Protein 9E02 (pdb70)

Nearest PDB structures (foldseek):
  4hts-assembly1_A  TM=7.563E-01  e=1.684E-10  Aquifex aeolicus VF5
  4htt-assembly2_B  TM=7.288E-01  e=1.202E-09  Aquifex aeolicus VF5
  4hts-assembly1_A  TM=7.552E-01  e=1.939E-10  Aquifex aeolicus VF5
  4htt-assembly2_B  TM=7.186E-01  e=1.344E-09  Aquifex aeolicus VF5
  4hts-assembly1_A  TM=7.560E-01  e=1.637E-10  Aquifex aeolicus VF5

Structure (mmCIF, N/CA/C/O backbone):
data_9E02
#
_entry.id   9E02
#
_cell.length_a   1.00
_cell.length_b   1.00
_cell.length_c   1.00
_cell.angle_alpha   90.00
_cell.angle_beta   90.00
_cell.angle_gamma   90.00
#
_symmetry.space_group_name_H-M   'P 1'
#
loop_
_entity.id
_entity.type
_entity.pdbx_description
1 polymer 'Sec-independent protein translocase protein TatC'
2 polymer 'Sec-independent protein translocase protein TatB homolog'
#
loop_
_atom_site.group_PDB
_atom_site.id
_atom_site.type_symbol
_atom_site.label_atom_id
_atom_site.label_alt_id
_atom_site.label_comp_id
_atom_site.label_asym_id
_atom_site.label_entity_id
_atom_site.label_seq_id
_atom_site.pdbx_PDB_ins_code
_atom_site.Cartn_x
_atom_site.Cartn_y
_atom_site.Cartn_z
_atom_site.occupancy
_atom_site.B_iso_or_equiv
_atom_site.auth_seq_id
_atom_site.auth_comp_id
_atom_site.auth_asym_id
_atom_site.auth_atom_id
_atom_site.pdbx_PDB_model_num
ATOM 1 N N . SER A 1 4 ? 114.741 155.221 106.247 1.00 81.01 4 SER E N 1
ATOM 2 C CA . SER A 1 4 ? 114.460 153.876 106.734 1.00 85.91 4 SER E CA 1
ATOM 3 C C . SER A 1 4 ? 114.829 153.740 108.207 1.00 84.33 4 SER E C 1
ATOM 4 O O . SER A 1 4 ? 113.979 153.447 109.046 1.00 80.81 4 SER E O 1
ATOM 7 N N . MET A 1 5 ? 116.106 153.956 108.514 1.00 80.85 5 MET E N 1
ATOM 8 C CA . MET A 1 5 ? 116.594 153.869 109.881 1.00 72.49 5 MET E CA 1
ATOM 9 C C . MET A 1 5 ? 116.447 155.170 110.654 1.00 65.95 5 MET E C 1
ATOM 10 O O . MET A 1 5 ? 116.675 155.175 111.866 1.00 67.05 5 MET E O 1
ATOM 15 N N . LYS A 1 6 ? 116.087 156.267 109.992 1.00 65.56 6 LYS E N 1
ATOM 16 C CA . LYS A 1 6 ? 115.936 157.535 110.703 1.00 68.81 6 LYS E CA 1
ATOM 17 C C . LYS A 1 6 ? 114.825 157.492 111.743 1.00 65.50 6 LYS E C 1
ATOM 18 O O . LYS A 1 6 ? 115.082 157.864 112.903 1.00 66.76 6 LYS E O 1
ATOM 24 N N . PRO A 1 7 ? 113.596 157.061 111.428 1.00 63.08 7 PRO E N 1
ATOM 25 C CA . PRO A 1 7 ? 112.582 156.997 112.491 1.00 64.87 7 PRO E CA 1
ATOM 26 C C . PRO A 1 7 ? 112.876 155.924 113.518 1.00 61.61 7 PRO E C 1
ATOM 27 O O . PRO A 1 7 ? 112.611 156.124 114.709 1.00 58.94 7 PRO E O 1
ATOM 31 N N . HIS A 1 8 ? 113.420 154.784 113.092 1.00 61.73 8 HIS E N 1
ATOM 32 C CA . HIS A 1 8 ? 113.734 153.712 114.024 1.00 59.31 8 HIS E CA 1
ATOM 33 C C . HIS A 1 8 ? 114.941 154.029 114.889 1.00 53.74 8 HIS E C 1
ATOM 34 O O . HIS A 1 8 ? 115.200 153.299 115.851 1.00 56.62 8 HIS E O 1
ATOM 41 N N . LEU A 1 9 ? 115.683 155.084 114.569 1.00 53.24 9 LEU E N 1
ATOM 42 C CA . LEU A 1 9 ? 116.723 155.573 115.460 1.00 50.22 9 LEU E CA 1
ATOM 43 C C . LEU A 1 9 ? 116.214 156.698 116.348 1.00 46.29 9 LEU E C 1
ATOM 44 O O . LEU A 1 9 ? 116.553 156.744 117.530 1.00 46.67 9 LEU E O 1
ATOM 49 N N . ALA A 1 10 ? 115.366 157.581 115.817 1.00 43.39 10 ALA E N 1
ATOM 50 C CA . ALA A 1 10 ? 114.803 158.649 116.638 1.00 40.81 10 ALA E CA 1
ATOM 51 C C . ALA A 1 10 ? 113.902 158.092 117.737 1.00 46.97 10 ALA E C 1
ATOM 52 O O . ALA A 1 10 ? 114.031 158.463 118.914 1.00 46.15 10 ALA E O 1
ATOM 54 N N . GLU A 1 11 ? 112.972 157.204 117.371 1.00 48.83 11 GLU E N 1
ATOM 55 C CA . GLU A 1 11 ? 112.079 156.615 118.362 1.00 37.53 11 GLU E CA 1
ATOM 56 C C . GLU A 1 11 ? 112.852 155.780 119.370 1.00 34.84 11 GLU E C 1
ATOM 57 O O . GLU A 1 11 ? 112.580 155.842 120.573 1.00 39.51 11 GLU E O 1
ATOM 63 N N . LEU A 1 12 ? 113.816 154.990 118.899 1.00 31.28 12 LEU E N 1
ATOM 64 C CA . LEU A 1 12 ? 114.625 154.198 119.816 1.00 29.94 12 LEU E CA 1
ATOM 65 C C . LEU A 1 12 ? 115.403 155.093 120.764 1.00 33.56 12 LEU E C 1
ATOM 66 O O . LEU A 1 12 ? 115.538 154.781 121.950 1.00 36.34 12 LEU E O 1
ATOM 71 N N . ARG A 1 13 ? 115.905 156.223 120.264 1.00 36.50 13 ARG E N 1
ATOM 72 C CA . ARG A 1 13 ? 116.613 157.174 121.109 1.00 33.62 13 ARG E CA 1
ATOM 73 C C . ARG A 1 13 ? 115.703 157.728 122.195 1.00 31.99 13 ARG E C 1
ATOM 74 O O . ARG A 1 13 ? 116.083 157.786 123.370 1.00 35.50 13 ARG E O 1
ATOM 82 N N . GLN A 1 14 ? 114.485 158.125 121.826 1.00 29.80 14 GLN E N 1
ATOM 83 C CA . GLN A 1 14 ? 113.577 158.695 122.817 1.00 27.77 14 GLN E CA 1
ATOM 84 C C . GLN A 1 14 ? 113.149 157.653 123.850 1.00 30.93 14 GLN E C 1
ATOM 85 O O . GLN A 1 14 ? 113.062 157.955 125.049 1.00 35.71 14 GLN E O 1
ATOM 91 N N . ARG A 1 15 ? 112.915 156.413 123.417 1.00 30.24 15 ARG E N 1
ATOM 92 C CA . ARG A 1 15 ? 112.496 155.378 124.357 1.00 26.13 15 ARG E CA 1
ATOM 93 C C . ARG A 1 15 ? 113.643 154.956 125.263 1.00 26.90 15 ARG E C 1
ATOM 94 O O . ARG A 1 15 ? 113.434 154.686 126.452 1.00 31.83 15 ARG E O 1
ATOM 102 N N . LEU A 1 16 ? 114.863 154.911 124.733 1.00 26.36 16 LEU E N 1
ATOM 103 C CA . LEU A 1 16 ? 116.020 154.639 125.573 1.00 26.53 16 LEU E CA 1
ATOM 104 C C . LEU A 1 16 ? 116.256 155.773 126.559 1.00 26.53 16 LEU E C 1
ATOM 105 O O . LEU A 1 16 ? 116.696 155.536 127.687 1.00 29.11 16 LEU E O 1
ATOM 110 N N . ALA A 1 17 ? 115.957 157.011 126.161 1.00 24.16 17 ALA E N 1
ATOM 111 C CA . ALA A 1 17 ? 116.048 158.126 127.095 1.00 22.33 17 ALA E CA 1
ATOM 112 C C . ALA A 1 17 ? 115.040 157.981 128.225 1.00 25.96 17 ALA E C 1
ATOM 113 O O . ALA A 1 17 ? 115.369 158.212 129.396 1.00 30.02 17 ALA E O 1
ATOM 115 N N . ILE A 1 18 ? 113.806 157.598 127.894 1.00 26.92 18 ILE E N 1
ATOM 116 C CA . ILE A 1 18 ? 112.793 157.391 128.928 1.00 23.99 18 ILE E CA 1
ATOM 117 C C . ILE A 1 18 ? 113.213 156.268 129.869 1.00 24.37 18 ILE E C 1
ATOM 118 O O . ILE A 1 18 ? 113.088 156.382 131.096 1.00 28.52 18 ILE E O 1
ATOM 123 N N . SER A 1 19 ? 113.735 155.173 129.313 1.00 23.55 19 SER E N 1
ATOM 124 C CA . SER A 1 19 ? 114.190 154.059 130.138 1.00 22.25 19 SER E CA 1
ATOM 125 C C . SER A 1 19 ? 115.354 154.461 131.036 1.00 23.95 19 SER E C 1
ATOM 126 O O . SER A 1 19 ? 115.413 154.059 132.203 1.00 27.48 19 SER E O 1
ATOM 129 N N . VAL A 1 20 ? 116.294 155.247 130.510 1.00 24.37 20 VAL E N 1
ATOM 130 C CA . VAL A 1 20 ? 117.439 155.684 131.301 1.00 24.81 20 VAL E CA 1
ATOM 131 C C . VAL A 1 20 ? 116.990 156.596 132.433 1.00 25.66 20 VAL E C 1
ATOM 132 O O . VAL A 1 20 ? 117.471 156.486 133.568 1.00 29.67 20 VAL E O 1
ATOM 136 N N . LEU A 1 21 ? 116.061 157.509 132.148 1.00 21.92 21 LEU E N 1
ATOM 137 C CA . LEU A 1 21 ? 115.534 158.373 133.197 1.00 21.48 21 LEU E CA 1
ATOM 138 C C . LEU A 1 21 ? 114.822 157.562 134.272 1.00 22.72 21 LEU E C 1
ATOM 139 O O . LEU A 1 21 ? 114.957 157.844 135.469 1.00 30.38 21 LEU E O 1
ATOM 144 N N . ALA A 1 22 ? 114.055 156.550 133.861 1.00 20.61 22 ALA E N 1
ATOM 145 C CA . ALA A 1 22 ? 113.383 155.689 134.829 1.00 20.12 22 ALA E CA 1
ATOM 146 C C . ALA A 1 22 ? 114.384 154.939 135.695 1.00 22.93 22 ALA E C 1
ATOM 147 O O . ALA A 1 22 ? 114.197 154.821 136.911 1.00 28.02 22 ALA E O 1
ATOM 149 N N . VAL A 1 23 ? 115.453 154.425 135.087 1.00 22.36 23 VAL E N 1
ATOM 150 C CA . VAL A 1 23 ? 116.481 153.725 135.853 1.00 22.35 23 VAL E CA 1
ATOM 151 C C . VAL A 1 23 ? 117.147 154.673 136.840 1.00 24.31 23 VAL E C 1
ATOM 152 O O . VAL A 1 23 ? 117.438 154.299 137.980 1.00 30.17 23 VAL E O 1
ATOM 156 N N . PHE A 1 24 ? 117.402 155.911 136.419 1.00 23.88 24 PHE E N 1
ATOM 157 C CA . PHE A 1 24 ? 118.024 156.888 137.308 1.00 25.17 24 PHE E CA 1
ATOM 158 C C . PHE A 1 24 ? 117.125 157.218 138.497 1.00 24.82 24 PHE E C 1
ATOM 159 O O . PHE A 1 24 ? 117.594 157.285 139.641 1.00 28.68 24 PHE E O 1
ATOM 167 N N . VAL A 1 25 ? 115.831 157.425 138.248 1.00 23.69 25 VAL E N 1
ATOM 168 C CA . VAL A 1 25 ? 114.904 157.715 139.340 1.00 24.14 25 VAL E CA 1
ATOM 169 C C . VAL A 1 25 ? 114.801 156.523 140.283 1.00 26.04 25 VAL E C 1
ATOM 170 O O . VAL A 1 25 ? 114.748 156.681 141.513 1.00 31.16 25 VAL E O 1
ATOM 174 N N . GLY A 1 26 ? 114.758 155.312 139.725 1.00 25.63 26 GLY E N 1
ATOM 175 C CA . GLY A 1 26 ? 114.764 154.125 140.558 1.00 25.24 26 GLY E CA 1
ATOM 176 C C . GLY A 1 26 ? 116.015 154.019 141.403 1.00 25.37 26 GLY E C 1
ATOM 177 O O . GLY A 1 26 ? 115.957 153.623 142.566 1.00 31.10 26 GLY E O 1
ATOM 178 N N . PHE A 1 27 ? 117.163 154.380 140.833 1.00 23.91 27 PHE E N 1
ATOM 179 C CA . PHE A 1 27 ? 118.396 154.396 141.609 1.00 23.68 27 PHE E CA 1
ATOM 180 C C . PHE A 1 27 ? 118.310 155.399 142.748 1.00 25.78 27 PHE E C 1
ATOM 181 O O . PHE A 1 27 ? 118.795 155.135 143.850 1.00 30.45 27 PHE E O 1
ATOM 189 N N . ILE A 1 28 ? 117.708 156.561 142.498 1.00 26.40 28 ILE E N 1
ATOM 190 C CA . ILE A 1 28 ? 117.587 157.572 143.549 1.00 25.34 28 ILE E CA 1
ATOM 191 C C . ILE A 1 28 ? 116.733 157.046 144.697 1.00 27.68 28 ILE E C 1
ATOM 192 O O . ILE A 1 28 ? 117.113 157.133 145.873 1.00 33.22 28 ILE E O 1
ATOM 197 N N . ILE A 1 29 ? 115.571 156.476 144.371 1.00 27.37 29 ILE E N 1
ATOM 198 C CA . ILE A 1 29 ? 114.685 155.942 145.406 1.00 28.00 29 ILE E CA 1
ATOM 199 C C . ILE A 1 29 ? 115.363 154.800 146.156 1.00 28.87 29 ILE E C 1
ATOM 200 O O . ILE A 1 29 ? 115.314 154.717 147.396 1.00 35.07 29 ILE E O 1
ATOM 205 N N . ALA A 1 30 ? 116.021 153.911 145.419 1.00 25.70 30 ALA E N 1
ATOM 206 C CA . ALA A 1 30 ? 116.686 152.776 146.033 1.00 25.37 30 ALA E CA 1
ATOM 207 C C . ALA A 1 30 ? 117.834 153.216 146.927 1.00 28.31 30 ALA E C 1
ATOM 208 O O . ALA A 1 30 ? 118.072 152.605 147.968 1.00 32.94 30 ALA E O 1
ATOM 210 N N . PHE A 1 31 ? 118.570 154.260 146.548 1.00 28.08 31 PHE E N 1
ATOM 211 C CA . PHE A 1 31 ? 119.630 154.728 147.432 1.00 26.71 31 PHE E CA 1
ATOM 212 C C . PHE A 1 31 ? 119.064 155.445 148.644 1.00 27.05 31 PHE E C 1
ATOM 213 O O . PHE A 1 31 ? 119.690 155.448 149.709 1.00 31.61 31 PHE E O 1
ATOM 221 N N . THR A 1 32 ? 117.891 156.059 148.504 1.00 26.28 32 THR E N 1
ATOM 222 C CA . THR A 1 32 ? 117.210 156.590 149.676 1.00 27.08 32 THR E CA 1
ATOM 223 C C . THR A 1 32 ? 116.883 155.485 150.670 1.00 30.68 32 THR E C 1
ATOM 224 O O . THR A 1 32 ? 117.001 155.688 151.883 1.00 33.51 32 THR E O 1
ATOM 228 N N . PHE A 1 33 ? 116.474 154.314 150.180 1.00 29.74 33 PHE E N 1
ATOM 229 C CA . PHE A 1 33 ? 116.096 153.208 151.061 1.00 26.14 33 PHE E CA 1
ATOM 230 C C . PHE A 1 33 ? 117.140 152.088 151.085 1.00 27.14 33 PHE E C 1
ATOM 231 O O . PHE A 1 33 ? 116.821 150.932 151.387 1.00 31.44 33 PHE E O 1
ATOM 239 N N . HIS A 1 34 ? 118.386 152.423 150.744 1.00 27.20 34 HIS E N 1
ATOM 240 C CA . HIS A 1 34 ? 119.443 151.422 150.644 1.00 28.41 34 HIS E CA 1
ATOM 241 C C . HIS A 1 34 ? 119.721 150.735 151.969 1.00 29.01 34 HIS E C 1
ATOM 242 O O . HIS A 1 34 ? 120.098 149.563 151.979 1.00 30.17 34 HIS E O 1
ATOM 249 N N . ASN A 1 35 ? 119.547 151.427 153.093 1.00 30.75 35 ASN E N 1
ATOM 250 C CA . ASN A 1 35 ? 119.722 150.761 154.379 1.00 29.86 35 ASN E CA 1
ATOM 251 C C . ASN A 1 35 ? 118.702 149.644 154.555 1.00 29.03 35 ASN E C 1
ATOM 252 O O . ASN A 1 35 ? 119.048 148.535 154.977 1.00 31.79 35 ASN E O 1
ATOM 257 N N . ALA A 1 36 ? 117.443 149.911 154.204 1.00 29.62 36 ALA E N 1
ATOM 258 C CA . ALA A 1 36 ? 116.410 148.885 154.284 1.00 24.24 36 ALA E CA 1
ATOM 259 C C . ALA A 1 36 ? 116.688 147.735 153.325 1.00 24.81 36 ALA E C 1
ATOM 260 O O . ALA A 1 36 ? 116.539 146.562 153.691 1.00 27.75 36 ALA E O 1
ATOM 262 N N . ILE A 1 37 ? 117.097 148.046 152.095 1.00 25.53 37 ILE E N 1
ATOM 263 C CA . ILE A 1 37 ? 117.341 146.979 151.126 1.00 24.81 37 ILE E CA 1
ATOM 264 C C . ILE A 1 37 ? 118.546 146.138 151.537 1.00 27.87 37 ILE E C 1
ATOM 265 O O . ILE A 1 37 ? 118.545 144.912 151.381 1.00 30.24 37 ILE E O 1
ATOM 270 N N . LEU A 1 38 ? 119.587 146.775 152.075 1.00 28.64 38 LEU E N 1
ATOM 271 C CA . LEU A 1 38 ? 120.753 146.035 152.543 1.00 25.14 38 LEU E CA 1
ATOM 272 C C . LEU A 1 38 ? 120.414 145.172 153.748 1.00 25.87 38 LEU E C 1
ATOM 273 O O . LEU A 1 38 ? 120.907 144.047 153.868 1.00 29.85 38 LEU E O 1
ATOM 278 N N . GLY A 1 39 ? 119.586 145.682 154.659 1.00 25.41 39 GLY E N 1
ATOM 279 C CA . GLY A 1 39 ? 119.132 144.855 155.761 1.00 24.00 39 GLY E CA 1
ATOM 280 C C . GLY A 1 39 ? 118.347 143.651 155.287 1.00 26.90 39 GLY E C 1
ATOM 281 O O . GLY A 1 39 ? 118.526 142.541 155.792 1.00 35.14 39 GLY E O 1
ATOM 282 N N . TRP A 1 40 ? 117.482 143.850 154.293 1.00 27.41 40 TRP E N 1
ATOM 283 C CA . TRP A 1 40 ? 116.730 142.738 153.722 1.00 25.54 40 TRP E CA 1
ATOM 284 C C . TRP A 1 40 ? 117.658 141.707 153.087 1.00 25.46 40 TRP E C 1
ATOM 285 O O . TRP A 1 40 ? 117.464 140.499 153.253 1.00 26.61 40 TRP E O 1
ATOM 296 N N . ILE A 1 41 ? 118.672 142.170 152.357 1.00 26.23 41 ILE E N 1
ATOM 297 C CA . ILE A 1 41 ? 119.588 141.257 151.683 1.00 25.46 41 ILE E CA 1
ATOM 298 C C . ILE A 1 41 ? 120.448 140.504 152.692 1.00 29.79 41 ILE E C 1
ATOM 299 O O . ILE A 1 41 ? 120.734 139.315 152.518 1.00 35.05 41 ILE E O 1
ATOM 304 N N . THR A 1 42 ? 120.861 141.172 153.764 1.00 30.64 42 THR E N 1
ATOM 305 C CA . THR A 1 42 ? 121.775 140.581 154.730 1.00 28.36 42 THR E CA 1
ATOM 306 C C . THR A 1 42 ? 121.081 139.787 155.827 1.00 29.03 42 THR E C 1
ATOM 307 O O . THR A 1 42 ? 121.762 139.054 156.550 1.00 33.99 42 THR E O 1
ATOM 311 N N . LYS A 1 43 ? 119.762 139.911 155.974 1.00 27.73 43 LYS E N 1
ATOM 312 C CA . LYS A 1 43 ? 119.062 139.181 157.030 1.00 30.25 43 LYS E CA 1
ATOM 313 C C . LYS A 1 43 ? 119.321 137.678 157.004 1.00 32.79 43 LYS E C 1
ATOM 314 O O . LYS A 1 43 ? 119.614 137.108 158.071 1.00 33.69 43 LYS E O 1
ATOM 320 N N . PRO A 1 44 ? 119.236 136.979 155.865 1.00 31.26 44 PRO E N 1
AT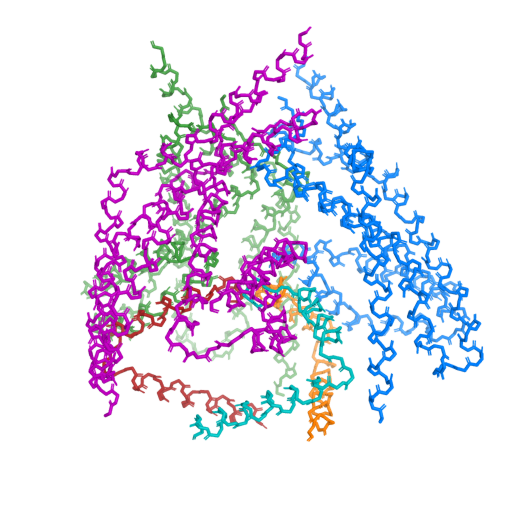OM 321 C CA . PRO A 1 44 ? 119.556 135.544 155.887 1.00 31.20 44 PRO E CA 1
ATOM 322 C C . PRO A 1 44 ? 120.985 135.246 156.296 1.00 31.02 44 PRO E C 1
ATOM 323 O O . PRO A 1 44 ? 121.234 134.239 156.968 1.00 32.47 44 PRO E O 1
ATOM 327 N N . LEU A 1 45 ? 121.934 136.096 155.903 1.00 30.63 45 LEU E N 1
ATOM 328 C CA . LEU A 1 45 ? 123.325 135.884 156.281 1.00 29.35 45 LE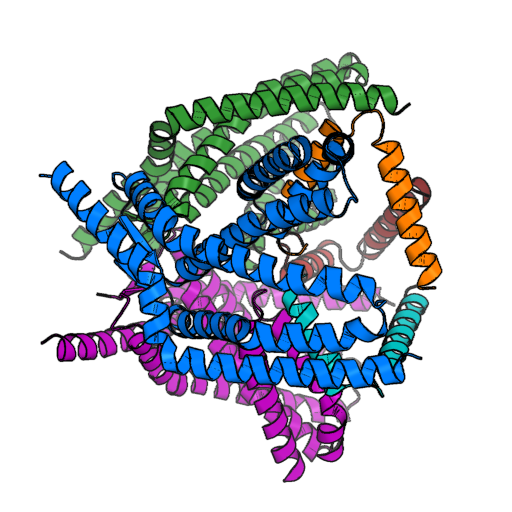U E CA 1
ATOM 329 C C . LEU A 1 45 ? 123.496 135.968 157.791 1.00 28.51 45 LEU E C 1
ATOM 330 O O . LEU A 1 45 ? 124.155 135.119 158.404 1.00 33.27 45 LEU E O 1
ATOM 335 N N . ASN A 1 46 ? 122.889 136.981 158.412 1.00 28.40 46 ASN E N 1
ATOM 336 C CA . ASN A 1 46 ? 122.947 137.107 159.863 1.00 27.33 46 ASN E CA 1
ATOM 337 C C . ASN A 1 46 ? 122.283 135.925 160.544 1.00 28.21 46 ASN E C 1
ATOM 338 O O . ASN A 1 46 ? 122.799 135.399 161.540 1.00 34.17 46 ASN E O 1
ATOM 343 N N . ASN A 1 47 ? 121.126 135.495 160.034 1.00 28.27 47 ASN E N 1
ATOM 344 C CA . ASN A 1 47 ? 120.430 134.371 160.645 1.00 28.96 47 ASN E CA 1
ATOM 345 C C . ASN A 1 47 ? 121.267 133.103 160.574 1.00 30.22 47 ASN E C 1
ATOM 346 O O . ASN A 1 47 ? 121.385 132.367 161.561 1.00 33.90 47 ASN E O 1
ATOM 351 N N . ALA A 1 48 ? 121.868 132.841 159.412 1.00 27.45 48 ALA E N 1
ATOM 352 C CA . ALA A 1 48 ? 122.712 131.666 159.253 1.00 23.84 48 ALA E CA 1
ATOM 353 C C . ALA A 1 48 ? 123.919 131.728 160.171 1.00 26.47 48 ALA E C 1
ATOM 354 O O . ALA A 1 48 ? 124.296 130.721 160.782 1.00 35.09 48 ALA E O 1
ATOM 356 N N . LEU A 1 49 ? 124.543 132.902 160.281 1.00 25.56 49 LEU E N 1
ATOM 357 C CA . LEU A 1 49 ? 125.710 133.032 161.142 1.00 22.06 49 LEU E CA 1
ATOM 358 C C . LEU A 1 49 ? 125.352 132.790 162.601 1.00 23.18 49 LEU E C 1
ATOM 359 O O . LEU A 1 49 ? 126.077 132.088 163.311 1.00 31.41 49 LEU E O 1
ATOM 364 N N . ILE A 1 50 ? 124.224 133.332 163.058 1.00 23.47 50 ILE E N 1
ATOM 365 C CA . ILE A 1 50 ? 123.805 133.111 164.440 1.00 23.84 50 ILE E CA 1
ATOM 366 C C . ILE A 1 50 ? 123.495 131.638 164.685 1.00 28.22 50 ILE E C 1
ATOM 367 O O . ILE A 1 50 ? 123.898 131.064 165.706 1.00 34.31 50 ILE E O 1
ATOM 372 N N . GLN A 1 51 ? 122.784 130.999 163.752 1.00 29.08 51 GLN E N 1
ATOM 373 C CA . GLN A 1 51 ? 122.411 129.600 163.935 1.00 28.56 51 GLN E CA 1
ATOM 374 C C . GLN A 1 51 ? 123.633 128.692 163.962 1.00 31.45 51 GLN E C 1
ATOM 375 O O . GLN A 1 51 ? 123.744 127.801 164.817 1.00 37.85 51 GLN E O 1
ATOM 381 N N . VAL A 1 52 ? 124.566 128.899 163.035 1.00 29.62 52 VAL E N 1
ATOM 382 C CA . VAL A 1 52 ? 125.760 128.068 163.021 1.00 28.63 52 VAL E CA 1
ATOM 383 C C . VAL A 1 52 ? 126.660 128.398 164.201 1.00 27.09 52 VAL E C 1
ATOM 384 O O . VAL A 1 52 ? 127.388 127.531 164.688 1.00 35.05 52 VAL E O 1
ATOM 388 N N . GLY A 1 53 ? 126.622 129.633 164.698 1.00 24.86 53 GLY E N 1
ATOM 389 C CA . GLY A 1 53 ? 127.323 129.931 165.932 1.00 24.84 53 GLY E CA 1
ATOM 390 C C . GLY A 1 53 ? 126.770 129.149 167.103 1.00 27.74 53 GLY E C 1
ATOM 391 O O . GLY A 1 53 ? 127.524 128.652 167.941 1.00 36.47 53 GLY E O 1
ATOM 392 N N . LYS A 1 54 ? 125.446 129.025 167.172 1.00 28.54 54 LYS E N 1
ATOM 393 C CA . LYS A 1 54 ? 124.834 128.201 168.210 1.00 27.85 54 LYS E CA 1
ATOM 394 C C . LYS A 1 54 ? 125.245 126.740 168.068 1.00 30.55 54 LYS E C 1
ATOM 395 O O . LYS A 1 54 ? 125.569 126.078 169.060 1.00 36.12 54 LYS E O 1
ATOM 401 N N . ILE A 1 55 ? 125.259 126.230 166.836 1.00 31.23 55 ILE E N 1
ATOM 402 C CA . ILE A 1 55 ? 125.682 124.848 166.598 1.00 30.33 55 ILE E CA 1
ATOM 403 C C . ILE A 1 55 ? 127.133 124.639 167.023 1.00 35.13 55 ILE E C 1
ATOM 404 O O . ILE A 1 55 ? 127.469 123.650 167.688 1.00 41.22 55 ILE E O 1
ATOM 409 N N . VAL A 1 56 ? 128.013 125.567 166.646 1.00 33.92 56 VAL E N 1
ATOM 410 C CA . VAL A 1 56 ? 129.432 125.452 166.960 1.00 32.73 56 VAL E CA 1
ATOM 411 C C . VAL A 1 56 ? 129.662 125.539 168.462 1.00 38.76 56 VAL E C 1
ATOM 412 O O . VAL A 1 56 ? 130.475 124.794 169.020 1.00 51.06 56 VAL E O 1
ATOM 416 N N . GLU A 1 57 ? 128.960 126.446 169.142 1.00 35.96 57 GLU E N 1
ATOM 417 C CA . GLU A 1 57 ? 129.095 126.544 170.591 1.00 41.00 57 GLU E CA 1
ATOM 418 C C . GLU A 1 57 ? 128.582 125.286 171.280 1.00 46.42 57 GLU E C 1
ATOM 419 O O . GLU A 1 57 ? 129.137 124.864 172.299 1.00 53.45 57 GLU E O 1
ATOM 425 N N . LYS A 1 58 ? 127.515 124.681 170.750 1.00 43.02 58 LYS E N 1
ATOM 426 C CA . LYS A 1 58 ? 127.050 123.412 171.299 1.00 45.20 58 LYS E CA 1
ATOM 427 C C . LYS A 1 58 ? 128.101 122.323 171.135 1.00 53.89 58 LYS E C 1
ATOM 428 O O . LYS A 1 58 ? 128.344 121.539 172.059 1.00 61.30 58 LYS E O 1
ATOM 434 N N . ARG A 1 59 ? 128.727 122.252 169.958 1.00 51.26 59 ARG E N 1
ATOM 435 C CA . ARG A 1 59 ? 129.749 121.233 169.733 1.00 47.75 59 ARG E CA 1
ATOM 436 C C . ARG A 1 59 ? 130.958 121.444 170.637 1.00 53.20 59 ARG E C 1
ATOM 437 O O . ARG A 1 59 ? 131.478 120.485 171.219 1.00 60.84 59 ARG E O 1
ATOM 445 N N . GLU A 1 60 ? 131.420 122.688 170.764 1.00 53.68 60 GLU E N 1
ATOM 446 C CA . GLU A 1 60 ? 132.616 122.962 171.552 1.00 56.90 60 GLU E CA 1
ATOM 447 C C . GLU A 1 60 ? 132.385 122.698 173.035 1.00 64.83 60 GLU E C 1
ATOM 448 O O . GLU A 1 60 ? 133.256 122.143 173.714 1.00 72.71 60 GLU E O 1
ATOM 454 N N . MET A 1 61 ? 131.226 123.086 173.555 1.00 67.01 61 MET E N 1
ATOM 455 C CA . MET A 1 61 ? 130.921 122.891 174.970 1.00 72.55 61 MET E CA 1
ATOM 456 C C . MET A 1 61 ? 130.696 121.415 175.280 1.00 71.13 61 MET E C 1
ATOM 457 O O . MET A 1 61 ? 131.284 120.872 176.214 1.00 69.57 61 MET E O 1
ATOM 462 N N . ASN A 1 156 ? 135.022 133.942 165.956 1.00 49.93 156 ASN E N 1
ATOM 463 C CA . ASN A 1 156 ? 133.634 133.931 165.512 1.00 55.45 156 ASN E CA 1
ATOM 464 C C . ASN A 1 156 ? 133.508 134.574 164.136 1.00 59.80 156 ASN E C 1
ATOM 465 O O . ASN A 1 156 ? 134.445 135.208 163.652 1.00 62.76 156 ASN E O 1
ATOM 470 N N . GLY A 1 157 ? 132.345 134.419 163.513 1.00 53.51 157 GLY E N 1
ATOM 471 C CA . GLY A 1 157 ? 132.106 134.945 162.184 1.00 41.50 157 GLY E CA 1
ATOM 472 C C . GLY A 1 157 ? 130.952 135.924 162.164 1.00 40.27 157 GLY E C 1
ATOM 473 O O . GLY A 1 157 ? 130.019 135.829 162.963 1.00 41.33 157 GLY E O 1
ATOM 474 N N . MET A 1 158 ? 131.027 136.880 161.240 1.00 42.34 158 MET E N 1
ATOM 475 C CA . MET A 1 158 ? 129.983 137.873 161.018 1.00 42.32 158 MET E CA 1
ATOM 476 C C . MET A 1 158 ? 130.263 138.533 159.673 1.00 38.13 158 MET E C 1
ATOM 477 O O . MET A 1 158 ? 131.139 138.097 158.923 1.00 36.84 158 MET E O 1
ATOM 482 N N . ILE A 1 159 ? 129.501 139.578 159.361 1.00 37.62 159 ILE E N 1
ATOM 483 C CA . ILE A 1 159 ? 129.632 140.259 158.077 1.00 37.55 159 ILE E CA 1
ATOM 484 C C . ILE A 1 159 ? 130.718 141.321 158.177 1.00 35.77 159 ILE E C 1
ATOM 485 O O . ILE A 1 159 ? 130.777 142.082 159.148 1.00 35.38 159 ILE E O 1
ATOM 490 N N . THR A 1 160 ? 131.580 141.372 157.169 1.00 37.13 160 THR E N 1
ATOM 491 C CA . THR A 1 160 ? 132.750 142.231 157.166 1.00 36.06 160 THR E CA 1
ATOM 492 C C . THR A 1 160 ? 132.794 143.056 155.886 1.00 33.88 160 THR E C 1
ATOM 493 O O . THR A 1 160 ? 132.049 142.817 154.934 1.00 36.07 160 THR E O 1
ATOM 497 N N . THR A 1 161 ? 133.676 144.049 155.881 1.00 36.32 161 THR E N 1
ATOM 498 C CA . THR A 1 161 ? 134.042 144.785 154.677 1.00 38.03 161 THR E CA 1
ATOM 499 C C . THR A 1 161 ? 135.554 144.723 154.535 1.00 34.79 161 THR E C 1
ATOM 500 O O . THR A 1 161 ? 136.281 145.115 155.453 1.00 37.00 161 THR E O 1
ATOM 504 N N . HIS A 1 162 ? 136.027 144.232 153.393 1.00 35.97 162 HIS E N 1
ATOM 505 C CA . HIS A 1 162 ? 137.452 144.201 153.109 1.00 36.16 162 HIS E CA 1
ATOM 506 C C . HIS A 1 162 ? 137.905 145.346 152.204 1.00 37.67 162 HIS E C 1
ATOM 507 O O . HIS A 1 162 ? 139.040 145.322 151.721 1.00 40.57 162 HIS E O 1
ATOM 514 N N . GLN A 1 163 ? 137.046 146.344 151.968 1.00 39.29 163 GLN E N 1
ATOM 515 C CA . GLN A 1 163 ? 137.434 147.575 151.286 1.00 35.97 163 GLN E CA 1
ATOM 516 C C . GLN A 1 163 ? 136.471 148.711 151.623 1.00 41.19 163 GLN E C 1
ATOM 517 O O . GLN A 1 163 ? 135.351 148.473 152.082 1.00 45.96 163 GLN E O 1
ATOM 523 N N . VAL A 1 164 ? 136.930 149.944 151.385 1.00 41.31 164 VAL E N 1
ATOM 524 C CA . VAL A 1 164 ? 136.124 151.149 151.611 1.00 43.01 164 VAL E CA 1
ATOM 525 C C . VAL A 1 164 ? 135.052 151.280 150.532 1.00 42.93 164 VAL E C 1
ATOM 526 O O . VAL A 1 164 ? 133.830 151.315 150.798 1.00 43.20 164 VAL E O 1
ATOM 530 N N . GLY A 1 165 ? 135.510 151.357 149.289 1.00 43.46 165 GLY E N 1
ATOM 531 C CA . GLY A 1 165 ? 134.665 151.177 148.139 1.00 46.82 165 GLY E CA 1
ATOM 532 C C . GLY A 1 165 ? 133.806 149.950 148.324 1.00 46.69 165 GLY E C 1
ATOM 533 O O . GLY A 1 165 ? 132.722 149.877 147.765 1.00 50.28 165 GLY E O 1
ATOM 534 N N . GLY A 1 166 ? 134.259 148.998 149.128 1.00 42.75 166 GLY E N 1
ATOM 535 C CA . GLY A 1 166 ? 133.424 147.875 149.486 1.00 42.21 166 GLY E CA 1
ATOM 536 C C . GLY A 1 166 ? 132.041 148.260 149.966 1.00 38.07 166 GLY E C 1
ATOM 537 O O . GLY A 1 166 ? 131.057 148.009 149.271 1.00 38.55 166 GLY E O 1
ATOM 538 N N . ALA A 1 167 ? 131.948 148.891 151.136 1.00 37.72 167 ALA E N 1
ATOM 539 C CA . ALA A 1 167 ? 130.641 149.229 151.689 1.00 39.40 167 ALA E CA 1
ATOM 540 C C . ALA A 1 167 ? 129.919 150.253 150.822 1.00 41.00 167 ALA E C 1
ATOM 541 O O . ALA A 1 167 ? 128.724 150.099 150.514 1.00 40.27 167 ALA E O 1
ATOM 543 N N . PHE A 1 168 ? 130.631 151.306 150.399 1.00 43.25 168 PHE E N 1
ATOM 544 C CA . PHE A 1 168 ? 129.925 152.336 149.635 1.00 37.25 168 PHE E CA 1
ATOM 545 C C . PHE A 1 168 ? 129.397 151.781 148.316 1.00 36.63 168 PHE E C 1
ATOM 546 O O . PHE A 1 168 ? 128.259 152.051 147.911 1.00 40.30 168 PHE E O 1
ATOM 554 N N . PHE A 1 169 ? 130.209 150.971 147.646 1.00 35.50 169 PHE E N 1
ATOM 555 C CA . PHE A 1 169 ? 129.866 150.438 146.343 1.00 37.53 169 PHE E CA 1
ATOM 556 C C . PHE A 1 169 ? 128.836 149.330 146.464 1.00 36.70 169 PHE E C 1
ATOM 557 O O . PHE A 1 169 ? 128.084 149.076 145.525 1.00 38.49 169 PHE E O 1
ATOM 565 N N . VAL A 1 170 ? 128.786 148.651 147.610 1.00 36.23 170 VAL E N 1
ATOM 566 C CA . VAL A 1 170 ? 127.713 147.690 147.846 1.00 34.88 170 VAL E CA 1
ATOM 567 C C . VAL A 1 170 ? 126.378 148.413 147.936 1.00 32.97 170 VAL E C 1
ATOM 568 O O . VAL A 1 170 ? 125.373 147.978 147.359 1.00 34.22 170 VAL E O 1
ATOM 572 N N . ALA A 1 171 ? 126.355 149.544 148.646 1.00 36.32 171 ALA E N 1
ATOM 573 C CA . ALA A 1 171 ? 125.137 150.352 148.664 1.00 32.55 171 ALA E CA 1
ATOM 574 C C . ALA A 1 171 ? 124.766 150.816 147.259 1.00 31.55 171 ALA E C 1
ATOM 575 O O . ALA A 1 171 ? 123.596 150.752 146.861 1.00 34.36 171 ALA E O 1
ATOM 577 N N . LEU A 1 172 ? 125.758 151.264 146.485 1.00 35.58 172 LEU E N 1
ATOM 578 C CA . LEU A 1 172 ? 125.487 151.729 145.125 1.00 32.92 172 LEU E CA 1
ATOM 579 C C . LEU A 1 172 ? 124.981 150.595 144.233 1.00 33.81 172 LEU E C 1
ATOM 580 O O . LEU A 1 172 ? 124.068 150.788 143.427 1.00 37.78 172 LEU E O 1
ATOM 585 N N . LYS A 1 173 ? 125.573 149.405 144.365 1.00 35.65 173 LYS E N 1
ATOM 586 C CA . LYS A 1 173 ? 125.165 148.235 143.590 1.00 31.36 173 LYS E CA 1
ATOM 587 C C . LYS A 1 173 ? 123.730 147.845 143.897 1.00 35.07 1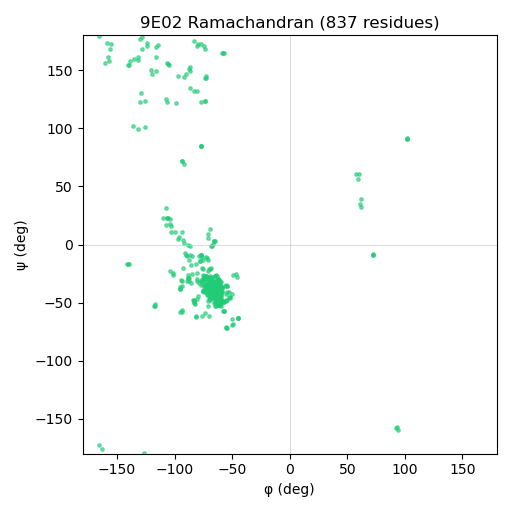73 LYS E C 1
ATOM 588 O O . LYS A 1 173 ? 122.940 147.559 142.987 1.00 37.91 173 LYS E O 1
ATOM 594 N N . VAL A 1 174 ? 123.387 147.800 145.183 1.00 34.35 174 VAL E N 1
ATOM 595 C CA . VAL A 1 174 ? 122.034 147.440 145.584 1.00 32.91 174 VAL E CA 1
ATOM 596 C C . VAL A 1 174 ? 121.041 148.466 145.061 1.00 33.23 174 VAL E C 1
ATOM 597 O O . VAL A 1 174 ? 119.968 148.114 144.554 1.00 35.22 174 VAL E O 1
ATOM 601 N N . SER A 1 175 ? 121.393 149.751 145.155 1.00 32.45 175 SER E N 1
ATOM 602 C CA . SER A 1 175 ? 120.516 150.792 144.634 1.00 28.59 175 SER E CA 1
ATOM 603 C C . SER A 1 175 ? 120.354 150.681 143.123 1.00 29.94 175 SER E C 1
ATOM 604 O O . SER A 1 175 ? 119.259 150.890 142.596 1.00 31.07 175 SER E O 1
ATOM 607 N N . PHE A 1 176 ? 121.429 150.342 142.412 1.00 32.40 176 PHE E N 1
ATOM 608 C CA . PHE A 1 176 ? 121.356 150.182 140.963 1.00 31.92 176 PHE E CA 1
ATOM 609 C C . PHE A 1 176 ? 120.446 149.027 140.566 1.00 33.28 176 PHE E C 1
ATOM 610 O O . PHE A 1 176 ? 119.612 149.160 139.662 1.00 36.29 176 PHE E O 1
ATOM 618 N N . PHE A 1 177 ? 120.603 147.874 141.219 1.00 34.30 177 PHE E N 1
ATOM 619 C CA . PHE A 1 177 ? 119.724 146.745 140.921 1.00 34.70 177 PHE E CA 1
ATOM 620 C C . PHE A 1 177 ? 118.272 147.053 141.247 1.00 32.70 177 PHE E C 1
ATOM 621 O O . PHE A 1 177 ? 117.374 146.736 140.458 1.00 36.02 177 PHE E O 1
ATOM 629 N N . ALA A 1 178 ? 118.014 147.668 142.399 1.00 31.13 178 ALA E N 1
ATOM 630 C CA . ALA A 1 178 ? 116.636 147.985 142.750 1.00 29.14 178 ALA E CA 1
ATOM 631 C C . ALA A 1 178 ? 116.054 149.023 141.797 1.00 32.55 178 ALA E C 1
ATOM 632 O O . ALA A 1 178 ? 114.863 148.981 141.474 1.00 37.32 178 ALA E O 1
ATOM 634 N N . GLY A 1 179 ? 116.882 149.946 141.315 1.00 30.45 179 GLY E N 1
ATOM 635 C CA . GLY A 1 179 ? 116.452 150.925 140.340 1.00 27.98 179 GLY E CA 1
ATOM 636 C C . GLY A 1 179 ? 116.101 150.321 139.002 1.00 28.97 179 GLY E C 1
ATOM 637 O O . GLY A 1 179 ? 115.093 150.688 138.396 1.00 33.66 179 GLY E O 1
ATOM 638 N N . ILE A 1 180 ? 116.922 149.384 138.537 1.00 30.93 180 ILE E N 1
ATOM 639 C CA . ILE A 1 180 ? 116.643 148.664 137.301 1.00 31.35 180 ILE E CA 1
ATOM 640 C C . ILE A 1 180 ? 115.341 147.891 137.460 1.00 33.25 180 ILE E C 1
ATOM 641 O O . ILE A 1 180 ? 114.491 147.891 136.562 1.00 38.33 180 ILE E O 1
ATOM 646 N N . LEU A 1 181 ? 115.166 147.241 138.610 1.00 32.93 181 LEU E N 1
ATOM 647 C CA . LEU A 1 181 ? 113.959 146.469 138.876 1.00 32.63 181 LEU E CA 1
ATOM 648 C C . LEU A 1 181 ? 112.710 147.343 138.877 1.00 33.13 181 LEU E C 1
ATOM 649 O O . LEU A 1 181 ? 111.685 146.964 138.303 1.00 37.15 181 LEU E O 1
ATOM 654 N N . MET A 1 182 ? 112.774 148.500 139.531 1.00 29.80 182 MET E N 1
ATOM 655 C CA . MET A 1 182 ? 111.645 149.423 139.547 1.00 30.34 182 MET E CA 1
ATOM 656 C C . MET A 1 182 ? 111.372 150.021 138.173 1.00 34.88 182 MET E C 1
ATOM 657 O O . MET A 1 182 ? 110.219 150.297 137.835 1.00 38.32 182 MET E O 1
ATOM 662 N N . ALA A 1 183 ? 112.422 150.252 137.384 1.00 32.12 183 ALA E N 1
ATOM 663 C CA . ALA A 1 183 ? 112.231 150.794 136.046 1.00 27.85 183 ALA E CA 1
ATOM 664 C C . ALA A 1 183 ? 111.775 149.739 135.053 1.00 31.55 183 ALA E C 1
ATOM 665 O O . ALA A 1 183 ? 111.317 150.089 133.961 1.00 35.27 183 ALA E O 1
ATOM 667 N N . MET A 1 184 ? 111.885 148.461 135.408 1.00 32.19 184 MET E N 1
ATOM 668 C CA . MET A 1 184 ? 111.530 147.359 134.521 1.00 30.55 184 MET E CA 1
ATOM 669 C C . MET A 1 184 ? 110.125 147.466 133.934 1.00 29.82 184 MET E C 1
ATOM 670 O O . MET A 1 184 ? 109.950 147.137 132.758 1.00 34.50 184 MET E O 1
ATOM 675 N N . PRO A 1 185 ? 109.090 147.870 134.687 1.00 28.25 185 PRO E N 1
ATOM 676 C CA . PRO A 1 185 ? 107.804 148.136 134.030 1.00 26.52 185 PRO E CA 1
ATOM 677 C C . PRO A 1 185 ? 107.886 149.214 132.960 1.00 29.00 185 PRO E C 1
ATOM 678 O O . PRO A 1 185 ? 107.314 149.053 131.879 1.00 32.75 185 PRO E O 1
ATOM 682 N N . VAL A 1 186 ? 108.635 150.288 133.217 1.00 28.59 186 VAL E N 1
ATOM 683 C CA . VAL A 1 186 ? 108.757 151.364 132.233 1.00 25.48 186 VAL E CA 1
ATOM 684 C C . VAL A 1 186 ? 109.540 150.886 131.015 1.00 25.30 186 VAL E C 1
ATOM 685 O O . VAL A 1 186 ? 109.149 151.126 129.867 1.00 31.23 186 VAL E O 1
ATOM 689 N N . ILE A 1 187 ? 110.654 150.189 131.249 1.00 24.49 187 ILE E N 1
ATOM 690 C CA . ILE A 1 187 ? 111.437 149.647 130.147 1.00 25.64 187 ILE E CA 1
ATOM 691 C C . ILE A 1 187 ? 110.645 148.643 129.326 1.00 28.98 187 ILE E C 1
ATOM 692 O O . ILE A 1 187 ? 110.689 148.685 128.092 1.00 33.65 187 ILE E O 1
ATOM 697 N N . LEU A 1 188 ? 109.918 147.737 129.978 1.00 28.24 188 LEU E N 1
ATOM 698 C CA . LEU A 1 188 ? 109.142 146.736 129.257 1.00 26.14 188 LEU E CA 1
ATOM 699 C C . LEU A 1 188 ? 108.010 147.385 128.476 1.00 25.61 188 LEU E C 1
ATOM 700 O O . LEU A 1 188 ? 107.699 146.976 127.353 1.00 32.60 188 LEU E O 1
ATOM 705 N N . TRP A 1 189 ? 107.387 148.413 129.048 1.00 22.24 189 TRP E N 1
ATOM 706 C CA . TRP A 1 189 ? 106.306 149.095 128.351 1.00 23.27 189 TRP E CA 1
ATOM 707 C C . TRP A 1 189 ? 106.831 149.872 127.152 1.00 27.61 189 TRP E C 1
ATOM 708 O O . TRP A 1 189 ? 106.179 149.927 126.104 1.00 33.79 189 TRP E O 1
ATOM 719 N N . GLN A 1 190 ? 108.037 150.431 127.263 1.00 27.41 190 GLN E N 1
ATOM 720 C CA . GLN A 1 190 ? 108.622 151.132 126.125 1.00 23.11 190 GLN E CA 1
ATOM 721 C C . GLN A 1 190 ? 109.039 150.150 125.036 1.00 24.97 190 GLN E C 1
ATOM 722 O O . GLN A 1 190 ? 108.864 150.418 123.841 1.00 33.17 190 GLN E O 1
ATOM 728 N N . LEU A 1 191 ? 109.583 148.999 125.430 1.00 24.48 191 LEU E N 1
ATOM 729 C CA . LEU A 1 191 ? 109.887 147.949 124.464 1.00 25.08 191 LEU E CA 1
ATOM 730 C C . LEU A 1 191 ? 108.630 147.456 123.759 1.00 28.69 191 LEU E C 1
ATOM 731 O O . LEU A 1 191 ? 108.652 147.209 122.547 1.00 35.35 191 LEU E O 1
ATOM 736 N N . TRP A 1 192 ? 107.532 147.306 124.498 1.00 27.25 192 TRP E N 1
ATOM 737 C CA . TRP A 1 192 ? 106.264 146.930 123.889 1.00 29.82 192 TRP E CA 1
ATOM 738 C C . TRP A 1 192 ? 105.801 148.002 122.914 1.00 32.09 192 TRP E C 1
ATOM 739 O O . TRP A 1 192 ? 105.277 147.699 121.842 1.00 40.38 192 TRP E O 1
ATOM 750 N N . LEU A 1 193 ? 105.968 149.270 123.285 1.00 29.65 193 LEU E N 1
ATOM 751 C CA . LEU A 1 193 ? 105.557 150.364 122.414 1.00 28.17 193 LEU E CA 1
ATOM 752 C C . LEU A 1 193 ? 106.382 150.377 121.137 1.00 32.68 193 LEU E C 1
ATOM 753 O O . LEU A 1 193 ? 105.909 150.792 120.074 1.00 39.16 193 LEU E O 1
ATOM 758 N N . PHE A 1 194 ? 107.632 149.935 121.235 1.00 32.42 194 PHE E N 1
ATOM 759 C CA . PHE A 1 194 ? 108.505 149.806 120.076 1.00 31.68 194 PHE E CA 1
ATOM 760 C C . PHE A 1 194 ? 108.100 148.640 119.179 1.00 37.80 194 PHE E C 1
ATOM 761 O O . PHE A 1 194 ? 108.125 148.760 117.951 1.00 44.60 194 PHE E O 1
ATOM 769 N N . ILE A 1 195 ? 107.728 147.506 119.782 1.00 36.96 195 ILE E N 1
ATOM 770 C CA . ILE A 1 195 ? 107.533 146.279 119.008 1.00 32.60 195 ILE E CA 1
ATOM 771 C C . ILE A 1 195 ? 106.103 146.168 118.487 1.00 36.71 195 ILE E C 1
ATOM 772 O O . ILE A 1 195 ? 105.854 145.549 117.445 1.00 48.50 195 ILE E O 1
ATOM 777 N N . ALA A 1 196 ? 105.152 146.794 119.170 1.00 32.04 196 ALA E N 1
ATOM 778 C CA . ALA A 1 196 ? 103.725 146.654 118.907 1.00 41.57 196 ALA E CA 1
ATOM 779 C C . ALA A 1 196 ? 103.318 146.914 117.458 1.00 55.93 196 ALA E C 1
ATOM 780 O O . ALA A 1 196 ? 102.529 146.135 116.908 1.00 62.69 196 ALA E O 1
ATOM 782 N N . PRO A 1 197 ? 103.808 147.979 116.790 1.00 52.87 197 PRO E N 1
ATOM 783 C CA . PRO A 1 197 ? 103.403 148.190 115.392 1.00 50.77 197 PRO E CA 1
ATOM 784 C C . PRO A 1 197 ? 103.952 147.137 114.441 1.00 55.53 197 PRO E C 1
ATOM 785 O O . PRO A 1 197 ? 103.667 147.177 113.241 1.00 64.61 197 PRO E O 1
ATOM 789 N N . GLY A 1 198 ? 104.732 146.191 114.957 1.00 53.40 198 GLY E N 1
ATOM 790 C CA . GLY A 1 198 ? 105.298 145.149 114.124 1.00 56.91 198 GLY E CA 1
ATOM 791 C C . GLY A 1 198 ? 104.556 143.834 114.232 1.00 64.07 198 GLY E C 1
ATOM 792 O O . GLY A 1 198 ? 104.568 143.026 113.299 1.00 69.67 198 GLY E O 1
ATOM 793 N N . LEU A 1 199 ? 103.906 143.608 115.370 1.00 61.95 199 LEU E N 1
ATOM 794 C CA . LEU A 1 199 ? 103.140 142.387 115.566 1.00 61.37 199 LEU E CA 1
ATOM 795 C C . LEU A 1 199 ? 101.721 142.554 115.041 1.00 66.43 199 LEU E C 1
ATOM 796 O O . LEU A 1 199 ? 101.172 143.658 115.030 1.00 65.57 199 LEU E O 1
ATOM 801 N N . TYR A 1 200 ? 101.127 141.448 114.608 1.00 71.70 200 TYR E N 1
ATOM 802 C CA . TYR A 1 200 ? 99.724 141.449 114.236 1.00 74.52 200 TYR E CA 1
ATOM 803 C C . TYR A 1 200 ? 98.851 141.356 115.486 1.00 76.37 200 TYR E C 1
ATOM 804 O O . TYR A 1 200 ? 99.333 141.136 116.600 1.00 78.10 200 TYR E O 1
ATOM 813 N N . ASP A 1 201 ? 97.543 141.535 115.290 1.00 76.38 201 ASP E N 1
ATOM 814 C CA . ASP A 1 201 ? 96.619 141.630 116.414 1.00 76.06 201 ASP E CA 1
ATOM 815 C C . ASP A 1 201 ? 96.572 140.363 117.258 1.00 79.29 201 ASP E C 1
ATOM 816 O O . ASP A 1 201 ? 96.304 140.446 118.461 1.00 79.71 201 ASP E O 1
ATOM 821 N N . ASN A 1 202 ? 96.818 139.197 116.663 1.00 81.49 202 ASN E N 1
ATOM 822 C CA . ASN A 1 202 ? 96.806 137.942 117.404 1.00 81.03 202 ASN E CA 1
ATOM 823 C C . ASN A 1 202 ? 98.050 137.786 118.273 1.00 79.37 202 ASN E C 1
ATOM 824 O O . ASN A 1 202 ? 97.968 137.295 119.407 1.00 81.54 202 ASN E O 1
ATOM 829 N N . GLU A 1 203 ? 99.204 138.204 117.752 1.00 76.24 203 GLU E N 1
ATOM 830 C CA . GLU A 1 203 ? 100.439 138.126 118.522 1.00 76.11 203 GLU E CA 1
ATOM 831 C C . GLU A 1 203 ? 100.353 138.974 119.784 1.00 74.92 203 GLU E C 1
ATOM 832 O O . GLU A 1 203 ? 100.943 138.629 120.812 1.00 76.80 203 GLU E O 1
ATOM 838 N N . LYS A 1 204 ? 99.614 140.082 119.729 1.00 70.09 204 LYS E N 1
ATOM 839 C CA . LYS A 1 204 ? 99.476 140.958 120.887 1.00 68.68 204 LYS E CA 1
ATOM 840 C C . LYS A 1 204 ? 98.765 140.242 122.030 1.00 73.85 204 LYS E C 1
ATOM 841 O O . LYS A 1 204 ? 99.208 140.270 123.190 1.00 78.41 204 LYS E O 1
ATOM 847 N N . LYS A 1 205 ? 97.633 139.610 121.708 1.00 73.79 205 LYS E N 1
ATOM 848 C CA . LYS A 1 205 ? 96.868 138.865 122.700 1.00 71.21 205 LYS E CA 1
ATOM 849 C C . LYS A 1 205 ? 97.645 137.651 123.181 1.00 70.78 205 LYS E C 1
ATOM 850 O O . LYS A 1 205 ? 97.472 137.196 124.315 1.00 73.23 205 LYS E O 1
ATOM 856 N N . MET A 1 206 ? 98.484 137.090 122.315 1.00 71.70 206 MET E N 1
ATOM 857 C CA . MET A 1 206 ? 99.353 135.998 122.733 1.00 73.45 206 MET E CA 1
ATOM 858 C C . MET A 1 206 ? 100.387 136.478 123.746 1.00 70.65 206 MET E C 1
ATOM 859 O O . MET A 1 206 ? 100.667 135.788 124.731 1.00 73.93 206 MET E O 1
ATOM 864 N N . VAL A 1 207 ? 100.960 137.655 123.507 1.00 67.67 207 VAL E N 1
ATOM 865 C CA . VAL A 1 207 ? 102.137 138.112 124.236 1.00 68.26 207 VAL E CA 1
ATOM 866 C C . VAL A 1 207 ? 101.787 138.692 125.600 1.00 66.55 207 VAL E C 1
ATOM 867 O O . VAL A 1 207 ? 102.440 138.365 126.597 1.00 69.34 207 VAL E O 1
ATOM 871 N N . LEU A 1 208 ? 100.771 139.558 125.665 1.00 64.36 208 LEU E N 1
ATOM 872 C CA . LEU A 1 208 ? 100.581 140.332 126.898 1.00 64.09 208 LEU E CA 1
ATOM 873 C C . LEU A 1 208 ? 100.338 139.453 128.133 1.00 64.98 208 LEU E C 1
ATOM 874 O O . LEU A 1 208 ? 101.053 139.605 129.141 1.00 64.68 208 LEU E O 1
ATOM 879 N N . PRO A 1 209 ? 99.356 138.519 128.117 1.00 62.74 209 PRO E N 1
ATOM 880 C CA . PRO A 1 209 ? 99.190 137.631 129.275 1.00 55.95 209 PRO E CA 1
ATOM 881 C C . PRO A 1 209 ? 100.418 136.776 129.533 1.00 55.34 209 PRO E C 1
ATOM 882 O O . PRO A 1 209 ? 100.701 136.426 130.680 1.00 54.59 209 PRO E O 1
ATOM 886 N N . PHE A 1 210 ? 101.153 136.432 128.476 1.00 57.62 210 PHE E N 1
ATOM 887 C CA . PHE A 1 210 ? 102.414 135.720 128.647 1.00 54.22 210 PHE E CA 1
ATOM 888 C C . PHE A 1 210 ? 103.401 136.556 129.450 1.00 53.22 210 PHE E C 1
ATOM 889 O O . PHE A 1 210 ? 104.098 136.044 130.331 1.00 57.07 210 PHE E O 1
ATOM 897 N N . VAL A 1 211 ? 103.473 137.855 129.153 1.00 53.06 211 VAL E N 1
ATOM 898 C CA . VAL A 1 211 ? 104.375 138.739 129.888 1.00 51.97 211 VAL E CA 1
ATOM 899 C C . VAL A 1 211 ? 103.966 138.807 131.351 1.00 49.05 211 VAL E C 1
ATOM 900 O O . VAL A 1 211 ? 104.807 138.735 132.257 1.00 51.69 211 VAL E O 1
ATOM 904 N N . VAL A 1 212 ? 102.661 138.934 131.603 1.00 49.49 212 VAL E N 1
ATOM 905 C CA . VAL A 1 212 ? 102.177 139.002 132.984 1.00 46.75 212 VAL E CA 1
ATOM 906 C C . VAL A 1 212 ? 102.516 137.716 133.732 1.00 44.99 212 VAL E C 1
ATOM 907 O O . VAL A 1 212 ? 103.017 137.742 134.863 1.00 45.57 212 VAL E O 1
ATOM 911 N N . GLY A 1 213 ? 102.262 136.569 133.098 1.00 43.06 213 GLY E N 1
ATOM 912 C CA . GLY A 1 213 ? 102.532 135.294 133.745 1.00 39.23 213 GLY E CA 1
ATOM 913 C C . GLY A 1 213 ? 104.006 135.059 134.001 1.00 39.04 213 GLY E C 1
ATOM 914 O O . GLY A 1 213 ? 104.393 134.548 135.053 1.00 44.15 213 GLY E O 1
ATOM 915 N N . GLY A 1 214 ? 104.850 135.428 133.044 1.00 39.31 214 GLY E N 1
ATOM 916 C CA . GLY A 1 214 ? 106.281 135.324 133.223 1.00 38.03 214 GLY E CA 1
ATOM 917 C C . GLY A 1 214 ? 106.797 136.198 134.343 1.00 40.55 214 GLY E C 1
ATOM 918 O O . GLY A 1 214 ? 107.634 135.762 135.138 1.00 45.60 214 GLY E O 1
ATOM 919 N N . SER A 1 215 ? 106.303 137.435 134.423 1.00 40.77 215 SER E N 1
ATOM 920 C CA . SER A 1 215 ? 106.701 138.321 135.512 1.00 39.45 215 SER E CA 1
ATOM 921 C C . SER A 1 215 ? 106.258 137.766 136.859 1.00 37.80 215 SER E C 1
ATOM 922 O O . SER A 1 215 ? 107.005 137.813 137.846 1.00 42.13 215 SER E O 1
ATOM 925 N N . VAL A 1 216 ? 105.041 137.221 136.914 1.00 35.31 216 VAL E N 1
ATOM 926 C CA . VAL A 1 216 ? 104.530 136.642 138.154 1.00 34.93 216 VAL E CA 1
ATOM 927 C C . VAL A 1 216 ? 105.394 135.463 138.582 1.00 34.72 216 VAL E C 1
ATOM 928 O O . VAL A 1 216 ? 105.755 135.322 139.756 1.00 38.88 216 VAL E O 1
ATOM 932 N N . MET A 1 217 ? 105.751 134.603 137.628 1.00 33.78 217 MET E N 1
ATOM 933 C CA . MET A 1 217 ? 106.576 133.442 137.942 1.00 32.44 217 MET E CA 1
ATOM 934 C C . MET A 1 217 ? 107.982 133.854 138.363 1.00 32.74 217 MET E C 1
ATOM 935 O O . MET A 1 217 ? 108.589 133.225 139.233 1.00 37.90 217 MET E O 1
ATOM 940 N N . PHE A 1 218 ? 108.515 134.914 137.762 1.00 32.19 218 PHE E N 1
ATOM 941 C CA . PHE A 1 218 ? 109.800 135.457 138.187 1.00 31.81 218 PHE E CA 1
ATOM 942 C C . PHE A 1 218 ? 109.735 135.924 139.634 1.00 35.79 218 PHE E C 1
ATOM 943 O O . PHE A 1 218 ? 110.641 135.650 140.429 1.00 39.14 218 PHE E O 1
ATOM 951 N N . LEU A 1 219 ? 108.664 136.634 139.979 1.00 35.47 219 LEU E N 1
ATOM 952 C CA . LEU A 1 219 ? 108.473 137.103 141.344 1.00 32.88 219 LEU E CA 1
ATOM 953 C C . LEU A 1 219 ? 108.340 135.930 142.306 1.00 29.85 219 LEU E C 1
ATOM 954 O O . LEU A 1 219 ? 108.938 135.936 143.388 1.00 34.05 219 LEU E O 1
ATOM 959 N N . ILE A 1 220 ? 107.560 134.920 141.918 1.00 29.46 220 ILE E N 1
ATOM 960 C CA . ILE A 1 220 ? 107.379 133.747 142.768 1.00 28.15 220 ILE E CA 1
ATOM 961 C C . ILE A 1 220 ? 108.706 133.032 142.971 1.00 29.28 220 ILE E C 1
ATOM 962 O O . ILE A 1 220 ? 109.016 132.572 144.073 1.00 33.05 220 ILE E O 1
ATOM 967 N N . GLY A 1 221 ? 109.513 132.939 141.921 1.00 28.29 221 GLY E N 1
ATOM 968 C CA . GLY A 1 221 ? 110.816 132.322 142.009 1.00 28.02 221 GLY E CA 1
ATOM 969 C C . GLY A 1 221 ? 111.771 133.069 142.910 1.00 30.19 221 GLY E C 1
ATOM 970 O O . GLY A 1 221 ? 112.500 132.449 143.682 1.00 34.32 221 GLY E O 1
ATOM 971 N N . VAL A 1 222 ? 111.784 134.400 142.821 1.00 30.33 222 VAL E N 1
ATOM 972 C CA . VAL A 1 222 ? 112.650 135.195 143.692 1.00 30.12 222 VAL E CA 1
ATOM 973 C C . VAL A 1 222 ? 112.216 135.049 145.147 1.00 29.22 222 VAL E C 1
ATOM 974 O O . VAL A 1 222 ? 113.045 134.874 146.051 1.00 31.81 222 VAL E O 1
ATOM 978 N N . LEU A 1 223 ? 110.905 135.108 145.391 1.00 25.51 223 LEU E N 1
ATOM 979 C CA . LEU A 1 223 ? 110.391 134.950 146.747 1.00 23.29 223 LEU E CA 1
ATOM 980 C C . LEU A 1 223 ? 110.706 133.566 147.296 1.00 22.50 223 LEU E C 1
ATOM 981 O O . LEU A 1 223 ? 111.072 133.417 148.466 1.00 27.17 223 LEU E O 1
ATOM 986 N N . PHE A 1 224 ? 110.561 132.538 146.464 1.00 24.87 224 PHE E N 1
ATOM 987 C CA . PHE A 1 224 ? 110.884 131.173 146.844 1.00 26.22 224 PHE E CA 1
ATOM 988 C C . PHE A 1 224 ? 112.360 131.062 147.179 1.00 26.77 224 PHE E C 1
ATOM 989 O O . PHE A 1 224 ? 112.712 130.578 148.257 1.00 29.70 224 PHE E O 1
ATOM 997 N N . ALA A 1 225 ? 113.220 131.532 146.273 1.00 26.47 225 ALA E N 1
ATOM 998 C CA . ALA A 1 225 ? 114.655 131.584 146.496 1.00 25.65 225 ALA E CA 1
ATOM 999 C C . ALA A 1 225 ? 114.919 132.118 147.886 1.00 28.19 225 ALA E C 1
ATOM 1000 O O . ALA A 1 225 ? 115.341 131.356 148.759 1.00 32.64 225 ALA E O 1
ATOM 1002 N N . TYR A 1 226 ? 114.517 133.365 148.129 1.00 28.45 226 TYR E N 1
ATOM 1003 C CA . TYR A 1 226 ? 114.787 134.012 149.403 1.00 24.70 226 TYR E CA 1
ATOM 1004 C C . TYR A 1 226 ? 114.255 133.153 150.542 1.00 25.21 226 TYR E C 1
ATOM 1005 O O . TYR A 1 226 ? 115.023 132.389 151.138 1.00 32.34 226 TYR E O 1
ATOM 1014 N N . TYR A 1 227 ? 112.933 133.094 150.677 1.00 23.26 227 TYR E N 1
ATOM 1015 C CA . TYR A 1 227 ? 112.289 132.595 151.883 1.00 23.96 227 TYR E CA 1
ATOM 1016 C C . TYR A 1 227 ? 112.509 131.112 152.147 1.00 30.87 227 TYR E C 1
ATOM 1017 O O . TYR A 1 227 ? 112.695 130.719 153.302 1.00 34.18 227 TYR E O 1
ATOM 1026 N N . VAL A 1 228 ? 112.479 130.270 151.112 1.00 31.08 228 VAL E N 1
ATOM 1027 C CA . VAL A 1 228 ? 112.669 128.842 151.337 1.00 31.41 228 VAL E CA 1
ATOM 1028 C C . VAL A 1 228 ? 114.134 128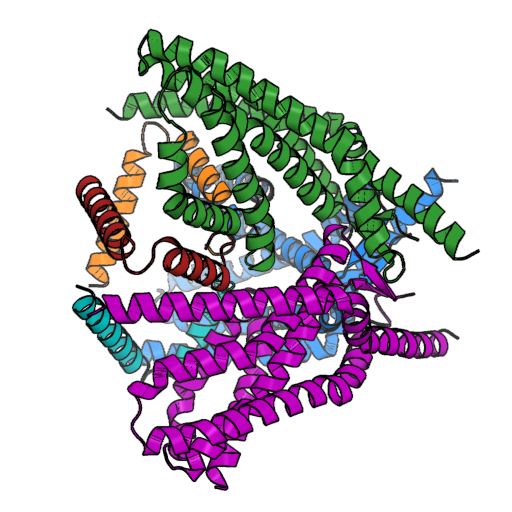.464 151.163 1.00 32.76 228 VAL E C 1
ATOM 1029 O O . VAL A 1 228 ? 114.754 127.889 152.065 1.00 40.93 228 VAL E O 1
ATOM 1033 N N . VAL A 1 229 ? 114.711 128.771 150.000 1.00 29.00 229 VAL E N 1
ATOM 1034 C CA . VAL A 1 229 ? 116.023 128.229 149.682 1.00 31.13 229 VAL E CA 1
ATOM 1035 C C . VAL A 1 229 ? 117.099 128.886 150.536 1.00 33.35 229 VAL E C 1
ATOM 1036 O O . VAL A 1 229 ? 117.944 128.199 151.121 1.00 37.06 229 VAL E O 1
ATOM 1040 N N . THR A 1 230 ? 117.100 130.232 150.616 1.00 32.69 230 THR E N 1
ATOM 1041 C CA . THR A 1 230 ? 118.283 130.913 151.139 1.00 31.25 230 THR E CA 1
ATOM 1042 C C . THR A 1 230 ? 118.564 130.556 152.598 1.00 33.98 230 THR E C 1
ATOM 1043 O O . THR A 1 230 ? 119.738 130.352 152.946 1.00 35.30 230 THR E O 1
ATOM 1047 N N . PRO A 1 231 ? 117.557 130.453 153.501 1.00 35.72 231 PRO E N 1
ATOM 1048 C CA . PRO A 1 231 ? 117.865 130.032 154.877 1.00 38.67 231 PRO E CA 1
ATOM 1049 C C . PRO A 1 231 ? 118.560 128.682 154.972 1.00 37.33 231 PRO E C 1
ATOM 1050 O O . PRO A 1 231 ? 119.654 128.581 155.539 1.00 37.08 231 PRO E O 1
ATOM 1054 N N . PHE A 1 232 ? 117.928 127.641 154.426 1.00 37.90 232 PHE E N 1
ATOM 1055 C CA . PHE A 1 232 ? 118.479 126.294 154.528 1.00 36.37 232 PHE E CA 1
ATOM 1056 C C . PHE A 1 232 ? 119.817 126.185 153.807 1.00 34.29 232 PHE E C 1
ATOM 1057 O O . PHE A 1 232 ? 120.774 125.603 154.333 1.00 41.24 232 PHE E O 1
ATOM 1065 N N . GLY A 1 233 ? 119.902 126.741 152.600 1.00 29.58 233 GLY E N 1
ATOM 1066 C CA . GLY A 1 233 ? 121.145 126.672 151.853 1.00 27.10 233 GLY E CA 1
ATOM 1067 C C . GLY A 1 233 ? 122.278 127.405 152.540 1.00 30.63 233 GLY E C 1
ATOM 1068 O O . GLY A 1 233 ? 123.403 126.907 152.603 1.00 35.29 233 GLY E O 1
ATOM 1069 N N . PHE A 1 234 ? 121.995 128.595 153.069 1.00 33.80 234 PHE E N 1
ATOM 1070 C CA . PHE A 1 234 ? 123.015 129.359 153.774 1.00 32.33 234 PHE E CA 1
ATOM 1071 C C . PHE A 1 234 ? 123.461 128.646 155.040 1.00 31.47 234 PHE E C 1
ATOM 1072 O O . PHE A 1 234 ? 124.654 128.625 155.353 1.00 36.36 234 PHE E O 1
ATOM 1080 N N . GLN A 1 235 ? 122.522 128.060 155.784 1.00 29.38 235 GLN E N 1
ATOM 1081 C CA . GLN A 1 235 ? 122.894 127.313 156.978 1.00 31.17 235 GLN E CA 1
ATOM 1082 C C . GLN A 1 235 ? 123.780 126.130 156.620 1.00 34.55 235 GLN E C 1
ATOM 1083 O O . GLN A 1 235 ? 124.802 125.883 157.270 1.00 39.64 235 GLN E O 1
ATOM 1089 N N . PHE A 1 236 ? 123.412 125.401 155.565 1.00 31.03 236 PHE E N 1
ATOM 1090 C CA . PHE A 1 236 ? 124.207 124.262 155.128 1.00 27.96 236 PHE E CA 1
ATOM 1091 C C . PHE A 1 236 ? 125.608 124.699 154.722 1.00 29.97 236 PHE E C 1
ATOM 1092 O O . PHE A 1 236 ? 126.603 124.063 155.090 1.00 34.99 236 PHE E O 1
ATOM 1100 N N . LEU A 1 237 ? 125.704 125.792 153.969 1.00 27.97 237 LEU E N 1
ATOM 1101 C CA . LEU A 1 237 ? 126.997 126.229 153.462 1.00 29.27 237 LEU E CA 1
ATOM 1102 C C . LEU A 1 237 ? 127.882 126.782 154.574 1.00 34.33 237 LEU E C 1
ATOM 1103 O O . LEU A 1 237 ? 129.100 126.577 154.557 1.00 38.93 237 LEU E O 1
ATOM 1108 N N . ILE A 1 238 ? 127.300 127.494 155.545 1.00 33.97 238 ILE E N 1
ATOM 1109 C CA . ILE A 1 238 ? 128.091 127.940 156.689 1.00 35.72 238 ILE E CA 1
ATOM 1110 C C . ILE A 1 238 ? 128.575 126.742 157.493 1.00 34.90 238 ILE E C 1
ATOM 1111 O O . ILE A 1 238 ? 129.742 126.678 157.893 1.00 38.87 238 ILE E O 1
ATOM 1116 N N . THR A 1 239 ? 127.691 125.774 157.744 1.00 33.37 239 THR E N 1
ATOM 1117 C CA . THR A 1 239 ? 128.064 124.627 158.559 1.00 33.38 239 THR E CA 1
ATOM 1118 C C . THR A 1 239 ? 129.047 123.706 157.851 1.00 35.64 239 THR E C 1
ATOM 1119 O O . THR A 1 239 ? 129.741 122.932 158.518 1.00 40.92 239 THR E O 1
ATOM 1123 N N . PHE A 1 240 ? 129.124 123.769 156.521 1.00 33.62 240 PHE E N 1
ATOM 1124 C CA . PHE A 1 240 ? 130.056 122.910 155.801 1.00 34.32 240 PHE E CA 1
ATOM 1125 C C . PHE A 1 240 ? 131.500 123.223 156.168 1.00 40.17 240 PHE E C 1
ATOM 1126 O O . PHE A 1 240 ? 132.315 122.310 156.344 1.00 48.76 240 PHE E O 1
ATOM 1134 N N . GLY A 1 241 ? 131.838 124.502 156.288 1.00 35.92 241 GLY E N 1
ATOM 1135 C CA . GLY A 1 241 ? 133.182 124.886 156.671 1.00 37.52 241 GLY E CA 1
ATOM 1136 C C . GLY A 1 241 ? 133.289 125.381 158.097 1.00 37.76 241 GLY E C 1
ATOM 1137 O O . GLY A 1 241 ? 134.220 126.117 158.435 1.00 41.80 241 GLY E O 1
ATOM 1138 N N . SER A 1 242 ? 132.343 124.984 158.947 1.00 36.68 242 SER E N 1
ATOM 1139 C CA . SER A 1 242 ? 132.287 125.509 160.306 1.00 35.06 242 SER E CA 1
ATOM 1140 C C . SER A 1 242 ? 133.333 124.885 161.219 1.00 39.95 242 SER E C 1
ATOM 1141 O O . SER A 1 242 ? 133.813 125.548 162.143 1.00 46.40 242 SER E O 1
ATOM 1144 N N . PHE A 1 243 ? 133.695 123.629 160.990 1.00 42.31 243 PHE E N 1
ATOM 1145 C CA . PHE A 1 243 ? 134.653 122.940 161.842 1.00 42.12 243 PHE E CA 1
ATOM 1146 C C . PHE A 1 243 ? 136.087 123.080 161.354 1.00 44.45 243 PHE E C 1
ATOM 1147 O O . PHE A 1 243 ? 136.994 122.518 161.975 1.00 50.67 243 PHE E O 1
ATOM 1155 N N . LEU A 1 244 ? 136.314 123.811 160.266 1.00 40.96 244 LEU E N 1
ATOM 1156 C CA . LEU A 1 244 ? 137.654 124.053 159.751 1.00 37.54 244 LEU E CA 1
ATOM 1157 C C . LEU A 1 244 ? 138.024 125.525 159.746 1.00 37.55 244 LEU E C 1
ATOM 1158 O O . LEU A 1 244 ? 139.070 125.899 160.286 1.00 42.06 244 LEU E O 1
ATOM 1163 N N . TYR A 1 245 ? 137.196 126.373 159.147 1.00 39.81 245 TYR E N 1
ATOM 1164 C CA . TYR A 1 245 ? 137.509 127.777 158.948 1.00 36.73 245 TYR E CA 1
ATOM 1165 C C . TYR A 1 245 ? 136.557 128.650 159.752 1.00 36.36 245 TYR E C 1
ATOM 1166 O O . TYR A 1 245 ? 135.576 128.178 160.329 1.00 37.84 245 TYR E O 1
ATOM 1175 N N . THR A 1 246 ? 136.867 129.944 159.783 1.00 34.95 246 THR E N 1
ATOM 1176 C CA . THR A 1 246 ? 136.029 130.928 160.446 1.00 31.63 246 THR E CA 1
ATOM 1177 C C . THR A 1 246 ? 135.330 131.774 159.398 1.00 35.27 246 THR E C 1
ATOM 1178 O O . THR A 1 246 ? 136.007 132.349 158.532 1.00 36.49 246 THR E O 1
ATOM 1182 N N . PRO A 1 247 ? 134.000 131.876 159.422 1.00 37.15 247 PRO E N 1
ATOM 1183 C CA . PRO A 1 247 ? 133.239 132.587 158.369 1.00 34.19 247 PRO E CA 1
ATOM 1184 C C . PRO A 1 247 ? 133.277 134.110 158.477 1.00 35.13 247 PRO E C 1
ATOM 1185 O O . PRO A 1 247 ? 132.400 134.763 159.037 1.00 42.05 247 PRO E O 1
ATOM 1189 N N . LEU A 1 248 ? 134.328 134.709 157.921 1.00 32.24 248 LEU E N 1
ATOM 1190 C CA . LEU A 1 248 ? 134.432 136.167 157.845 1.00 33.45 248 LEU E CA 1
ATOM 1191 C C . LEU A 1 248 ? 133.885 136.643 156.498 1.00 32.82 248 LEU E C 1
ATOM 1192 O O . LEU A 1 248 ? 134.609 137.083 155.606 1.00 35.94 248 LEU E O 1
ATOM 1197 N N . ILE A 1 249 ? 132.561 136.550 156.373 1.00 35.27 249 ILE E N 1
ATOM 1198 C CA . ILE A 1 249 ? 131.904 136.775 155.091 1.00 36.86 249 ILE E CA 1
ATOM 1199 C C . ILE A 1 249 ? 131.841 138.267 154.799 1.00 34.29 249 ILE E C 1
ATOM 1200 O O . ILE A 1 249 ? 131.278 139.047 155.576 1.00 35.74 249 ILE E O 1
ATOM 1205 N N . ASN A 1 250 ? 132.407 138.667 153.668 1.00 32.69 250 ASN E N 1
ATOM 1206 C CA . ASN A 1 250 ? 132.420 140.062 153.265 1.00 35.53 250 ASN E CA 1
ATOM 1207 C C . ASN A 1 250 ? 131.208 140.375 152.397 1.00 36.70 250 ASN E C 1
ATOM 1208 O O . ASN A 1 250 ? 130.751 139.547 151.605 1.00 39.78 250 ASN E O 1
ATOM 1213 N N . ILE A 1 251 ? 130.688 141.589 152.562 1.00 33.23 251 ILE E N 1
ATOM 1214 C CA . ILE A 1 251 ? 129.454 141.982 151.893 1.00 35.20 251 ILE E CA 1
ATOM 1215 C C . ILE A 1 251 ? 129.646 142.098 150.384 1.00 33.84 251 ILE E C 1
ATOM 1216 O O . ILE A 1 251 ? 128.703 141.870 149.616 1.00 38.21 251 ILE E O 1
ATOM 1221 N N . GLU A 1 252 ? 130.859 142.430 149.937 1.00 33.44 252 GLU E N 1
ATOM 1222 C CA . GLU A 1 252 ? 131.090 142.740 148.529 1.00 35.01 252 GLU E CA 1
ATOM 1223 C C . GLU A 1 252 ? 130.799 141.542 147.634 1.00 38.42 252 GLU E C 1
ATOM 1224 O O . GLU A 1 252 ? 130.092 141.664 146.627 1.00 42.85 252 GLU E O 1
ATOM 1230 N N . ASP A 1 253 ? 131.337 140.375 147.981 1.00 38.94 253 ASP E N 1
ATOM 1231 C CA . ASP A 1 253 ? 131.032 139.174 147.214 1.00 39.71 253 ASP E CA 1
ATOM 1232 C C . ASP A 1 253 ? 129.646 138.636 147.536 1.00 37.97 253 ASP E C 1
ATOM 1233 O O . ASP A 1 253 ? 129.003 138.019 146.674 1.00 41.84 253 ASP E O 1
ATOM 1238 N N . TYR A 1 254 ? 129.175 138.864 148.763 1.00 33.63 254 TYR E N 1
ATOM 1239 C CA . TYR A 1 254 ? 127.894 138.312 149.182 1.00 31.15 254 TYR E CA 1
ATOM 1240 C C . TYR A 1 254 ? 126.740 138.917 148.400 1.00 34.51 254 TYR E C 1
ATOM 1241 O O . TYR A 1 254 ? 125.780 138.215 148.069 1.00 36.73 254 TYR E O 1
ATOM 1250 N N . VAL A 1 255 ? 126.790 140.220 148.127 1.00 36.10 255 VAL E N 1
ATOM 1251 C CA . VAL A 1 255 ? 125.699 140.855 147.392 1.00 34.86 255 VAL E CA 1
ATOM 1252 C C . VAL A 1 255 ? 125.580 140.250 146.000 1.00 34.22 255 VAL E C 1
ATOM 1253 O O . VAL A 1 255 ? 124.480 139.929 145.534 1.00 37.57 255 VAL E O 1
ATOM 1257 N N . GLY A 1 256 ? 126.714 140.072 145.323 1.00 32.67 256 GLY E N 1
ATOM 1258 C CA . GLY A 1 256 ? 126.685 139.451 144.010 1.00 33.29 256 GLY E CA 1
ATOM 1259 C C . GLY A 1 256 ? 126.179 138.024 144.057 1.00 34.98 256 GLY E C 1
ATOM 1260 O O . GLY A 1 256 ? 125.368 137.612 143.227 1.00 39.06 256 GLY E O 1
ATOM 1261 N N . PHE A 1 257 ? 126.643 137.254 145.044 1.00 33.24 257 PHE E N 1
ATOM 1262 C CA . PHE A 1 257 ? 126.197 135.872 145.192 1.00 32.51 257 PHE E CA 1
ATOM 1263 C C . PHE A 1 257 ? 124.686 135.798 145.407 1.00 31.90 257 PHE E C 1
ATOM 1264 O O . PHE A 1 257 ? 123.983 135.011 144.761 1.00 33.22 257 PHE E O 1
ATOM 1272 N N . PHE A 1 258 ? 124.176 136.640 146.304 1.00 33.82 258 PHE E N 1
ATOM 1273 C CA . PHE A 1 258 ? 122.757 136.658 146.638 1.00 34.71 258 PHE E CA 1
ATOM 1274 C C . PHE A 1 258 ? 121.912 137.079 145.440 1.00 35.29 258 PHE E C 1
ATOM 1275 O O . PHE A 1 258 ? 120.856 136.487 145.169 1.00 36.72 258 PHE E O 1
ATOM 1283 N N . THR A 1 259 ? 122.365 138.096 144.704 1.00 34.04 259 THR E N 1
ATOM 1284 C CA . THR A 1 259 ? 121.641 138.541 143.520 1.00 32.11 259 THR E CA 1
ATOM 1285 C C . THR A 1 259 ? 121.632 137.463 142.446 1.00 33.10 259 THR E C 1
ATOM 1286 O O . THR A 1 259 ? 120.619 137.256 141.769 1.00 39.94 259 THR E O 1
ATOM 1290 N N . LYS A 1 260 ? 122.758 136.769 142.270 1.00 33.82 260 LYS E N 1
ATOM 1291 C CA . LYS A 1 260 ? 122.804 135.672 141.312 1.00 32.10 260 LYS E CA 1
ATOM 1292 C C . LYS A 1 260 ? 121.816 134.583 141.694 1.00 31.36 260 LYS E C 1
ATOM 1293 O O . LYS A 1 260 ? 121.105 134.050 140.839 1.00 36.24 260 LYS E O 1
ATOM 1299 N N . ILE A 1 261 ? 121.743 134.254 142.981 1.00 30.62 261 ILE E N 1
ATOM 1300 C CA . ILE A 1 261 ? 120.822 133.224 143.450 1.00 31.88 261 ILE E CA 1
ATOM 1301 C C . ILE A 1 261 ? 119.386 133.622 143.132 1.00 33.80 261 ILE E C 1
ATOM 1302 O O . ILE A 1 261 ? 118.627 132.835 142.550 1.00 39.68 261 ILE E O 1
ATOM 1307 N N . LEU A 1 262 ? 119.007 134.851 143.496 1.00 33.56 262 LEU E N 1
ATOM 1308 C CA . LEU A 1 262 ? 117.628 135.286 143.281 1.00 33.04 262 LEU E CA 1
ATOM 1309 C C . LEU A 1 262 ? 117.273 135.345 141.799 1.00 34.83 262 LEU E C 1
ATOM 1310 O O . LEU A 1 262 ? 116.212 134.859 141.386 1.00 39.51 262 LEU E O 1
ATOM 1315 N N . ILE A 1 263 ? 118.156 135.923 140.981 1.00 33.81 263 ILE E N 1
ATOM 1316 C CA . ILE A 1 263 ? 117.887 136.061 139.551 1.00 33.75 263 ILE E CA 1
ATOM 1317 C C . ILE A 1 263 ? 117.806 134.688 138.896 1.00 36.45 263 ILE E C 1
ATOM 1318 O O . ILE A 1 263 ? 116.929 134.424 138.063 1.00 42.90 263 ILE E O 1
ATOM 1323 N N . GLY A 1 264 ? 118.718 133.789 139.270 1.00 32.80 264 GLY E N 1
ATOM 1324 C CA . GLY A 1 264 ? 118.699 132.452 138.719 1.00 34.24 264 GLY E CA 1
ATOM 1325 C C . GLY A 1 264 ? 117.453 131.679 139.082 1.00 36.08 264 GLY E C 1
ATOM 1326 O O . GLY A 1 264 ? 116.904 130.962 138.246 1.00 40.82 264 GLY E O 1
ATOM 1327 N N . PHE A 1 265 ? 116.980 131.813 140.320 1.00 35.54 265 PHE E N 1
ATOM 1328 C CA . PHE A 1 265 ? 115.762 131.107 140.706 1.00 34.80 265 PHE E CA 1
ATOM 1329 C C . PHE A 1 265 ? 114.544 131.687 139.997 1.00 36.18 265 PHE E C 1
ATOM 1330 O O . PHE A 1 265 ? 113.637 130.949 139.592 1.00 42.08 265 PHE E O 1
ATOM 1338 N N . GLY A 1 266 ? 114.513 133.008 139.815 1.00 33.89 266 GLY E N 1
ATOM 1339 C CA . GLY A 1 266 ? 113.441 133.600 139.030 1.00 34.49 266 GLY E CA 1
ATOM 1340 C C . GLY A 1 266 ? 113.421 133.098 137.599 1.00 40.85 266 GLY E C 1
ATOM 1341 O O . GLY A 1 266 ? 112.363 132.753 137.062 1.00 44.23 266 GLY E O 1
ATOM 1342 N N . ILE A 1 267 ? 114.593 133.029 136.968 1.00 40.86 267 ILE E N 1
ATOM 1343 C CA . ILE A 1 267 ? 114.673 132.550 135.590 1.00 39.43 267 ILE E CA 1
ATOM 1344 C C . ILE A 1 267 ? 114.309 131.070 135.521 1.00 39.19 267 ILE E C 1
ATOM 1345 O O . ILE A 1 267 ? 113.673 130.607 134.564 1.00 45.23 267 ILE E O 1
ATOM 1350 N N . ALA A 1 268 ? 114.714 130.305 136.536 1.00 36.16 268 ALA E N 1
ATOM 1351 C CA . ALA A 1 268 ? 114.385 128.887 136.587 1.00 38.85 268 ALA E CA 1
ATOM 1352 C C . ALA A 1 268 ? 112.888 128.674 136.739 1.00 43.50 268 ALA E C 1
ATOM 1353 O O . ALA A 1 268 ? 112.345 127.675 136.258 1.00 47.19 268 ALA E O 1
ATOM 1355 N N . PHE A 1 269 ? 112.207 129.579 137.440 1.00 42.46 269 PHE E N 1
ATOM 1356 C CA . PHE A 1 269 ? 110.756 129.484 137.542 1.00 39.31 269 PHE E CA 1
ATOM 1357 C C . PHE A 1 269 ? 110.085 129.930 136.248 1.00 44.77 269 PHE E C 1
ATOM 1358 O O . PHE A 1 269 ? 109.004 129.448 135.893 1.00 47.83 269 PHE E O 1
ATOM 1366 N N . GLU A 1 270 ? 110.715 130.860 135.527 1.00 46.95 270 GLU E N 1
ATOM 1367 C CA . GLU A 1 270 ? 110.162 131.298 134.248 1.00 46.62 270 GLU E CA 1
ATOM 1368 C C . GLU A 1 270 ? 110.233 130.228 133.161 1.00 47.83 270 GLU E C 1
ATOM 1369 O O . GLU A 1 270 ? 109.257 130.001 132.440 1.00 51.93 270 GLU E O 1
ATOM 1375 N N . LEU A 1 271 ? 111.387 129.577 133.007 1.00 47.33 271 LEU E N 1
ATOM 1376 C CA . LEU A 1 271 ? 111.626 128.769 131.807 1.00 45.72 271 LEU E CA 1
ATOM 1377 C C . LEU A 1 271 ? 110.629 127.616 131.638 1.00 46.72 271 LEU E C 1
ATOM 1378 O O . LEU A 1 271 ? 110.136 127.402 130.519 1.00 51.00 271 LEU E O 1
ATOM 1383 N N . PRO A 1 272 ? 110.312 126.833 132.694 1.00 44.88 272 PRO E N 1
ATOM 1384 C CA . PRO A 1 272 ? 109.215 125.866 132.567 1.00 45.41 272 PRO E CA 1
ATOM 1385 C C . PRO A 1 272 ? 107.906 126.499 132.131 1.00 49.54 272 PRO E C 1
ATOM 1386 O O . PRO A 1 272 ? 107.128 125.877 131.404 1.00 54.96 272 PRO E O 1
ATOM 1390 N N . VAL A 1 273 ? 107.641 127.730 132.570 1.00 47.76 273 VAL E N 1
ATOM 1391 C CA . VAL A 1 273 ? 106.425 128.414 132.139 1.00 49.94 273 VAL E CA 1
ATOM 1392 C C . VAL A 1 273 ? 106.503 128.738 130.651 1.00 49.92 273 VAL E C 1
ATOM 1393 O O . VAL A 1 273 ? 105.498 128.680 129.934 1.00 54.55 273 VAL E O 1
ATOM 1397 N N . VAL A 1 274 ? 107.702 129.059 130.159 1.00 46.60 274 VAL E N 1
ATOM 1398 C CA . VAL A 1 274 ? 107.873 129.287 128.728 1.00 45.32 274 VAL E CA 1
ATOM 1399 C C . VAL A 1 274 ? 107.592 128.008 127.953 1.00 47.52 274 VAL E C 1
ATOM 1400 O O . VAL A 1 274 ? 106.907 128.031 126.920 1.00 51.56 274 VAL E O 1
ATOM 1404 N N . ALA A 1 275 ? 108.087 126.873 128.450 1.00 48.58 275 ALA E N 1
ATOM 1405 C CA . ALA A 1 275 ? 107.813 125.595 127.800 1.00 47.09 275 ALA E CA 1
ATOM 1406 C C . ALA A 1 275 ? 106.326 125.270 127.815 1.00 48.59 275 ALA E C 1
ATOM 1407 O O . ALA A 1 275 ? 105.772 124.813 126.810 1.00 52.72 275 ALA E O 1
ATOM 1409 N N . TYR A 1 276 ? 105.664 125.497 128.949 1.00 47.34 276 TYR E N 1
ATOM 1410 C CA . TYR A 1 276 ? 104.241 125.196 129.054 1.00 52.39 276 TYR E CA 1
ATOM 1411 C C . TYR A 1 276 ? 103.418 126.089 128.133 1.00 55.44 276 TYR E C 1
ATOM 1412 O O . TYR A 1 276 ? 102.425 125.639 127.549 1.00 59.32 276 TYR E O 1
ATOM 1421 N N . PHE A 1 277 ? 103.809 127.354 127.995 1.00 51.96 277 PHE E N 1
ATOM 1422 C CA . PHE A 1 277 ? 103.145 128.269 127.078 1.00 51.31 277 PHE E CA 1
ATOM 1423 C C . PHE A 1 277 ? 103.323 127.834 125.632 1.00 52.86 277 PHE E C 1
ATOM 1424 O O . PHE A 1 277 ? 102.368 127.863 124.851 1.00 59.18 277 PHE E O 1
ATOM 1432 N N . LEU A 1 278 ? 104.538 127.432 125.261 1.00 49.93 278 LEU E N 1
ATOM 1433 C CA . LEU A 1 278 ? 104.778 127.002 123.888 1.00 44.21 278 LEU E CA 1
ATOM 1434 C C . LEU A 1 278 ? 104.112 125.661 123.606 1.00 45.99 278 LEU E C 1
ATOM 1435 O O . LEU A 1 278 ? 103.846 125.329 122.448 1.00 54.43 278 LEU E O 1
ATOM 1440 N N . ALA A 1 279 ? 103.843 124.883 124.651 1.00 41.72 279 ALA E N 1
ATOM 1441 C CA . ALA A 1 279 ? 103.138 123.620 124.483 1.00 45.59 279 ALA E CA 1
ATOM 1442 C C . ALA A 1 279 ? 101.630 123.814 124.352 1.00 52.19 279 ALA E C 1
ATOM 1443 O O . ALA A 1 279 ? 100.998 123.196 123.491 1.00 56.35 279 ALA E O 1
ATOM 1445 N N . LEU A 1 280 ? 101.039 124.658 125.198 1.00 56.01 280 LEU E N 1
ATOM 1446 C CA . LEU A 1 280 ? 99.606 124.922 125.127 1.00 60.42 280 LEU E CA 1
ATOM 1447 C C . LEU A 1 280 ? 99.233 125.595 123.814 1.00 59.93 280 LEU E C 1
ATOM 1448 O O . LEU A 1 280 ? 98.337 125.129 123.104 1.00 60.56 280 LEU E O 1
ATOM 1453 N N . LEU A 1 281 ? 99.916 126.694 123.489 1.00 57.62 281 LEU E N 1
ATOM 1454 C CA . LEU A 1 281 ? 99.671 127.371 122.221 1.00 60.49 281 LEU E CA 1
ATOM 1455 C C . LEU A 1 281 ? 99.966 126.444 121.053 1.00 63.59 281 LEU E C 1
ATOM 1456 O O . LEU A 1 281 ? 99.196 126.371 120.088 1.00 68.62 281 LEU E O 1
ATOM 1461 N N . GLY A 1 282 ? 101.078 125.730 121.132 1.00 60.43 282 GLY E N 1
ATOM 1462 C CA . GLY A 1 282 ? 101.482 124.732 120.168 1.00 54.78 282 GLY E CA 1
ATOM 1463 C C . GLY A 1 282 ? 102.537 125.282 119.238 1.00 56.80 282 GLY E C 1
ATOM 1464 O O . GLY A 1 282 ? 102.236 125.861 118.190 1.00 62.66 282 GLY E O 1
ATOM 1465 N N . LEU A 1 283 ? 103.790 125.096 119.632 1.00 47.71 283 LEU E N 1
ATOM 1466 C CA . LEU A 1 283 ? 104.939 125.298 118.762 1.00 47.58 283 LEU E CA 1
ATOM 1467 C C . LEU A 1 283 ? 106.017 124.253 118.968 1.00 50.22 283 LEU E C 1
ATOM 1468 O O . LEU A 1 283 ? 106.885 124.107 118.101 1.00 53.16 283 LEU E O 1
ATOM 1473 N N . ILE A 1 284 ? 105.988 123.516 120.079 1.00 41.76 284 ILE E N 1
ATOM 1474 C CA . ILE A 1 284 ? 106.960 122.482 120.393 1.00 36.62 284 ILE E CA 1
ATOM 1475 C C . ILE A 1 284 ? 106.210 121.310 121.005 1.00 36.81 284 ILE E C 1
ATOM 1476 O O . ILE A 1 284 ? 105.130 121.463 121.576 1.00 42.31 284 ILE E O 1
ATOM 1481 N N . THR A 1 285 ? 106.797 120.129 120.875 1.00 34.39 285 THR E N 1
ATOM 1482 C CA . THR A 1 285 ? 106.288 118.923 121.503 1.00 32.29 285 THR E CA 1
ATOM 1483 C C . THR A 1 285 ? 107.427 118.274 122.276 1.00 37.35 285 THR E C 1
ATOM 1484 O O . THR A 1 285 ? 108.557 118.771 122.286 1.00 41.45 285 THR E O 1
ATOM 1488 N N . ASP A 1 286 ? 107.128 117.162 122.947 1.00 35.22 286 ASP E N 1
ATOM 1489 C CA . ASP A 1 286 ? 108.183 116.437 123.647 1.00 36.24 286 ASP E CA 1
ATOM 1490 C C . ASP A 1 286 ? 109.227 115.908 122.675 1.00 42.70 286 ASP E C 1
ATOM 1491 O O . ASP A 1 286 ? 110.409 115.809 123.024 1.00 44.40 286 ASP E O 1
ATOM 1496 N N . LYS A 1 287 ? 108.812 115.570 121.452 1.00 42.74 287 LYS E N 1
ATOM 1497 C CA . LYS A 1 287 ? 109.762 115.126 120.440 1.00 36.64 287 LYS E CA 1
ATOM 1498 C C . LYS A 1 287 ? 110.732 116.237 120.068 1.00 34.45 287 LYS E C 1
ATOM 1499 O O . LYS A 1 287 ? 111.923 115.984 119.861 1.00 42.38 287 LYS E O 1
ATOM 1505 N N . THR A 1 288 ? 110.242 117.473 119.968 1.00 31.15 288 THR E N 1
ATOM 1506 C CA . THR A 1 288 ? 111.120 118.587 119.628 1.00 33.55 288 THR E CA 1
ATOM 1507 C C . THR A 1 288 ? 112.173 118.806 120.704 1.00 34.78 288 THR E C 1
ATOM 1508 O O . THR A 1 288 ? 113.350 119.027 120.398 1.00 39.44 288 THR E O 1
ATOM 1512 N N . LEU A 1 289 ? 111.774 118.737 121.968 1.00 33.90 289 LEU E N 1
ATOM 1513 C CA . LEU A 1 289 ? 112.709 118.939 123.062 1.00 34.35 289 LEU E CA 1
ATOM 1514 C C . LEU A 1 289 ? 113.645 117.756 123.256 1.00 35.92 289 LEU E C 1
ATOM 1515 O O . LEU A 1 289 ? 114.763 117.942 123.743 1.00 37.22 289 LEU E O 1
ATOM 1520 N N . LYS A 1 290 ? 113.214 116.549 122.893 1.00 37.72 290 LYS E N 1
ATOM 1521 C CA . LYS A 1 290 ? 114.060 115.368 122.982 1.00 33.43 290 LYS E CA 1
ATOM 1522 C C . LYS A 1 290 ? 115.019 115.241 121.810 1.00 36.02 290 LYS E C 1
ATOM 1523 O O . LYS A 1 290 ? 116.067 114.599 121.942 1.00 43.13 290 LYS E O 1
ATOM 1529 N N . ASP A 1 291 ? 114.686 115.836 120.669 1.00 32.98 291 ASP E N 1
ATOM 1530 C CA . ASP A 1 291 ? 115.528 115.762 119.487 1.00 32.62 291 ASP E CA 1
ATOM 1531 C C . ASP A 1 291 ? 116.500 116.923 119.374 1.00 34.89 291 ASP E C 1
ATOM 1532 O O . ASP A 1 291 ? 117.502 116.806 118.661 1.00 42.36 291 ASP E O 1
ATOM 1537 N N . TYR A 1 292 ? 116.233 118.034 120.054 1.00 33.04 292 TYR E N 1
ATOM 1538 C CA . TYR A 1 292 ? 117.126 119.182 120.051 1.00 32.49 292 TYR E CA 1
ATOM 1539 C C . TYR A 1 292 ? 117.927 119.294 121.339 1.00 31.96 292 TYR E C 1
ATOM 1540 O O . TYR A 1 292 ? 118.475 120.362 121.625 1.00 34.35 292 TYR E O 1
ATOM 1549 N N . PHE A 1 293 ? 118.011 118.217 122.118 1.00 32.17 293 PHE E N 1
ATOM 1550 C CA . PHE A 1 293 ? 118.835 118.246 123.320 1.00 30.07 293 PHE E CA 1
ATOM 1551 C C . PHE A 1 293 ? 120.321 118.214 122.989 1.00 35.16 293 PHE E C 1
ATOM 1552 O O . PHE A 1 293 ? 121.135 118.713 123.773 1.00 38.57 293 PHE E O 1
ATOM 1560 N N . LYS A 1 294 ? 120.693 117.639 121.842 1.00 34.06 294 LYS E N 1
ATOM 1561 C CA . LYS A 1 294 ? 122.101 117.588 121.464 1.00 26.54 294 LYS E CA 1
ATOM 1562 C C . LYS A 1 294 ? 122.687 118.986 121.331 1.00 32.77 294 LYS E C 1
ATOM 1563 O O . LYS A 1 294 ? 123.810 119.242 121.777 1.00 38.35 294 LYS E O 1
ATOM 1569 N N . TYR A 1 295 ? 121.945 119.902 120.710 1.00 35.71 295 TYR E N 1
ATOM 1570 C CA . TYR A 1 295 ? 122.392 121.285 120.613 1.00 30.39 295 TYR E CA 1
ATOM 1571 C C . TYR A 1 295 ? 122.016 122.081 121.852 1.00 30.17 295 TYR E C 1
ATOM 1572 O O . TYR A 1 295 ? 122.687 123.066 122.187 1.00 32.95 295 TYR E O 1
ATOM 1581 N N . ALA A 1 296 ? 120.964 121.655 122.552 1.00 30.65 296 ALA E N 1
ATOM 1582 C CA . ALA A 1 296 ? 120.569 122.332 123.778 1.00 27.33 296 ALA E CA 1
ATOM 1583 C C . ALA A 1 296 ? 121.660 122.243 124.829 1.00 30.44 296 ALA E C 1
ATOM 1584 O O . ALA A 1 296 ? 121.923 123.217 125.535 1.00 34.06 296 ALA E O 1
ATOM 1586 N N . ILE A 1 297 ? 122.307 121.085 124.951 1.00 32.92 297 ILE E N 1
ATOM 1587 C CA . ILE A 1 297 ? 123.338 120.924 125.971 1.00 32.48 297 ILE E CA 1
ATOM 1588 C C . ILE A 1 297 ? 124.567 121.763 125.634 1.00 34.63 297 ILE E C 1
ATOM 1589 O O . ILE A 1 297 ? 125.203 122.341 126.523 1.00 36.72 297 ILE E O 1
ATOM 1594 N N . VAL A 1 298 ? 124.913 121.861 124.348 1.00 32.65 298 VAL E N 1
ATOM 1595 C CA . VAL A 1 298 ? 126.041 122.696 123.946 1.00 30.97 298 VAL E CA 1
ATOM 1596 C C . VAL A 1 298 ? 125.745 124.162 124.231 1.00 32.66 298 VAL E C 1
ATOM 1597 O O . VAL A 1 298 ? 126.601 124.897 124.740 1.00 35.21 298 VAL E O 1
ATOM 1601 N N . ILE A 1 299 ? 124.526 124.610 123.922 1.00 32.86 299 ILE E N 1
ATOM 1602 C CA . ILE A 1 299 ? 124.146 125.986 124.229 1.00 30.04 299 ILE E CA 1
ATOM 1603 C C . ILE A 1 299 ? 124.107 126.208 125.737 1.00 33.50 299 ILE E C 1
ATOM 1604 O O . ILE A 1 299 ? 124.443 127.291 126.228 1.00 39.08 299 ILE E O 1
ATOM 1609 N N . ILE A 1 300 ? 123.694 125.190 126.495 1.00 32.13 300 ILE E N 1
ATOM 1610 C CA . ILE A 1 300 ? 123.667 125.291 127.951 1.00 32.50 300 ILE E CA 1
ATOM 1611 C C . ILE A 1 300 ? 125.074 125.485 128.493 1.00 35.13 300 ILE E C 1
ATOM 1612 O O . ILE A 1 300 ? 125.305 126.310 129.383 1.00 41.27 300 ILE E O 1
ATOM 1617 N N . PHE A 1 301 ? 126.037 124.732 127.963 1.00 34.10 301 PHE E N 1
ATOM 1618 C CA . PHE A 1 301 ? 127.416 124.881 128.416 1.00 33.88 301 PHE E CA 1
ATOM 1619 C C . PHE A 1 301 ? 127.997 126.220 127.984 1.00 38.17 301 PHE E C 1
ATOM 1620 O O . PHE A 1 301 ? 128.779 126.830 128.722 1.00 44.12 301 PHE E O 1
ATOM 1628 N N . LEU A 1 302 ? 127.615 126.703 126.801 1.00 36.70 302 LEU E N 1
ATOM 1629 C CA . LEU A 1 302 ? 128.024 128.040 126.376 1.00 37.40 302 LEU E CA 1
ATOM 1630 C C . LEU A 1 302 ? 127.483 129.107 127.323 1.00 39.92 302 LEU E C 1
ATOM 1631 O O . LEU A 1 302 ? 128.205 130.029 127.721 1.00 45.21 302 LEU E O 1
ATOM 1636 N N . LEU A 1 303 ? 126.208 128.992 127.700 1.00 37.45 303 LEU E N 1
ATOM 1637 C CA . LEU A 1 303 ? 125.613 129.944 128.632 1.00 39.73 303 LEU E CA 1
ATOM 1638 C C . LEU A 1 303 ? 126.272 129.861 129.999 1.00 42.18 303 LEU E C 1
ATOM 1639 O O . LEU A 1 303 ? 126.480 130.884 130.659 1.00 50.11 303 LEU E O 1
ATOM 1644 N N . ALA A 1 304 ? 126.589 128.647 130.448 1.00 39.49 304 ALA E N 1
ATOM 1645 C CA . ALA A 1 304 ? 127.269 128.480 131.726 1.00 41.88 304 ALA E CA 1
ATOM 1646 C C . ALA A 1 304 ? 128.649 129.122 131.701 1.00 44.63 304 ALA E C 1
ATOM 1647 O O . ALA A 1 304 ? 129.064 129.753 132.677 1.00 51.28 304 ALA E O 1
ATOM 1649 N N . ALA A 1 305 ? 129.373 128.974 130.591 1.00 42.04 305 ALA E N 1
ATOM 1650 C CA . ALA A 1 305 ? 130.656 129.654 130.450 1.00 44.59 305 ALA E CA 1
ATOM 1651 C C . ALA A 1 305 ? 130.483 131.168 130.468 1.00 52.23 305 ALA E C 1
ATOM 1652 O O . ALA A 1 305 ? 131.275 131.884 131.090 1.00 55.15 305 ALA E O 1
ATOM 1654 N N . PHE A 1 306 ? 129.452 131.672 129.787 1.00 53.71 306 PHE E N 1
ATOM 1655 C CA . PHE A 1 306 ? 129.222 133.113 129.739 1.00 50.38 306 PHE E CA 1
ATOM 1656 C C . PHE A 1 306 ? 128.870 133.678 131.110 1.00 48.58 306 PHE E C 1
ATOM 1657 O O . PHE A 1 306 ? 129.340 134.760 131.479 1.00 53.76 306 PHE E O 1
ATOM 1665 N N . LEU A 1 307 ? 128.051 132.966 131.877 1.00 46.42 307 LEU E N 1
ATOM 1666 C CA . LEU A 1 307 ? 127.499 133.476 133.123 1.00 48.06 307 LEU E CA 1
ATOM 1667 C C . LEU A 1 307 ? 128.321 133.102 134.348 1.00 49.23 307 LEU E C 1
ATOM 1668 O O . LEU A 1 307 ? 127.849 133.292 135.473 1.00 55.67 307 LEU E O 1
ATOM 1673 N N . THR A 1 308 ? 129.522 132.578 134.167 1.00 48.22 308 THR E N 1
ATOM 1674 C CA . THR A 1 308 ? 130.370 132.153 135.267 1.00 49.62 308 THR E CA 1
ATOM 1675 C C . THR A 1 308 ? 131.791 132.640 135.040 1.00 53.33 308 THR E C 1
ATOM 1676 O O . THR A 1 308 ? 132.167 132.981 133.914 1.00 54.84 308 THR E O 1
ATOM 1680 N N . PRO A 1 309 ? 132.598 132.710 136.096 1.00 53.58 309 PRO E N 1
ATOM 1681 C CA . PRO A 1 309 ? 134.033 132.963 135.929 1.00 52.68 309 PRO E CA 1
ATOM 1682 C C . PRO A 1 309 ? 134.673 131.909 135.042 1.00 57.34 309 PRO E C 1
ATOM 1683 O O . PRO A 1 309 ? 134.081 130.847 134.799 1.00 59.70 309 PRO E O 1
ATOM 1687 N N . PRO A 1 310 ? 135.893 132.157 134.544 1.00 56.74 310 PRO E N 1
ATOM 1688 C CA . PRO A 1 310 ? 136.490 131.248 133.551 1.00 57.80 310 PRO E CA 1
ATOM 1689 C C . PRO A 1 310 ? 136.816 129.848 134.055 1.00 57.05 310 PRO E C 1
ATOM 1690 O O . PRO A 1 310 ? 137.372 129.042 133.303 1.00 59.27 310 PRO E O 1
ATOM 1694 N N . ASP A 1 311 ? 136.491 129.539 135.306 1.00 54.93 311 ASP E N 1
ATOM 1695 C CA . ASP A 1 311 ? 136.744 128.205 135.832 1.00 53.68 311 ASP E CA 1
ATOM 1696 C C . ASP A 1 311 ? 135.771 127.193 135.237 1.00 51.83 311 ASP E C 1
ATOM 1697 O O . ASP A 1 311 ? 134.597 127.493 135.008 1.00 54.56 311 ASP E O 1
ATOM 1702 N N . VAL A 1 312 ? 136.272 125.983 134.985 1.00 48.70 312 VAL E N 1
ATOM 1703 C CA . VAL A 1 312 ? 135.442 124.923 134.420 1.00 47.54 312 VAL E CA 1
ATOM 1704 C C . VAL A 1 312 ? 134.443 124.407 135.450 1.00 47.33 312 VAL E C 1
ATOM 1705 O O . VAL A 1 312 ? 133.299 124.072 135.113 1.00 46.50 312 VAL E O 1
ATOM 1709 N N . LEU A 1 313 ? 134.856 124.325 136.717 1.00 47.60 313 LEU E N 1
ATOM 1710 C CA . LEU A 1 313 ? 133.982 123.768 137.745 1.00 46.65 313 LEU E CA 1
ATOM 1711 C C . LEU A 1 313 ? 132.721 124.606 137.918 1.00 47.16 313 LEU E C 1
ATOM 1712 O O . LEU A 1 313 ? 131.622 124.059 138.065 1.00 48.63 313 LEU E O 1
ATOM 1717 N N . THR A 1 314 ? 132.857 125.932 137.905 1.00 46.52 314 THR E N 1
ATOM 1718 C CA . THR A 1 314 ? 131.680 126.793 137.945 1.00 44.75 314 THR E CA 1
ATOM 1719 C C . THR A 1 314 ? 130.813 126.590 136.710 1.00 42.72 314 THR E C 1
ATOM 1720 O O . THR A 1 314 ? 129.579 126.641 136.790 1.00 45.31 314 THR E O 1
ATOM 1724 N N . GLN A 1 315 ? 131.441 126.348 135.559 1.00 40.96 315 GLN E N 1
ATOM 1725 C CA . GLN A 1 315 ? 130.683 126.090 134.341 1.00 38.82 315 GLN E CA 1
ATOM 1726 C C . GLN A 1 315 ? 129.824 124.840 134.479 1.00 41.63 315 GLN E C 1
ATOM 1727 O O . GLN A 1 315 ? 128.653 124.838 134.088 1.00 44.37 315 GLN E O 1
ATOM 1733 N N . LEU A 1 316 ? 130.381 123.770 135.046 1.00 42.96 316 LEU E N 1
ATOM 1734 C CA . LEU A 1 316 ? 129.592 122.558 135.250 1.00 40.30 316 LEU E CA 1
ATOM 1735 C C . LEU A 1 316 ? 128.522 122.765 136.316 1.00 38.63 316 LEU E C 1
ATOM 1736 O O . LEU A 1 316 ? 127.392 122.271 136.181 1.00 41.60 316 LEU E O 1
ATOM 1741 N N . LEU A 1 317 ? 128.860 123.494 137.382 1.00 37.89 317 LEU E N 1
ATOM 1742 C CA . LEU A 1 317 ? 127.902 123.762 138.447 1.00 37.16 317 LEU E CA 1
ATOM 1743 C C . LEU A 1 317 ? 126.733 124.601 137.955 1.00 40.31 317 LEU E C 1
ATOM 1744 O O . LEU A 1 317 ? 125.645 124.546 138.537 1.00 44.63 317 LEU E O 1
ATOM 1749 N N . MET A 1 318 ? 126.942 125.402 136.913 1.00 39.75 318 MET E N 1
ATOM 1750 C CA . MET A 1 318 ? 125.851 126.160 136.311 1.00 38.14 318 MET E CA 1
ATOM 1751 C C . MET A 1 318 ? 125.133 125.381 135.218 1.00 37.01 318 MET E C 1
ATOM 1752 O O . MET A 1 318 ? 123.936 125.594 134.999 1.00 40.53 318 MET E O 1
ATOM 1757 N N . ALA A 1 319 ? 125.832 124.476 134.535 1.00 33.88 319 ALA E N 1
ATOM 1758 C CA . ALA A 1 319 ? 125.192 123.685 133.492 1.00 33.95 319 ALA E CA 1
ATOM 1759 C C . ALA A 1 319 ? 124.228 122.665 134.077 1.00 35.79 319 ALA E C 1
ATOM 1760 O O . ALA A 1 319 ? 123.173 122.398 133.491 1.00 39.96 319 ALA E O 1
ATOM 1762 N N . ALA A 1 320 ? 124.572 122.077 135.224 1.00 36.06 320 ALA E N 1
ATOM 1763 C CA . ALA A 1 320 ? 123.715 121.041 135.801 1.00 34.05 320 ALA E CA 1
ATOM 1764 C C . ALA A 1 320 ? 122.293 121.520 136.074 1.00 36.77 320 ALA E C 1
ATOM 1765 O O . ALA A 1 320 ? 121.342 120.819 135.676 1.00 39.55 320 ALA E O 1
ATOM 1767 N N . PRO A 1 321 ? 122.061 122.667 136.727 1.00 36.93 321 PRO E N 1
ATOM 1768 C CA . PRO A 1 321 ? 120.677 123.130 136.893 1.00 34.78 321 PRO E CA 1
ATOM 1769 C C . PRO A 1 321 ? 119.967 123.381 135.580 1.00 36.63 321 PRO E C 1
ATOM 1770 O O . PRO A 1 321 ? 118.760 123.142 135.489 1.00 37.91 321 PRO E O 1
ATOM 1774 N N . LEU A 1 322 ? 120.679 123.855 134.558 1.00 35.69 322 LEU E N 1
ATOM 1775 C CA . LEU A 1 322 ? 120.045 124.097 133.267 1.00 32.28 322 LEU E CA 1
ATOM 1776 C C . LEU A 1 322 ? 119.634 122.792 132.599 1.00 31.60 322 LEU E C 1
ATOM 1777 O O . LEU A 1 322 ? 118.575 122.718 131.967 1.00 36.32 322 LEU E O 1
ATOM 1782 N N . ILE A 1 323 ? 120.447 121.745 132.742 1.00 30.70 323 ILE E N 1
ATOM 1783 C CA . ILE A 1 323 ? 120.068 120.439 132.215 1.00 33.72 323 ILE E CA 1
ATOM 1784 C C . ILE A 1 323 ? 118.854 119.895 132.959 1.00 36.74 323 ILE E C 1
ATOM 1785 O O . ILE A 1 323 ? 117.943 119.312 132.353 1.00 38.29 323 ILE E O 1
ATOM 1790 N N . LEU A 1 324 ? 118.819 120.071 134.282 1.00 37.38 324 LEU E N 1
ATOM 1791 C CA . LEU A 1 324 ? 117.654 119.633 135.045 1.00 34.58 324 LEU E CA 1
ATOM 1792 C C . LEU A 1 324 ? 116.404 120.405 134.638 1.00 36.63 324 LEU E C 1
ATOM 1793 O O . LEU A 1 324 ? 115.310 119.833 134.553 1.00 43.60 324 LEU E O 1
ATOM 1798 N N . LEU A 1 325 ? 116.548 121.707 134.389 1.00 35.84 325 LEU E N 1
ATOM 1799 C CA . LEU A 1 325 ? 115.426 122.507 133.912 1.00 33.30 325 LEU E CA 1
ATOM 1800 C C . LEU A 1 325 ? 114.949 122.025 132.551 1.00 33.58 325 LEU E C 1
ATOM 1801 O O . LEU A 1 325 ? 113.744 121.979 132.291 1.00 39.71 325 LEU E O 1
ATOM 1806 N N . TYR A 1 326 ? 115.881 121.660 131.670 1.00 32.06 326 TYR E N 1
ATOM 1807 C CA . TYR A 1 326 ? 115.494 121.118 130.372 1.00 31.66 326 TYR E CA 1
ATOM 1808 C C . TYR A 1 326 ? 114.721 119.813 130.524 1.00 34.66 326 TYR E C 1
ATOM 1809 O O . TYR A 1 326 ? 113.721 119.590 129.832 1.00 39.61 326 TYR E O 1
ATOM 1818 N N . GLY A 1 327 ? 115.168 118.937 131.423 1.00 33.13 327 GLY E N 1
ATOM 1819 C CA . GLY A 1 327 ? 114.445 117.691 131.641 1.00 36.05 327 GLY E CA 1
ATOM 1820 C C . GLY A 1 327 ? 113.055 117.910 132.210 1.00 42.75 327 GLY E C 1
ATOM 1821 O O . GLY A 1 327 ? 112.084 117.269 131.786 1.00 44.84 327 GLY E O 1
ATOM 1822 N N . LEU A 1 328 ? 112.940 118.819 133.179 1.00 42.53 328 LEU E N 1
ATOM 1823 C CA . LEU A 1 328 ? 111.630 119.169 133.716 1.00 40.32 328 LEU E CA 1
ATOM 1824 C C . LEU A 1 328 ? 110.737 119.749 132.629 1.00 40.75 328 LEU E C 1
ATOM 1825 O O . LEU A 1 328 ? 109.532 119.474 132.589 1.00 43.71 328 LEU E O 1
ATOM 1830 N N . SER A 1 329 ? 111.315 120.550 131.735 1.00 37.60 329 SER E N 1
ATOM 1831 C CA . SER A 1 329 ? 110.563 121.092 130.614 1.00 35.18 329 SER E CA 1
ATOM 1832 C C . SER A 1 329 ? 110.059 119.984 129.701 1.00 35.98 329 SER E C 1
ATOM 1833 O O . SER A 1 329 ? 108.924 120.038 129.212 1.00 41.17 329 SER E O 1
ATOM 1836 N N . ILE A 1 330 ? 110.895 118.975 129.451 1.00 37.42 330 ILE E N 1
ATOM 1837 C CA . ILE A 1 330 ? 110.470 117.844 128.628 1.00 35.66 330 ILE E CA 1
ATOM 1838 C C . ILE A 1 330 ? 109.291 117.135 129.278 1.00 38.55 330 ILE E C 1
ATOM 1839 O O . ILE A 1 330 ? 108.313 116.781 128.611 1.00 40.27 330 ILE E O 1
ATOM 1844 N N . LEU A 1 331 ? 109.367 116.920 130.594 1.00 43.28 331 LEU E N 1
ATOM 1845 C CA . LEU A 1 331 ? 108.248 116.293 131.298 1.00 38.11 331 LEU E CA 1
ATOM 1846 C C . LEU A 1 331 ? 106.979 117.130 131.185 1.00 38.84 331 LEU E C 1
ATOM 1847 O O . LEU A 1 331 ? 105.891 116.596 130.927 1.00 44.76 331 LEU E O 1
ATOM 1852 N N . ILE A 1 332 ? 107.102 118.445 131.371 1.00 36.86 332 ILE E N 1
ATOM 1853 C CA . ILE A 1 332 ? 105.938 119.326 131.316 1.00 34.49 332 ILE E CA 1
ATOM 1854 C C . ILE A 1 332 ? 105.286 119.259 129.943 1.00 41.13 332 ILE E C 1
ATOM 1855 O O . ILE A 1 332 ? 104.062 119.127 129.823 1.00 45.43 332 ILE E O 1
ATOM 1860 N N . VAL A 1 333 ? 106.093 119.346 128.884 1.00 39.60 333 VAL E N 1
ATOM 1861 C CA . VAL A 1 333 ? 105.534 119.296 127.538 1.00 32.75 333 VAL E CA 1
ATOM 1862 C C . VAL A 1 333 ? 104.946 117.921 127.245 1.00 38.33 333 VAL E C 1
ATOM 1863 O O . VAL A 1 333 ? 103.949 117.808 126.521 1.00 41.56 333 VAL E O 1
ATOM 1867 N N . HIS A 1 334 ? 105.537 116.857 127.794 1.00 42.01 334 HIS E N 1
ATOM 1868 C CA . HIS A 1 334 ? 104.987 115.523 127.585 1.00 40.74 334 HIS E CA 1
ATOM 1869 C C . HIS A 1 334 ? 103.612 115.383 128.218 1.00 46.27 334 HIS E C 1
ATOM 1870 O O . HIS A 1 334 ? 102.713 114.772 127.630 1.00 50.56 334 HIS E O 1
ATOM 1877 N N . TYR A 1 335 ? 103.427 115.935 129.418 1.00 49.87 335 TYR E N 1
ATOM 1878 C CA . TYR A 1 335 ? 102.136 115.817 130.084 1.00 45.97 335 TYR E CA 1
ATOM 1879 C C . TYR A 1 335 ? 101.092 116.787 129.548 1.00 45.04 335 TYR E C 1
ATOM 1880 O O . TYR A 1 335 ? 99.916 116.658 129.903 1.00 52.77 335 TYR E O 1
ATOM 1889 N N . VAL A 1 336 ? 101.479 117.743 128.712 1.00 39.19 336 VAL E N 1
ATOM 1890 C CA . VAL A 1 336 ? 100.528 118.681 128.135 1.00 38.88 336 VAL E CA 1
ATOM 1891 C C . VAL A 1 336 ? 99.790 118.034 126.971 1.00 49.08 336 VAL E C 1
ATOM 1892 O O . VAL A 1 336 ? 99.950 116.843 126.705 1.00 55.25 336 VAL E O 1
ATOM 1896 N N . MET B 2 1 ? 137.503 135.924 126.686 1.00 84.62 1 MET F N 1
ATOM 1897 C CA . MET B 2 1 ? 136.364 136.329 125.871 1.00 89.66 1 MET F CA 1
ATOM 1898 C C . MET B 2 1 ? 135.090 136.435 126.701 1.00 84.65 1 MET F C 1
ATOM 1899 O O . MET B 2 1 ? 134.262 135.526 126.695 1.00 86.95 1 MET F O 1
ATOM 1904 N N . PHE B 2 2 ? 134.944 137.556 127.408 1.00 81.74 2 PHE F N 1
ATOM 1905 C CA . PHE B 2 2 ? 133.764 137.848 128.222 1.00 78.72 2 PHE F CA 1
ATOM 1906 C C . PHE B 2 2 ? 133.565 136.787 129.307 1.00 77.32 2 PHE F C 1
ATOM 1907 O O . PHE B 2 2 ? 132.542 136.102 129.369 1.00 74.02 2 PHE F O 1
ATOM 1915 N N . GLY B 2 3 ? 134.569 136.671 130.172 1.00 76.82 3 GLY F N 1
ATOM 1916 C CA . GLY B 2 3 ? 134.501 135.720 131.269 1.00 73.23 3 GLY F CA 1
ATOM 1917 C C . GLY B 2 3 ? 134.378 134.283 130.823 1.00 71.79 3 GLY F C 1
ATOM 1918 O O . GLY B 2 3 ? 133.702 133.488 131.482 1.00 67.15 3 GLY F O 1
ATOM 1919 N N . MET B 2 4 ? 135.016 133.930 129.712 1.00 73.13 4 MET F N 1
ATOM 1920 C CA . MET B 2 4 ? 134.932 132.595 129.127 1.00 68.84 4 MET F CA 1
ATOM 1921 C C . MET B 2 4 ? 136.353 132.137 128.816 1.00 73.03 4 MET F C 1
ATOM 1922 O O . MET B 2 4 ? 136.927 132.518 127.792 1.00 79.61 4 MET F O 1
ATOM 1927 N N . GLY B 2 5 ? 136.914 131.321 129.704 1.00 66.63 5 GLY F N 1
ATOM 1928 C CA . GLY B 2 5 ? 138.293 130.912 129.579 1.00 64.89 5 GLY F CA 1
ATOM 1929 C C . GLY B 2 5 ? 138.516 129.883 128.494 1.00 64.82 5 GLY F C 1
ATOM 1930 O O . GLY B 2 5 ? 137.585 129.341 127.900 1.00 65.95 5 GLY F O 1
ATOM 1931 N N . PHE B 2 6 ? 139.798 129.622 128.230 1.00 67.66 6 PHE F N 1
ATOM 1932 C CA . PHE B 2 6 ? 140.166 128.626 127.231 1.00 69.64 6 PHE F CA 1
ATOM 1933 C C . PHE B 2 6 ? 139.718 127.233 127.654 1.00 63.52 6 PHE F C 1
ATOM 1934 O O . PHE B 2 6 ? 139.278 126.433 126.820 1.00 61.53 6 PHE F O 1
ATOM 1942 N N . SER B 2 7 ? 139.831 126.924 128.946 1.00 61.32 7 SER F N 1
ATOM 1943 C CA . SER B 2 7 ? 139.382 125.628 129.440 1.00 56.85 7 SER F CA 1
ATOM 1944 C C . SER B 2 7 ? 137.876 125.464 129.269 1.00 55.72 7 SER F C 1
ATOM 1945 O O . SER B 2 7 ? 137.393 124.366 128.975 1.00 55.80 7 SER F O 1
ATOM 1948 N N . GLU B 2 8 ? 137.118 126.547 129.446 1.00 55.52 8 GLU F N 1
ATOM 1949 C CA . GLU B 2 8 ? 135.680 126.489 129.204 1.00 48.61 8 GLU F CA 1
ATOM 1950 C C . GLU B 2 8 ? 135.374 126.237 127.732 1.00 50.34 8 GLU F C 1
ATOM 1951 O O . GLU B 2 8 ? 134.447 125.488 127.406 1.00 52.77 8 GLU F O 1
ATOM 1957 N N . ILE B 2 9 ? 136.138 126.856 126.831 1.00 50.66 9 ILE F N 1
ATOM 1958 C CA . ILE B 2 9 ? 135.995 126.575 125.404 1.00 46.83 9 ILE F CA 1
ATOM 1959 C C . ILE B 2 9 ? 136.289 125.110 125.120 1.00 48.71 9 ILE F C 1
ATOM 1960 O O . ILE B 2 9 ? 135.596 124.462 124.326 1.00 49.62 9 ILE F O 1
ATOM 1965 N N . LEU B 2 10 ? 137.324 124.565 125.761 1.00 50.44 10 LEU F N 1
ATOM 1966 C CA . LEU B 2 10 ? 137.649 123.157 125.576 1.00 44.93 10 LEU F CA 1
ATOM 1967 C C . LEU B 2 10 ? 136.531 122.263 126.090 1.00 43.78 10 LEU F C 1
ATOM 1968 O O . LEU B 2 10 ? 136.243 121.219 125.501 1.00 47.23 10 LEU F O 1
ATOM 1973 N N . VAL B 2 11 ? 135.894 122.654 127.191 1.00 44.50 11 VAL F N 1
ATOM 1974 C CA . VAL B 2 11 ? 134.777 121.875 127.716 1.00 40.47 11 VAL F CA 1
ATOM 1975 C C . VAL B 2 11 ? 133.583 121.941 126.769 1.00 40.67 11 VAL F C 1
ATOM 1976 O O . VAL B 2 11 ? 132.877 120.947 126.571 1.00 43.93 11 VAL F O 1
ATOM 1980 N N . ILE B 2 12 ? 133.338 123.107 126.168 1.00 40.36 12 ILE F N 1
ATOM 1981 C CA . ILE B 2 12 ? 132.260 123.217 125.188 1.00 37.64 12 ILE F CA 1
ATOM 1982 C C . ILE B 2 12 ? 132.551 122.337 123.979 1.00 38.38 12 ILE F C 1
ATOM 1983 O O . ILE B 2 12 ? 131.654 121.677 123.443 1.00 42.08 12 ILE F O 1
ATOM 1988 N N . ALA B 2 13 ? 133.810 122.305 123.538 1.00 40.43 13 ALA F N 1
ATOM 1989 C CA . ALA B 2 13 ? 134.194 121.417 122.444 1.00 39.20 13 ALA F CA 1
ATOM 1990 C C . ALA B 2 13 ? 134.041 119.952 122.838 1.00 40.00 13 ALA F C 1
ATOM 1991 O O . ALA B 2 13 ? 133.638 119.119 122.020 1.00 42.26 13 ALA F O 1
ATOM 1993 N N . LEU B 2 14 ? 134.377 119.620 124.084 1.00 38.89 14 LEU F N 1
ATOM 1994 C CA . LEU B 2 14 ? 134.199 118.264 124.590 1.00 35.71 14 LEU F CA 1
ATOM 1995 C C . LEU B 2 14 ? 132.734 117.857 124.547 1.00 37.29 14 LEU F C 1
ATOM 1996 O O . LEU B 2 14 ? 132.392 116.755 124.105 1.00 39.92 14 LEU F O 1
ATOM 2001 N N . VAL B 2 15 ? 131.854 118.749 125.001 1.00 37.90 15 VAL F N 1
ATOM 2002 C CA . VAL B 2 15 ? 130.421 118.478 124.988 1.00 35.40 15 VAL F CA 1
ATOM 2003 C C . VAL B 2 15 ? 129.918 118.349 123.557 1.00 37.50 15 VAL F C 1
ATOM 2004 O O . VAL B 2 15 ? 129.074 117.499 123.253 1.00 39.82 15 VAL F O 1
ATOM 2008 N N . ALA B 2 16 ? 130.431 119.190 122.656 1.00 36.43 16 ALA F N 1
ATOM 2009 C CA . ALA B 2 16 ? 130.041 119.109 121.253 1.00 33.70 16 ALA F CA 1
ATOM 2010 C C . ALA B 2 16 ? 130.449 117.778 120.636 1.00 37.84 16 ALA F C 1
ATOM 2011 O O . ALA B 2 16 ? 129.674 117.167 119.894 1.00 44.06 16 ALA F O 1
ATOM 2013 N N . ILE B 2 17 ? 131.665 117.314 120.926 1.00 37.98 17 ILE F N 1
ATOM 2014 C CA . ILE B 2 17 ? 132.113 116.033 120.390 1.00 36.62 17 ILE F CA 1
ATOM 2015 C C . ILE B 2 17 ? 131.304 114.892 120.993 1.00 36.14 17 ILE F C 1
ATOM 2016 O O . ILE B 2 17 ? 130.932 113.941 120.298 1.00 39.51 17 ILE F O 1
ATOM 2021 N N . LEU B 2 18 ? 131.016 114.970 122.292 1.00 36.13 18 LEU F N 1
ATOM 2022 C CA . LEU B 2 18 ? 130.324 113.880 122.966 1.00 33.66 18 LEU F CA 1
ATOM 2023 C C . LEU B 2 18 ? 128.884 113.758 122.491 1.00 37.22 18 LEU F C 1
ATOM 2024 O O . LEU B 2 18 ? 128.411 112.658 122.187 1.00 40.22 18 LEU F O 1
ATOM 2029 N N . PHE B 2 19 ? 128.172 114.880 122.407 1.00 40.53 19 PHE F N 1
ATOM 2030 C CA . PHE B 2 19 ? 126.733 114.842 122.187 1.00 35.83 19 PHE F CA 1
ATOM 2031 C C . PHE B 2 19 ? 126.344 114.953 120.724 1.00 41.12 19 PHE F C 1
ATOM 2032 O O . PHE B 2 19 ? 125.328 114.375 120.322 1.00 44.07 19 PHE F O 1
ATOM 2040 N N . LEU B 2 20 ? 127.117 115.671 119.912 1.00 40.53 20 LEU F N 1
ATOM 2041 C CA . LEU B 2 20 ? 126.861 115.654 118.478 1.00 40.19 20 LEU F CA 1
ATOM 2042 C C . LEU B 2 20 ? 127.480 114.413 117.843 1.00 50.48 20 LEU F C 1
ATOM 2043 O O . LEU B 2 20 ? 126.768 113.552 117.318 1.00 60.28 20 LEU F O 1
ATOM 2048 N N . GLY B 2 21 ? 128.802 114.282 117.920 1.00 48.55 21 GLY F N 1
ATOM 2049 C CA . GLY B 2 21 ? 129.459 113.031 117.623 1.00 50.25 21 GLY F CA 1
ATOM 2050 C C . GLY B 2 21 ? 129.931 112.882 116.193 1.00 58.25 21 GLY F C 1
ATOM 2051 O O . GLY B 2 21 ? 130.159 113.864 115.481 1.00 64.80 21 GLY F O 1
ATOM 2052 N N . PRO B 2 22 ? 130.105 111.633 115.752 1.00 53.04 22 PRO F N 1
ATOM 2053 C CA . PRO B 2 22 ? 130.537 111.400 114.365 1.00 58.09 22 PRO F CA 1
ATOM 2054 C C . PRO B 2 22 ? 129.585 111.983 113.343 1.00 70.70 22 PRO F C 1
ATOM 2055 O O . PRO B 2 22 ? 130.029 112.497 112.309 1.00 75.44 22 PRO F O 1
ATOM 2059 N N . ASP B 2 23 ? 128.286 111.918 113.604 1.00 71.56 23 ASP F N 1
ATOM 2060 C CA . ASP B 2 23 ? 127.277 112.541 112.766 1.00 71.93 23 ASP F CA 1
ATOM 2061 C C . ASP B 2 23 ? 126.718 113.769 113.470 1.00 72.48 23 ASP F C 1
ATOM 2062 O O . ASP B 2 23 ? 126.808 113.896 114.693 1.00 70.70 23 ASP F O 1
ATOM 2067 N N . LYS B 2 24 ? 126.189 114.694 112.672 1.00 75.25 24 LYS F N 1
ATOM 2068 C CA . LYS B 2 24 ? 125.550 115.921 113.138 1.00 79.17 24 LYS F CA 1
ATOM 2069 C C . LYS B 2 24 ? 126.560 116.928 113.676 1.00 76.40 24 LYS F C 1
ATOM 2070 O O . LYS B 2 24 ? 126.196 118.075 113.953 1.00 79.72 24 LYS F O 1
ATOM 2076 N N . LEU B 2 25 ? 127.822 116.529 113.830 1.00 69.33 25 LEU F N 1
ATOM 2077 C CA . LEU B 2 25 ? 128.857 117.518 114.110 1.00 68.65 25 LEU F CA 1
ATOM 2078 C C . LEU B 2 25 ? 129.343 118.150 112.807 1.00 81.90 25 LEU F C 1
ATOM 2079 O O . LEU B 2 25 ? 129.458 119.379 112.740 1.00 89.95 25 LEU F O 1
ATOM 2084 N N . PRO B 2 26 ? 129.661 117.372 111.759 1.00 80.34 26 PRO F N 1
ATOM 2085 C CA . PRO B 2 26 ? 129.910 118.015 110.458 1.00 84.39 26 PRO F CA 1
ATOM 2086 C C . PRO B 2 26 ? 128.705 118.777 109.939 1.00 90.31 26 PRO F C 1
ATOM 2087 O O . PRO B 2 26 ? 128.862 119.844 109.332 1.00 100.62 26 PRO F O 1
ATOM 2091 N N . GLU B 2 27 ? 127.498 118.261 110.175 1.00 82.86 27 GLU F N 1
ATOM 2092 C CA . GLU B 2 27 ? 126.293 118.983 109.786 1.00 86.59 27 GLU F CA 1
ATOM 2093 C C . GLU B 2 27 ? 126.186 120.306 110.531 1.00 95.50 27 GLU F C 1
ATOM 2094 O O . GLU B 2 27 ? 125.872 121.344 109.937 1.00 107.83 27 GLU F O 1
ATOM 2100 N N . ALA B 2 28 ? 126.450 120.292 111.838 1.00 89.73 28 ALA F N 1
ATOM 2101 C CA . ALA B 2 28 ? 126.397 121.532 112.605 1.00 95.73 28 ALA F CA 1
ATOM 2102 C C . ALA B 2 28 ? 127.474 122.508 112.154 1.00 107.89 28 ALA F C 1
ATOM 2103 O O . ALA B 2 28 ? 127.232 123.718 112.084 1.00 119.46 28 ALA F O 1
ATOM 2105 N N . MET B 2 29 ? 128.671 122.002 111.851 1.00 102.70 29 MET F N 1
ATOM 2106 C CA . MET B 2 29 ? 129.743 122.870 111.378 1.00 106.16 29 MET F CA 1
ATOM 2107 C C . MET B 2 29 ? 129.379 123.520 110.050 1.00 112.53 29 MET F C 1
ATOM 2108 O O . MET B 2 29 ? 129.598 124.721 109.859 1.00 118.40 29 MET F O 1
ATOM 2113 N N . VAL B 2 30 ? 128.813 122.745 109.122 1.00 110.92 30 VAL F N 1
ATOM 2114 C CA . VAL B 2 30 ? 128.445 123.318 107.833 1.00 115.50 30 VAL F CA 1
ATOM 2115 C C . VAL B 2 30 ? 127.286 124.296 107.993 1.00 121.19 30 VAL F C 1
ATOM 2116 O O . VAL B 2 30 ? 127.229 125.313 107.293 1.00 128.77 30 VAL F O 1
ATOM 2120 N N . GLN B 2 31 ? 126.360 124.030 108.919 1.00 117.33 31 GLN F N 1
ATOM 2121 C CA . GLN B 2 31 ? 125.276 124.976 109.162 1.00 119.76 31 GLN F CA 1
ATOM 2122 C C . GLN B 2 31 ? 125.804 126.280 109.747 1.00 129.52 31 GLN F C 1
ATOM 2123 O O . GLN B 2 31 ? 125.354 127.367 109.366 1.00 138.69 31 GLN F O 1
ATOM 2129 N N . ILE B 2 32 ? 126.761 126.190 110.672 1.00 126.36 32 ILE F N 1
ATOM 2130 C CA . ILE B 2 32 ? 127.356 127.391 111.253 1.00 134.37 32 ILE F CA 1
ATOM 2131 C C . ILE B 2 32 ? 128.113 128.175 110.190 1.00 143.06 32 ILE F C 1
ATOM 2132 O O . ILE B 2 32 ? 128.047 129.410 110.141 1.00 150.31 32 ILE F O 1
ATOM 2137 N N . ALA B 2 33 ? 128.843 127.472 109.320 1.00 140.50 33 ALA F N 1
ATOM 2138 C CA . ALA B 2 33 ? 129.551 128.143 108.235 1.00 140.43 33 ALA F CA 1
ATOM 2139 C C . ALA B 2 33 ? 128.580 128.829 107.283 1.00 146.44 33 ALA F C 1
ATOM 2140 O O . ALA B 2 33 ? 128.833 129.951 106.829 1.00 153.02 33 ALA F O 1
ATOM 2142 N N . LYS B 2 34 ? 127.463 128.169 106.965 1.00 144.31 34 LYS F N 1
ATOM 2143 C CA . LYS B 2 34 ? 126.461 128.782 106.099 1.00 149.23 34 LYS F CA 1
ATOM 2144 C C . LYS B 2 34 ? 125.852 130.018 106.747 1.00 154.75 34 LYS F C 1
ATOM 2145 O O . LYS B 2 34 ? 125.633 131.034 106.077 1.00 160.09 34 LYS F O 1
ATOM 2151 N N . PHE B 2 35 ? 125.567 129.950 108.050 1.00 152.83 35 PHE F N 1
ATOM 2152 C CA . PHE B 2 35 ? 125.032 131.113 108.750 1.00 154.59 35 PHE F CA 1
ATOM 2153 C C . PHE B 2 35 ? 126.030 132.264 108.749 1.00 159.61 35 PHE F C 1
ATOM 2154 O O . PHE B 2 35 ? 125.653 133.423 108.535 1.00 164.95 35 PHE F O 1
ATOM 2162 N N . PHE B 2 36 ? 127.309 131.963 108.984 1.00 158.95 36 PHE F N 1
ATOM 2163 C CA . PHE B 2 36 ? 128.332 133.004 108.962 1.00 164.08 36 PHE F CA 1
ATOM 2164 C C . PHE B 2 36 ? 128.461 133.623 107.575 1.00 168.76 36 PHE F C 1
ATOM 2165 O O . PHE B 2 36 ? 128.603 134.844 107.443 1.00 171.26 36 PHE F O 1
ATOM 2173 N N . ASN B 2 37 ? 128.414 132.794 106.529 1.00 168.26 37 ASN F N 1
ATOM 2174 C CA . ASN B 2 37 ? 128.493 133.312 105.167 1.00 170.46 37 ASN F CA 1
ATOM 2175 C C . ASN B 2 37 ? 127.289 134.185 104.838 1.00 172.41 37 ASN F C 1
ATOM 2176 O O . ASN B 2 37 ? 127.427 135.225 104.184 1.00 174.96 37 ASN F O 1
ATOM 2181 N N . SER B 2 38 ? 126.096 133.772 105.275 1.00 171.10 38 SER F N 1
ATOM 2182 C CA . SER B 2 38 ? 124.904 134.584 105.052 1.00 171.58 38 SER F CA 1
ATOM 2183 C C . SER B 2 38 ? 125.006 135.920 105.777 1.00 174.26 38 SER F C 1
ATOM 2184 O O . SER B 2 38 ? 124.637 136.963 105.225 1.00 176.74 38 SER F O 1
ATOM 2187 N N . VAL B 2 39 ? 125.508 135.907 107.013 1.00 173.90 39 VAL F N 1
ATOM 2188 C CA . VAL B 2 39 ? 125.697 137.155 107.749 1.00 175.92 39 VAL F CA 1
ATOM 2189 C C . VAL B 2 39 ? 126.687 138.056 107.020 1.00 179.10 39 VAL F C 1
ATOM 2190 O O . VAL B 2 39 ? 126.456 139.263 106.865 1.00 181.47 39 VAL F O 1
ATOM 2194 N N . ARG B 2 40 ? 127.797 137.481 106.550 1.00 179.03 40 ARG F N 1
ATOM 2195 C CA . ARG B 2 40 ? 128.805 138.269 105.849 1.00 180.98 40 ARG F CA 1
ATOM 2196 C C . ARG B 2 40 ? 128.249 138.867 104.563 1.00 182.11 40 ARG F C 1
ATOM 2197 O O . ARG B 2 40 ? 128.534 140.024 104.234 1.00 182.39 40 ARG F O 1
ATOM 2205 N N . LYS B 2 41 ? 127.451 138.095 103.821 1.00 181.98 41 LYS F N 1
ATOM 2206 C CA . LYS B 2 41 ? 126.908 138.603 102.566 1.00 180.83 41 LYS F CA 1
ATOM 2207 C C . LYS B 2 41 ? 125.797 139.620 102.802 1.00 181.76 41 LYS F C 1
ATOM 2208 O O . LYS B 2 41 ? 125.579 140.499 101.961 1.00 180.89 41 LYS F O 1
ATOM 2214 N N . THR B 2 42 ? 125.088 139.524 103.930 1.00 183.62 42 THR F N 1
ATOM 2215 C CA . THR B 2 42 ? 124.069 140.522 104.236 1.00 184.35 42 THR F CA 1
ATOM 2216 C C . THR B 2 42 ? 124.699 141.832 104.693 1.00 183.98 42 THR F C 1
ATOM 2217 O O . THR B 2 42 ? 124.230 142.914 104.322 1.00 183.95 42 THR F O 1
ATOM 2221 N N . ILE B 2 43 ? 125.764 141.758 105.499 1.00 184.56 43 ILE F N 1
ATOM 2222 C CA . ILE B 2 43 ? 126.429 142.975 105.962 1.00 186.61 43 ILE F CA 1
ATOM 2223 C C . ILE B 2 43 ? 127.322 143.600 104.904 1.00 188.06 43 ILE F C 1
ATOM 2224 O O . ILE B 2 43 ? 127.817 144.715 105.109 1.00 189.46 43 ILE F O 1
ATOM 2229 N N . ASN B 2 44 ? 127.547 142.918 103.784 1.00 187.83 44 ASN F N 1
ATOM 2230 C CA . ASN B 2 44 ? 128.364 143.464 102.706 1.00 186.04 44 ASN F CA 1
ATOM 2231 C C . ASN B 2 44 ? 127.673 144.651 102.042 1.00 181.25 44 ASN F C 1
ATOM 2232 O O . ASN B 2 44 ? 128.295 145.401 101.289 1.00 175.01 44 ASN F O 1
ATOM 2237 N N . SER C 1 4 ? 136.815 109.762 106.230 1.00 73.08 4 SER A N 1
ATOM 2238 C CA . SER C 1 4 ? 138.126 110.213 106.680 1.00 77.68 4 SER A CA 1
ATOM 2239 C C . SER C 1 4 ? 138.093 110.597 108.154 1.00 76.43 4 SER A C 1
ATOM 2240 O O . SER C 1 4 ? 138.822 110.036 108.970 1.00 74.34 4 SER A O 1
ATOM 2243 N N . MET C 1 5 ? 137.241 111.562 108.486 1.00 75.84 5 MET A N 1
ATOM 2244 C CA . MET C 1 5 ? 137.100 112.028 109.857 1.00 69.55 5 MET A CA 1
ATOM 2245 C C . MET C 1 5 ? 136.038 111.269 110.637 1.00 64.43 5 MET A C 1
ATOM 2246 O O . MET C 1 5 ? 135.932 111.461 111.850 1.00 66.48 5 MET A O 1
ATOM 2251 N N . LYS C 1 6 ? 135.250 110.423 109.979 1.00 64.18 6 LYS A N 1
ATOM 2252 C CA . LYS C 1 6 ? 134.213 109.682 110.695 1.00 67.48 6 LYS A CA 1
ATOM 2253 C C . LYS C 1 6 ? 134.788 108.734 111.739 1.00 63.73 6 LYS A C 1
ATOM 2254 O O . LYS C 1 6 ? 134.339 108.782 112.899 1.00 66.96 6 LYS A O 1
ATOM 2260 N N . PRO C 1 7 ? 135.756 107.863 111.424 1.00 60.99 7 PRO A N 1
ATOM 2261 C CA . PRO C 1 7 ? 136.318 107.024 112.494 1.00 65.07 7 PRO A CA 1
ATOM 2262 C C . PRO C 1 7 ? 137.115 107.821 113.506 1.00 60.21 7 PRO A C 1
ATOM 2263 O O . PRO C 1 7 ? 137.089 107.501 114.699 1.00 58.17 7 PRO A O 1
ATOM 2267 N N . HIS C 1 8 ? 137.826 108.858 113.062 1.00 59.29 8 HIS A N 1
ATOM 2268 C CA . HIS C 1 8 ? 138.610 109.675 113.976 1.00 57.90 8 HIS A CA 1
ATOM 2269 C C . HIS C 1 8 ? 137.743 110.547 114.864 1.00 53.83 8 HIS A C 1
ATOM 2270 O O . HIS C 1 8 ? 138.258 111.131 115.822 1.00 56.76 8 HIS A O 1
ATOM 2277 N N . LEU C 1 9 ? 136.454 110.659 114.564 1.00 53.97 9 LEU A N 1
ATOM 2278 C CA . LEU C 1 9 ? 135.520 111.306 115.470 1.00 50.61 9 LEU A CA 1
ATOM 2279 C C . LEU C 1 9 ? 134.808 110.293 116.355 1.00 46.16 9 LEU A C 1
ATOM 2280 O O . LEU C 1 9 ? 134.616 110.551 117.543 1.00 46.23 9 LEU A O 1
ATOM 2285 N N . ALA C 1 10 ? 134.448 109.128 115.814 1.00 43.41 10 ALA A N 1
ATOM 2286 C CA . ALA C 1 10 ? 133.797 108.106 116.629 1.00 41.35 10 ALA A CA 1
ATOM 2287 C C . ALA C 1 10 ? 134.727 107.590 117.723 1.00 47.56 10 ALA A C 1
ATOM 2288 O O . ALA C 1 10 ? 134.343 107.507 118.899 1.00 49.20 10 ALA A O 1
ATOM 2290 N N . GLU C 1 11 ? 135.960 107.229 117.354 1.00 48.34 11 GLU A N 1
ATOM 2291 C CA . GLU C 1 11 ? 136.915 106.742 118.341 1.00 37.73 11 GLU A CA 1
ATOM 2292 C C . GLU C 1 11 ? 137.266 107.827 119.344 1.00 34.21 11 GLU A C 1
ATOM 2293 O O . GLU C 1 11 ? 137.353 107.564 120.549 1.00 41.71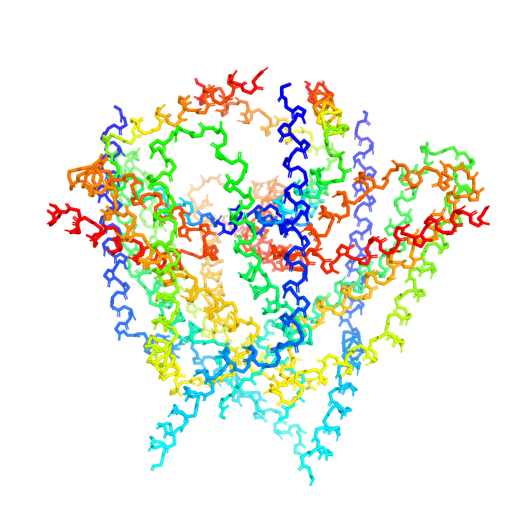 11 GLU A O 1
ATOM 2299 N N . LEU C 1 12 ? 137.475 109.051 118.866 1.00 30.11 12 LEU A N 1
ATOM 2300 C CA . LEU C 1 12 ? 137.782 110.153 119.768 1.00 30.23 12 LEU A CA 1
ATOM 2301 C C . LEU C 1 12 ? 136.632 110.381 120.738 1.00 33.67 12 LEU A C 1
ATOM 2302 O O . LEU C 1 12 ? 136.852 110.655 121.921 1.00 36.02 12 LEU A O 1
ATOM 2307 N N . ARG C 1 13 ? 135.396 110.237 120.257 1.00 37.80 13 ARG A N 1
ATOM 2308 C CA . ARG C 1 13 ? 134.222 110.373 121.107 1.00 34.44 13 ARG A CA 1
ATOM 2309 C C . ARG C 1 13 ? 134.193 109.301 122.187 1.00 31.82 13 ARG A C 1
ATOM 2310 O O . ARG C 1 13 ? 133.948 109.595 123.361 1.00 35.66 13 ARG A O 1
ATOM 2318 N N . GLN C 1 14 ? 134.456 108.049 121.810 1.00 30.03 14 GLN A N 1
ATOM 2319 C CA . GLN C 1 14 ? 134.432 106.972 122.798 1.00 26.82 14 GLN A CA 1
ATOM 2320 C C . GLN C 1 14 ? 135.544 107.134 123.833 1.00 30.30 14 GLN A C 1
ATOM 2321 O O . GLN C 1 14 ? 135.327 106.905 125.032 1.00 35.90 14 GLN A O 1
ATOM 2327 N N . ARG C 1 15 ? 136.730 107.570 123.402 1.00 28.70 15 ARG A N 1
ATOM 2328 C CA . ARG C 1 15 ? 137.832 107.751 124.340 1.00 25.62 15 ARG A CA 1
ATOM 2329 C C . ARG C 1 15 ? 137.592 108.948 125.250 1.00 26.10 15 ARG A C 1
ATOM 2330 O O . ARG C 1 15 ? 137.928 108.909 126.439 1.00 31.86 15 ARG A O 1
ATOM 2338 N N . LEU C 1 16 ? 136.987 110.011 124.720 1.00 25.72 16 LEU A N 1
ATOM 2339 C CA . LEU C 1 16 ? 136.625 111.145 125.557 1.00 25.34 16 LEU A CA 1
ATOM 2340 C C . LEU C 1 16 ? 135.540 110.763 126.553 1.00 25.98 16 LEU A C 1
ATOM 2341 O O . LEU C 1 16 ? 135.534 111.251 127.686 1.00 27.90 16 LEU A O 1
ATOM 2346 N N . ALA C 1 17 ? 134.616 109.889 126.153 1.00 23.62 17 ALA A N 1
ATOM 2347 C CA . ALA C 1 17 ? 133.610 109.399 127.086 1.00 20.25 17 ALA A CA 1
ATOM 2348 C C . ALA C 1 17 ? 134.248 108.612 128.219 1.00 25.85 17 ALA A C 1
ATOM 2349 O O . ALA C 1 17 ? 133.891 108.794 129.391 1.00 30.84 17 ALA A O 1
ATOM 2351 N N . ILE C 1 18 ? 135.196 107.733 127.890 1.00 26.81 18 ILE A N 1
ATOM 2352 C CA . ILE C 1 18 ? 135.875 106.958 128.926 1.00 24.88 18 ILE A CA 1
ATOM 2353 C C . ILE C 1 18 ? 136.644 107.880 129.867 1.00 23.84 18 ILE A C 1
ATOM 2354 O O . ILE C 1 18 ? 136.598 107.721 131.094 1.00 29.30 18 ILE A O 1
ATOM 2359 N N . SER C 1 19 ? 137.341 108.872 129.310 1.00 21.90 19 SER A N 1
ATOM 2360 C CA . SER C 1 19 ? 138.084 109.815 130.140 1.00 22.43 19 SER A CA 1
ATOM 2361 C C . SER C 1 19 ? 137.157 110.627 131.040 1.00 25.20 19 SER A C 1
ATOM 2362 O O . SER C 1 19 ? 137.472 110.868 132.211 1.00 29.03 19 SER A O 1
ATOM 2365 N N . VAL C 1 20 ? 136.010 111.060 130.514 1.00 25.81 20 VAL A N 1
ATOM 2366 C CA . VAL C 1 20 ? 135.076 111.857 131.305 1.00 26.25 20 VAL A CA 1
ATOM 2367 C C . VAL C 1 20 ? 134.480 111.022 132.432 1.00 26.63 20 VAL A C 1
ATOM 2368 O O . VAL C 1 20 ? 134.329 111.497 133.565 1.00 31.08 20 VAL A O 1
ATOM 2372 N N . LEU C 1 21 ? 134.137 109.767 132.143 1.00 21.88 21 LEU A N 1
ATOM 2373 C CA . LEU C 1 21 ? 133.641 108.885 133.193 1.00 21.89 21 LEU A CA 1
ATOM 2374 C C . LEU C 1 21 ? 134.698 108.657 134.265 1.00 22.30 21 LEU A C 1
ATOM 2375 O O . LEU C 1 21 ? 134.385 108.624 135.463 1.00 30.20 21 LEU A O 1
ATOM 2380 N N . ALA C 1 22 ? 135.957 108.497 133.855 1.00 19.93 22 ALA A N 1
ATOM 2381 C CA . ALA C 1 22 ? 137.034 108.345 134.827 1.00 19.35 22 ALA A CA 1
ATOM 2382 C C . ALA C 1 22 ? 137.172 109.586 135.698 1.00 20.39 22 ALA A C 1
ATOM 2383 O O . ALA C 1 22 ? 137.376 109.479 136.912 1.00 26.90 22 ALA A O 1
ATOM 2385 N N . VAL C 1 23 ? 137.064 110.771 135.098 1.00 20.63 23 VAL A N 1
ATOM 2386 C CA . VAL C 1 23 ? 137.149 112.007 135.872 1.00 21.92 23 VAL A CA 1
ATOM 2387 C C . VAL C 1 23 ? 135.993 112.099 136.858 1.00 24.93 23 VAL A C 1
ATOM 2388 O O . VAL C 1 23 ? 136.165 112.538 138.000 1.00 29.07 23 VAL A O 1
ATOM 2392 N N . PHE C 1 24 ? 134.798 111.687 136.436 1.00 25.08 24 PHE A N 1
ATOM 2393 C CA . PHE C 1 24 ? 133.640 111.729 137.325 1.00 25.63 24 PHE A CA 1
ATOM 2394 C C . PHE C 1 24 ? 133.809 110.781 138.509 1.00 24.34 24 PHE A C 1
ATOM 2395 O O . PHE C 1 24 ? 133.518 111.148 139.656 1.00 29.59 24 PHE A O 1
ATOM 2403 N N . VAL C 1 25 ? 134.296 109.566 138.256 1.00 22.32 25 VAL A N 1
ATOM 2404 C CA . VAL C 1 25 ? 134.522 108.615 139.343 1.00 22.25 25 VAL A CA 1
ATOM 2405 C C . VAL C 1 25 ? 135.610 109.123 140.281 1.00 23.80 25 VAL A C 1
ATOM 2406 O O . VAL C 1 25 ? 135.504 109.005 141.513 1.00 28.66 25 VAL A O 1
ATOM 2410 N N . GLY C 1 26 ? 136.678 109.688 139.717 1.00 24.19 26 GLY A N 1
ATOM 2411 C CA . GLY C 1 26 ? 137.718 110.264 140.546 1.00 23.31 26 GLY A CA 1
ATOM 2412 C C . GLY C 1 26 ? 137.206 111.398 141.408 1.00 24.15 26 GLY A C 1
ATOM 2413 O O . GLY C 1 26 ? 137.590 111.526 142.570 1.00 29.72 26 GLY A O 1
ATOM 2414 N N . PHE C 1 27 ? 136.330 112.234 140.853 1.00 23.58 27 PHE A N 1
ATOM 2415 C CA . PHE C 1 27 ? 135.745 113.313 141.638 1.00 23.41 27 PHE A CA 1
ATOM 2416 C C . PHE C 1 27 ? 134.875 112.760 142.755 1.00 24.97 27 PHE A C 1
ATOM 2417 O O . PHE C 1 27 ? 134.844 113.318 143.854 1.00 29.54 27 PHE A O 1
ATOM 2425 N N . ILE C 1 28 ? 134.145 111.675 142.491 1.00 24.33 28 ILE A N 1
ATOM 2426 C CA . ILE C 1 28 ? 133.317 111.075 143.536 1.00 22.82 28 ILE A CA 1
ATOM 2427 C C . ILE C 1 28 ? 134.189 110.591 144.688 1.00 26.03 28 ILE A C 1
ATOM 2428 O O . ILE C 1 28 ? 133.916 110.873 145.862 1.00 31.65 28 ILE A O 1
ATOM 2433 N N . ILE C 1 29 ? 135.266 109.871 144.366 1.00 24.50 29 ILE A N 1
ATOM 2434 C CA . ILE C 1 29 ? 136.165 109.371 145.407 1.00 21.96 29 ILE A CA 1
ATOM 2435 C C . ILE C 1 29 ? 136.809 110.530 146.160 1.00 24.18 29 ILE A C 1
ATOM 2436 O O . ILE C 1 29 ? 136.889 110.535 147.400 1.00 32.24 29 ILE A O 1
ATOM 2441 N N . ALA C 1 30 ? 137.263 111.540 145.423 1.00 22.19 30 ALA A N 1
ATOM 2442 C CA . ALA C 1 30 ? 137.916 112.681 146.041 1.00 24.33 30 ALA A CA 1
ATOM 2443 C C . ALA C 1 30 ? 136.961 113.454 146.939 1.00 27.21 30 ALA A C 1
ATOM 2444 O O . ALA C 1 30 ? 137.370 113.958 147.984 1.00 31.53 30 ALA A O 1
ATOM 2446 N N . PHE C 1 31 ? 135.689 113.574 146.558 1.00 27.18 31 PHE A N 1
ATOM 2447 C CA . PHE C 1 31 ? 134.752 114.263 147.437 1.00 26.31 31 PHE A CA 1
ATOM 2448 C C . PHE C 1 31 ? 134.386 113.408 148.638 1.00 25.75 31 PHE A C 1
ATOM 2449 O O . PHE C 1 31 ? 134.043 113.942 149.697 1.00 29.71 31 PHE A O 1
ATOM 2457 N N . THR C 1 32 ? 134.443 112.086 148.492 1.00 24.67 32 THR A N 1
ATOM 2458 C CA . THR C 1 32 ? 134.288 111.223 149.654 1.00 22.74 32 THR A CA 1
ATOM 2459 C C . THR C 1 32 ? 135.410 111.443 150.658 1.00 27.76 32 THR A C 1
ATOM 2460 O O . THR C 1 32 ? 135.187 111.343 151.869 1.00 33.17 32 THR A O 1
ATOM 2464 N N . PHE C 1 33 ? 136.619 111.741 150.179 1.00 26.81 33 PHE A N 1
ATOM 2465 C CA . PHE C 1 33 ? 137.760 111.957 151.069 1.00 23.37 33 PHE A CA 1
ATOM 2466 C C . PHE C 1 33 ? 138.211 113.418 151.105 1.00 24.95 33 PHE A C 1
ATOM 2467 O O . PHE C 1 33 ? 139.372 113.713 151.414 1.00 29.66 33 PHE A O 1
ATOM 2475 N N . HIS C 1 34 ? 137.308 114.337 150.761 1.00 25.77 34 HIS A N 1
ATOM 2476 C CA . HIS C 1 34 ? 137.667 115.748 150.673 1.00 26.11 34 HIS A CA 1
ATOM 2477 C C . HIS C 1 34 ? 138.128 116.316 152.004 1.00 26.24 34 HIS A C 1
ATOM 2478 O O . HIS C 1 34 ? 138.946 117.235 152.022 1.00 28.15 34 HIS A O 1
ATOM 2485 N N . ASN C 1 35 ? 137.636 115.789 153.126 1.00 28.65 35 ASN A N 1
ATOM 2486 C CA . ASN C 1 35 ? 138.139 116.257 154.413 1.00 29.90 35 ASN A CA 1
ATOM 2487 C C . ASN C 1 35 ? 139.620 115.939 154.570 1.00 29.51 35 ASN A C 1
ATOM 2488 O O . ASN C 1 35 ? 140.407 116.800 154.980 1.00 30.91 35 ASN A O 1
ATOM 2493 N N . ALA C 1 36 ? 140.020 114.716 154.222 1.00 27.50 36 ALA A N 1
ATOM 2494 C CA . ALA C 1 36 ? 141.429 114.346 154.286 1.00 22.10 36 ALA A CA 1
ATOM 2495 C C . ALA C 1 36 ? 142.263 115.169 153.315 1.00 23.19 36 ALA A C 1
ATOM 2496 O O . ALA C 1 36 ? 143.357 115.632 153.663 1.00 26.97 36 ALA A O 1
ATOM 2498 N N . ILE C 1 37 ? 141.762 115.372 152.097 1.00 23.48 37 ILE A N 1
ATOM 2499 C CA . ILE C 1 37 ? 142.544 116.113 151.111 1.00 23.92 37 ILE A CA 1
ATOM 2500 C C . ILE C 1 37 ? 142.691 117.576 151.523 1.00 27.23 37 ILE A C 1
ATOM 2501 O O . ILE C 1 37 ? 143.765 118.171 151.374 1.00 30.80 37 ILE A O 1
ATOM 2506 N N . LEU C 1 38 ? 141.624 118.177 152.052 1.00 27.44 38 LEU A N 1
ATOM 2507 C CA . LEU C 1 38 ? 141.697 119.557 152.515 1.00 25.65 38 LEU A CA 1
ATOM 2508 C C . LEU C 1 38 ? 142.608 119.688 153.725 1.00 25.74 38 LEU A C 1
ATOM 2509 O O . LEU C 1 38 ? 143.338 120.675 153.851 1.00 29.92 38 LEU A O 1
ATOM 2514 N N . GLY C 1 39 ? 142.576 118.712 154.633 1.00 24.49 39 GLY A N 1
ATOM 2515 C CA . GLY C 1 39 ? 143.512 118.730 155.742 1.00 22.75 39 GLY A CA 1
ATOM 2516 C C . GLY C 1 39 ? 144.951 118.662 155.277 1.00 26.17 39 GLY A C 1
ATOM 2517 O O . GLY C 1 39 ? 145.812 119.383 155.784 1.00 33.06 39 GLY A O 1
ATOM 2518 N N . TRP C 1 40 ? 145.225 117.806 154.292 1.00 26.18 40 TRP A N 1
ATOM 2519 C CA . TRP C 1 40 ? 146.565 117.730 153.721 1.00 24.08 40 TRP A CA 1
ATOM 2520 C C . TRP C 1 40 ? 146.973 119.054 153.088 1.00 24.59 40 TRP A C 1
ATOM 2521 O O . TRP C 1 40 ? 148.103 119.518 153.272 1.00 27.03 40 TRP A O 1
ATOM 2532 N N . ILE C 1 41 ? 146.062 119.679 152.345 1.00 25.22 41 ILE A N 1
ATOM 2533 C CA . ILE C 1 41 ? 146.381 120.926 151.659 1.00 25.49 41 ILE A CA 1
ATOM 2534 C C . ILE C 1 41 ? 146.609 122.053 152.659 1.00 28.73 41 ILE A C 1
ATOM 2535 O O . ILE C 1 41 ? 147.488 122.902 152.470 1.00 33.84 41 ILE A O 1
ATOM 2540 N N . THR C 1 42 ? 145.840 122.074 153.744 1.00 28.97 42 THR A N 1
ATOM 2541 C CA . THR C 1 42 ? 145.899 123.163 154.707 1.00 26.57 42 THR A CA 1
ATOM 2542 C C . THR C 1 42 ? 146.912 122.949 155.821 1.00 26.37 42 THR A C 1
ATOM 2543 O O . THR C 1 42 ? 147.169 123.889 156.578 1.00 31.27 42 THR A O 1
ATOM 2547 N N . LYS C 1 43 ? 147.486 121.754 155.946 1.00 24.85 43 LYS A N 1
ATOM 2548 C CA . LYS C 1 43 ? 148.477 121.517 156.994 1.00 25.95 43 LYS A CA 1
ATOM 2549 C C . LYS C 1 43 ? 149.638 122.506 156.960 1.00 28.73 43 LYS A C 1
ATOM 2550 O O . LYS C 1 43 ? 149.992 123.042 158.026 1.00 29.37 43 LYS A O 1
ATOM 2556 N N . PRO C 1 44 ? 150.273 122.792 155.815 1.00 27.76 44 PRO A N 1
ATOM 2557 C CA . PRO C 1 44 ? 151.347 123.798 155.830 1.00 26.38 44 PRO A CA 1
ATOM 2558 C C . PRO C 1 44 ? 150.887 125.175 156.265 1.00 27.77 44 PRO A C 1
ATOM 2559 O O . PRO C 1 44 ? 151.636 125.884 156.947 1.00 30.25 44 PRO A O 1
ATOM 2563 N N . LEU C 1 45 ? 149.673 125.577 155.885 1.00 27.04 45 LEU A N 1
ATOM 2564 C CA . LEU C 1 45 ? 149.162 126.884 156.278 1.00 25.56 45 LEU A CA 1
ATOM 2565 C C . LEU C 1 45 ? 149.008 126.978 157.791 1.00 25.88 45 LEU A C 1
ATOM 2566 O O . LEU C 1 45 ? 149.434 127.958 158.410 1.00 29.55 45 LEU A O 1
ATOM 2571 N N . ASN C 1 46 ? 148.422 125.948 158.407 1.00 25.21 46 ASN A N 1
ATOM 2572 C CA . ASN C 1 46 ? 148.296 125.934 159.859 1.00 23.37 46 ASN A CA 1
ATOM 2573 C C . ASN C 1 46 ? 149.659 125.937 160.528 1.00 25.38 46 ASN A C 1
ATOM 2574 O O . ASN C 1 46 ? 149.871 126.642 161.523 1.00 32.66 46 ASN A O 1
ATOM 2579 N N . ASN C 1 47 ? 150.595 125.145 160.003 1.00 24.70 47 ASN A N 1
ATOM 2580 C CA . ASN C 1 47 ? 151.916 125.071 160.611 1.00 24.47 47 ASN A CA 1
ATOM 2581 C C . ASN C 1 47 ? 152.619 126.420 160.560 1.00 27.25 47 ASN A C 1
ATOM 2582 O O . ASN C 1 47 ? 153.191 126.874 161.559 1.00 31.23 47 ASN A O 1
ATOM 2587 N N . ALA C 1 48 ? 152.572 127.079 159.402 1.00 26.35 48 ALA A N 1
ATOM 2588 C CA . ALA C 1 48 ? 153.190 128.389 159.258 1.00 23.31 48 ALA A CA 1
ATOM 2589 C C . ALA C 1 48 ? 152.524 129.411 160.161 1.00 26.08 48 ALA A C 1
ATOM 2590 O O . ALA C 1 48 ? 153.201 130.250 160.764 1.00 35.47 48 ALA A O 1
ATOM 2592 N N . LEU C 1 49 ? 151.195 129.361 160.268 1.00 25.09 49 LEU A N 1
ATOM 2593 C CA . LEU C 1 49 ? 150.493 130.311 161.120 1.00 22.71 49 LEU A CA 1
ATOM 2594 C C . LEU C 1 49 ? 150.885 130.139 162.579 1.00 23.16 49 LEU A C 1
ATOM 2595 O O . LEU C 1 49 ? 151.114 131.127 163.282 1.00 28.94 49 LEU A O 1
ATOM 2600 N N . ILE C 1 50 ? 150.987 128.898 163.050 1.00 23.47 50 ILE A N 1
ATOM 2601 C CA . ILE C 1 50 ? 151.382 128.665 164.436 1.00 22.51 50 ILE A CA 1
ATOM 2602 C C . ILE C 1 50 ? 152.820 129.117 164.673 1.00 27.54 50 ILE A C 1
ATOM 2603 O O . ILE C 1 50 ? 153.128 129.752 165.692 1.00 33.23 50 ILE A O 1
ATOM 2608 N N . GLN C 1 51 ? 153.722 128.807 163.737 1.00 28.15 51 GLN A N 1
ATOM 2609 C CA . GLN C 1 51 ? 155.117 129.209 163.902 1.00 28.47 51 GLN A CA 1
ATOM 2610 C C . GLN C 1 51 ? 155.266 130.725 163.931 1.00 32.48 51 GLN A C 1
ATOM 2611 O O . GLN C 1 51 ? 155.984 131.277 164.777 1.00 37.67 51 GLN A O 1
ATOM 2617 N N . VAL C 1 52 ? 154.593 131.421 163.015 1.00 30.88 52 VAL A N 1
ATOM 2618 C CA . VAL C 1 52 ? 154.672 132.873 162.997 1.00 30.28 52 VAL A CA 1
ATOM 2619 C C . VAL C 1 52 ? 153.965 133.473 164.201 1.00 29.18 52 VAL A C 1
ATOM 2620 O O . VAL C 1 52 ? 154.358 134.536 164.686 1.00 38.93 52 VAL A O 1
ATOM 2624 N N . GLY C 1 53 ? 152.924 132.820 164.711 1.00 26.52 53 GLY A N 1
ATOM 2625 C CA . GLY C 1 53 ? 152.329 133.276 165.952 1.00 26.65 53 GLY A CA 1
ATOM 2626 C C . GLY C 1 53 ? 153.302 133.205 167.108 1.00 31.60 53 GLY A C 1
ATOM 2627 O O . GLY C 1 53 ? 153.371 134.119 167.933 1.00 39.78 53 GLY A O 1
ATOM 2628 N N . LYS C 1 54 ? 154.080 132.125 167.175 1.00 32.35 54 LYS A N 1
ATOM 2629 C CA . LYS C 1 54 ? 155.116 132.025 168.197 1.00 31.50 54 LYS A CA 1
ATOM 2630 C C . LYS C 1 54 ? 156.164 133.119 168.030 1.00 35.59 54 LYS A C 1
ATOM 2631 O O . LYS C 1 54 ? 156.594 133.735 169.012 1.00 41.35 54 LYS A O 1
ATOM 2637 N N . ILE C 1 55 ? 156.574 133.386 166.788 1.00 36.44 55 ILE A N 1
ATOM 2638 C CA . ILE C 1 55 ? 157.563 134.435 166.532 1.00 38.50 55 ILE A CA 1
ATOM 2639 C C . ILE C 1 55 ? 157.024 135.805 166.941 1.00 43.69 55 ILE A C 1
ATOM 2640 O O . ILE C 1 55 ? 157.723 136.601 167.584 1.00 48.16 55 ILE A O 1
ATOM 2645 N N . VAL C 1 56 ? 155.775 136.099 166.577 1.00 41.27 56 VAL A N 1
ATOM 2646 C CA . VAL C 1 56 ? 155.163 137.383 166.899 1.00 39.36 56 VAL A CA 1
ATOM 2647 C C . VAL C 1 56 ? 155.013 137.546 168.404 1.00 45.77 56 VAL A C 1
ATOM 2648 O O . VAL C 1 56 ? 155.269 138.625 168.950 1.00 56.60 56 VAL A O 1
ATOM 2652 N N . GLU C 1 57 ? 154.591 136.490 169.100 1.00 42.33 57 GLU A N 1
ATOM 2653 C CA . GLU C 1 57 ? 154.475 136.565 170.552 1.00 47.89 57 GLU A CA 1
ATOM 2654 C C . GLU C 1 57 ? 155.835 136.763 171.209 1.00 52.35 57 GLU A C 1
ATOM 2655 O O . GLU C 1 57 ? 155.942 137.463 172.221 1.00 59.72 57 GLU A O 1
ATOM 2661 N N . LYS C 1 58 ? 156.885 136.144 170.662 1.00 50.63 58 LYS A N 1
ATOM 2662 C CA . LYS C 1 58 ? 158.228 136.395 171.175 1.00 54.25 58 LYS A CA 1
ATOM 2663 C C . LYS C 1 58 ? 158.626 137.852 170.985 1.00 62.06 58 LYS A C 1
ATOM 2664 O O . LYS C 1 58 ? 159.214 138.465 171.883 1.00 67.04 58 LYS A O 1
ATOM 2670 N N . ARG C 1 59 ? 158.326 138.419 169.815 1.00 60.29 59 ARG A N 1
ATOM 2671 C CA . ARG C 1 59 ? 158.662 139.819 169.567 1.00 56.78 59 ARG A CA 1
ATOM 2672 C C . ARG C 1 59 ? 157.892 140.752 170.494 1.00 63.25 59 ARG A C 1
ATOM 2673 O O . ARG C 1 59 ? 158.457 141.716 171.024 1.00 71.74 59 ARG A O 1
ATOM 2681 N N . GLU C 1 60 ? 156.603 140.482 170.703 1.00 63.93 60 GLU A N 1
ATOM 2682 C CA . GLU C 1 60 ? 155.771 141.377 171.498 1.00 65.08 60 GLU A CA 1
ATOM 2683 C C . GLU C 1 60 ? 156.123 141.308 172.979 1.00 71.84 60 GLU A C 1
ATOM 2684 O O . GLU C 1 60 ? 156.181 142.342 173.656 1.00 76.74 60 GLU A O 1
ATOM 2690 N N . MET C 1 61 ? 156.357 140.109 173.502 1.00 75.26 61 MET A N 1
ATOM 2691 C CA . MET C 1 61 ? 156.641 139.940 174.925 1.00 82.40 61 MET A CA 1
ATOM 2692 C C . MET C 1 61 ? 158.001 140.525 175.288 1.00 83.05 61 MET A C 1
ATOM 2693 O O . MET C 1 61 ? 158.131 141.250 176.274 1.00 84.25 61 MET A O 1
ATOM 2698 N N . ASN C 1 156 ? 144.955 137.883 165.963 1.00 46.68 156 ASN A N 1
ATOM 2699 C CA . ASN C 1 156 ? 145.767 136.787 165.449 1.00 52.18 156 ASN A CA 1
ATOM 2700 C C . ASN C 1 156 ? 145.268 136.352 164.076 1.00 53.92 156 ASN A C 1
ATOM 2701 O O . ASN C 1 156 ? 144.234 136.824 163.605 1.00 57.68 156 ASN A O 1
ATOM 2706 N N . GLY C 1 157 ? 146.003 135.447 163.437 1.00 45.91 157 GLY A N 1
ATOM 2707 C CA . GLY C 1 157 ? 145.654 134.965 162.117 1.00 39.78 157 GLY A CA 1
ATOM 2708 C C . GLY C 1 157 ? 145.331 133.484 162.128 1.00 38.96 157 GLY A C 1
ATOM 2709 O O . GLY C 1 157 ? 145.870 132.722 162.931 1.00 41.63 157 GLY A O 1
ATOM 2710 N N . MET C 1 158 ? 144.439 133.085 161.224 1.00 40.48 158 MET A N 1
ATOM 2711 C CA . MET C 1 158 ? 144.061 131.690 161.029 1.00 42.98 158 MET A CA 1
ATOM 2712 C C . MET C 1 158 ? 143.315 131.595 159.703 1.00 38.99 158 MET A C 1
ATOM 2713 O O . MET C 1 158 ? 143.135 132.594 159.003 1.00 36.78 158 MET A O 1
ATOM 2718 N N . ILE C 1 159 ? 142.894 130.382 159.352 1.00 38.09 159 ILE A N 1
ATOM 2719 C CA . ILE C 1 159 ? 142.220 130.154 158.077 1.00 38.38 159 ILE A CA 1
ATOM 2720 C C . ILE C 1 159 ? 140.760 130.564 158.192 1.00 36.51 159 ILE A C 1
ATOM 2721 O O . ILE C 1 159 ? 140.062 130.175 159.135 1.00 35.89 159 ILE A O 1
ATOM 2726 N N . THR C 1 160 ? 140.294 131.337 157.220 1.00 35.65 160 THR A N 1
ATOM 2727 C CA . THR C 1 160 ? 138.962 131.914 157.217 1.00 35.42 160 THR A CA 1
ATOM 2728 C C . THR C 1 160 ? 138.225 131.519 155.944 1.00 33.66 160 THR A C 1
ATOM 2729 O O . THR C 1 160 ? 138.780 130.896 155.039 1.00 35.85 160 THR A O 1
ATOM 2733 N N . THR C 1 161 ? 136.945 131.878 155.901 1.00 36.55 161 THR A N 1
ATOM 2734 C CA . THR C 1 161 ? 136.128 131.792 154.698 1.00 36.89 161 THR A CA 1
ATOM 2735 C C . THR C 1 161 ? 135.437 133.132 154.511 1.00 35.49 161 THR A C 1
ATOM 2736 O O . THR C 1 161 ? 134.713 133.587 155.401 1.00 36.87 161 THR A O 1
ATOM 2740 N N . HIS C 1 162 ? 135.657 133.761 153.361 1.00 38.31 162 HIS A N 1
ATOM 2741 C CA . HIS C 1 162 ? 134.997 135.017 153.041 1.00 37.18 162 HIS A CA 1
ATOM 2742 C C . HIS C 1 162 ? 133.755 134.813 152.181 1.00 37.66 162 HIS A C 1
ATOM 2743 O O . HIS C 1 162 ? 133.129 135.793 151.767 1.00 41.81 162 HIS A O 1
ATOM 2750 N N . GLN C 1 163 ? 133.379 133.562 151.921 1.00 37.37 163 GLN A N 1
ATOM 2751 C CA . GLN C 1 163 ? 132.111 133.226 151.291 1.00 34.82 163 GLN A CA 1
ATOM 2752 C C . GLN C 1 163 ? 131.744 131.794 151.656 1.00 43.28 163 GLN A C 1
ATOM 2753 O O . GLN C 1 163 ? 132.614 131.002 152.026 1.00 48.15 163 GLN A O 1
ATOM 2759 N N . VAL C 1 164 ? 130.452 131.478 151.561 1.00 42.32 164 VAL A N 1
ATOM 2760 C CA . VAL C 1 164 ? 129.964 130.143 151.910 1.00 45.62 164 VAL A CA 1
ATOM 2761 C C . VAL C 1 164 ? 130.153 129.184 150.742 1.00 44.03 164 VAL A C 1
ATOM 2762 O O . VAL C 1 164 ? 130.684 128.064 150.886 1.00 42.90 164 VAL A O 1
ATOM 2766 N N . GLY C 1 165 ? 129.710 129.616 149.567 1.00 41.92 165 GLY A N 1
ATOM 2767 C CA . GLY C 1 165 ? 130.150 129.023 148.330 1.00 44.18 165 GLY A CA 1
ATOM 2768 C C . GLY C 1 165 ? 131.650 128.871 148.377 1.00 45.22 165 GLY A C 1
ATOM 2769 O O . GLY C 1 165 ? 132.186 127.958 147.766 1.00 49.93 165 GLY A O 1
ATOM 2770 N N . GLY C 1 166 ? 132.332 129.730 149.127 1.00 42.74 166 GLY A N 1
ATOM 2771 C CA . GLY C 1 166 ? 133.743 129.557 149.395 1.00 42.21 166 GLY A CA 1
ATOM 2772 C C . GLY C 1 166 ? 134.128 128.178 149.889 1.00 40.21 166 GLY A C 1
ATOM 2773 O O . GLY C 1 166 ? 134.864 127.470 149.205 1.00 41.60 166 GLY A O 1
ATOM 2774 N N . ALA C 1 167 ? 133.643 127.777 151.064 1.00 38.57 167 ALA A N 1
ATOM 2775 C CA . ALA C 1 167 ? 134.043 126.490 151.626 1.00 36.85 167 ALA A CA 1
ATOM 2776 C C . ALA C 1 167 ? 133.516 125.329 150.792 1.00 38.40 167 ALA A C 1
ATOM 2777 O O . ALA C 1 167 ? 134.252 124.374 150.496 1.00 39.28 167 ALA A O 1
ATOM 2779 N N . PHE C 1 168 ? 132.242 125.392 150.390 1.00 40.80 168 PHE A N 1
ATOM 2780 C CA . PHE C 1 168 ? 131.699 124.272 149.622 1.00 36.40 168 PHE A CA 1
ATOM 2781 C C . PHE C 1 168 ? 132.410 124.130 148.279 1.00 36.81 168 PHE A C 1
ATOM 2782 O O . PHE C 1 168 ? 132.741 123.021 147.841 1.00 40.83 168 PHE A O 1
ATOM 2790 N N . PHE C 1 169 ? 132.682 125.257 147.625 1.00 36.56 169 PHE A N 1
ATOM 2791 C CA . PHE C 1 169 ? 133.326 125.262 146.326 1.00 38.07 169 PHE A CA 1
ATOM 2792 C C . PHE C 1 169 ? 134.795 124.902 146.442 1.00 36.86 169 PHE A C 1
ATOM 2793 O O . PHE C 1 169 ? 135.375 124.355 145.506 1.00 40.42 169 PHE A O 1
ATOM 2801 N N . VAL C 1 170 ? 135.418 125.197 147.582 1.00 35.92 170 VAL A N 1
ATOM 2802 C CA . VAL C 1 170 ? 136.791 124.760 147.807 1.00 35.72 170 VAL A CA 1
ATOM 2803 C C . VAL C 1 170 ? 136.843 123.244 147.916 1.00 33.01 170 VAL A C 1
ATOM 2804 O O . VAL C 1 170 ? 137.726 122.591 147.347 1.00 34.24 170 VAL A O 1
ATOM 2808 N N . ALA C 1 171 ? 135.880 122.660 148.632 1.00 35.11 171 ALA A N 1
ATOM 2809 C CA . ALA C 1 171 ? 135.795 121.203 148.671 1.00 32.26 171 ALA A CA 1
ATOM 2810 C C . ALA C 1 171 ? 135.579 120.628 147.276 1.00 32.50 171 ALA A C 1
ATOM 2811 O O . ALA C 1 171 ? 136.249 119.665 146.880 1.00 34.12 171 ALA A O 1
ATOM 2813 N N . LEU C 1 172 ? 134.669 121.226 146.503 1.00 35.74 172 LEU A N 1
ATOM 2814 C CA . LEU C 1 172 ? 134.402 120.737 145.152 1.00 33.37 172 LEU A CA 1
ATOM 2815 C C . LEU C 1 172 ? 135.623 120.891 144.251 1.00 33.39 172 LEU A C 1
ATOM 2816 O O . LEU C 1 172 ? 135.913 120.024 143.425 1.00 37.63 172 LEU A O 1
ATOM 2821 N N . LYS C 1 173 ? 136.342 122.003 144.392 1.00 35.18 173 LYS A N 1
ATOM 2822 C CA . LYS C 1 173 ? 137.509 122.295 143.569 1.00 32.22 173 LYS A CA 1
ATOM 2823 C C . LYS C 1 173 ? 138.639 121.318 143.861 1.00 34.24 173 LYS A C 1
ATOM 2824 O O . LYS C 1 173 ? 139.282 120.793 142.940 1.00 37.91 173 LYS A O 1
ATOM 2830 N N . VAL C 1 174 ? 138.879 121.049 145.144 1.00 34.86 174 VAL A N 1
ATOM 2831 C CA . VAL C 1 174 ? 139.884 120.071 145.537 1.00 32.95 174 VAL A CA 1
ATOM 2832 C C . VAL C 1 174 ? 139.506 118.689 145.026 1.00 33.59 174 VAL A C 1
ATOM 2833 O O . VAL C 1 174 ? 140.350 117.951 144.501 1.00 35.48 174 VAL A O 1
ATOM 2837 N N . SER C 1 175 ? 138.227 118.321 145.154 1.00 33.11 175 SER A N 1
ATOM 2838 C CA . SER C 1 175 ? 137.779 117.027 144.654 1.00 29.45 175 SER A CA 1
ATOM 2839 C C . SER C 1 175 ? 137.925 116.932 143.143 1.00 31.06 175 SER A C 1
ATOM 2840 O O . SER C 1 175 ? 138.281 115.877 142.615 1.00 31.37 175 SER A O 1
ATOM 2843 N N . PHE C 1 176 ? 137.647 118.020 142.428 1.00 34.44 176 PHE A N 1
ATOM 2844 C CA . PHE C 1 176 ? 137.773 118.015 140.976 1.00 34.14 176 PHE A CA 1
ATOM 2845 C C . PHE C 1 176 ? 139.218 117.820 140.545 1.00 34.16 176 PHE A C 1
ATOM 2846 O O . PHE C 1 176 ? 139.507 117.020 139.649 1.00 35.74 176 PHE A O 1
ATOM 2854 N N . PHE C 1 177 ? 140.146 118.545 141.173 1.00 34.71 177 PHE A N 1
ATOM 2855 C CA . PHE C 1 177 ? 141.551 118.363 140.820 1.00 35.80 177 PHE A CA 1
ATOM 2856 C C . PHE C 1 177 ? 142.040 116.966 141.166 1.00 34.21 177 PHE A C 1
ATOM 2857 O O . PHE C 1 177 ? 142.777 116.348 140.386 1.00 36.07 177 PHE A O 1
ATOM 2865 N N . ALA C 1 178 ? 141.649 116.447 142.329 1.00 32.12 178 ALA A N 1
ATOM 2866 C CA . ALA C 1 178 ? 142.058 115.097 142.687 1.00 29.07 178 ALA A CA 1
ATOM 2867 C C . ALA C 1 178 ? 141.448 114.073 141.738 1.00 31.94 178 ALA A C 1
ATOM 2868 O O . ALA C 1 178 ? 142.069 113.052 141.433 1.00 37.42 178 ALA A O 1
ATOM 2870 N N . GLY C 1 179 ? 140.244 114.339 141.240 1.00 30.22 179 GLY A N 1
ATOM 2871 C CA . GLY C 1 179 ? 139.616 113.492 140.249 1.00 28.50 179 GLY A CA 1
ATOM 2872 C C . GLY C 1 179 ? 140.343 113.487 138.925 1.00 29.41 179 GLY A C 1
ATOM 2873 O O . GLY C 1 179 ? 140.514 112.431 138.311 1.00 32.37 179 GLY A O 1
ATOM 2874 N N . ILE C 1 180 ? 140.791 114.661 138.482 1.00 32.55 180 ILE A N 1
ATOM 2875 C CA . ILE C 1 180 ? 141.598 114.758 137.270 1.00 31.61 180 ILE A CA 1
ATOM 2876 C C . ILE C 1 180 ? 142.884 113.968 137.463 1.00 32.75 180 ILE A C 1
ATOM 2877 O O . ILE C 1 180 ? 143.300 113.216 136.575 1.00 37.87 180 ILE A O 1
ATOM 2882 N N . LEU C 1 181 ? 143.516 114.123 138.624 1.00 30.56 181 LEU A N 1
ATOM 2883 C CA . LEU C 1 181 ? 144.760 113.421 138.915 1.00 28.86 181 LEU A CA 1
ATOM 2884 C C . LEU C 1 181 ? 144.576 111.908 138.912 1.00 31.60 181 LEU A C 1
ATOM 2885 O O . LEU C 1 181 ? 145.404 111.178 138.359 1.00 34.91 181 LEU A O 1
ATOM 2890 N N . MET C 1 182 ? 143.506 111.426 139.540 1.00 29.49 182 MET A N 1
ATOM 2891 C CA . MET C 1 182 ? 143.197 110.002 139.568 1.00 29.67 182 MET A CA 1
ATOM 2892 C C . MET C 1 182 ? 142.897 109.462 138.176 1.00 34.06 182 MET A C 1
ATOM 2893 O O . MET C 1 182 ? 143.317 108.353 137.834 1.00 37.76 182 MET A O 1
ATOM 2898 N N . ALA C 1 183 ? 142.159 110.227 137.370 1.00 31.26 183 ALA A N 1
ATOM 2899 C CA . ALA C 1 183 ? 141.807 109.769 136.033 1.00 26.91 183 ALA A CA 1
ATOM 2900 C C . ALA C 1 183 ? 142.958 109.906 135.051 1.00 30.34 183 ALA A C 1
ATOM 2901 O O . ALA C 1 183 ? 142.901 109.329 133.961 1.00 34.97 183 ALA A O 1
ATOM 2903 N N . MET C 1 184 ? 143.995 110.658 135.411 1.00 30.17 184 MET A N 1
ATOM 2904 C CA . MET C 1 184 ? 145.106 110.968 134.521 1.00 28.83 184 MET A CA 1
ATOM 2905 C C . MET C 1 184 ? 145.767 109.731 133.920 1.00 28.73 184 MET A C 1
ATOM 2906 O O . MET C 1 184 ? 146.128 109.764 132.740 1.00 35.42 184 MET A O 1
ATOM 2911 N N . PRO C 1 185 ? 145.983 108.636 134.669 1.00 26.72 185 PRO A N 1
ATOM 2912 C CA . PRO C 1 185 ? 146.422 107.402 134.006 1.00 24.28 185 PRO A CA 1
ATOM 2913 C C . PRO C 1 185 ? 145.450 106.904 132.947 1.00 27.22 185 PRO A C 1
ATOM 2914 O O . PRO C 1 185 ? 145.882 106.479 131.873 1.00 33.25 185 PRO A O 1
ATOM 2918 N N . VAL C 1 186 ? 144.145 106.987 133.207 1.00 26.78 186 VAL A N 1
ATOM 2919 C CA . VAL C 1 186 ? 143.163 106.500 132.238 1.00 25.22 186 VAL A CA 1
ATOM 2920 C C . VAL C 1 186 ? 143.137 107.406 131.013 1.00 26.64 186 VAL A C 1
ATOM 2921 O O . VAL C 1 186 ? 143.110 106.938 129.868 1.00 32.17 186 VAL A O 1
ATOM 2925 N N . ILE C 1 187 ? 143.155 108.721 131.238 1.00 25.86 187 ILE A N 1
ATOM 2926 C CA . ILE C 1 187 ? 143.214 109.671 130.136 1.00 26.14 187 ILE A CA 1
ATOM 2927 C C . ILE C 1 187 ? 144.475 109.492 129.310 1.00 29.80 187 ILE A C 1
ATOM 2928 O O . ILE C 1 187 ? 144.411 109.505 128.076 1.00 36.45 187 ILE A O 1
ATOM 2933 N N . LEU C 1 188 ? 145.623 109.315 129.961 1.00 27.78 188 LEU A N 1
ATOM 2934 C CA . LEU C 1 188 ? 146.879 109.143 129.244 1.00 25.34 188 LEU A CA 1
ATOM 2935 C C . LEU C 1 188 ? 146.889 107.837 128.464 1.00 25.20 188 LEU A C 1
ATOM 2936 O O . LEU C 1 188 ? 147.413 107.767 127.350 1.00 34.13 188 LEU A O 1
ATOM 2941 N N . TRP C 1 189 ? 146.299 106.787 129.031 1.00 21.62 189 TRP A N 1
ATOM 2942 C CA . TRP C 1 189 ? 146.250 105.508 128.337 1.00 23.24 189 TRP A CA 1
ATOM 2943 C C . TRP C 1 189 ? 145.323 105.573 127.131 1.00 28.10 189 TRP A C 1
ATOM 2944 O O . TRP C 1 189 ? 145.622 105.007 126.073 1.00 34.34 189 TRP A O 1
ATOM 2955 N N . GLN C 1 190 ? 144.216 106.304 127.253 1.00 28.65 190 GLN A N 1
ATOM 2956 C CA . GLN C 1 190 ? 143.313 106.465 126.120 1.00 25.69 190 GLN A CA 1
ATOM 2957 C C . GLN C 1 190 ? 143.959 107.312 125.029 1.00 27.05 190 GLN A C 1
ATOM 2958 O O . GLN C 1 190 ? 143.825 107.018 123.835 1.00 34.52 190 GLN A O 1
ATOM 2964 N N . LEU C 1 191 ? 144.682 108.360 125.425 1.00 26.16 191 LEU A N 1
ATOM 2965 C CA . LEU C 1 191 ? 145.431 109.161 124.463 1.00 27.73 191 LEU A CA 1
ATOM 2966 C C . LEU C 1 191 ? 146.517 108.342 123.776 1.00 30.55 191 LEU A C 1
ATOM 2967 O O . LEU C 1 191 ? 146.761 108.517 122.577 1.00 35.74 191 LEU A O 1
ATOM 2972 N N . TRP C 1 192 ? 147.174 107.448 124.514 1.00 27.26 192 TRP A N 1
ATOM 2973 C CA . TRP C 1 192 ? 148.169 106.572 123.913 1.00 29.98 192 TRP A CA 1
ATOM 2974 C C . TRP C 1 192 ? 147.522 105.641 122.898 1.00 34.35 192 TRP A C 1
ATOM 2975 O O . TRP C 1 192 ? 148.077 105.394 121.826 1.00 42.74 192 TRP A O 1
ATOM 2986 N N . LEU C 1 193 ? 146.349 105.097 123.225 1.00 30.51 193 LEU A N 1
ATOM 2987 C CA . LEU C 1 193 ? 145.646 104.255 122.261 1.00 28.98 193 LEU A CA 1
ATOM 2988 C C . LEU C 1 193 ? 145.257 105.041 121.018 1.00 35.28 193 LEU A C 1
ATOM 2989 O O . LEU C 1 193 ? 145.286 104.518 119.900 1.00 42.67 193 LEU A O 1
ATOM 2994 N N . PHE C 1 194 ? 144.884 106.304 121.199 1.00 35.25 194 PHE A N 1
ATOM 2995 C CA . PHE C 1 194 ? 144.559 107.174 120.076 1.00 34.53 194 PHE A CA 1
ATOM 2996 C C . PHE C 1 194 ? 145.772 107.436 119.191 1.00 38.26 194 PHE A C 1
ATOM 2997 O O . PHE C 1 194 ? 145.659 107.447 117.962 1.00 44.49 194 PHE A O 1
ATOM 3005 N N . ILE C 1 195 ? 146.938 107.645 119.808 1.00 38.42 195 ILE A N 1
ATOM 3006 C CA . ILE C 1 195 ? 148.100 108.138 119.069 1.00 34.38 195 ILE A CA 1
ATOM 3007 C C . ILE C 1 195 ? 148.923 106.991 118.492 1.00 38.74 195 ILE A C 1
ATOM 3008 O O . ILE C 1 195 ? 149.520 107.119 117.416 1.00 49.92 195 ILE A O 1
ATOM 3013 N N . ALA C 1 196 ? 148.938 105.848 119.168 1.00 34.08 196 ALA A N 1
ATOM 3014 C CA . ALA C 1 196 ? 149.814 104.720 118.872 1.00 43.05 196 ALA A CA 1
ATOM 3015 C C . ALA C 1 196 ? 149.788 104.245 117.420 1.00 56.08 196 ALA A C 1
ATOM 3016 O O . ALA C 1 196 ? 150.860 104.011 116.847 1.00 62.75 196 ALA A O 1
ATOM 3018 N N . PRO C 1 197 ? 148.613 104.077 116.774 1.00 53.05 197 PRO A N 1
ATOM 3019 C CA . PRO C 1 197 ? 148.626 103.578 115.391 1.00 52.05 197 PRO A CA 1
ATOM 3020 C C . PRO C 1 197 ? 149.239 104.554 114.398 1.00 55.38 197 PRO A C 1
ATOM 3021 O O . PRO C 1 197 ? 149.340 104.247 113.206 1.00 60.87 197 PRO A O 1
ATOM 3025 N N . GLY C 1 198 ? 149.655 105.726 114.870 1.00 53.48 198 GLY A N 1
ATOM 3026 C CA . GLY C 1 198 ? 150.294 106.700 114.010 1.00 54.12 198 GLY A CA 1
ATOM 3027 C C . GLY C 1 198 ? 151.800 106.707 114.166 1.00 61.29 198 GLY A C 1
ATOM 3028 O O . GLY C 1 198 ? 152.526 107.116 113.255 1.00 64.58 198 GLY A O 1
ATOM 3029 N N . LEU C 1 199 ? 152.279 106.256 115.321 1.00 60.95 199 LEU A N 1
ATOM 3030 C CA . LEU C 1 199 ? 153.712 106.178 115.562 1.00 60.88 199 LEU A CA 1
ATOM 3031 C C . LEU C 1 199 ? 154.270 104.859 115.048 1.00 65.73 199 LEU A C 1
ATOM 3032 O O . LEU C 1 199 ? 153.566 103.849 114.985 1.00 64.02 199 LEU A O 1
ATOM 3037 N N . TYR C 1 200 ? 155.547 104.874 114.680 1.00 71.84 200 TYR A N 1
ATOM 3038 C CA . TYR C 1 200 ? 156.238 103.654 114.305 1.00 75.24 200 TYR A CA 1
ATOM 3039 C C . TYR C 1 200 ? 156.744 102.934 115.554 1.00 77.00 200 TYR A C 1
ATOM 3040 O O . TYR C 1 200 ? 156.632 103.428 116.679 1.00 79.75 200 TYR A O 1
ATOM 3049 N N . ASP C 1 201 ? 157.304 101.740 115.346 1.00 75.11 201 ASP A N 1
ATOM 3050 C CA . ASP C 1 201 ? 157.681 100.884 116.467 1.00 78.53 201 ASP A CA 1
ATOM 3051 C C . ASP C 1 201 ? 158.761 101.496 117.349 1.00 82.28 201 ASP A C 1
ATOM 3052 O O . ASP C 1 201 ? 158.695 101.350 118.574 1.00 83.53 201 ASP A O 1
ATOM 3057 N N . ASN C 1 202 ? 159.752 102.168 116.765 1.00 84.02 202 ASN A N 1
ATOM 3058 C CA . ASN C 1 202 ? 160.823 102.783 117.541 1.00 83.49 202 ASN A CA 1
ATOM 3059 C C . ASN C 1 202 ? 160.315 103.951 118.379 1.00 81.42 202 ASN A C 1
ATOM 3060 O O . ASN C 1 202 ? 160.748 104.140 119.524 1.00 82.11 202 ASN A O 1
ATOM 3065 N N . GLU C 1 203 ? 159.399 104.741 117.816 1.00 78.71 203 GLU A N 1
ATOM 3066 C CA . GLU C 1 203 ? 158.824 105.859 118.553 1.00 78.22 203 GLU A CA 1
ATOM 3067 C C . GLU C 1 203 ? 158.097 105.376 119.800 1.00 78.41 203 GLU A C 1
ATOM 3068 O O . GLU C 1 203 ? 158.058 106.078 120.815 1.00 80.76 203 GLU A O 1
ATOM 3074 N N . LYS C 1 204 ? 157.523 104.174 119.747 1.00 73.18 204 LYS A N 1
ATOM 3075 C CA . LYS C 1 204 ? 156.802 103.627 120.891 1.00 71.90 204 LYS A CA 1
ATOM 3076 C C . LYS C 1 204 ? 157.738 103.432 122.080 1.00 75.93 204 LYS A C 1
ATOM 3077 O O . LYS C 1 204 ? 157.439 103.835 123.215 1.00 78.64 204 LYS A O 1
ATOM 3083 N N . LYS C 1 205 ? 158.882 102.792 121.824 1.00 74.95 205 LYS A N 1
ATOM 3084 C CA . LYS C 1 205 ? 159.876 102.568 122.865 1.00 72.05 205 LYS A CA 1
ATOM 3085 C C . LYS C 1 205 ? 160.487 103.884 123.319 1.00 71.37 205 LYS A C 1
ATOM 3086 O O . LYS C 1 205 ? 160.851 104.045 124.488 1.00 72.49 205 LYS A O 1
ATOM 3092 N N . MET C 1 206 ? 160.629 104.832 122.397 1.00 73.09 206 MET A N 1
ATOM 3093 C CA . MET C 1 206 ? 161.129 106.149 122.763 1.00 73.07 206 MET A CA 1
ATOM 3094 C C . MET C 1 206 ? 160.175 106.842 123.729 1.00 69.87 206 MET A C 1
ATOM 3095 O O . MET C 1 206 ? 160.612 107.504 124.676 1.00 73.24 206 MET A O 1
ATOM 3100 N N . VAL C 1 207 ? 158.873 106.696 123.496 1.00 67.47 207 VAL A N 1
ATOM 3101 C CA . VAL C 1 207 ? 157.867 107.479 124.203 1.00 69.64 207 VAL A CA 1
ATOM 3102 C C . VAL C 1 207 ? 157.541 106.898 125.574 1.00 66.09 207 VAL A C 1
ATOM 3103 O O . VAL C 1 207 ? 157.555 107.625 126.573 1.00 67.65 207 VAL A O 1
ATOM 3107 N N . LEU C 1 208 ? 157.229 105.599 125.642 1.00 64.52 208 LEU A N 1
ATOM 3108 C CA . LEU C 1 208 ? 156.620 105.103 126.882 1.00 63.32 208 LEU A CA 1
ATOM 3109 C C . LEU C 1 208 ? 157.533 105.222 128.110 1.00 62.63 208 LEU A C 1
ATOM 3110 O O . LEU C 1 208 ? 157.080 105.719 129.157 1.00 62.16 208 LEU A O 1
ATOM 3115 N N . PRO C 1 209 ? 158.820 104.790 128.050 1.00 59.47 209 PRO A N 1
ATOM 3116 C CA . PRO C 1 209 ? 159.726 105.081 129.171 1.00 51.03 209 PRO A CA 1
ATOM 3117 C C . PRO C 1 209 ? 159.831 106.564 129.478 1.00 52.64 209 PRO A C 1
ATOM 3118 O O . PRO C 1 209 ? 159.964 106.949 130.642 1.00 51.51 209 PRO A O 1
ATOM 3122 N N . PHE C 1 210 ? 159.784 107.406 128.446 1.00 56.61 210 PHE A N 1
ATOM 3123 C CA . PHE C 1 210 ? 159.794 108.848 128.660 1.00 54.10 210 PHE A CA 1
ATOM 3124 C C . PHE C 1 210 ? 158.570 109.289 129.451 1.00 55.07 210 PHE A C 1
ATOM 3125 O O . PHE C 1 210 ? 158.660 110.149 130.331 1.00 57.77 210 PHE A O 1
ATOM 3133 N N . VAL C 1 211 ? 157.407 108.711 129.141 1.00 54.01 211 VAL A N 1
ATOM 3134 C CA . VAL C 1 211 ? 156.188 109.056 129.870 1.00 53.93 211 VAL A CA 1
ATOM 3135 C C . VAL C 1 211 ? 156.321 108.663 131.333 1.00 49.89 211 VAL A C 1
ATOM 3136 O O . VAL C 1 211 ? 155.967 109.429 132.238 1.00 50.00 211 VAL A O 1
ATOM 3140 N N . VAL C 1 212 ? 156.848 107.462 131.587 1.00 49.60 212 VAL A N 1
ATOM 3141 C CA . VAL C 1 212 ? 157.026 107.007 132.968 1.00 45.38 212 VAL A CA 1
ATOM 3142 C C . VAL C 1 212 ? 157.992 107.925 133.712 1.00 44.34 212 VAL A C 1
ATOM 3143 O O . VAL C 1 212 ? 157.737 108.343 134.848 1.00 45.28 212 VAL A O 1
ATOM 3147 N N . GLY C 1 213 ? 159.111 108.264 133.068 1.00 43.65 213 GLY A N 1
ATOM 3148 C CA . GLY C 1 213 ? 160.100 109.115 133.712 1.00 39.98 213 GLY A CA 1
ATOM 3149 C C . GLY C 1 213 ? 159.591 110.515 133.980 1.00 38.28 213 GLY A C 1
ATOM 3150 O O . GLY C 1 213 ? 159.853 111.095 135.034 1.00 43.76 213 GLY A O 1
ATOM 3151 N N . GLY C 1 214 ? 158.849 111.077 133.033 1.00 38.81 214 GLY A N 1
ATOM 3152 C CA . GLY C 1 214 ? 158.245 112.378 133.216 1.00 39.02 214 GLY A CA 1
ATOM 3153 C C . GLY C 1 214 ? 157.219 112.396 134.326 1.00 41.38 214 GLY A C 1
ATOM 3154 O O . GLY C 1 214 ? 157.173 113.342 135.115 1.00 44.11 214 GLY A O 1
ATOM 3155 N N . SER C 1 215 ? 156.391 111.353 134.402 1.00 42.17 215 SER A N 1
ATOM 3156 C CA . SER C 1 215 ? 155.421 111.256 135.487 1.00 39.46 215 SER A CA 1
ATOM 3157 C C . SER C 1 215 ? 156.120 111.154 136.837 1.00 37.54 215 SER A C 1
ATOM 3158 O O . SER C 1 215 ? 155.707 111.786 137.818 1.00 41.78 215 SER A O 1
ATOM 3161 N N . VAL C 1 216 ? 157.191 110.362 136.902 1.00 34.53 216 VAL A N 1
ATOM 3162 C CA . VAL C 1 216 ? 157.943 110.218 138.147 1.00 34.91 216 VAL A CA 1
ATOM 3163 C C . VAL C 1 216 ? 158.547 111.555 138.555 1.00 37.07 216 VAL A C 1
ATOM 3164 O O . VAL C 1 216 ? 158.490 111.958 139.722 1.00 41.51 216 VAL A O 1
ATOM 3168 N N . MET C 1 217 ? 159.128 112.270 137.590 1.00 36.30 217 MET A N 1
ATOM 3169 C CA . MET C 1 217 ? 159.731 113.566 137.876 1.00 34.30 217 MET A CA 1
ATOM 3170 C C . MET C 1 217 ? 158.682 114.572 138.334 1.00 34.99 217 MET A C 1
ATOM 3171 O O . MET C 1 217 ? 158.934 115.390 139.221 1.00 39.93 217 MET A O 1
ATOM 3176 N N . PHE C 1 218 ? 157.497 114.527 137.732 1.00 34.78 218 PHE A N 1
ATOM 3177 C CA . PHE C 1 218 ? 156.385 115.367 138.158 1.00 33.41 218 PHE A CA 1
ATOM 3178 C C . PHE C 1 218 ? 156.004 115.076 139.602 1.00 37.27 218 PHE A C 1
ATOM 3179 O O . PHE C 1 218 ? 155.780 115.998 140.394 1.00 40.20 218 PHE A O 1
ATOM 3187 N N . LEU C 1 219 ? 155.920 113.795 139.948 1.00 37.83 219 LEU A N 1
ATOM 3188 C CA . LEU C 1 219 ? 155.595 113.398 141.312 1.00 34.87 219 LEU A CA 1
ATOM 3189 C C . LEU C 1 219 ? 156.673 113.860 142.283 1.00 31.49 219 LEU A C 1
ATOM 3190 O O . LEU C 1 219 ? 156.364 114.358 143.371 1.00 33.60 219 LEU A O 1
ATOM 3195 N N . ILE C 1 220 ? 157.940 113.697 141.898 1.00 31.98 220 ILE A N 1
ATOM 3196 C CA . ILE C 1 220 ? 159.039 114.132 142.755 1.00 31.51 220 ILE A CA 1
ATOM 3197 C C . ILE C 1 220 ? 158.998 115.640 142.945 1.00 31.64 220 ILE A C 1
ATOM 3198 O O . ILE C 1 220 ? 159.252 116.148 144.040 1.00 35.32 220 ILE A O 1
ATOM 3203 N N . GLY C 1 221 ? 158.670 116.377 141.890 1.00 30.62 221 GLY A N 1
ATOM 3204 C CA . GLY C 1 221 ? 158.530 117.814 141.972 1.00 29.11 221 GLY A CA 1
ATOM 3205 C C . GLY C 1 221 ? 157.411 118.255 142.886 1.00 30.17 221 GLY A C 1
ATOM 3206 O O . GLY C 1 221 ? 157.582 119.193 143.662 1.00 33.73 221 GLY A O 1
ATOM 3207 N N . VAL C 1 222 ? 156.258 117.589 142.801 1.00 31.32 222 VAL A N 1
ATOM 3208 C CA . VAL C 1 222 ? 155.137 117.920 143.682 1.00 30.09 222 VAL A CA 1
ATOM 3209 C C . VAL C 1 222 ? 155.499 117.630 145.135 1.00 29.47 222 VAL A C 1
ATOM 3210 O O . VAL C 1 222 ? 155.238 118.438 146.037 1.00 31.05 222 VAL A O 1
ATOM 3214 N N . LEU C 1 223 ? 156.114 116.471 145.379 1.00 27.33 223 LEU A N 1
ATOM 3215 C CA . LEU C 1 223 ? 156.510 116.106 146.735 1.00 26.25 223 LEU A CA 1
ATOM 3216 C C . LEU C 1 223 ? 157.553 117.070 147.281 1.00 25.51 223 LEU A C 1
ATOM 3217 O O . LEU C 1 223 ? 157.508 117.452 148.454 1.00 27.53 223 LEU A O 1
ATOM 3222 N N . PHE C 1 224 ? 158.512 117.463 146.445 1.00 29.06 224 PHE A N 1
ATOM 3223 C CA . PHE C 1 224 ? 159.528 118.427 146.830 1.00 27.56 224 PHE A CA 1
ATOM 3224 C C . PHE C 1 224 ? 158.874 119.753 147.174 1.00 27.16 224 PHE A C 1
ATOM 3225 O O . PHE C 1 224 ? 159.106 120.289 148.258 1.00 29.02 224 PHE A O 1
ATOM 3233 N N . ALA C 1 225 ? 158.041 120.266 146.266 1.00 27.27 225 ALA A N 1
ATOM 3234 C CA . ALA C 1 225 ? 157.283 121.485 146.494 1.00 24.94 225 ALA A CA 1
ATOM 3235 C C . ALA C 1 225 ? 156.686 121.442 147.883 1.00 27.38 225 ALA A C 1
ATOM 3236 O O . ALA C 1 225 ? 157.125 122.190 148.759 1.00 31.11 225 ALA A O 1
ATOM 3238 N N . TYR C 1 226 ? 155.808 120.468 148.120 1.00 27.21 226 TYR A N 1
ATOM 3239 C CA . TYR C 1 226 ? 155.109 120.376 149.391 1.00 22.86 226 TYR A CA 1
ATOM 3240 C C . TYR C 1 226 ? 156.113 120.328 150.536 1.00 23.92 226 TYR A C 1
ATOM 3241 O O . TYR C 1 226 ? 156.390 121.368 151.146 1.00 30.06 226 TYR A O 1
ATOM 3250 N N . TYR C 1 227 ? 156.820 119.210 150.667 1.00 23.06 227 TYR A N 1
ATOM 3251 C CA . TYR C 1 227 ? 157.563 118.892 151.879 1.00 23.66 227 TYR A CA 1
ATOM 3252 C C . TYR C 1 227 ? 158.755 119.802 152.149 1.00 29.39 227 TYR A C 1
ATOM 3253 O O . TYR C 1 227 ? 159.044 120.095 153.313 1.00 32.86 227 TYR A O 1
ATOM 3262 N N . VAL C 1 228 ? 159.471 120.251 151.116 1.00 29.14 228 VAL A N 1
ATOM 3263 C CA . VAL C 1 228 ? 160.597 121.148 151.352 1.00 27.76 228 VAL A CA 1
ATOM 3264 C C . VAL C 1 228 ? 160.167 122.602 151.197 1.00 28.94 228 VAL A C 1
ATOM 3265 O O . VAL C 1 228 ? 160.302 123.409 152.124 1.00 36.74 228 VAL A O 1
ATOM 3269 N N . VAL C 1 229 ? 159.651 122.963 150.021 1.00 26.10 229 VAL A N 1
ATOM 3270 C CA . VAL C 1 229 ? 159.451 124.372 149.718 1.00 28.00 229 VAL A CA 1
ATOM 3271 C C . VAL C 1 229 ? 158.328 124.956 150.567 1.00 32.01 229 VAL A C 1
ATOM 3272 O O . VAL C 1 229 ? 158.477 126.039 151.144 1.00 35.92 229 VAL A O 1
ATOM 3276 N N . THR C 1 230 ? 157.177 124.258 150.652 1.00 31.23 230 THR A N 1
ATOM 3277 C CA . THR C 1 230 ? 155.983 124.907 151.193 1.00 28.68 230 THR A CA 1
ATOM 3278 C C . THR C 1 230 ? 156.168 125.359 152.641 1.00 31.10 230 THR A C 1
ATOM 3279 O O . THR C 1 230 ? 155.741 126.475 152.976 1.00 33.68 230 THR A O 1
ATOM 3283 N N . PRO C 1 231 ? 156.795 124.565 153.544 1.00 32.34 231 PRO A N 1
ATOM 3284 C CA . PRO C 1 231 ? 157.017 125.065 154.911 1.00 36.09 231 PRO A CA 1
ATOM 3285 C C . PRO C 1 231 ? 157.816 126.356 154.974 1.00 36.53 231 PRO A C 1
ATOM 3286 O O . PRO C 1 231 ? 157.349 127.355 155.533 1.00 35.65 231 PRO A O 1
ATOM 3290 N N . PHE C 1 232 ? 159.025 126.339 154.410 1.00 36.57 232 PHE A N 1
ATOM 3291 C CA . PHE C 1 232 ? 159.904 127.500 154.491 1.00 34.39 232 PHE A CA 1
ATOM 3292 C C . PHE C 1 232 ? 159.311 128.696 153.760 1.00 34.20 232 PHE A C 1
ATOM 3293 O O . PHE C 1 232 ? 159.339 129.823 154.265 1.00 39.44 232 PHE A O 1
ATOM 3301 N N . GLY C 1 233 ? 158.765 128.467 152.567 1.00 29.52 233 GLY A N 1
ATOM 3302 C CA . GLY C 1 233 ? 158.168 129.560 151.821 1.00 26.02 233 GLY A CA 1
ATOM 3303 C C . GLY C 1 233 ? 156.986 130.179 152.536 1.00 29.79 233 GLY A C 1
ATOM 3304 O O . GLY C 1 233 ? 156.874 131.403 152.621 1.00 33.25 233 GLY A O 1
ATOM 3305 N N . PHE C 1 234 ? 156.097 129.344 153.073 1.00 32.35 234 PHE A N 1
ATOM 3306 C CA . PHE C 1 234 ? 154.932 129.853 153.784 1.00 28.73 234 PHE A CA 1
ATOM 3307 C C . PHE C 1 234 ? 155.338 130.604 155.043 1.00 28.99 234 PHE A C 1
ATOM 3308 O O . PHE C 1 234 ? 154.767 131.655 155.355 1.00 33.40 234 PHE A O 1
ATOM 3316 N N . GLN C 1 235 ? 156.315 130.078 155.784 1.00 27.34 235 GLN A N 1
ATOM 3317 C CA . GLN C 1 235 ? 156.791 130.767 156.977 1.00 31.06 235 GLN A CA 1
ATOM 3318 C C . GLN C 1 235 ? 157.384 132.121 156.622 1.00 34.58 235 GLN A C 1
ATOM 3319 O O . GLN C 1 235 ? 157.090 133.131 157.272 1.00 38.35 235 GLN A O 1
ATOM 3325 N N . PHE C 1 236 ? 158.209 132.163 155.575 1.00 32.28 236 PHE A N 1
ATOM 3326 C CA . PHE C 1 236 ? 158.805 133.421 155.148 1.00 27.83 236 PHE A CA 1
ATOM 3327 C C . PHE C 1 236 ? 157.734 134.422 154.741 1.00 29.94 236 PHE A C 1
ATOM 3328 O O . PHE C 1 236 ? 157.797 135.603 155.102 1.00 33.62 236 PHE A O 1
ATOM 3336 N N . LEU C 1 237 ? 156.731 133.964 153.996 1.00 27.44 237 LEU A N 1
ATOM 3337 C CA . LEU C 1 237 ? 155.727 134.879 153.471 1.00 28.84 237 LEU A CA 1
ATOM 3338 C C . LEU C 1 237 ? 154.794 135.391 154.564 1.00 34.48 237 LEU A C 1
ATOM 3339 O O . LEU C 1 237 ? 154.399 136.562 154.541 1.00 39.54 237 LEU A O 1
ATOM 3344 N N . ILE C 1 238 ? 154.416 134.540 155.523 1.00 32.48 238 ILE A N 1
ATOM 3345 C CA . ILE C 1 238 ? 153.648 135.034 156.664 1.00 33.77 238 ILE A CA 1
ATOM 3346 C C . ILE C 1 238 ? 154.477 136.002 157.497 1.00 34.93 238 ILE A C 1
ATOM 3347 O O . ILE C 1 238 ? 153.984 137.058 157.911 1.00 39.51 238 ILE A O 1
ATOM 3352 N N . THR C 1 239 ? 155.745 135.673 157.756 1.00 33.92 239 THR A N 1
ATOM 3353 C CA . THR C 1 239 ? 156.574 136.549 158.571 1.00 34.87 239 THR A CA 1
ATOM 3354 C C . THR C 1 239 ? 156.891 137.862 157.871 1.00 37.71 239 THR A C 1
ATOM 3355 O O . THR C 1 239 ? 157.244 138.837 158.541 1.00 43.30 239 THR A O 1
ATOM 3359 N N . PHE C 1 240 ? 156.767 137.912 156.544 1.00 35.98 240 PHE A N 1
ATOM 3360 C CA . PHE C 1 240 ? 157.070 139.143 155.825 1.00 36.37 240 PHE A CA 1
ATOM 3361 C C . PHE C 1 240 ? 156.115 140.266 156.210 1.00 41.52 240 PHE A C 1
ATOM 3362 O O . PHE C 1 240 ? 156.542 141.407 156.421 1.00 48.33 240 PHE A O 1
ATOM 3370 N N . GLY C 1 241 ? 154.824 139.969 156.306 1.00 37.46 241 GLY A N 1
ATOM 3371 C CA . GLY C 1 241 ? 153.854 140.971 156.700 1.00 40.57 241 GLY A CA 1
ATOM 3372 C C . GLY C 1 241 ? 153.378 140.811 158.127 1.00 42.66 241 GLY A C 1
ATOM 3373 O O . GLY C 1 241 ? 152.302 141.292 158.487 1.00 45.26 241 GLY A O 1
ATOM 3374 N N . SER C 1 242 ? 154.176 140.133 158.953 1.00 41.39 242 SER A N 1
ATOM 3375 C CA . SER C 1 242 ? 153.751 139.805 160.307 1.00 39.80 242 SER A CA 1
ATOM 3376 C C . SER C 1 242 ? 153.748 141.015 161.230 1.00 44.83 242 SER A C 1
ATOM 3377 O O . SER C 1 242 ? 152.900 141.100 162.124 1.00 50.25 242 SER A O 1
ATOM 3380 N N . PHE C 1 243 ? 154.672 141.949 161.042 1.00 46.41 243 PHE A N 1
ATOM 3381 C CA . PHE C 1 243 ? 154.763 143.118 161.904 1.00 45.66 243 PHE A CA 1
ATOM 3382 C C . PHE C 1 243 ? 153.895 144.271 161.427 1.00 47.99 243 PHE A C 1
ATOM 3383 O O . PHE C 1 243 ? 153.878 145.323 162.074 1.00 53.50 243 PHE A O 1
ATOM 3391 N N . LEU C 1 244 ? 153.176 144.101 160.321 1.00 44.86 244 LEU A N 1
ATOM 3392 C CA . LEU C 1 244 ? 152.314 145.143 159.781 1.00 41.30 244 LEU A CA 1
ATOM 3393 C C . LEU C 1 244 ? 150.849 144.746 159.768 1.00 40.92 244 LEU A C 1
ATOM 3394 O O . LEU C 1 244 ? 150.007 145.484 160.289 1.00 44.38 244 LEU A O 1
ATOM 3399 N N . TYR C 1 245 ? 150.520 143.601 159.185 1.00 43.60 245 TYR A N 1
ATOM 3400 C CA . TYR C 1 245 ? 149.144 143.188 158.967 1.00 38.97 245 TYR A CA 1
ATOM 3401 C C . TYR C 1 245 ? 148.839 141.929 159.767 1.00 38.50 245 TYR A C 1
ATOM 3402 O O . TYR C 1 245 ? 149.726 141.289 160.332 1.00 41.20 245 TYR A O 1
ATOM 3411 N N . THR C 1 246 ? 147.553 141.588 159.808 1.00 36.13 246 THR A N 1
ATOM 3412 C CA . THR C 1 246 ? 147.088 140.381 160.470 1.00 32.56 246 THR A CA 1
ATOM 3413 C C . THR C 1 246 ? 146.684 139.365 159.419 1.00 36.23 246 THR A C 1
ATOM 3414 O O . THR C 1 246 ? 145.822 139.667 158.581 1.00 37.89 246 THR A O 1
ATOM 3418 N N . PRO C 1 247 ? 147.267 138.167 159.415 1.00 36.69 247 PRO A N 1
ATOM 3419 C CA . PRO C 1 247 ? 147.041 137.173 158.344 1.00 34.11 247 PRO A CA 1
ATOM 3420 C C . PRO C 1 247 ? 145.704 136.441 158.439 1.00 33.77 247 PRO A C 1
ATOM 3421 O O . PRO C 1 247 ? 145.577 135.350 158.987 1.00 39.59 247 PRO A O 1
ATOM 3425 N N . LEU C 1 248 ? 144.661 137.055 157.888 1.00 32.75 248 LEU A N 1
ATOM 3426 C CA . LEU C 1 248 ? 143.347 136.415 157.815 1.00 33.90 248 LEU A CA 1
ATOM 3427 C C . LEU C 1 248 ? 143.223 135.672 156.484 1.00 33.02 248 LEU A C 1
ATOM 3428 O O . LEU C 1 248 ? 142.461 136.035 155.589 1.00 35.66 248 LEU A O 1
ATOM 3433 N N . ILE C 1 249 ? 143.998 134.592 156.379 1.00 33.95 249 ILE A N 1
ATOM 3434 C CA . ILE C 1 249 ? 144.130 133.864 155.122 1.00 34.91 249 ILE A CA 1
ATOM 3435 C C . ILE C 1 249 ? 142.860 133.073 154.847 1.00 32.50 249 ILE A C 1
ATOM 3436 O O . ILE C 1 249 ? 142.439 132.239 155.657 1.00 34.32 249 ILE A O 1
ATOM 3441 N N . ASN C 1 250 ? 142.250 133.323 153.696 1.00 31.90 250 ASN A N 1
ATOM 3442 C CA . ASN C 1 250 ? 141.027 132.638 153.314 1.00 34.69 250 ASN A CA 1
ATOM 3443 C C . ASN C 1 250 ? 141.338 131.463 152.396 1.00 36.14 250 ASN A C 1
ATOM 3444 O O . ASN C 1 250 ? 142.260 131.508 151.578 1.00 39.48 250 ASN A O 1
ATOM 3449 N N . ILE C 1 251 ? 140.554 130.398 152.554 1.00 33.90 251 ILE A N 1
ATOM 3450 C CA . ILE C 1 251 ? 140.834 129.135 151.884 1.00 36.42 251 ILE A CA 1
ATOM 3451 C C . ILE C 1 251 ? 140.620 129.238 150.377 1.00 35.06 251 ILE A C 1
ATOM 3452 O O . ILE C 1 251 ? 141.258 128.512 149.606 1.00 39.69 251 ILE A O 1
ATOM 3457 N N . GLU C 1 252 ? 139.747 130.145 149.936 1.00 35.26 252 GLU A N 1
ATOM 3458 C CA . GLU C 1 252 ? 139.369 130.206 148.529 1.00 36.18 252 GLU A CA 1
ATOM 3459 C C . GLU C 1 252 ? 140.564 130.534 147.643 1.00 38.92 252 GLU A C 1
ATOM 3460 O O . GLU C 1 252 ? 140.822 129.845 146.649 1.00 42.82 252 GLU A O 1
ATOM 3466 N N . ASP C 1 253 ? 141.308 131.584 147.986 1.00 38.48 253 ASP A N 1
ATOM 3467 C CA . ASP C 1 253 ? 142.500 131.920 147.219 1.00 40.54 253 ASP A CA 1
ATOM 3468 C C . ASP C 1 253 ? 143.659 130.984 147.532 1.00 38.43 253 ASP A C 1
ATOM 3469 O O . ASP C 1 253 ? 144.492 130.714 146.655 1.00 41.76 253 ASP A O 1
ATOM 3474 N N . TYR C 1 254 ? 143.723 130.487 148.767 1.00 33.27 254 TYR A N 1
ATOM 3475 C CA . TYR C 1 254 ? 144.842 129.652 149.176 1.00 30.09 254 TYR A CA 1
ATOM 3476 C C . TYR C 1 254 ? 144.873 128.339 148.413 1.00 34.10 254 TYR A C 1
ATOM 3477 O O . TYR C 1 254 ? 145.950 127.860 148.049 1.00 37.63 254 TYR A O 1
ATOM 3486 N N . VAL C 1 255 ? 143.712 127.721 148.193 1.00 36.26 255 VAL A N 1
ATOM 3487 C CA . VAL C 1 255 ? 143.689 126.444 147.486 1.00 35.39 255 VAL A CA 1
ATOM 3488 C C . VAL C 1 255 ? 144.258 126.613 146.084 1.00 36.00 255 VAL A C 1
ATOM 3489 O O . VAL C 1 255 ? 145.094 125.820 145.631 1.00 38.18 255 VAL A O 1
ATOM 3493 N N . GLY C 1 256 ? 143.839 127.672 145.391 1.00 35.06 256 GLY A N 1
ATOM 3494 C CA . GLY C 1 256 ? 144.367 127.930 144.063 1.00 34.42 256 GLY A CA 1
ATOM 3495 C C . GLY C 1 256 ? 145.856 128.205 144.074 1.00 33.39 256 GLY A C 1
ATOM 3496 O O . GLY C 1 256 ? 146.602 127.671 143.253 1.00 37.03 256 GLY A O 1
ATOM 3497 N N . PHE C 1 257 ? 146.310 129.037 145.014 1.00 31.70 257 PHE A N 1
ATOM 3498 C CA . PHE C 1 257 ? 147.729 129.372 145.100 1.00 32.38 257 PHE A CA 1
ATOM 3499 C C . PHE C 1 257 ? 148.576 128.125 145.341 1.00 31.49 257 PHE A C 1
ATOM 3500 O O . PHE C 1 257 ? 149.605 127.908 144.688 1.00 33.12 257 PHE A O 1
ATOM 3508 N N . PHE C 1 258 ? 148.129 127.281 146.268 1.00 33.28 258 PHE A N 1
ATOM 3509 C CA . PHE C 1 258 ? 148.835 126.054 146.616 1.00 33.80 258 PHE A CA 1
ATOM 3510 C C . PHE C 1 258 ? 148.863 125.081 145.440 1.00 33.39 258 PHE A C 1
ATOM 3511 O O . PHE C 1 258 ? 149.888 124.436 145.172 1.00 33.15 258 PHE A O 1
ATOM 3519 N N . THR C 1 259 ? 147.747 124.980 144.714 1.00 34.62 259 THR A N 1
ATOM 3520 C CA . THR C 1 259 ? 147.696 124.115 143.540 1.00 31.16 259 THR A CA 1
ATOM 3521 C C . THR C 1 259 ? 148.639 124.609 142.452 1.00 32.48 259 THR A C 1
ATOM 3522 O O . THR C 1 259 ? 149.314 123.810 141.793 1.00 38.75 259 THR A O 1
ATOM 3526 N N . LYS C 1 260 ? 148.696 125.927 142.242 1.00 31.94 260 LYS A N 1
ATOM 3527 C CA . LYS C 1 260 ? 149.651 126.471 141.282 1.00 30.56 260 LYS A CA 1
ATOM 3528 C C . LYS C 1 260 ? 151.077 126.154 141.697 1.00 30.30 260 LYS A C 1
ATOM 3529 O O . LYS C 1 260 ? 151.909 125.804 140.858 1.00 35.39 260 LYS A O 1
ATOM 3535 N N . ILE C 1 261 ? 151.381 126.268 142.987 1.00 29.82 261 ILE A N 1
ATOM 3536 C CA . ILE C 1 261 ? 152.729 125.974 143.461 1.00 29.28 261 ILE A CA 1
ATOM 3537 C C . ILE C 1 261 ? 153.099 124.535 143.130 1.00 32.99 261 ILE A C 1
ATOM 3538 O O . ILE C 1 261 ? 154.156 124.277 142.539 1.00 38.89 261 ILE A O 1
ATOM 3543 N N . LEU C 1 262 ? 152.226 123.587 143.484 1.00 33.87 262 LEU A N 1
ATOM 3544 C CA . LEU C 1 262 ? 152.549 122.183 143.232 1.00 33.01 262 LEU A CA 1
ATOM 3545 C C . LEU C 1 262 ? 152.652 121.875 141.743 1.00 32.90 262 LEU A C 1
ATOM 3546 O O . LEU C 1 262 ? 153.592 121.199 141.306 1.00 37.83 262 LEU A O 1
ATOM 3551 N N . ILE C 1 263 ? 151.693 122.355 140.948 1.00 31.57 263 ILE A N 1
ATOM 3552 C CA . ILE C 1 263 ? 151.688 122.062 139.517 1.00 32.25 263 ILE A CA 1
ATOM 3553 C C . ILE C 1 263 ? 152.921 122.661 138.854 1.00 34.13 263 ILE A C 1
ATOM 3554 O O . ILE C 1 263 ? 153.586 122.021 138.028 1.00 40.48 263 ILE A O 1
ATOM 3559 N N . GLY C 1 264 ? 153.252 123.900 139.219 1.00 29.48 264 GLY A N 1
ATOM 3560 C CA . GLY C 1 264 ? 154.415 124.548 138.657 1.00 32.52 264 GLY A CA 1
ATOM 3561 C C . GLY C 1 264 ? 155.712 123.876 139.036 1.00 34.72 264 GLY A C 1
ATOM 3562 O O . GLY C 1 264 ? 156.618 123.773 138.212 1.00 38.33 264 GLY A O 1
ATOM 3563 N N . PHE C 1 265 ? 155.826 123.404 140.277 1.00 33.72 265 PHE A N 1
ATOM 3564 C CA . PHE C 1 265 ? 157.048 122.713 140.671 1.00 32.46 265 PHE A CA 1
ATOM 3565 C C . PHE C 1 265 ? 157.174 121.370 139.963 1.00 33.72 265 PHE A C 1
ATOM 3566 O O . PHE C 1 265 ? 158.274 120.965 139.568 1.00 39.67 265 PHE A O 1
ATOM 3574 N N . GLY C 1 266 ? 156.055 120.672 139.771 1.00 32.91 266 GLY A N 1
ATOM 3575 C CA . GLY C 1 266 ? 156.099 119.450 138.984 1.00 33.22 266 GLY A CA 1
ATOM 3576 C C . GLY C 1 266 ? 156.540 119.695 137.553 1.00 38.05 266 GLY A C 1
ATOM 3577 O O . GLY C 1 266 ? 157.389 118.975 137.019 1.00 40.69 266 GLY A O 1
ATOM 3578 N N . ILE C 1 267 ? 155.986 120.730 136.921 1.00 37.49 267 ILE A N 1
ATOM 3579 C CA . ILE C 1 267 ? 156.359 121.055 135.547 1.00 36.66 267 ILE A CA 1
ATOM 3580 C C . ILE C 1 267 ? 157.818 121.498 135.484 1.00 39.03 267 ILE A C 1
ATOM 3581 O O . ILE C 1 267 ? 158.540 121.205 134.520 1.00 44.38 267 ILE A O 1
ATOM 3586 N N . ALA C 1 268 ? 158.271 122.215 136.512 1.00 35.42 268 ALA A N 1
ATOM 3587 C CA . ALA C 1 268 ? 159.656 122.662 136.573 1.00 34.87 268 ALA A CA 1
ATOM 3588 C C . ALA C 1 268 ? 160.609 121.489 136.706 1.00 38.92 268 ALA A C 1
ATOM 3589 O O . ALA C 1 268 ? 161.726 121.526 136.184 1.00 44.44 268 ALA A O 1
ATOM 3591 N N . PHE C 1 269 ? 160.207 120.453 137.438 1.00 38.71 269 PHE A N 1
ATOM 3592 C CA . PHE C 1 269 ? 161.031 119.255 137.525 1.00 37.32 269 PHE A CA 1
ATOM 3593 C C . PHE C 1 269 ? 160.997 118.479 136.214 1.00 42.80 269 PHE A C 1
ATOM 3594 O O . PHE C 1 269 ? 161.967 117.809 135.844 1.00 47.97 269 PHE A O 1
ATOM 3602 N N . GLU C 1 270 ? 159.874 118.554 135.498 1.00 43.24 270 GLU A N 1
ATOM 3603 C CA . GLU C 1 270 ? 159.753 117.844 134.228 1.00 44.07 270 GLU A CA 1
ATOM 3604 C C . GLU C 1 270 ? 160.595 118.452 133.106 1.00 46.32 270 GLU A C 1
ATOM 3605 O O . GLU C 1 270 ? 161.230 117.725 132.338 1.00 51.70 270 GLU A O 1
ATOM 3611 N N . LEU C 1 271 ? 160.597 119.775 132.975 1.00 45.04 271 LEU A N 1
ATOM 3612 C CA . LEU C 1 271 ? 161.193 120.376 131.777 1.00 43.69 271 LEU A CA 1
ATOM 3613 C C . LEU C 1 271 ? 162.680 120.039 131.621 1.00 45.19 271 LEU A C 1
ATOM 3614 O O . LEU C 1 271 ? 163.115 119.696 130.508 1.00 50.98 271 LEU A O 1
ATOM 3619 N N . PRO C 1 272 ? 163.504 120.119 132.687 1.00 43.31 272 PRO A N 1
ATOM 3620 C CA . PRO C 1 272 ? 164.872 119.603 132.577 1.00 44.48 272 PRO A CA 1
ATOM 3621 C C . PRO C 1 272 ? 164.953 118.156 132.120 1.00 48.47 272 PRO A C 1
ATOM 3622 O O . PRO C 1 272 ? 165.888 117.806 131.397 1.00 53.52 272 PRO A O 1
ATOM 3626 N N . VAL C 1 273 ? 164.014 117.299 132.523 1.00 47.83 273 VAL A N 1
ATOM 3627 C CA . VAL C 1 273 ? 164.121 115.894 132.139 1.00 52.00 273 VAL A CA 1
ATOM 3628 C C . VAL C 1 273 ? 163.824 115.730 130.653 1.00 51.54 273 VAL A C 1
ATOM 3629 O O . VAL C 1 273 ? 164.425 114.890 129.976 1.00 56.42 273 VAL A O 1
ATOM 3633 N N . VAL C 1 274 ? 162.912 116.545 130.111 1.00 46.69 274 VAL A N 1
ATOM 3634 C CA . VAL C 1 274 ? 162.665 116.465 128.675 1.00 48.56 274 VAL A CA 1
ATOM 3635 C C . VAL C 1 274 ? 163.857 117.019 127.906 1.00 49.91 274 VAL A C 1
ATOM 3636 O O . VAL C 1 274 ? 164.216 116.494 126.843 1.00 53.29 274 VAL A O 1
ATOM 3640 N N . ALA C 1 275 ? 164.516 118.053 128.438 1.00 50.21 275 ALA A N 1
ATOM 3641 C CA . ALA C 1 275 ? 165.746 118.529 127.815 1.00 48.38 275 ALA A CA 1
ATOM 3642 C C . ALA C 1 275 ? 166.823 117.450 127.824 1.00 50.47 275 ALA A C 1
ATOM 3643 O O . ALA C 1 275 ? 167.503 117.229 126.816 1.00 55.82 275 ALA A O 1
ATOM 3645 N N . TYR C 1 276 ? 166.979 116.762 128.953 1.00 49.13 276 TYR A N 1
ATOM 3646 C CA . TYR C 1 276 ? 167.990 115.717 129.073 1.00 52.84 276 TYR A CA 1
ATOM 3647 C C . TYR C 1 276 ? 167.679 114.536 128.161 1.00 55.52 276 TYR A C 1
ATOM 3648 O O . TYR C 1 276 ? 168.592 113.931 127.587 1.00 60.42 276 TYR A O 1
ATOM 3657 N N . PHE C 1 277 ? 166.401 114.195 128.015 1.00 51.46 277 PHE A N 1
ATOM 3658 C CA . PHE C 1 277 ? 165.981 113.128 127.118 1.00 52.04 277 PHE A CA 1
ATOM 3659 C C . PHE C 1 277 ? 166.258 113.487 125.666 1.00 54.58 277 PHE A C 1
ATOM 3660 O O . PHE C 1 277 ? 166.726 112.644 124.894 1.00 62.16 277 PHE A O 1
ATOM 3668 N N . LEU C 1 278 ? 165.972 114.730 125.281 1.00 51.34 278 LEU A N 1
ATOM 3669 C CA . LEU C 1 278 ? 166.223 115.157 123.911 1.00 47.57 278 LEU A CA 1
ATOM 3670 C C . LEU C 1 278 ? 167.718 115.248 123.638 1.00 49.63 278 LEU A C 1
ATOM 3671 O O . LEU C 1 278 ? 168.159 115.056 122.501 1.00 59.61 278 LEU A O 1
ATOM 3676 N N . ALA C 1 279 ? 168.506 115.540 124.671 1.00 44.12 279 ALA A N 1
ATOM 3677 C CA . ALA C 1 279 ? 169.956 115.563 124.541 1.00 46.36 279 ALA A CA 1
ATOM 3678 C C . ALA C 1 279 ? 170.546 114.159 124.437 1.00 52.87 279 ALA A C 1
ATOM 3679 O O . ALA C 1 279 ? 171.531 113.950 123.723 1.00 57.91 279 ALA A O 1
ATOM 3681 N N . LEU C 1 280 ? 169.965 113.190 125.145 1.00 56.96 280 LEU A N 1
ATOM 3682 C CA . LEU C 1 280 ? 170.427 111.809 125.064 1.00 61.01 280 LEU A CA 1
ATOM 3683 C C . LEU C 1 280 ? 170.090 111.193 123.714 1.00 60.57 280 LEU A C 1
ATOM 3684 O O . LEU C 1 280 ? 170.986 110.778 122.972 1.00 62.54 280 LEU A O 1
ATOM 3689 N N . LEU C 1 281 ? 168.793 111.114 123.405 1.00 58.52 281 LEU A N 1
ATOM 3690 C CA . LEU C 1 281 ? 168.358 110.568 122.125 1.00 62.66 281 LEU A CA 1
ATOM 3691 C C . LEU C 1 281 ? 169.014 111.309 120.971 1.00 66.88 281 LEU A C 1
ATOM 3692 O O . LEU C 1 281 ? 169.460 110.698 119.993 1.00 70.85 281 LEU A O 1
ATOM 3697 N N . GLY C 1 282 ? 169.082 112.627 121.078 1.00 64.01 282 GLY A N 1
ATOM 3698 C CA . GLY C 1 282 ? 169.759 113.487 120.134 1.00 59.43 282 GLY A CA 1
ATOM 3699 C C . GLY C 1 282 ? 168.767 114.151 119.210 1.00 61.10 282 GLY A C 1
ATOM 3700 O O . GLY C 1 282 ? 168.412 113.618 118.155 1.00 66.85 282 GLY A O 1
ATOM 3701 N N . LEU C 1 283 ? 168.316 115.331 119.617 1.00 52.00 283 LEU A N 1
ATOM 3702 C CA . LEU C 1 283 ? 167.565 116.234 118.758 1.00 53.65 283 LEU A CA 1
ATOM 3703 C C . LEU C 1 283 ? 167.939 117.688 118.966 1.00 54.84 283 LEU A C 1
ATOM 3704 O O . LEU C 1 283 ? 167.622 118.517 118.107 1.00 56.87 283 LEU A O 1
ATOM 3709 N N . ILE C 1 284 ? 168.604 118.028 120.071 1.00 46.57 284 ILE A N 1
ATOM 3710 C CA . ILE C 1 284 ? 169.013 119.388 120.381 1.00 40.56 284 ILE A CA 1
ATOM 3711 C C . ILE C 1 284 ? 170.415 119.339 120.966 1.00 39.52 284 ILE A C 1
ATOM 3712 O O . ILE C 1 284 ? 170.867 118.314 121.479 1.00 45.90 284 ILE A O 1
ATOM 3717 N N . THR C 1 285 ? 171.103 120.469 120.878 1.00 37.32 285 THR A N 1
ATOM 3718 C CA . THR C 1 285 ? 172.410 120.657 121.481 1.00 33.12 285 THR A CA 1
ATOM 3719 C C . THR C 1 285 ? 172.388 121.958 122.271 1.00 38.91 285 THR A C 1
ATOM 3720 O O . THR C 1 285 ? 171.389 122.682 122.285 1.00 43.15 285 THR A O 1
ATOM 3724 N N . ASP C 1 286 ? 173.498 122.254 122.946 1.00 36.74 286 ASP A N 1
ATOM 3725 C CA . ASP C 1 286 ? 173.598 123.527 123.649 1.00 36.37 286 ASP A CA 1
ATOM 3726 C C . ASP C 1 286 ? 173.548 124.699 122.679 1.00 42.33 286 ASP A C 1
ATOM 3727 O O . ASP C 1 286 ? 173.032 125.768 123.022 1.00 42.61 286 ASP A O 1
ATOM 3732 N N . LYS C 1 287 ? 174.075 124.515 121.466 1.00 42.52 287 LYS A N 1
ATOM 3733 C CA . LYS C 1 287 ? 173.974 125.555 120.449 1.00 37.05 287 LYS A CA 1
ATOM 3734 C C . LYS C 1 287 ? 172.526 125.807 120.059 1.00 35.86 287 LYS A C 1
ATOM 3735 O O . LYS C 1 287 ? 172.133 126.953 119.824 1.00 42.87 287 LYS A O 1
ATOM 3741 N N . THR C 1 288 ? 171.721 124.749 119.969 1.00 32.13 288 THR A N 1
ATOM 3742 C CA . THR C 1 288 ? 170.316 124.923 119.621 1.00 32.65 288 THR A CA 1
ATOM 3743 C C . THR C 1 288 ? 169.578 125.719 120.688 1.00 34.62 288 THR A C 1
ATOM 3744 O O . THR C 1 288 ? 168.775 126.604 120.372 1.00 39.22 288 THR A O 1
ATOM 3748 N N . LEU C 1 289 ? 169.845 125.428 121.955 1.00 34.10 289 LEU A N 1
ATOM 3749 C CA . LEU C 1 289 ? 169.175 126.124 123.042 1.00 32.61 289 LEU A CA 1
ATOM 3750 C C . LEU C 1 289 ? 169.693 127.541 123.233 1.00 32.95 289 LEU A C 1
ATOM 3751 O O . LEU C 1 289 ? 168.938 128.406 123.684 1.00 35.42 289 LEU A O 1
ATOM 3756 N N . LYS C 1 290 ? 170.959 127.793 122.911 1.00 35.08 290 LYS A N 1
ATOM 3757 C CA . LYS C 1 290 ? 171.522 129.133 122.989 1.00 33.28 290 LYS A CA 1
ATOM 3758 C C . LYS C 1 290 ? 171.107 130.016 121.823 1.00 35.38 290 LYS A C 1
ATOM 3759 O O . LYS C 1 290 ? 170.918 131.224 122.005 1.00 41.47 290 LYS A O 1
ATOM 3765 N N . ASP C 1 291 ? 170.958 129.441 120.634 1.00 33.64 291 ASP A N 1
ATOM 3766 C CA . ASP C 1 291 ? 170.592 130.193 119.446 1.00 33.30 291 ASP A CA 1
ATOM 3767 C C . ASP C 1 291 ? 169.100 130.452 119.341 1.00 33.85 291 ASP A C 1
ATOM 3768 O O . ASP C 1 291 ? 168.691 131.329 118.573 1.00 40.62 291 ASP A O 1
ATOM 3773 N N . TYR C 1 292 ? 168.282 129.718 120.088 1.00 31.60 292 TYR A N 1
ATOM 3774 C CA . TYR C 1 292 ? 166.841 129.914 120.099 1.00 28.93 292 TYR A CA 1
ATOM 3775 C C . TYR C 1 292 ? 166.355 130.558 121.388 1.00 28.35 292 TYR A C 1
ATOM 3776 O O . TYR C 1 292 ? 165.159 130.507 121.682 1.00 30.53 292 TYR A O 1
ATOM 3785 N N . PHE C 1 293 ? 167.257 131.156 122.165 1.00 28.15 293 PHE A N 1
ATOM 3786 C CA . PHE C 1 293 ? 166.835 131.863 123.367 1.00 26.20 293 PHE A CA 1
ATOM 3787 C C . PHE C 1 293 ? 166.074 133.139 123.038 1.00 32.21 293 PHE A C 1
ATOM 3788 O O . PHE C 1 293 ? 165.198 133.549 123.808 1.00 34.80 293 PHE A O 1
ATOM 3796 N N . LYS C 1 294 ? 166.395 133.782 121.913 1.00 31.39 294 LYS A N 1
ATOM 3797 C CA . LYS C 1 294 ? 165.726 135.027 121.553 1.00 23.54 294 LYS A CA 1
ATOM 3798 C C . LYS C 1 294 ? 164.230 134.815 121.375 1.00 27.94 294 LYS A C 1
ATOM 3799 O O . LYS C 1 294 ? 163.422 135.641 121.812 1.00 34.85 294 LYS A O 1
ATOM 3805 N N . TYR C 1 295 ? 163.842 133.722 120.721 1.00 30.46 295 TYR A N 1
ATOM 3806 C CA . TYR C 1 295 ? 162.429 133.394 120.586 1.00 26.89 295 TYR A CA 1
ATOM 3807 C C . TYR C 1 295 ? 161.887 132.723 121.838 1.00 26.42 295 TYR A C 1
ATOM 3808 O O . TYR C 1 295 ? 160.700 132.870 122.158 1.00 29.66 295 TYR A O 1
ATOM 3817 N N . ALA C 1 296 ? 162.743 131.995 122.555 1.00 27.39 296 ALA A N 1
ATOM 3818 C CA . ALA C 1 296 ? 162.307 131.311 123.763 1.00 23.81 296 ALA A CA 1
ATOM 3819 C C . ALA C 1 296 ? 161.848 132.297 124.821 1.00 26.65 296 ALA A C 1
ATOM 3820 O O . ALA C 1 296 ? 160.872 132.042 125.525 1.00 30.27 296 ALA A O 1
ATOM 3822 N N . ILE C 1 297 ? 162.543 133.426 124.956 1.00 28.51 297 ILE A N 1
ATOM 3823 C CA . ILE C 1 297 ? 162.172 134.396 125.980 1.00 27.61 297 ILE A CA 1
ATOM 3824 C C . ILE C 1 297 ? 160.841 135.059 125.638 1.00 30.69 297 ILE A C 1
ATOM 3825 O O . ILE C 1 297 ? 160.020 135.325 126.523 1.00 34.25 297 ILE A O 1
ATOM 3830 N N . VAL C 1 298 ? 160.596 135.319 124.352 1.00 29.31 298 VAL A N 1
ATOM 3831 C CA . VAL C 1 298 ? 159.312 135.878 123.941 1.00 27.38 298 VAL A CA 1
ATOM 3832 C C . VAL C 1 298 ? 158.190 134.888 124.220 1.00 29.92 298 VAL A C 1
ATOM 3833 O O . VAL C 1 298 ? 157.124 135.259 124.728 1.00 33.89 298 VAL A O 1
ATOM 3837 N N . ILE C 1 299 ? 158.413 133.610 123.903 1.00 28.85 299 ILE A N 1
ATOM 3838 C CA . ILE C 1 299 ? 157.406 132.592 124.191 1.00 26.65 299 ILE A CA 1
ATOM 3839 C C . ILE C 1 299 ? 157.208 132.445 125.696 1.00 31.42 299 ILE A C 1
ATOM 3840 O O . ILE C 1 299 ? 156.096 132.196 126.169 1.00 35.73 299 ILE A O 1
ATOM 3845 N N . ILE C 1 300 ? 158.284 132.597 126.470 1.00 29.21 300 ILE A N 1
ATOM 3846 C CA . ILE C 1 300 ? 158.195 132.507 127.924 1.00 29.10 300 ILE A CA 1
ATOM 3847 C C . ILE C 1 300 ? 157.341 133.639 128.473 1.00 31.52 300 ILE A C 1
ATOM 3848 O O . ILE C 1 300 ? 156.516 133.435 129.370 1.00 39.97 300 ILE A O 1
ATOM 3853 N N . PHE C 1 301 ? 157.526 134.850 127.949 1.00 29.45 301 PHE A N 1
ATOM 3854 C CA . PHE C 1 301 ? 156.717 135.975 128.403 1.00 30.06 301 PHE A CA 1
ATOM 3855 C C . PHE C 1 301 ? 155.266 135.821 127.970 1.00 34.15 301 PHE A C 1
ATOM 3856 O O . PHE C 1 301 ? 154.349 136.186 128.713 1.00 39.23 301 PHE A O 1
ATOM 3864 N N . LEU C 1 302 ? 155.036 135.257 126.783 1.00 33.35 302 LEU A N 1
ATOM 3865 C CA . LEU C 1 302 ? 153.675 134.943 126.357 1.00 33.89 302 LEU A CA 1
ATOM 3866 C C . LEU C 1 302 ? 153.023 133.931 127.295 1.00 37.41 302 LEU A C 1
ATOM 3867 O O . LEU C 1 302 ? 151.862 134.085 127.690 1.00 42.57 302 LEU A O 1
ATOM 3872 N N . LEU C 1 303 ? 153.767 132.889 127.668 1.00 36.44 303 LEU A N 1
ATOM 3873 C CA . LEU C 1 303 ? 153.256 131.886 128.597 1.00 38.12 303 LEU A CA 1
ATOM 3874 C C . LEU C 1 303 ? 152.968 132.494 129.961 1.00 40.24 303 LEU A C 1
ATOM 3875 O O . LEU C 1 303 ? 151.962 132.163 130.597 1.00 47.26 303 LEU A O 1
ATOM 3880 N N . ALA C 1 304 ? 153.854 133.369 130.434 1.00 37.05 304 ALA A N 1
ATOM 3881 C CA . ALA C 1 304 ? 153.641 134.032 131.714 1.00 36.69 304 ALA A CA 1
ATOM 3882 C C . ALA C 1 304 ? 152.401 134.913 131.676 1.00 41.11 304 ALA A C 1
ATOM 3883 O O . ALA C 1 304 ? 151.638 134.963 132.645 1.00 46.69 304 ALA A O 1
ATOM 3885 N N . ALA C 1 305 ? 152.186 135.618 130.566 1.00 40.70 305 ALA A N 1
ATOM 3886 C CA . ALA C 1 305 ? 150.966 136.402 130.414 1.00 41.80 305 ALA A CA 1
ATOM 3887 C C . ALA C 1 305 ? 149.734 135.509 130.423 1.00 48.62 305 ALA A C 1
ATOM 3888 O O . ALA C 1 305 ? 148.714 135.850 131.033 1.00 53.85 305 ALA A O 1
ATOM 3890 N N . PHE C 1 306 ? 149.809 134.361 129.750 1.00 48.50 306 PHE A N 1
ATOM 3891 C CA . PHE C 1 306 ? 148.669 133.451 129.697 1.00 47.48 306 PHE A CA 1
ATOM 3892 C C . PHE C 1 306 ? 148.355 132.855 131.064 1.00 46.01 306 PHE A C 1
ATOM 3893 O O . PHE C 1 306 ? 147.183 132.686 131.418 1.00 51.56 306 PHE A O 1
ATOM 3901 N N . LEU C 1 307 ? 149.381 132.530 131.842 1.00 42.68 307 LEU A N 1
ATOM 3902 C CA . LEU C 1 307 ? 149.225 131.771 133.074 1.00 42.86 307 LEU A CA 1
ATOM 3903 C C . LEU C 1 307 ? 149.054 132.645 134.309 1.00 43.28 307 LEU A C 1
ATOM 3904 O O . LEU C 1 307 ? 148.988 132.112 135.421 1.00 52.86 307 LEU A O 1
ATOM 3909 N N . THR C 1 308 ? 148.978 133.956 134.151 1.00 42.52 308 THR A N 1
ATOM 3910 C CA . THR C 1 308 ? 148.933 134.888 135.264 1.00 43.52 308 THR A CA 1
ATOM 3911 C C . THR C 1 308 ? 147.809 135.890 135.055 1.00 47.33 308 THR A C 1
ATOM 3912 O O . THR C 1 308 ? 147.312 136.052 133.936 1.00 49.03 308 THR A O 1
ATOM 3916 N N . PRO C 1 309 ? 147.371 136.561 136.117 1.00 48.03 309 PRO A N 1
ATOM 3917 C CA . PRO C 1 309 ? 146.423 137.669 135.966 1.00 48.00 309 PRO A CA 1
ATOM 3918 C C . PRO C 1 309 ? 146.989 138.754 135.067 1.00 53.64 309 PRO A C 1
ATOM 3919 O O . PRO C 1 309 ? 148.200 138.783 134.801 1.00 56.87 309 PRO A O 1
ATOM 3923 N N . PRO C 1 310 ? 146.148 139.678 134.583 1.00 50.51 310 PRO A N 1
ATOM 3924 C CA . PRO C 1 310 ? 146.613 140.658 133.588 1.00 53.13 310 PRO A CA 1
ATOM 3925 C C . PRO C 1 310 ? 147.661 141.648 134.084 1.00 53.67 310 PRO A C 1
ATOM 3926 O O . PRO C 1 310 ? 148.065 142.539 133.332 1.00 57.56 310 PRO A O 1
ATOM 3930 N N . ASP C 1 311 ? 148.107 141.516 135.328 1.00 52.45 311 ASP A N 1
ATOM 3931 C CA . ASP C 1 311 ? 149.149 142.393 135.843 1.00 51.23 311 ASP A CA 1
ATOM 3932 C C . ASP C 1 311 ? 150.503 142.042 135.234 1.00 50.68 311 ASP A C 1
ATOM 3933 O O . ASP C 1 311 ? 150.803 140.874 134.973 1.00 51.95 311 ASP A O 1
ATOM 3938 N N . VAL C 1 312 ? 151.325 143.069 135.008 1.00 47.45 312 VAL A N 1
ATOM 3939 C CA . VAL C 1 312 ? 152.654 142.858 134.440 1.00 46.98 312 VAL A CA 1
ATOM 3940 C C . VAL C 1 312 ? 153.591 142.237 135.470 1.00 46.78 312 VAL A C 1
ATOM 3941 O O . VAL C 1 312 ? 154.446 141.408 135.132 1.00 46.24 312 VAL A O 1
ATOM 3945 N N . LEU C 1 313 ? 153.453 142.628 136.739 1.00 45.57 313 LEU A N 1
ATOM 3946 C CA . LEU C 1 313 ? 154.368 142.140 137.766 1.00 43.79 313 LEU A CA 1
ATOM 3947 C C . LEU C 1 313 ? 154.256 140.630 137.943 1.00 44.25 313 LEU A C 1
ATOM 3948 O O . LEU C 1 313 ? 155.271 139.941 138.093 1.00 45.40 313 LEU A O 1
ATOM 3953 N N . THR C 1 314 ? 153.033 140.097 137.923 1.00 44.70 314 THR A N 1
ATOM 3954 C CA . THR C 1 314 ? 152.863 138.649 137.944 1.00 41.79 314 THR A CA 1
ATOM 3955 C C . THR C 1 314 ? 153.503 138.007 136.721 1.00 40.45 314 THR A C 1
ATOM 3956 O O . THR C 1 314 ? 154.088 136.921 136.812 1.00 42.77 314 THR A O 1
ATOM 3960 N N . GLN C 1 315 ? 153.409 138.669 135.569 1.00 39.74 315 GLN A N 1
ATOM 3961 C CA . GLN C 1 315 ? 154.015 138.141 134.354 1.00 36.58 315 GLN A CA 1
ATOM 3962 C C . GLN C 1 315 ? 155.528 138.029 134.492 1.00 39.41 315 GLN A C 1
ATOM 3963 O O . GLN C 1 315 ? 156.119 137.017 134.103 1.00 41.64 315 GLN A O 1
ATOM 3969 N N . LEU C 1 316 ? 156.173 139.051 135.055 1.00 39.94 316 LEU A N 1
ATOM 3970 C CA . LEU C 1 316 ? 157.618 138.983 135.254 1.00 37.16 316 LEU A CA 1
ATOM 3971 C C . LEU C 1 316 ? 157.983 137.949 136.314 1.00 37.29 316 LEU A C 1
ATOM 3972 O O . LEU C 1 316 ? 158.975 137.219 136.169 1.00 41.12 316 LEU A O 1
ATOM 3977 N N . LEU C 1 317 ? 157.187 137.870 137.384 1.00 37.57 317 LEU A N 1
ATOM 3978 C CA . LEU C 1 317 ? 157.445 136.906 138.446 1.00 35.30 317 LEU A CA 1
ATOM 3979 C C . LEU C 1 317 ? 157.300 135.474 137.957 1.00 37.87 317 LEU A C 1
ATOM 3980 O O . LEU C 1 317 ? 157.912 134.564 138.522 1.00 41.78 317 LEU A O 1
ATOM 3985 N N . MET C 1 318 ? 156.476 135.250 136.937 1.00 37.86 318 MET A N 1
ATOM 3986 C CA . MET C 1 318 ? 156.357 133.926 136.340 1.00 35.88 318 MET A CA 1
ATOM 3987 C C . MET C 1 318 ? 157.383 133.688 135.241 1.00 36.79 318 MET A C 1
ATOM 3988 O O . MET C 1 318 ? 157.787 132.541 135.018 1.00 40.72 318 MET A O 1
ATOM 3993 N N . ALA C 1 319 ? 157.822 134.743 134.557 1.00 32.94 319 ALA A N 1
ATOM 3994 C CA . ALA C 1 319 ? 158.822 134.581 133.510 1.00 32.51 319 ALA A CA 1
ATOM 3995 C C . ALA C 1 319 ? 160.191 134.261 134.091 1.00 35.00 319 ALA A C 1
ATOM 3996 O O . ALA C 1 319 ? 160.957 133.496 133.494 1.00 40.00 319 ALA A O 1
ATOM 3998 N N . ALA C 1 320 ? 160.523 134.840 135.246 1.00 32.75 320 ALA A N 1
ATOM 3999 C CA . ALA C 1 320 ? 161.845 134.606 135.827 1.00 29.50 320 ALA A CA 1
ATOM 4000 C C . ALA C 1 320 ? 162.142 133.130 136.076 1.00 33.31 320 ALA A C 1
ATOM 4001 O O . ALA C 1 320 ? 163.223 132.664 135.669 1.00 34.88 320 ALA A O 1
ATOM 4003 N N . PRO C 1 321 ? 161.267 132.344 136.720 1.00 35.31 321 PRO A N 1
ATOM 4004 C CA . PRO C 1 321 ? 161.561 130.912 136.868 1.00 31.88 321 PRO A CA 1
ATOM 4005 C C . PRO C 1 321 ? 161.684 130.183 135.547 1.00 34.94 321 PRO A C 1
ATOM 4006 O O . PRO C 1 321 ? 162.485 129.252 135.441 1.00 36.66 321 PRO A O 1
ATOM 4010 N N . LEU C 1 322 ? 160.907 130.572 134.536 1.00 34.74 322 LEU A N 1
ATOM 4011 C CA . LEU C 1 322 ? 161.008 129.922 133.235 1.00 29.31 322 LEU A CA 1
ATOM 4012 C C . LEU C 1 322 ? 162.351 130.208 132.575 1.00 29.65 322 LEU A C 1
ATOM 4013 O O . LEU C 1 322 ? 162.949 129.318 131.960 1.00 34.14 322 LEU A O 1
ATOM 4018 N N . ILE C 1 323 ? 162.850 131.437 132.706 1.00 29.80 323 ILE A N 1
ATOM 4019 C CA . ILE C 1 323 ? 164.172 131.762 132.178 1.00 32.04 323 ILE A CA 1
ATOM 4020 C C . ILE C 1 323 ? 165.250 130.984 132.923 1.00 35.30 323 ILE A C 1
ATOM 4021 O O . ILE C 1 323 ? 166.208 130.482 132.317 1.00 36.46 323 ILE A O 1
ATOM 4026 N N . LEU C 1 324 ? 165.117 130.873 134.247 1.00 35.11 324 LEU A N 1
ATOM 4027 C CA . LEU C 1 324 ? 166.083 130.097 135.019 1.00 31.94 324 LEU A CA 1
ATOM 4028 C C . LEU C 1 324 ? 166.056 128.626 134.620 1.00 34.52 324 LEU A C 1
ATOM 4029 O O . LEU C 1 324 ? 167.107 127.979 134.528 1.00 40.22 324 LEU A O 1
ATOM 4034 N N . LEU C 1 325 ? 164.861 128.079 134.386 1.00 33.59 325 LEU A N 1
ATOM 4035 C CA . LEU C 1 325 ? 164.742 126.702 133.923 1.00 31.97 325 LEU A CA 1
ATOM 4036 C C . LEU C 1 325 ? 165.379 126.525 132.556 1.00 32.64 325 LEU A C 1
ATOM 4037 O O . LEU C 1 325 ? 166.020 125.504 132.291 1.00 40.15 325 LEU A O 1
ATOM 4042 N N . TYR C 1 326 ? 165.205 127.506 131.670 1.00 30.78 326 TYR A N 1
ATOM 4043 C CA . TYR C 1 326 ? 165.852 127.446 130.364 1.00 30.12 326 TYR A CA 1
ATOM 4044 C C . TYR C 1 326 ? 167.370 127.430 130.499 1.00 33.25 326 TYR A C 1
ATOM 4045 O O . TYR C 1 326 ? 168.055 126.668 129.806 1.00 37.07 326 TYR A O 1
ATOM 4054 N N . GLY C 1 327 ? 167.914 128.261 131.387 1.00 32.21 327 GLY A N 1
ATOM 4055 C CA . GLY C 1 327 ? 169.355 128.258 131.594 1.00 33.89 327 GLY A CA 1
ATOM 4056 C C . GLY C 1 327 ? 169.862 126.951 132.175 1.00 39.14 327 GLY A C 1
ATOM 4057 O O . GLY C 1 327 ? 170.906 126.432 131.760 1.00 42.40 327 GLY A O 1
ATOM 4058 N N . LEU C 1 328 ? 169.130 126.400 133.144 1.00 38.90 328 LEU A N 1
ATOM 4059 C CA . LEU C 1 328 ? 169.484 125.095 133.690 1.00 38.14 328 LEU A CA 1
ATOM 4060 C C . LEU C 1 328 ? 169.436 124.025 132.609 1.00 39.25 328 LEU A C 1
ATOM 4061 O O . LEU C 1 328 ? 170.282 123.123 132.575 1.00 42.13 328 LEU A O 1
ATOM 4066 N N . SER C 1 329 ? 168.453 124.115 131.715 1.00 35.33 329 SER A N 1
ATOM 4067 C CA . SER C 1 329 ? 168.363 123.185 130.599 1.00 33.92 329 SER A CA 1
ATOM 4068 C C . SER C 1 329 ? 169.568 123.313 129.680 1.00 35.24 329 SER A C 1
ATOM 4069 O O . SER C 1 329 ? 170.095 122.307 129.189 1.00 39.72 329 SER A O 1
ATOM 4072 N N . ILE C 1 330 ? 170.015 124.544 129.430 1.00 35.78 330 ILE A N 1
ATOM 4073 C CA . ILE C 1 330 ? 171.205 124.749 128.605 1.00 34.73 330 ILE A CA 1
ATOM 4074 C C . ILE C 1 330 ? 172.413 124.092 129.256 1.00 38.15 330 ILE A C 1
ATOM 4075 O O . ILE C 1 330 ? 173.219 123.434 128.589 1.00 41.17 330 ILE A O 1
ATOM 4080 N N . LEU C 1 331 ? 172.553 124.259 130.573 1.00 42.33 331 LEU A N 1
ATOM 4081 C CA . LEU C 1 331 ? 173.662 123.624 131.283 1.00 36.47 331 LEU A CA 1
ATOM 4082 C C . LEU C 1 331 ? 173.592 122.103 131.177 1.00 37.03 331 LEU A C 1
ATOM 4083 O O . LEU C 1 331 ? 174.604 121.439 130.910 1.00 42.51 331 LEU A O 1
ATOM 4088 N N . ILE C 1 332 ? 172.398 121.540 131.372 1.00 34.58 332 ILE A N 1
ATOM 4089 C CA . ILE C 1 332 ? 172.221 120.092 131.307 1.00 33.35 332 ILE A CA 1
ATOM 4090 C C . ILE C 1 332 ? 172.614 119.571 129.932 1.00 39.01 332 ILE A C 1
ATOM 4091 O O . ILE C 1 332 ? 173.358 118.591 129.809 1.00 42.56 332 ILE A O 1
ATOM 4096 N N . VAL C 1 333 ? 172.121 120.222 128.877 1.00 37.01 333 VAL A N 1
ATOM 4097 C CA . VAL C 1 333 ? 172.442 119.777 127.526 1.00 31.17 333 VAL A CA 1
ATOM 4098 C C . VAL C 1 333 ? 173.925 119.961 127.231 1.00 34.79 333 VAL A C 1
ATOM 4099 O O . VAL C 1 333 ? 174.522 119.159 126.503 1.00 39.67 333 VAL A O 1
ATOM 4103 N N . HIS C 1 334 ? 174.550 121.002 127.786 1.00 37.40 334 HIS A N 1
ATOM 4104 C CA . HIS C 1 334 ? 175.977 121.200 127.565 1.00 34.81 334 HIS A CA 1
ATOM 4105 C C . HIS C 1 334 ? 176.797 120.078 128.178 1.00 38.74 334 HIS A C 1
ATOM 4106 O O . HIS C 1 334 ? 177.745 119.586 127.556 1.00 42.66 334 HIS A O 1
ATOM 4113 N N . TYR C 1 335 ? 176.457 119.660 129.399 1.00 44.24 335 TYR A N 1
ATOM 4114 C CA . TYR C 1 335 ? 177.224 118.593 130.032 1.00 37.81 335 TYR A CA 1
ATOM 4115 C C . TYR C 1 335 ? 176.914 117.216 129.464 1.00 32.85 335 TYR A C 1
ATOM 4116 O O . TYR C 1 335 ? 177.666 116.273 129.731 1.00 43.59 335 TYR A O 1
ATOM 4125 N N . VAL C 1 336 ? 175.845 117.073 128.694 1.00 27.72 336 VAL A N 1
ATOM 4126 C CA . VAL C 1 336 ? 175.505 115.794 128.094 1.00 29.34 336 VAL A CA 1
ATOM 4127 C C . VAL C 1 336 ? 176.306 115.577 126.821 1.00 40.79 336 VAL A C 1
ATOM 4128 O O . VAL C 1 336 ? 177.405 116.112 126.667 1.00 49.18 336 VAL A O 1
ATOM 4132 N N . MET D 2 1 ? 141.958 139.132 126.752 1.00 82.61 1 MET B N 1
ATOM 4133 C CA . MET D 2 1 ? 142.191 137.962 125.914 1.00 89.03 1 MET B CA 1
ATOM 4134 C C . MET D 2 1 ? 142.759 136.797 126.719 1.00 86.83 1 MET B C 1
ATOM 4135 O O . MET D 2 1 ? 143.968 136.565 126.717 1.00 87.18 1 MET B O 1
ATOM 4140 N N . PHE D 2 2 ? 141.873 136.071 127.401 1.00 86.72 2 PHE B N 1
ATOM 4141 C CA . PHE D 2 2 ? 142.233 134.894 128.193 1.00 83.35 2 PHE B CA 1
ATOM 4142 C C . PHE D 2 2 ? 143.279 135.239 129.256 1.00 78.37 2 PHE B C 1
ATOM 4143 O O . PHE D 2 2 ? 144.384 134.693 129.285 1.00 73.81 2 PHE B O 1
ATOM 4151 N N . GLY D 2 3 ? 142.899 136.155 130.143 1.00 75.32 3 GLY B N 1
ATOM 4152 C CA . GLY D 2 3 ? 143.774 136.551 131.234 1.00 68.89 3 GLY B CA 1
ATOM 4153 C C . GLY D 2 3 ? 145.073 137.176 130.787 1.00 67.12 3 GLY B C 1
ATOM 4154 O O . GLY D 2 3 ? 146.119 136.922 131.391 1.00 62.62 3 GLY B O 1
ATOM 4155 N N . MET D 2 4 ? 145.034 137.995 129.742 1.00 68.87 4 MET B N 1
ATOM 4156 C CA . MET D 2 4 ? 146.224 138.624 129.175 1.00 64.70 4 MET B CA 1
ATOM 4157 C C . MET D 2 4 ? 145.877 140.080 128.889 1.00 66.97 4 MET B C 1
ATOM 4158 O O . MET D 2 4 ? 145.217 140.386 127.892 1.00 73.21 4 MET B O 1
ATOM 4163 N N . GLY D 2 5 ? 146.322 140.972 129.770 1.00 58.82 5 GLY B N 1
ATOM 4164 C CA . GLY D 2 5 ? 145.980 142.370 129.656 1.00 55.08 5 GLY B CA 1
ATOM 4165 C C . GLY D 2 5 ? 146.769 143.085 128.582 1.00 54.64 5 GLY B C 1
ATOM 4166 O O . GLY D 2 5 ? 147.693 142.544 127.978 1.00 57.10 5 GLY B O 1
ATOM 4167 N N . PHE D 2 6 ? 146.376 144.338 128.344 1.00 56.51 6 PHE B N 1
ATOM 4168 C CA . PHE D 2 6 ? 147.048 145.149 127.336 1.00 55.95 6 PHE B CA 1
ATOM 4169 C C . PHE D 2 6 ? 148.499 145.409 127.720 1.00 50.85 6 PHE B C 1
ATOM 4170 O O . PHE D 2 6 ? 149.392 145.383 126.865 1.00 51.10 6 PHE B O 1
ATOM 4178 N N . SER D 2 7 ? 148.750 145.664 129.005 1.00 48.21 7 SER B N 1
ATOM 4179 C CA . SER D 2 7 ? 150.112 145.912 129.462 1.00 44.50 7 SER B CA 1
ATOM 4180 C C . SER D 2 7 ? 150.987 144.677 129.287 1.00 45.78 7 SER B C 1
ATOM 4181 O O . SER D 2 7 ? 152.182 144.790 128.995 1.00 46.83 7 SER B O 1
ATOM 4184 N N . GLU D 2 8 ? 150.411 143.486 129.460 1.00 48.23 8 GLU B N 1
ATOM 4185 C CA . GLU D 2 8 ? 151.168 142.262 129.219 1.00 41.72 8 GLU B CA 1
ATOM 4186 C C . GLU D 2 8 ? 151.535 142.119 127.746 1.00 42.29 8 GLU B C 1
ATOM 4187 O O . GLU D 2 8 ? 152.646 141.691 127.417 1.00 44.23 8 GLU B O 1
ATOM 4193 N N . ILE D 2 9 ? 150.618 142.482 126.847 1.00 43.25 9 ILE B N 1
ATOM 4194 C CA . ILE D 2 9 ? 150.934 142.506 125.421 1.00 39.41 9 ILE B CA 1
ATOM 4195 C C . ILE D 2 9 ? 152.052 143.499 125.139 1.00 40.36 9 ILE B C 1
ATOM 4196 O O . ILE D 2 9 ? 152.959 143.229 124.341 1.00 42.72 9 ILE B O 1
ATOM 4201 N N . LEU D 2 10 ? 152.005 144.664 125.786 1.00 41.43 10 LEU B N 1
ATOM 4202 C CA . LEU D 2 10 ? 153.063 145.651 125.600 1.00 37.13 10 LEU B CA 1
ATOM 4203 C C . LEU D 2 10 ? 154.401 145.119 126.089 1.00 36.53 10 LEU B C 1
ATOM 4204 O O . LEU D 2 10 ? 155.441 145.377 125.476 1.00 40.49 10 LEU B O 1
ATOM 4209 N N . VAL D 2 11 ? 154.396 144.377 127.195 1.00 39.13 11 VAL B N 1
ATOM 4210 C CA . VAL D 2 11 ? 155.632 143.801 127.712 1.00 34.85 11 VAL B CA 1
ATOM 4211 C C . VAL D 2 11 ? 156.167 142.736 126.761 1.00 35.34 11 VAL B C 1
ATOM 4212 O O . VAL D 2 11 ? 157.379 142.634 126.544 1.00 38.53 11 VAL B O 1
ATOM 4216 N N . ILE D 2 12 ? 155.279 141.926 126.180 1.00 35.94 12 ILE B N 1
ATOM 4217 C CA . ILE D 2 12 ? 155.714 140.932 125.200 1.00 31.66 12 ILE B CA 1
ATOM 4218 C C . ILE D 2 12 ? 156.322 141.617 123.984 1.00 32.48 12 ILE B C 1
ATOM 4219 O O . ILE D 2 12 ? 157.346 141.175 123.449 1.00 37.23 12 ILE B O 1
ATOM 4224 N N . ALA D 2 13 ? 155.705 142.711 123.533 1.00 34.51 13 ALA B N 1
ATOM 4225 C CA . ALA D 2 13 ? 156.270 143.483 122.430 1.00 32.83 13 ALA B CA 1
ATOM 4226 C C . ALA D 2 13 ? 157.628 144.068 122.800 1.00 33.23 13 ALA B C 1
ATOM 4227 O O . ALA D 2 13 ? 158.548 144.088 121.978 1.00 35.96 13 ALA B O 1
ATOM 4229 N N . LEU D 2 14 ? 157.764 144.558 124.032 1.00 32.76 14 LEU B N 1
ATOM 4230 C CA . LEU D 2 14 ? 159.037 145.092 124.502 1.00 30.61 14 LEU B CA 1
ATOM 4231 C C . LEU D 2 14 ? 160.118 144.022 124.484 1.00 33.55 14 LEU B C 1
ATOM 4232 O O . LEU D 2 14 ? 161.249 144.269 124.053 1.00 36.58 14 LEU B O 1
ATOM 4237 N N . VAL D 2 15 ? 159.783 142.823 124.962 1.00 34.98 15 VAL B N 1
ATOM 4238 C CA . VAL D 2 15 ? 160.742 141.724 124.984 1.00 32.40 15 VAL B CA 1
ATOM 4239 C C . VAL D 2 15 ? 161.119 141.322 123.565 1.00 33.09 15 VAL B C 1
ATOM 4240 O O . VAL D 2 15 ? 162.283 141.015 123.278 1.00 36.43 15 VAL B O 1
ATOM 4244 N N . ALA D 2 16 ? 160.143 141.325 122.655 1.00 31.16 16 ALA B N 1
ATOM 4245 C CA . ALA D 2 16 ? 160.429 141.028 121.256 1.00 30.24 16 ALA B CA 1
ATOM 4246 C C . ALA D 2 16 ? 161.368 142.061 120.646 1.00 35.04 16 ALA B C 1
ATOM 4247 O O . ALA D 2 16 ? 162.294 141.707 119.910 1.00 42.90 16 ALA B O 1
ATOM 4249 N N . ILE D 2 17 ? 161.144 143.343 120.932 1.00 36.28 17 ILE B N 1
ATOM 4250 C CA . ILE D 2 17 ? 162.026 144.382 120.406 1.00 33.76 17 ILE B CA 1
ATOM 4251 C C . ILE D 2 17 ? 163.425 144.239 120.989 1.00 33.68 17 ILE B C 1
ATOM 4252 O O . ILE D 2 17 ? 164.426 144.377 120.278 1.00 38.02 17 ILE B O 1
ATOM 4257 N N . LEU D 2 18 ? 163.517 143.965 122.289 1.00 33.53 18 LEU B N 1
ATOM 4258 C CA . LEU D 2 18 ? 164.813 143.914 122.952 1.00 30.33 18 LEU B CA 1
ATOM 4259 C C . LEU D 2 18 ? 165.631 142.720 122.483 1.00 35.06 18 LEU B C 1
ATOM 4260 O O . LEU D 2 18 ? 166.823 142.850 122.187 1.00 39.19 18 LEU B O 1
ATOM 4265 N N . PHE D 2 19 ? 165.007 141.547 122.397 1.00 38.49 19 PHE B N 1
ATOM 4266 C CA . PHE D 2 19 ? 165.765 140.322 122.183 1.00 36.12 19 PHE B CA 1
ATOM 4267 C C . PHE D 2 19 ? 165.858 139.918 120.724 1.00 38.88 19 PHE B C 1
ATOM 4268 O O . PHE D 2 19 ? 166.858 139.311 120.325 1.00 40.41 19 PHE B O 1
ATOM 4276 N N . LEU D 2 20 ? 164.855 140.237 119.910 1.00 38.23 20 LEU B N 1
ATOM 4277 C CA . LEU D 2 20 ? 165.001 140.026 118.477 1.00 38.64 20 LEU B CA 1
ATOM 4278 C C . LEU D 2 20 ? 165.777 141.180 117.849 1.00 50.13 20 LEU B C 1
ATOM 4279 O O . LEU D 2 20 ? 166.877 140.987 117.324 1.00 59.92 20 LEU B O 1
ATOM 4284 N N . GLY D 2 21 ? 165.240 142.393 117.935 1.00 48.25 21 GLY B N 1
ATOM 4285 C CA . GLY D 2 21 ? 166.010 143.583 117.652 1.00 49.91 21 GLY B CA 1
ATOM 4286 C C . GLY D 2 21 ? 165.929 144.064 116.220 1.00 56.82 21 GLY B C 1
ATOM 4287 O O . GLY D 2 21 ? 164.978 143.770 115.491 1.00 61.73 21 GLY B O 1
ATOM 4288 N N . PRO D 2 22 ? 166.934 144.835 115.795 1.00 54.64 22 PRO B N 1
ATOM 4289 C CA . PRO D 2 22 ? 166.945 145.323 114.408 1.00 59.60 22 PRO B CA 1
ATOM 4290 C C . PRO D 2 22 ? 166.926 144.206 113.386 1.00 70.21 22 PRO B C 1
ATOM 4291 O O . PRO D 2 22 ? 166.289 144.346 112.334 1.00 73.42 22 PRO B O 1
ATOM 4295 N N . ASP D 2 23 ? 167.605 143.101 113.664 1.00 72.06 23 ASP B N 1
ATOM 4296 C CA . ASP D 2 23 ? 167.567 141.918 112.823 1.00 74.26 23 ASP B CA 1
ATOM 4297 C C . ASP D 2 23 ? 166.723 140.842 113.493 1.00 74.05 23 ASP B C 1
ATOM 4298 O O . ASP D 2 23 ? 166.520 140.858 114.708 1.00 70.87 23 ASP B O 1
ATOM 4303 N N . LYS D 2 24 ? 166.187 139.941 112.672 1.00 75.83 24 LYS B N 1
ATOM 4304 C CA . LYS D 2 24 ? 165.416 138.781 113.112 1.00 78.80 24 LYS B CA 1
ATOM 4305 C C . LYS D 2 24 ? 164.036 139.161 113.636 1.00 76.00 24 LYS B C 1
ATOM 4306 O O . LYS D 2 24 ? 163.212 138.277 113.891 1.00 78.00 24 LYS B O 1
ATOM 4312 N N . LEU D 2 25 ? 163.760 140.454 113.802 1.00 68.51 25 LEU B N 1
ATOM 4313 C CA . LEU D 2 25 ? 162.391 140.859 114.100 1.00 68.13 25 LEU B CA 1
ATOM 4314 C C . LEU D 2 25 ? 161.583 140.962 112.808 1.00 81.40 25 LEU B C 1
ATOM 4315 O O . LEU D 2 25 ? 160.465 140.435 112.753 1.00 90.57 25 LEU B O 1
ATOM 4320 N N . PRO D 2 26 ? 162.080 141.631 111.754 1.00 79.95 26 PRO B N 1
ATOM 4321 C CA . PRO D 2 26 ? 161.381 141.524 110.463 1.00 84.60 26 PRO B CA 1
ATOM 4322 C C . PRO D 2 26 ? 161.330 140.101 109.938 1.00 89.26 26 PRO B C 1
ATOM 4323 O O . PRO D 2 26 ? 160.327 139.699 109.335 1.00 99.89 26 PRO B O 1
ATOM 4327 N N . GLU D 2 27 ? 162.387 139.321 110.166 1.00 82.76 27 GLU B N 1
ATOM 4328 C CA . GLU D 2 27 ? 162.375 137.919 109.768 1.00 88.16 27 GLU B CA 1
ATOM 4329 C C . GLU D 2 27 ? 161.291 137.149 110.511 1.00 97.74 27 GLU B C 1
ATOM 4330 O O . GLU D 2 27 ? 160.547 136.364 109.911 1.00 109.15 27 GLU B O 1
ATOM 4336 N N . ALA D 2 28 ? 161.180 137.364 111.822 1.00 92.87 28 ALA B N 1
ATOM 4337 C CA . ALA D 2 28 ? 160.141 136.682 112.587 1.00 97.50 28 ALA B CA 1
ATOM 4338 C C . ALA D 2 28 ? 158.752 137.133 112.157 1.00 110.55 28 ALA B C 1
ATOM 4339 O O . ALA D 2 28 ? 157.824 136.320 112.089 1.00 121.47 28 ALA B O 1
ATOM 4341 N N . MET D 2 29 ? 158.589 138.426 111.870 1.00 105.52 29 MET B N 1
ATOM 4342 C CA . MET D 2 29 ? 157.297 138.924 111.415 1.00 108.31 29 MET B CA 1
ATOM 4343 C C . MET D 2 29 ? 156.901 138.296 110.086 1.00 116.52 29 MET B C 1
ATOM 4344 O O . MET D 2 29 ? 155.747 137.890 109.902 1.00 122.96 29 MET B O 1
ATOM 4349 N N . VAL D 2 30 ? 157.845 138.199 109.147 1.00 115.20 30 VAL B N 1
ATOM 4350 C CA . VAL D 2 30 ? 157.517 137.605 107.857 1.00 120.94 30 VAL B CA 1
ATOM 4351 C C . VAL D 2 30 ? 157.265 136.109 108.003 1.00 126.53 30 VAL B C 1
ATOM 4352 O O . VAL D 2 30 ? 156.418 135.548 107.299 1.00 133.27 30 VAL B O 1
ATOM 4356 N N . GLN D 2 31 ? 157.965 135.439 108.925 1.00 122.64 31 GLN B N 1
ATOM 4357 C CA . GLN D 2 31 ? 157.689 134.026 109.168 1.00 125.40 31 GLN B CA 1
ATOM 4358 C C . GLN D 2 31 ? 156.294 133.829 109.748 1.00 134.45 31 GLN B C 1
ATOM 4359 O O . GLN D 2 31 ? 155.578 132.898 109.360 1.00 142.23 31 GLN B O 1
ATOM 4365 N N . ILE D 2 32 ? 155.892 134.698 110.677 1.00 132.27 32 ILE B N 1
ATOM 4366 C CA . ILE D 2 32 ? 154.553 134.613 111.254 1.00 138.16 32 ILE B CA 1
ATOM 4367 C C . ILE D 2 32 ? 153.498 134.880 110.189 1.00 146.85 32 ILE B C 1
ATOM 4368 O O . ILE D 2 32 ? 152.461 134.206 110.137 1.00 154.34 32 ILE B O 1
ATOM 4373 N N . ALA D 2 33 ? 153.746 135.865 109.321 1.00 145.41 33 ALA B N 1
ATOM 4374 C CA . ALA D 2 33 ? 152.812 136.146 108.236 1.00 146.92 33 ALA B CA 1
ATOM 4375 C C . ALA D 2 33 ? 152.700 134.964 107.281 1.00 152.15 33 ALA B C 1
ATOM 4376 O O . ALA D 2 33 ? 151.601 134.624 106.829 1.00 157.40 33 ALA B O 1
ATOM 4378 N N . LYS D 2 34 ? 153.829 134.325 106.961 1.00 150.08 34 LYS B N 1
ATOM 4379 C CA . LYS D 2 34 ? 153.798 133.154 106.092 1.00 154.21 34 LYS B CA 1
ATOM 4380 C C . LYS D 2 34 ? 153.030 132.008 106.737 1.00 159.22 34 LYS B C 1
ATOM 4381 O O . LYS D 2 34 ? 152.258 131.313 106.066 1.00 163.28 34 LYS B O 1
ATOM 4387 N N . PHE D 2 35 ? 153.234 131.791 108.039 1.00 157.61 35 PHE B N 1
ATOM 4388 C CA . PHE D 2 35 ? 152.493 130.745 108.738 1.00 158.77 35 PHE B CA 1
ATOM 4389 C C . PHE D 2 35 ? 150.997 131.035 108.736 1.00 163.53 35 PHE B C 1
ATOM 4390 O O . PHE D 2 35 ? 150.180 130.131 108.521 1.00 166.95 35 PHE B O 1
ATOM 4398 N N . PHE D 2 36 ? 150.619 132.294 108.974 1.00 163.82 36 PHE B N 1
ATOM 4399 C CA . PHE D 2 36 ? 149.206 132.660 108.954 1.00 167.69 36 PHE B CA 1
ATOM 4400 C C . PHE D 2 36 ? 148.605 132.465 107.567 1.00 171.26 36 PHE B C 1
ATOM 4401 O O . PHE D 2 36 ? 147.475 131.979 107.435 1.00 173.43 36 PHE B O 1
ATOM 4409 N N . ASN D 2 37 ? 149.345 132.840 106.521 1.00 170.91 37 ASN B N 1
ATOM 4410 C CA . ASN D 2 37 ? 148.855 132.652 105.159 1.00 173.10 37 ASN B CA 1
ATOM 4411 C C . ASN D 2 37 ? 148.699 131.173 104.829 1.00 173.93 37 ASN B C 1
ATOM 4412 O O . ASN D 2 37 ? 147.728 130.775 104.176 1.00 174.96 37 ASN B O 1
ATOM 4417 N N . SER D 2 38 ? 149.652 130.345 105.263 1.00 172.76 38 SER B N 1
ATOM 4418 C CA . SER D 2 38 ? 149.543 128.907 105.039 1.00 172.43 38 SER B CA 1
ATOM 4419 C C . SER D 2 38 ? 148.336 128.328 105.765 1.00 174.29 38 SER B C 1
ATOM 4420 O O . SER D 2 38 ? 147.614 127.488 105.214 1.00 175.33 38 SER B O 1
ATOM 4423 N N . VAL D 2 39 ? 148.098 128.768 107.003 1.00 174.57 39 VAL B N 1
ATOM 4424 C CA . VAL D 2 39 ? 146.924 128.307 107.741 1.00 176.70 39 VAL B CA 1
ATOM 4425 C C . VAL D 2 39 ? 145.648 128.714 107.015 1.00 178.58 39 VAL B C 1
ATOM 4426 O O . VAL D 2 39 ? 144.717 127.911 106.862 1.00 180.21 39 VAL B O 1
ATOM 4430 N N . ARG D 2 40 ? 145.589 129.963 106.546 1.00 177.77 40 ARG B N 1
ATOM 4431 C CA . ARG D 2 40 ? 144.402 130.442 105.847 1.00 178.08 40 ARG B CA 1
ATOM 4432 C C . ARG D 2 40 ? 144.161 129.662 104.561 1.00 178.91 40 ARG B C 1
ATOM 4433 O O . ARG D 2 40 ? 143.016 129.326 104.236 1.00 179.25 40 ARG B O 1
ATOM 4441 N N . LYS D 2 41 ? 145.226 129.364 103.813 1.00 178.56 41 LYS B N 1
ATOM 4442 C CA . LYS D 2 41 ? 145.057 128.636 102.560 1.00 177.33 41 LYS B CA 1
ATOM 4443 C C . LYS D 2 41 ? 144.724 127.168 102.801 1.00 177.59 41 LYS B C 1
ATOM 4444 O O . LYS D 2 41 ? 144.064 126.541 101.964 1.00 175.82 41 LYS B O 1
ATOM 4450 N N . THR D 2 42 ? 145.164 126.601 103.928 1.00 179.18 42 THR B N 1
ATOM 4451 C CA . THR D 2 42 ? 144.809 125.220 104.233 1.00 179.62 42 THR B CA 1
ATOM 4452 C C . THR D 2 42 ? 143.360 125.111 104.693 1.00 179.70 42 THR B C 1
ATOM 4453 O O . THR D 2 42 ? 142.656 124.165 104.322 1.00 179.71 42 THR B O 1
ATOM 4457 N N . ILE D 2 43 ? 142.894 126.070 105.500 1.00 180.71 43 ILE B N 1
ATOM 4458 C CA . ILE D 2 43 ? 141.507 126.039 105.963 1.00 182.17 43 ILE B CA 1
ATOM 4459 C C . ILE D 2 43 ? 140.520 126.503 104.906 1.00 182.46 43 ILE B C 1
ATOM 4460 O O . ILE D 2 43 ? 139.306 126.374 105.110 1.00 182.59 43 ILE B O 1
ATOM 4465 N N . ASN D 2 44 ? 140.998 127.040 103.788 1.00 182.09 44 ASN B N 1
ATOM 4466 C CA . ASN D 2 44 ? 140.118 127.478 102.710 1.00 180.49 44 ASN B CA 1
ATOM 4467 C C . ASN D 2 44 ? 139.436 126.289 102.041 1.00 176.61 44 ASN B C 1
ATOM 4468 O O . ASN D 2 44 ? 138.386 126.434 101.415 1.00 170.77 44 ASN B O 1
ATOM 4473 N N . SER E 1 4 ? 165.111 151.653 106.220 1.00 75.46 4 SER C N 1
ATOM 4474 C CA . SER E 1 4 ? 164.033 152.514 106.688 1.00 80.24 4 SER C CA 1
ATOM 4475 C C . SER E 1 4 ? 163.755 152.284 108.168 1.00 80.43 4 SER C C 1
ATOM 4476 O O . SER E 1 4 ? 163.958 153.172 108.994 1.00 78.21 4 SER C O 1
ATOM 4479 N N . MET E 1 5 ? 163.289 151.081 108.495 1.00 78.54 5 MET C N 1
ATOM 4480 C CA . MET E 1 5 ? 162.975 150.721 109.870 1.00 69.30 5 MET C CA 1
ATOM 4481 C C . MET E 1 5 ? 164.184 150.229 110.650 1.00 64.07 5 MET C C 1
ATOM 4482 O O . MET E 1 5 ? 164.084 150.063 111.868 1.00 65.61 5 MET C O 1
ATOM 4487 N N . LYS E 1 6 ? 165.311 149.981 109.987 1.00 64.89 6 LYS C N 1
ATOM 4488 C CA . LYS E 1 6 ? 166.481 149.470 110.697 1.00 69.21 6 LYS C CA 1
ATOM 4489 C C . LYS E 1 6 ? 167.010 150.449 111.737 1.00 65.04 6 LYS C C 1
ATOM 4490 O O . LYS E 1 6 ? 167.212 150.035 112.894 1.00 65.84 6 LYS C O 1
ATOM 4496 N N . PRO E 1 7 ? 167.253 151.728 111.425 1.00 64.46 7 PRO C N 1
ATOM 4497 C CA . PRO E 1 7 ? 167.707 152.635 112.491 1.00 66.81 7 PRO C CA 1
ATOM 4498 C C . PRO E 1 7 ? 166.630 152.918 113.518 1.00 60.31 7 PRO C C 1
ATOM 4499 O O . PRO E 1 7 ? 166.934 153.036 114.711 1.00 58.49 7 PRO C O 1
ATOM 4503 N N . HIS E 1 8 ? 165.373 153.029 113.090 1.00 58.16 8 HIS C N 1
ATOM 4504 C CA . HIS E 1 8 ? 164.286 153.289 114.022 1.00 56.47 8 HIS C CA 1
ATOM 4505 C C . HIS E 1 8 ? 163.983 152.096 114.910 1.00 52.30 8 HIS C C 1
ATOM 4506 O O . HIS E 1 8 ? 163.251 152.248 115.893 1.00 55.04 8 HIS C O 1
ATOM 4513 N N . LEU E 1 9 ? 164.512 150.920 114.587 1.00 52.65 9 LEU C N 1
ATOM 4514 C CA . LEU E 1 9 ? 164.416 149.780 115.485 1.00 48.11 9 LEU C CA 1
ATOM 4515 C C . LEU E 1 9 ? 165.660 149.637 116.349 1.00 42.80 9 LEU C C 1
ATOM 4516 O O . LEU E 1 9 ? 165.549 149.294 117.525 1.00 43.36 9 LEU C O 1
ATOM 4521 N N . ALA E 1 10 ? 166.843 149.925 115.805 1.00 40.91 10 ALA C N 1
ATOM 4522 C CA . ALA E 1 10 ? 168.056 149.868 116.614 1.00 40.89 10 ALA C CA 1
ATOM 4523 C C . ALA E 1 10 ? 168.035 150.920 117.720 1.00 45.79 10 ALA C C 1
ATOM 4524 O O . ALA E 1 10 ? 168.305 150.617 118.892 1.00 45.54 10 ALA C O 1
ATOM 4526 N N . GLU E 1 11 ? 167.719 152.169 117.364 1.00 48.93 11 GLU C N 1
ATOM 4527 C CA . GLU E 1 11 ? 167.655 153.229 118.365 1.00 37.92 11 GLU C CA 1
ATOM 4528 C C . GLU E 1 11 ? 166.548 152.966 119.372 1.00 33.53 11 GLU C C 1
ATOM 4529 O O . GLU E 1 11 ? 166.738 153.167 120.576 1.00 40.04 11 GLU C O 1
ATOM 4535 N N . LEU E 1 12 ? 165.387 152.514 118.903 1.00 28.97 12 LEU C N 1
ATOM 4536 C CA . LEU E 1 12 ? 164.305 152.194 119.824 1.00 28.75 12 LEU C CA 1
ATOM 4537 C C . LEU E 1 12 ? 164.702 151.066 120.762 1.00 32.78 12 LEU C C 1
ATOM 4538 O O . LEU E 1 12 ? 164.355 151.087 121.945 1.00 35.97 12 LEU C O 1
ATOM 4543 N N . ARG E 1 13 ? 165.440 150.078 120.256 1.00 35.99 13 ARG C N 1
ATOM 4544 C CA . ARG E 1 13 ? 165.915 148.988 121.095 1.00 31.96 13 ARG C CA 1
ATOM 4545 C C . ARG E 1 13 ? 166.851 149.502 122.180 1.00 29.36 13 ARG C C 1
ATOM 4546 O O . ARG E 1 13 ? 166.713 149.144 123.355 1.00 33.57 13 ARG C O 1
ATOM 4554 N N . GLN E 1 14 ? 167.795 150.367 121.809 1.00 27.42 14 GLN C N 1
ATOM 4555 C CA . GLN E 1 14 ? 168.730 150.891 122.802 1.00 26.84 14 GLN C CA 1
ATOM 4556 C C . GLN E 1 14 ? 168.013 151.749 123.845 1.00 29.97 14 GLN C C 1
ATOM 4557 O O . GLN E 1 14 ? 168.296 151.645 125.047 1.00 35.07 14 GLN C O 1
ATOM 4563 N N . ARG E 1 15 ? 167.050 152.565 123.414 1.00 28.47 15 ARG C N 1
ATOM 4564 C CA . ARG E 1 15 ? 166.354 153.442 124.348 1.00 26.11 15 ARG C CA 1
ATOM 4565 C C . ARG E 1 15 ? 165.416 152.657 125.254 1.00 26.12 15 ARG C C 1
ATOM 4566 O O . ARG E 1 15 ? 165.297 152.960 126.447 1.00 30.83 15 ARG C O 1
ATOM 4574 N N . LEU E 1 16 ? 164.757 151.633 124.716 1.00 24.61 16 LEU C N 1
ATOM 4575 C CA . LEU E 1 16 ? 163.936 150.762 125.543 1.00 24.59 16 LEU C CA 1
ATOM 4576 C C . LEU E 1 16 ? 164.792 149.987 126.533 1.00 26.20 16 LEU C C 1
ATOM 4577 O O . LEU E 1 16 ? 164.367 149.740 127.665 1.00 29.12 16 LEU C O 1
ATOM 4582 N N . ALA E 1 17 ? 166.004 149.601 126.131 1.00 23.83 17 ALA C N 1
ATOM 4583 C CA . ALA E 1 17 ? 166.913 148.942 127.060 1.00 20.16 17 ALA C CA 1
ATOM 4584 C C . ALA E 1 17 ? 167.291 149.864 128.208 1.00 24.62 17 ALA C C 1
ATOM 4585 O O . ALA E 1 17 ? 167.298 149.447 129.373 1.00 32.37 17 ALA C O 1
ATOM 4587 N N . ILE E 1 18 ? 167.611 151.123 127.901 1.00 25.58 18 ILE C N 1
ATOM 4588 C CA . ILE E 1 18 ? 167.972 152.063 128.961 1.00 24.01 18 ILE C CA 1
ATOM 4589 C C . ILE E 1 18 ? 166.784 152.314 129.883 1.00 23.75 18 ILE C C 1
ATOM 4590 O O . ILE E 1 18 ? 166.934 152.388 131.109 1.00 30.63 18 ILE C O 1
ATOM 4595 N N . SER E 1 19 ? 165.584 152.442 129.312 1.00 22.15 19 SER C N 1
ATOM 4596 C CA . SER E 1 19 ? 164.389 152.629 130.129 1.00 22.25 19 SER C CA 1
ATOM 4597 C C . SER E 1 19 ? 164.123 151.423 131.024 1.00 23.95 19 SER C C 1
ATOM 4598 O O . SER E 1 19 ? 163.739 151.579 132.188 1.00 26.78 19 SER C O 1
ATOM 4601 N N . VAL E 1 20 ? 164.316 150.212 130.498 1.00 24.65 20 VAL C N 1
ATOM 4602 C CA . VAL E 1 20 ? 164.115 149.005 131.294 1.00 24.65 20 VAL C CA 1
ATOM 4603 C C . VAL E 1 20 ? 165.128 148.937 132.429 1.00 24.26 20 VAL C C 1
ATOM 4604 O O . VAL E 1 20 ? 164.791 148.571 133.562 1.00 27.64 20 VAL C O 1
ATOM 4608 N N . LEU E 1 21 ? 166.380 149.295 132.147 1.00 19.80 21 LEU C N 1
ATOM 4609 C CA . LEU E 1 21 ? 167.390 149.331 133.198 1.00 19.67 21 LEU C CA 1
ATOM 4610 C C . LEU E 1 21 ? 167.031 150.348 134.274 1.00 20.47 21 LEU C C 1
ATOM 4611 O O . LEU E 1 21 ? 167.212 150.091 135.471 1.00 26.99 21 LEU C O 1
ATOM 4616 N N . ALA E 1 22 ? 166.525 151.512 133.867 1.00 18.58 22 ALA C N 1
ATOM 4617 C CA . ALA E 1 22 ? 166.094 152.511 134.838 1.00 18.43 22 ALA C CA 1
ATOM 4618 C C . ALA E 1 22 ? 164.950 151.991 135.698 1.00 19.14 22 ALA C C 1
ATOM 4619 O O . ALA E 1 22 ? 164.934 152.204 136.915 1.00 23.26 22 ALA C O 1
ATOM 4621 N N . VAL E 1 23 ? 163.984 151.309 135.083 1.00 19.43 23 VAL C N 1
ATOM 4622 C CA . VAL E 1 23 ? 162.869 150.751 135.842 1.00 19.05 23 VAL C CA 1
ATOM 4623 C C . VAL E 1 23 ? 163.372 149.716 136.839 1.00 21.12 23 VAL C C 1
ATOM 4624 O O . VAL E 1 23 ? 162.912 149.661 137.984 1.00 26.69 23 VAL C O 1
ATOM 4628 N N . PHE E 1 24 ? 164.332 148.890 136.424 1.00 21.02 24 PHE C N 1
ATOM 4629 C CA . PHE E 1 24 ? 164.883 147.873 137.315 1.00 21.26 24 PHE C CA 1
ATOM 4630 C C . PHE E 1 24 ? 165.614 148.498 138.500 1.00 19.68 24 PHE C C 1
ATOM 4631 O O . PHE E 1 24 ? 165.445 148.059 139.646 1.00 24.09 24 PHE C O 1
ATOM 4639 N N . VAL E 1 25 ? 166.434 149.519 138.247 1.00 18.32 25 VAL C N 1
ATOM 4640 C CA . VAL E 1 25 ? 167.164 150.171 139.332 1.00 19.91 25 VAL C CA 1
ATOM 4641 C C . VAL E 1 25 ? 166.200 150.870 140.282 1.00 21.94 25 VAL C C 1
ATOM 4642 O O . VAL E 1 25 ? 166.367 150.830 141.512 1.00 25.73 25 VAL C O 1
ATOM 4646 N N . GLY E 1 26 ? 165.178 151.528 139.731 1.00 22.93 26 GLY C N 1
ATOM 4647 C CA . GLY E 1 26 ? 164.157 152.118 140.574 1.00 21.63 26 GLY C CA 1
ATOM 4648 C C . GLY E 1 26 ? 163.436 151.086 141.416 1.00 21.85 26 GLY C C 1
ATOM 4649 O O . GLY E 1 26 ? 163.123 151.335 142.580 1.00 27.54 26 GLY C O 1
ATOM 4650 N N . PHE E 1 27 ? 163.163 149.915 140.841 1.00 19.71 27 PHE C N 1
ATOM 4651 C CA . PHE E 1 27 ? 162.544 148.841 141.608 1.00 19.29 27 PHE C CA 1
ATOM 4652 C C . PHE E 1 27 ? 163.445 148.390 142.745 1.00 20.99 27 PHE C C 1
ATOM 4653 O O . PHE E 1 27 ? 162.966 148.095 143.842 1.00 25.33 27 PHE C O 1
ATOM 4661 N N . ILE E 1 28 ? 164.751 148.305 142.496 1.00 20.74 28 ILE C N 1
ATOM 4662 C CA . ILE E 1 28 ? 165.679 147.890 143.546 1.00 21.06 28 ILE C CA 1
ATOM 4663 C C . ILE E 1 28 ? 165.669 148.893 144.694 1.00 23.40 28 ILE C C 1
ATOM 4664 O O . ILE E 1 28 ? 165.564 148.521 145.871 1.00 28.13 28 ILE C O 1
ATOM 4669 N N . ILE E 1 29 ? 165.759 150.184 144.368 1.00 22.38 29 ILE C N 1
ATOM 4670 C CA . ILE E 1 29 ? 165.747 151.213 145.409 1.00 21.95 29 ILE C CA 1
ATOM 4671 C C . ILE E 1 29 ? 164.420 151.198 146.161 1.00 22.63 29 ILE C C 1
ATOM 4672 O O . ILE E 1 29 ? 164.375 151.292 147.400 1.00 28.92 29 ILE C O 1
ATOM 4677 N N . ALA E 1 30 ? 163.321 151.064 145.427 1.00 20.63 30 ALA C N 1
ATOM 4678 C CA . ALA E 1 30 ? 162.008 151.055 146.047 1.00 20.51 30 ALA C CA 1
ATOM 4679 C C . ALA E 1 30 ? 161.821 149.842 146.945 1.00 23.02 30 ALA C C 1
ATOM 4680 O O . ALA E 1 30 ? 161.177 149.942 147.988 1.00 28.49 30 ALA C O 1
ATOM 4682 N N . PHE E 1 31 ? 162.352 148.681 146.561 1.00 23.01 31 PHE C N 1
ATOM 4683 C CA . PHE E 1 31 ? 162.236 147.527 147.445 1.00 21.86 31 PHE C CA 1
ATOM 4684 C C . PHE E 1 31 ? 163.148 147.662 148.651 1.00 20.79 31 PHE C C 1
ATOM 4685 O O . PHE E 1 31 ? 162.857 147.101 149.712 1.00 25.32 31 PHE C O 1
ATOM 4693 N N . THR E 1 32 ? 164.250 148.394 148.510 1.00 19.71 32 THR C N 1
ATOM 4694 C CA . THR E 1 32 ? 165.046 148.736 149.680 1.00 19.52 32 THR C CA 1
ATOM 4695 C C . THR E 1 32 ? 164.244 149.566 150.671 1.00 23.35 32 THR C C 1
ATOM 4696 O O . THR E 1 32 ? 164.358 149.365 151.884 1.00 26.66 32 THR C O 1
ATOM 4700 N N . PHE E 1 33 ? 163.430 150.500 150.179 1.00 25.00 33 PHE C N 1
ATOM 4701 C CA . PHE E 1 33 ? 162.675 151.389 151.061 1.00 20.57 33 PHE C CA 1
ATOM 4702 C C . PHE E 1 33 ? 161.184 151.051 151.107 1.00 21.28 33 PHE C C 1
ATOM 4703 O O . PHE E 1 33 ? 160.350 151.907 151.427 1.00 27.74 33 PHE C O 1
ATOM 4711 N N . HIS E 1 34 ? 160.839 149.808 150.768 1.00 20.86 34 HIS C N 1
ATOM 4712 C CA . HIS E 1 34 ? 159.440 149.410 150.682 1.00 22.97 34 HIS C CA 1
ATOM 4713 C C . HIS E 1 34 ? 158.719 149.522 152.014 1.00 25.18 34 HIS C C 1
ATOM 4714 O O . HIS E 1 34 ? 157.512 149.771 152.034 1.00 27.66 34 HIS C O 1
ATOM 4721 N N . ASN E 1 35 ? 159.423 149.357 153.133 1.00 27.24 35 ASN C N 1
ATOM 4722 C CA . ASN E 1 35 ? 158.776 149.558 154.424 1.00 26.57 35 ASN C CA 1
ATOM 4723 C C . ASN E 1 35 ? 158.302 150.997 154.578 1.00 26.42 35 ASN C C 1
ATOM 4724 O O . ASN E 1 35 ? 157.164 151.245 154.992 1.00 28.12 35 ASN C O 1
ATOM 4729 N N . ALA E 1 36 ? 159.152 151.959 154.214 1.00 24.90 36 ALA C N 1
ATOM 4730 C CA . ALA E 1 36 ? 158.761 153.362 154.276 1.00 21.02 36 ALA C CA 1
ATOM 4731 C C . ALA E 1 36 ? 157.634 153.671 153.300 1.00 21.50 36 ALA C C 1
ATOM 4732 O O . ALA E 1 36 ? 156.696 154.403 153.638 1.00 24.17 36 ALA C O 1
ATOM 4734 N N . ILE E 1 37 ? 157.705 153.124 152.087 1.00 21.55 37 ILE C N 1
ATOM 4735 C CA . ILE E 1 37 ? 156.662 153.416 151.107 1.00 22.26 37 ILE C CA 1
ATOM 4736 C C . ILE E 1 37 ? 155.325 152.827 151.546 1.00 25.59 37 ILE C C 1
ATOM 4737 O O . ILE E 1 37 ? 154.275 153.465 151.404 1.00 28.81 37 ILE C O 1
ATOM 4742 N N . LEU E 1 38 ? 155.337 151.610 152.093 1.00 26.70 38 LEU C N 1
ATOM 4743 C CA . LEU E 1 38 ? 154.105 151.000 152.578 1.00 25.29 38 LEU C CA 1
ATOM 4744 C C . LEU E 1 38 ? 153.557 151.744 153.787 1.00 24.26 38 LEU C C 1
ATOM 4745 O O . LEU E 1 38 ? 152.340 151.873 153.939 1.00 27.85 38 LEU C O 1
ATOM 4750 N N . GLY E 1 39 ? 154.435 152.230 154.664 1.00 23.31 39 GLY C N 1
ATOM 4751 C CA . GLY E 1 39 ? 153.970 153.061 155.759 1.00 21.98 39 GLY C CA 1
ATOM 4752 C C . GLY E 1 39 ? 153.297 154.328 155.271 1.00 26.55 39 GLY C C 1
ATOM 4753 O O . GLY E 1 39 ? 152.237 154.712 155.771 1.00 34.46 39 GLY C O 1
ATOM 4754 N N . TRP E 1 40 ? 153.894 154.981 154.274 1.00 26.39 40 TRP C N 1
ATOM 4755 C CA . TRP E 1 40 ? 153.282 156.167 153.687 1.00 23.85 40 TRP C CA 1
ATOM 4756 C C . TRP E 1 40 ? 151.925 155.842 153.079 1.00 23.67 40 TRP C C 1
ATOM 4757 O O . TRP E 1 40 ? 150.963 156.599 153.243 1.00 27.11 40 TRP C O 1
ATOM 4768 N N . ILE E 1 41 ? 151.830 154.714 152.379 1.00 23.91 41 ILE C N 1
ATOM 4769 C CA . ILE E 1 41 ? 150.591 154.353 151.700 1.00 25.03 41 ILE C CA 1
ATOM 4770 C C . ILE E 1 41 ? 149.501 153.999 152.704 1.00 29.65 41 ILE C C 1
ATOM 4771 O O . ILE E 1 41 ? 148.332 154.355 152.521 1.00 34.76 41 ILE C O 1
ATOM 4776 N N . THR E 1 42 ? 149.860 153.306 153.783 1.00 29.59 42 THR C N 1
ATOM 4777 C CA . THR E 1 42 ? 148.877 152.810 154.734 1.00 28.15 42 THR C CA 1
ATOM 4778 C C . THR E 1 42 ? 148.589 153.770 155.880 1.00 28.71 42 THR C C 1
ATOM 4779 O O . THR E 1 42 ? 147.678 153.497 156.669 1.00 34.65 42 THR C O 1
ATOM 4783 N N . LYS E 1 43 ? 149.333 154.867 156.003 1.00 25.59 43 LYS C N 1
ATOM 4784 C CA . LYS E 1 43 ? 149.055 155.826 157.071 1.00 29.24 43 LYS C CA 1
ATOM 4785 C C . LYS E 1 43 ? 147.619 156.339 157.060 1.00 33.17 43 LYS C C 1
ATOM 4786 O O . LYS E 1 43 ? 146.978 156.332 158.127 1.00 33.25 43 LYS C O 1
ATOM 4792 N N . PRO E 1 44 ? 147.053 156.791 155.933 1.00 31.94 44 PRO C N 1
ATOM 4793 C CA . PRO E 1 44 ? 145.660 157.256 155.975 1.00 31.27 44 PRO C CA 1
ATOM 4794 C C . PRO E 1 44 ? 144.668 156.172 156.348 1.00 31.78 44 PRO C C 1
ATOM 4795 O O . PRO E 1 44 ? 143.669 156.459 157.015 1.00 33.39 44 PRO C O 1
ATOM 4799 N N . LEU E 1 45 ? 144.915 154.929 155.932 1.00 31.40 45 LEU C N 1
ATOM 4800 C CA . LEU E 1 45 ? 144.016 153.837 156.285 1.00 29.92 45 LEU C CA 1
ATOM 4801 C C . LEU E 1 45 ? 144.002 153.608 157.790 1.00 29.91 45 LEU C C 1
ATOM 4802 O O . LEU E 1 45 ? 142.935 153.465 158.401 1.00 34.53 45 LEU C O 1
ATOM 4807 N N . ASN E 1 46 ? 145.184 153.583 158.409 1.00 28.60 46 ASN C N 1
ATOM 4808 C CA . ASN E 1 46 ? 145.260 153.436 159.857 1.00 27.57 46 ASN C CA 1
ATOM 4809 C C . ASN E 1 46 ? 144.586 154.602 160.559 1.00 28.90 46 ASN C C 1
ATOM 4810 O O . ASN E 1 46 ? 143.870 154.411 161.551 1.00 37.31 46 ASN C O 1
ATOM 4815 N N . ASN E 1 47 ? 144.807 155.819 160.063 1.00 28.08 47 ASN C N 1
ATOM 4816 C CA . ASN E 1 47 ? 144.198 156.986 160.689 1.00 28.09 47 ASN C CA 1
ATOM 4817 C C . ASN E 1 47 ? 142.679 156.918 160.619 1.00 30.03 47 ASN C C 1
ATOM 4818 O O . ASN E 1 47 ? 141.990 157.184 161.611 1.00 33.82 47 ASN C O 1
ATOM 4823 N N . ALA E 1 48 ? 142.143 156.555 159.454 1.00 28.45 48 ALA C N 1
ATOM 4824 C CA . ALA E 1 48 ? 140.700 156.432 159.300 1.00 24.96 48 ALA C CA 1
ATOM 4825 C C . ALA E 1 48 ? 140.143 155.343 160.200 1.00 27.69 48 ALA C C 1
ATOM 4826 O O . ALA E 1 48 ? 139.078 155.513 160.803 1.00 36.12 48 ALA C O 1
ATOM 4828 N N . LEU E 1 49 ? 140.845 154.214 160.302 1.00 27.62 49 LEU C N 1
ATOM 4829 C CA . LEU E 1 49 ? 140.365 153.131 161.150 1.00 24.92 49 LEU C CA 1
ATOM 4830 C C . LEU E 1 49 ? 140.334 153.549 162.613 1.00 26.11 49 LEU C C 1
ATOM 4831 O O . LEU E 1 49 ? 139.369 153.258 163.324 1.00 33.58 49 LEU C O 1
ATOM 4836 N N . ILE E 1 50 ? 141.366 154.256 163.073 1.00 24.67 50 ILE C N 1
ATOM 4837 C CA . ILE E 1 50 ? 141.384 154.733 164.453 1.00 24.02 50 ILE C CA 1
ATOM 4838 C C . ILE E 1 50 ? 140.261 155.737 164.695 1.00 28.73 50 ILE C C 1
ATOM 4839 O O . ILE E 1 50 ? 139.564 155.681 165.718 1.00 35.98 50 ILE C O 1
ATOM 4844 N N . GLN E 1 51 ? 140.061 156.667 163.757 1.00 30.40 51 GLN C N 1
ATOM 4845 C CA . GLN E 1 51 ? 139.021 157.679 163.930 1.00 30.41 51 GLN C CA 1
ATOM 4846 C C . GLN E 1 51 ? 137.634 157.052 163.976 1.00 33.31 51 GLN C C 1
ATOM 4847 O O . GLN E 1 51 ? 136.805 157.405 164.827 1.00 39.20 51 GLN C O 1
ATOM 4853 N N . VAL E 1 52 ? 137.359 156.118 163.068 1.00 31.62 52 VAL C N 1
ATOM 4854 C CA . VAL E 1 52 ? 136.054 155.477 163.062 1.00 31.15 52 VAL C CA 1
ATOM 4855 C C . VAL E 1 52 ? 135.898 154.557 164.262 1.00 31.65 52 VAL C C 1
ATOM 4856 O O . VAL E 1 52 ? 134.785 154.364 164.756 1.00 40.51 52 VAL C O 1
ATOM 4860 N N . GLY E 1 53 ? 136.990 153.983 164.762 1.00 29.25 53 GLY C N 1
ATOM 4861 C CA . GLY E 1 53 ? 136.905 153.251 166.010 1.00 28.15 53 GLY C CA 1
ATOM 4862 C C . GLY E 1 53 ? 136.490 154.142 167.160 1.00 32.56 53 GLY C C 1
ATOM 4863 O O . GLY E 1 53 ? 135.670 153.755 167.994 1.00 42.99 53 GLY C O 1
ATOM 4864 N N . LYS E 1 54 ? 137.035 155.357 167.206 1.00 32.91 54 LYS C N 1
ATOM 4865 C CA . LYS E 1 54 ? 136.612 156.321 168.218 1.00 32.50 54 LYS C CA 1
ATOM 4866 C C . LYS E 1 54 ? 135.136 156.672 168.064 1.00 38.12 54 LYS C C 1
ATOM 4867 O O . LYS E 1 54 ? 134.399 156.742 169.054 1.00 44.29 54 LYS C O 1
ATOM 4873 N N . ILE E 1 55 ? 134.684 156.876 166.825 1.00 39.82 55 ILE C N 1
ATOM 4874 C CA . ILE E 1 55 ? 133.277 157.199 166.581 1.00 39.56 55 ILE C CA 1
ATOM 4875 C C . ILE E 1 55 ? 132.369 156.054 167.020 1.00 45.49 55 ILE C C 1
ATOM 4876 O O . ILE E 1 55 ? 131.341 156.270 167.675 1.00 51.09 55 ILE C O 1
ATOM 4881 N N . VAL E 1 56 ? 132.734 154.820 166.671 1.00 42.59 56 VAL C N 1
ATOM 4882 C CA . VAL E 1 56 ? 131.913 153.662 167.007 1.00 40.88 56 VAL C CA 1
ATOM 4883 C C . VAL E 1 56 ? 131.890 153.438 168.513 1.00 48.21 56 VAL C C 1
ATOM 4884 O O . VAL E 1 56 ? 130.846 153.103 169.086 1.00 60.48 56 VAL C O 1
ATOM 4888 N N . GLU E 1 57 ? 133.031 153.616 169.180 1.00 43.11 57 GLU C N 1
ATOM 4889 C CA . GLU E 1 57 ? 133.059 153.483 170.632 1.00 48.73 57 GLU C CA 1
ATOM 4890 C C . GLU E 1 57 ? 132.213 154.559 171.302 1.00 56.04 57 GLU C C 1
ATOM 4891 O O . GLU E 1 57 ? 131.568 154.300 172.324 1.00 63.49 57 GLU C O 1
ATOM 4897 N N . LYS E 1 58 ? 132.210 155.776 170.752 1.00 53.83 58 LYS C N 1
ATOM 4898 C CA . LYS E 1 58 ? 131.332 156.815 171.278 1.00 57.94 58 LYS C CA 1
ATOM 4899 C C . LYS E 1 58 ? 129.866 156.443 171.100 1.00 65.34 58 LYS C C 1
ATOM 4900 O O . LYS E 1 58 ? 129.053 156.637 172.012 1.00 70.62 58 LYS C O 1
ATOM 4906 N N . ARG E 1 59 ? 129.509 155.915 169.928 1.00 62.68 59 ARG C N 1
ATOM 4907 C CA . ARG E 1 59 ? 128.119 155.542 169.677 1.00 60.15 59 ARG C CA 1
ATOM 4908 C C . ARG E 1 59 ? 127.669 154.409 170.590 1.00 67.34 59 ARG C C 1
ATOM 4909 O O . ARG E 1 59 ? 126.559 154.445 171.133 1.00 73.98 59 ARG C O 1
ATOM 4917 N N . GLU E 1 60 ? 128.515 153.394 170.770 1.00 67.56 60 GLU C N 1
ATOM 4918 C CA . GLU E 1 60 ? 128.122 152.228 171.556 1.00 71.35 60 GLU C CA 1
ATOM 4919 C C . GLU E 1 60 ? 127.971 152.571 173.033 1.00 78.26 60 GLU C C 1
ATOM 4920 O O . GLU E 1 60 ? 127.029 152.111 173.688 1.00 81.83 60 GLU C O 1
ATOM 4926 N N . MET E 1 61 ? 128.885 153.369 173.575 1.00 80.46 61 MET C N 1
ATOM 4927 C CA . MET E 1 61 ? 128.837 153.736 174.988 1.00 85.88 61 MET C CA 1
ATOM 4928 C C . MET E 1 61 ? 127.684 154.697 175.257 1.00 84.73 61 MET C C 1
ATOM 4929 O O . MET E 1 61 ? 126.895 154.490 176.178 1.00 84.69 61 MET C O 1
ATOM 4934 N N . ASN E 1 156 ? 136.647 144.653 166.003 1.00 49.69 156 ASN C N 1
ATOM 4935 C CA . ASN E 1 156 ? 137.257 145.880 165.508 1.00 55.46 156 ASN C CA 1
ATOM 4936 C C . ASN E 1 156 ? 137.833 145.675 164.112 1.00 57.53 156 ASN C C 1
ATOM 4937 O O . ASN E 1 156 ? 137.873 144.554 163.606 1.00 60.86 156 ASN C O 1
ATOM 4942 N N . GLY E 1 157 ? 138.285 146.762 163.495 1.00 49.25 157 GLY C N 1
ATOM 4943 C CA . GLY E 1 157 ? 138.852 146.713 162.163 1.00 38.96 157 GLY C CA 1
ATOM 4944 C C . GLY E 1 157 ? 140.290 147.190 162.149 1.00 39.42 157 GLY C C 1
ATOM 4945 O O . GLY E 1 157 ? 140.677 148.068 162.921 1.00 42.96 157 GLY C O 1
ATOM 4946 N N . MET E 1 158 ? 141.082 146.595 161.260 1.00 42.52 158 MET C N 1
ATOM 4947 C CA . MET E 1 158 ? 142.471 146.981 161.034 1.00 42.02 158 MET C CA 1
ATOM 4948 C C . MET E 1 158 ? 142.897 146.388 159.695 1.00 39.04 158 MET C C 1
ATOM 4949 O O . MET E 1 158 ? 142.090 145.789 158.981 1.00 36.15 158 MET C O 1
ATOM 4954 N N . ILE E 1 159 ? 144.170 146.572 159.350 1.00 38.80 159 ILE C N 1
ATOM 4955 C CA . ILE E 1 159 ? 144.685 146.117 158.062 1.00 37.57 159 ILE C CA 1
ATOM 4956 C C . ILE E 1 159 ? 145.051 144.643 158.153 1.00 35.77 159 ILE C C 1
ATOM 4957 O O . ILE E 1 159 ? 145.745 144.216 159.083 1.00 35.55 159 ILE C O 1
ATOM 4962 N N . THR E 1 160 ? 144.596 143.866 157.177 1.00 36.27 160 THR C N 1
ATOM 4963 C CA . THR E 1 160 ? 144.764 142.424 157.162 1.00 35.52 160 THR C CA 1
ATOM 4964 C C . THR E 1 160 ? 145.464 141.983 155.883 1.00 32.81 160 THR C C 1
ATOM 4965 O O . THR E 1 160 ? 145.68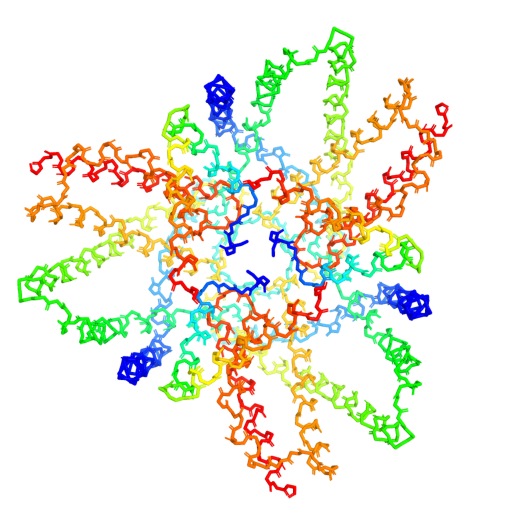4 142.764 154.957 1.00 35.46 160 THR C O 1
ATOM 4969 N N . THR E 1 161 ? 145.832 140.706 155.859 1.00 35.29 161 THR C N 1
ATOM 4970 C CA . THR E 1 161 ? 146.281 140.020 154.655 1.00 37.33 161 THR C CA 1
ATOM 4971 C C . THR E 1 161 ? 145.486 138.731 154.535 1.00 34.21 161 THR C C 1
ATOM 4972 O O . THR E 1 161 ? 145.382 137.976 155.507 1.00 36.28 161 THR C O 1
ATOM 4976 N N . HIS E 1 162 ? 144.922 138.478 153.358 1.00 34.26 162 HIS C N 1
ATOM 4977 C CA . HIS E 1 162 ? 144.242 137.217 153.112 1.00 34.20 162 HIS C CA 1
ATOM 4978 C C . HIS E 1 162 ? 145.080 136.266 152.269 1.00 36.65 162 HIS C C 1
ATOM 4979 O O . HIS E 1 162 ? 144.557 135.254 151.797 1.00 39.58 162 HIS C O 1
ATOM 4986 N N . GLN E 1 163 ? 146.360 136.573 152.057 1.00 37.54 163 GLN C N 1
ATOM 4987 C CA . GLN E 1 163 ? 147.251 135.673 151.338 1.00 34.28 163 GLN C CA 1
ATOM 4988 C C . GLN E 1 163 ? 148.704 136.006 151.653 1.00 42.66 163 GLN C C 1
ATOM 4989 O O . GLN E 1 163 ? 149.021 137.131 152.046 1.00 47.93 163 GLN C O 1
ATOM 4995 N N . VAL E 1 164 ? 149.574 135.006 151.487 1.00 43.33 164 VAL C N 1
ATOM 4996 C CA . VAL E 1 164 ? 151.016 135.182 151.678 1.00 43.56 164 VAL C CA 1
ATOM 4997 C C . VAL E 1 164 ? 151.605 136.030 150.552 1.00 43.15 164 VAL C C 1
ATOM 4998 O O . VAL E 1 164 ? 152.296 137.047 150.776 1.00 42.04 164 VAL C O 1
ATOM 5002 N N . GLY E 1 165 ? 151.331 135.615 149.319 1.00 41.45 165 GLY C N 1
ATOM 5003 C CA . GLY E 1 165 ? 151.553 136.431 148.156 1.00 44.80 165 GLY C CA 1
ATOM 5004 C C . GLY E 1 165 ? 150.948 137.791 148.390 1.00 44.74 165 GLY C C 1
ATOM 5005 O O . GLY E 1 165 ? 151.422 138.765 147.829 1.00 48.74 165 GLY C O 1
ATOM 5006 N N . GLY E 1 166 ? 149.937 137.880 149.247 1.00 40.38 166 GLY C N 1
ATOM 5007 C CA . GLY E 1 166 ? 149.409 139.168 149.627 1.00 40.77 166 GLY C CA 1
ATOM 5008 C C . GLY E 1 166 ? 150.465 140.154 150.077 1.00 38.40 166 GLY C C 1
ATOM 5009 O O . GLY E 1 166 ? 150.740 141.120 149.368 1.00 39.55 166 GLY C O 1
ATOM 5010 N N . ALA E 1 167 ? 151.084 139.913 151.232 1.00 36.97 167 ALA C N 1
ATOM 5011 C CA . ALA E 1 167 ? 152.051 140.869 151.756 1.00 37.94 167 ALA C CA 1
ATOM 5012 C C . ALA E 1 167 ? 153.274 140.971 150.854 1.00 39.19 167 ALA C C 1
ATOM 5013 O O . ALA E 1 167 ? 153.744 142.077 150.543 1.00 38.69 167 ALA C O 1
ATOM 5015 N N . PHE E 1 168 ? 153.804 139.825 150.404 1.00 40.57 168 PHE C N 1
ATOM 5016 C CA . PHE E 1 168 ? 155.035 139.911 149.618 1.00 33.65 168 PHE C CA 1
ATOM 5017 C C . PHE E 1 168 ? 154.795 140.612 148.284 1.00 34.25 168 PHE C C 1
ATOM 5018 O O . PHE E 1 168 ? 155.580 141.468 147.860 1.00 38.01 168 PHE C O 1
ATOM 5026 N N . PHE E 1 169 ? 153.699 140.266 147.612 1.00 33.94 169 PHE C N 1
ATOM 5027 C CA . PHE E 1 169 ? 153.362 140.854 146.330 1.00 35.45 169 PHE C CA 1
ATOM 5028 C C . PHE E 1 169 ? 152.959 142.310 146.482 1.00 35.45 169 PHE C C 1
ATOM 5029 O O . PHE E 1 169 ? 153.130 143.097 145.554 1.00 38.66 169 PHE C O 1
ATOM 5037 N N . VAL E 1 170 ? 152.408 142.689 147.634 1.00 35.25 170 VAL C N 1
ATOM 5038 C CA . VAL E 1 170 ? 152.104 144.097 147.867 1.00 35.47 170 VAL C CA 1
ATOM 5039 C C . VAL E 1 170 ? 153.394 144.898 147.954 1.00 32.39 170 VAL C C 1
ATOM 5040 O O . VAL E 1 170 ? 153.515 145.982 147.370 1.00 33.51 170 VAL C O 1
ATOM 5044 N N . ALA E 1 171 ? 154.388 144.359 148.663 1.00 34.34 171 ALA C N 1
ATOM 5045 C CA . ALA E 1 171 ? 155.698 145.004 148.681 1.00 30.83 171 ALA C CA 1
ATOM 5046 C C . ALA E 1 171 ? 156.282 145.100 147.275 1.00 30.50 171 ALA C C 1
ATOM 5047 O O . ALA E 1 171 ? 156.812 146.147 146.881 1.00 32.69 171 ALA C O 1
ATOM 5049 N N . LEU E 1 172 ? 156.172 144.022 146.496 1.00 33.63 172 LEU C N 1
ATOM 5050 C CA . LEU E 1 172 ? 156.715 144.021 145.140 1.00 30.83 172 LEU C CA 1
ATOM 5051 C C . LEU E 1 172 ? 155.979 145.011 144.239 1.00 33.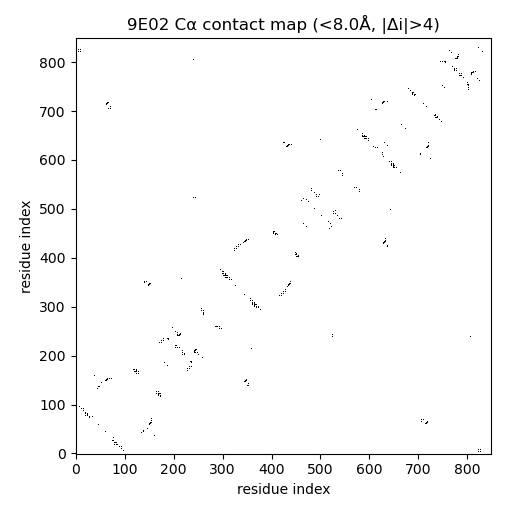05 172 LEU C C 1
ATOM 5052 O O . LEU E 1 172 ? 156.596 145.697 143.421 1.00 37.80 172 LEU C O 1
ATOM 5057 N N . LYS E 1 173 ? 154.653 145.088 144.370 1.00 34.43 173 LYS C N 1
ATOM 5058 C CA . LYS E 1 173 ? 153.844 146.004 143.571 1.00 30.66 173 LYS C CA 1
ATOM 5059 C C . LYS E 1 173 ? 154.193 147.448 143.883 1.00 33.49 173 LYS C C 1
ATOM 5060 O O . LYS E 1 173 ? 154.336 148.279 142.976 1.00 37.48 173 LYS C O 1
ATOM 5066 N N . VAL E 1 174 ? 154.318 147.763 145.171 1.00 32.38 174 VAL C N 1
ATOM 5067 C CA . VAL E 1 174 ? 154.676 149.112 145.583 1.00 30.55 174 VAL C CA 1
ATOM 5068 C C . VAL E 1 174 ? 156.058 149.472 145.061 1.00 32.11 174 VAL C C 1
ATOM 5069 O O . VAL E 1 174 ? 156.275 150.575 144.542 1.00 34.04 174 VAL C O 1
ATOM 5073 N N . SER E 1 175 ? 157.008 148.540 145.168 1.00 31.89 175 SER C N 1
ATOM 5074 C CA . SER E 1 175 ? 158.349 148.792 144.656 1.00 26.63 175 SER C CA 1
ATOM 5075 C C . SER E 1 175 ? 158.344 148.981 143.145 1.00 27.37 175 SER C C 1
ATOM 5076 O O . SER E 1 175 ? 159.064 149.834 142.621 1.00 27.09 175 SER C O 1
ATOM 5079 N N . PHE E 1 176 ? 157.537 148.201 142.429 1.00 30.89 176 PHE C N 1
ATOM 5080 C CA . PHE E 1 176 ? 157.464 148.323 140.978 1.00 30.02 176 PHE C CA 1
ATOM 5081 C C . PHE E 1 176 ? 156.897 149.673 140.555 1.00 31.90 176 PHE C C 1
ATOM 5082 O O . PHE E 1 176 ? 157.431 150.329 139.653 1.00 34.21 176 PHE C O 1
ATOM 5090 N N . PHE E 1 177 ? 155.808 150.104 141.193 1.00 32.71 177 PHE C N 1
ATOM 5091 C CA . PHE E 1 177 ? 155.254 151.421 140.882 1.00 33.39 177 PHE C CA 1
ATOM 5092 C C . PHE E 1 177 ? 156.233 152.538 141.212 1.00 31.92 177 PHE C C 1
ATOM 5093 O O . PHE E 1 177 ? 156.413 153.471 140.418 1.00 35.25 177 PHE C O 1
ATOM 5101 N N . ALA E 1 178 ? 156.877 152.467 142.377 1.00 28.25 178 ALA C N 1
ATOM 5102 C CA . ALA E 1 178 ? 157.835 153.500 142.742 1.00 26.45 178 ALA C CA 1
ATOM 5103 C C . ALA E 1 178 ? 159.018 153.513 141.782 1.00 30.84 178 ALA C C 1
ATOM 5104 O O . ALA E 1 178 ? 159.539 154.579 141.443 1.00 34.26 178 ALA C O 1
ATOM 5106 N N . GLY E 1 179 ? 159.449 152.342 141.326 1.00 28.34 179 GLY C N 1
ATOM 5107 C CA . GLY E 1 179 ? 160.519 152.244 140.358 1.00 25.15 179 GLY C CA 1
ATOM 5108 C C . GLY E 1 179 ? 160.163 152.823 139.011 1.00 26.47 179 GLY C C 1
ATOM 5109 O O . GLY E 1 179 ? 160.986 153.491 138.383 1.00 29.78 179 GLY C O 1
ATOM 5110 N N . ILE E 1 180 ? 158.937 152.578 138.558 1.00 29.49 180 ILE C N 1
ATOM 5111 C CA . ILE E 1 180 ? 158.451 153.162 137.314 1.00 29.68 180 ILE C CA 1
ATOM 5112 C C . ILE E 1 180 ? 158.448 154.679 137.456 1.00 31.52 180 ILE C C 1
ATOM 5113 O O . ILE E 1 180 ? 158.866 155.400 136.543 1.00 36.31 180 ILE C O 1
ATOM 5118 N N . LEU E 1 181 ? 158.002 155.173 138.612 1.00 29.50 181 LEU C N 1
ATOM 5119 C CA . LEU E 1 181 ? 157.999 156.608 138.877 1.00 27.96 181 LEU C CA 1
ATOM 5120 C C . LEU E 1 181 ? 159.399 157.215 138.861 1.00 28.20 181 LEU C C 1
ATOM 5121 O O . LEU E 1 181 ? 159.606 158.275 138.265 1.00 33.82 181 LEU C O 1
ATOM 5126 N N . MET E 1 182 ? 160.361 156.575 139.524 1.00 26.12 182 MET C N 1
ATOM 5127 C CA . MET E 1 182 ? 161.733 157.076 139.509 1.00 28.24 182 MET C CA 1
ATOM 5128 C C . MET E 1 182 ? 162.344 157.000 138.116 1.00 31.92 182 MET C C 1
ATOM 5129 O O . MET E 1 182 ? 163.175 157.838 137.755 1.00 36.22 182 MET C O 1
ATOM 5134 N N . ALA E 1 183 ? 161.958 155.997 137.329 1.00 28.49 183 ALA C N 1
ATOM 5135 C CA . ALA E 1 183 ? 162.479 155.889 135.975 1.00 23.55 183 ALA C CA 1
ATOM 5136 C C . ALA E 1 183 ? 161.822 156.878 135.026 1.00 28.11 183 ALA C C 1
ATOM 5137 O O . ALA E 1 183 ? 162.388 157.174 133.968 1.00 33.29 183 ALA C O 1
ATOM 5139 N N . MET E 1 184 ? 160.646 157.397 135.383 1.00 29.10 184 MET C N 1
ATOM 5140 C CA . MET E 1 184 ? 159.864 158.286 134.529 1.00 27.58 184 MET C CA 1
ATOM 5141 C C . MET E 1 184 ? 160.654 159.461 133.959 1.00 27.29 184 MET C C 1
ATOM 5142 O O . MET E 1 184 ? 160.462 159.788 132.784 1.00 32.29 184 MET C O 1
ATOM 5147 N N . PRO E 1 185 ? 161.515 160.149 134.723 1.00 25.27 185 PRO C N 1
ATOM 5148 C CA . PRO E 1 185 ? 162.375 161.150 134.081 1.00 23.64 185 PRO C CA 1
ATOM 5149 C C . PRO E 1 185 ? 163.268 160.558 133.003 1.00 28.03 185 PRO C C 1
ATOM 5150 O O . PRO E 1 185 ? 163.392 161.139 131.923 1.00 33.93 185 PRO C O 1
ATOM 5154 N N . VAL E 1 186 ? 163.852 159.385 133.255 1.00 28.21 186 VAL C N 1
ATOM 5155 C CA . VAL E 1 186 ? 164.745 158.770 132.274 1.00 24.67 186 VAL C CA 1
ATOM 5156 C C . VAL E 1 186 ? 163.953 158.307 131.056 1.00 25.22 186 VAL C C 1
ATOM 5157 O O . VAL E 1 186 ? 164.341 158.555 129.908 1.00 32.04 186 VAL C O 1
ATOM 5161 N N . ILE E 1 187 ? 162.821 157.638 131.291 1.00 23.27 187 ILE C N 1
ATOM 5162 C CA . ILE E 1 187 ? 161.968 157.202 130.194 1.00 24.40 187 ILE C CA 1
ATOM 5163 C C . ILE E 1 187 ? 161.472 158.374 129.364 1.00 29.88 187 ILE C C 1
ATOM 5164 O O . ILE E 1 187 ? 161.486 158.306 128.130 1.00 35.83 187 ILE C O 1
ATOM 5169 N N . LEU E 1 188 ? 161.032 159.454 130.007 1.00 27.88 188 LEU C N 1
ATOM 5170 C CA . LEU E 1 188 ? 160.511 160.600 129.276 1.00 25.12 188 LEU C CA 1
ATOM 5171 C C . LEU E 1 188 ? 161.618 161.309 128.509 1.00 25.92 188 LEU C C 1
ATOM 5172 O O . LEU E 1 188 ? 161.414 161.765 127.380 1.00 35.12 188 LEU C O 1
ATOM 5177 N N . TRP E 1 189 ? 162.805 161.408 129.105 1.00 21.64 189 TRP C N 1
ATOM 5178 C CA . TRP E 1 189 ? 163.923 162.035 128.415 1.00 24.07 189 TRP C CA 1
ATOM 5179 C C . TRP E 1 189 ? 164.347 161.209 127.213 1.00 28.34 189 TRP C C 1
ATOM 5180 O O . TRP E 1 189 ? 164.722 161.752 126.168 1.00 34.59 189 TRP C O 1
ATOM 5191 N N . GLN E 1 190 ? 164.238 159.890 127.324 1.00 29.57 190 GLN C N 1
ATOM 5192 C CA . GLN E 1 190 ? 164.617 159.022 126.220 1.00 25.58 190 GLN C CA 1
ATOM 5193 C C . GLN E 1 190 ? 163.574 159.066 125.108 1.00 27.27 190 GLN C C 1
ATOM 5194 O O . GLN E 1 190 ? 163.914 159.057 123.918 1.00 34.63 190 GLN C O 1
ATOM 5200 N N . LEU E 1 191 ? 162.296 159.139 125.478 1.00 27.48 191 LEU C N 1
ATOM 5201 C CA . LEU E 1 191 ? 161.244 159.364 124.492 1.00 28.23 191 LEU C CA 1
ATOM 5202 C C . LEU E 1 191 ? 161.412 160.704 123.790 1.00 30.89 191 LEU C C 1
ATOM 5203 O O . LEU E 1 191 ? 161.186 160.804 122.579 1.00 36.64 191 LEU C O 1
ATOM 5208 N N . TRP E 1 192 ? 161.812 161.739 124.528 1.00 27.71 192 TRP C N 1
ATOM 5209 C CA . TRP E 1 192 ? 162.098 163.027 123.913 1.00 30.56 192 TRP C CA 1
ATOM 5210 C C . TRP E 1 192 ? 163.263 162.906 122.943 1.00 32.61 192 TRP C C 1
ATOM 5211 O O . TRP E 1 192 ? 163.261 163.511 121.870 1.00 40.24 192 TRP C O 1
ATOM 5222 N N . LEU E 1 193 ? 164.285 162.140 123.319 1.00 30.39 193 LEU C N 1
ATOM 5223 C CA . LEU E 1 193 ? 165.442 161.966 122.451 1.00 28.16 193 LEU C CA 1
ATOM 5224 C C . LEU E 1 193 ? 165.050 161.237 121.173 1.00 34.09 193 LEU C C 1
ATOM 5225 O O . LEU E 1 193 ? 165.601 161.492 120.098 1.00 41.58 193 LEU C O 1
ATOM 5230 N N . PHE E 1 194 ? 164.099 160.315 121.284 1.00 34.85 194 PHE C N 1
ATOM 5231 C CA . PHE E 1 194 ? 163.546 159.621 120.127 1.00 35.21 194 PHE C CA 1
ATOM 5232 C C . PHE E 1 194 ? 162.734 160.553 119.232 1.00 39.24 194 PHE C C 1
ATOM 5233 O O . PHE E 1 194 ? 162.816 160.468 118.004 1.00 45.59 194 PHE C O 1
ATOM 5241 N N . ILE E 1 195 ? 161.947 161.445 119.841 1.00 38.96 195 ILE C N 1
ATOM 5242 C CA . ILE E 1 195 ? 160.956 162.212 119.085 1.00 34.01 195 ILE C CA 1
ATOM 5243 C C . ILE E 1 195 ? 161.556 163.491 118.510 1.00 37.38 195 ILE C C 1
ATOM 5244 O O . ILE E 1 195 ? 161.168 163.942 117.425 1.00 49.10 195 ILE C O 1
ATOM 5249 N N . ALA E 1 196 ? 162.526 164.075 119.202 1.00 33.22 196 ALA C N 1
ATOM 5250 C CA . ALA E 1 196 ? 163.085 165.389 118.907 1.00 43.02 196 ALA C CA 1
ATOM 5251 C C . ALA E 1 196 ? 163.548 165.585 117.464 1.00 57.96 196 ALA C C 1
ATOM 5252 O O . ALA E 1 196 ? 163.249 166.632 116.876 1.00 64.21 196 ALA C O 1
ATOM 5254 N N . PRO E 1 197 ? 164.278 164.632 116.842 1.00 55.89 197 PRO C N 1
ATOM 5255 C CA . PRO E 1 197 ? 164.736 164.872 115.465 1.00 54.50 197 PRO C CA 1
ATOM 5256 C C . PRO E 1 197 ? 163.603 164.933 114.451 1.00 57.07 197 PRO C C 1
ATOM 5257 O O . PRO E 1 197 ? 163.849 165.130 113.257 1.00 63.33 197 PRO C O 1
ATOM 5261 N N . GLY E 1 198 ? 162.365 164.769 114.907 1.00 54.95 198 GLY C N 1
ATOM 5262 C CA . GLY E 1 198 ? 161.220 164.849 114.024 1.00 57.44 198 GLY C CA 1
ATOM 5263 C C . GLY E 1 198 ? 160.459 166.150 114.171 1.00 64.73 198 GLY C C 1
ATOM 5264 O O . GLY E 1 198 ? 159.749 166.571 113.253 1.00 68.13 198 GLY C O 1
ATOM 5265 N N . LEU E 1 199 ? 160.599 166.794 115.326 1.00 65.02 199 LEU C N 1
ATOM 5266 C CA . LEU E 1 199 ? 159.919 168.057 115.569 1.00 64.81 199 LEU C CA 1
ATOM 5267 C C . LEU E 1 199 ? 160.752 169.223 115.056 1.00 70.45 199 LEU C C 1
ATOM 5268 O O . LEU E 1 199 ? 161.984 169.170 115.043 1.00 67.82 199 LEU C O 1
ATOM 5273 N N . TYR E 1 200 ? 160.070 170.284 114.636 1.00 76.31 200 TYR C N 1
ATOM 5274 C CA . TYR E 1 200 ? 160.744 171.507 114.237 1.00 79.79 200 TYR C CA 1
ATOM 5275 C C . TYR E 1 200 ? 161.128 172.321 115.473 1.00 80.61 200 TYR C C 1
ATOM 5276 O O . TYR E 1 200 ? 160.751 172.001 116.603 1.00 81.26 200 TYR C O 1
ATOM 5285 N N . ASP E 1 201 ? 161.897 173.388 115.246 1.00 79.69 201 ASP C N 1
ATOM 5286 C CA . ASP E 1 201 ? 162.451 174.162 116.352 1.00 81.11 201 ASP C CA 1
ATOM 5287 C C . ASP E 1 201 ? 161.379 174.813 117.217 1.00 83.13 201 ASP C C 1
ATOM 5288 O O . ASP E 1 201 ? 161.544 174.874 118.439 1.00 85.48 201 ASP C O 1
ATOM 5293 N N . ASN E 1 202 ? 160.295 175.305 116.619 1.00 84.42 202 ASN C N 1
ATOM 5294 C CA . ASN E 1 202 ? 159.206 175.900 117.383 1.00 84.99 202 ASN C CA 1
ATOM 5295 C C . ASN E 1 202 ? 158.453 174.860 118.208 1.00 82.77 202 ASN C C 1
ATOM 5296 O O . ASN E 1 202 ? 158.072 175.127 119.354 1.00 83.28 202 ASN C O 1
ATOM 5301 N N . GLU E 1 203 ? 158.243 173.670 117.640 1.00 80.65 203 GLU C N 1
ATOM 5302 C CA . GLU E 1 203 ? 157.540 172.614 118.360 1.00 80.72 203 GLU C CA 1
ATOM 5303 C C . GLU E 1 203 ? 158.290 172.216 119.624 1.00 80.65 203 GLU C C 1
ATOM 5304 O O . GLU E 1 203 ? 157.678 171.810 120.618 1.00 82.88 203 GLU C O 1
ATOM 5310 N N . LYS E 1 204 ? 159.618 172.336 119.607 1.00 75.47 204 LYS C N 1
ATOM 5311 C CA . LYS E 1 204 ? 160.428 171.955 120.758 1.00 72.74 204 LYS C CA 1
ATOM 5312 C C . LYS E 1 204 ? 160.083 172.811 121.972 1.00 76.82 204 LYS C C 1
ATOM 5313 O O . LYS E 1 204 ? 159.863 172.301 123.082 1.00 79.38 204 LYS C O 1
ATOM 5319 N N . LYS E 1 205 ? 160.047 174.130 121.770 1.00 77.45 205 LYS C N 1
ATOM 5320 C CA . LYS E 1 205 ? 159.712 175.049 122.851 1.00 75.65 205 LYS C CA 1
ATOM 5321 C C . LYS E 1 205 ? 158.219 175.028 123.139 1.00 76.50 205 LYS C C 1
ATOM 5322 O O . LYS E 1 205 ? 157.776 175.437 124.217 1.00 76.67 205 LYS C O 1
ATOM 5328 N N . MET E 1 206 ? 157.423 174.577 122.174 1.00 79.36 206 MET C N 1
ATOM 5329 C CA . MET E 1 206 ? 156.009 174.369 122.444 1.00 80.58 206 MET C CA 1
ATOM 5330 C C . MET E 1 206 ? 155.849 173.236 123.451 1.00 77.56 206 MET C C 1
ATOM 5331 O O . MET E 1 206 ? 155.007 173.304 124.352 1.00 79.49 206 MET C O 1
ATOM 5336 N N . VAL E 1 207 ? 156.658 172.189 123.294 1.00 74.61 207 VAL C N 1
ATOM 5337 C CA . VAL E 1 207 ? 156.482 170.943 124.033 1.00 73.85 207 VAL C CA 1
ATOM 5338 C C . VAL E 1 207 ? 157.109 170.990 125.422 1.00 70.29 207 VAL C C 1
ATOM 5339 O O . VAL E 1 207 ? 156.455 170.637 126.410 1.00 71.28 207 VAL C O 1
ATOM 5343 N N . LEU E 1 208 ? 158.377 171.409 125.517 1.00 69.37 208 LEU C N 1
ATOM 5344 C CA . LEU E 1 208 ? 159.123 171.170 126.758 1.00 68.48 208 LEU C CA 1
ATOM 5345 C C . LEU E 1 208 ? 158.492 171.837 127.987 1.00 67.50 208 LEU C C 1
ATOM 5346 O O . LEU E 1 208 ? 158.259 171.153 129.001 1.00 67.19 208 LEU C O 1
ATOM 5351 N N . PRO E 1 209 ? 158.195 173.161 127.961 1.00 65.72 209 PRO C N 1
ATOM 5352 C CA . PRO E 1 209 ? 157.530 173.771 129.121 1.00 59.03 209 PRO C CA 1
ATOM 5353 C C . PRO E 1 209 ? 156.181 173.137 129.416 1.00 58.22 209 PRO C C 1
ATOM 5354 O O . PRO E 1 209 ? 155.768 173.063 130.575 1.00 57.23 209 PRO C O 1
ATOM 5358 N N . PHE E 1 210 ? 155.489 172.675 128.374 1.00 61.12 210 PHE C N 1
ATOM 5359 C CA . PHE E 1 210 ? 154.245 171.941 128.573 1.00 58.52 210 PHE C CA 1
ATOM 5360 C C . PHE E 1 210 ? 154.489 170.677 129.385 1.00 58.41 210 PHE C C 1
ATOM 5361 O O . PHE E 1 210 ? 153.712 170.340 130.283 1.00 60.61 210 PHE C O 1
ATOM 5369 N N . VAL E 1 211 ? 155.571 169.960 129.075 1.00 58.71 211 VAL C N 1
ATOM 5370 C CA . VAL E 1 211 ? 155.887 168.733 129.804 1.00 57.57 211 VAL C CA 1
ATOM 5371 C C . VAL E 1 211 ? 156.177 169.049 131.264 1.00 52.68 211 VAL C C 1
ATOM 5372 O O . VAL E 1 211 ? 155.696 168.363 132.176 1.00 52.14 211 VAL C O 1
ATOM 5376 N N . VAL E 1 212 ? 156.961 170.102 131.507 1.00 55.02 212 VAL C N 1
ATOM 5377 C CA . VAL E 1 212 ? 157.293 170.475 132.884 1.00 52.50 212 VAL C CA 1
ATOM 5378 C C . VAL E 1 212 ? 156.029 170.852 133.653 1.00 49.21 212 VAL C C 1
ATOM 5379 O O . VAL E 1 212 ? 155.813 170.415 134.792 1.00 48.67 212 VAL C O 1
ATOM 5383 N N . GLY E 1 213 ? 155.167 171.659 133.031 1.00 49.72 213 GLY C N 1
ATOM 5384 C CA . GLY E 1 213 ? 153.946 172.083 133.698 1.00 45.91 213 GLY C CA 1
ATOM 5385 C C . GLY E 1 213 ? 152.991 170.939 133.966 1.00 42.83 213 GLY C C 1
ATOM 5386 O O . GLY E 1 213 ? 152.361 170.872 135.022 1.00 47.25 213 GLY C O 1
ATOM 5387 N N . GLY E 1 214 ? 152.869 170.021 133.013 1.00 42.96 214 GLY C N 1
ATOM 5388 C CA . GLY E 1 214 ? 152.037 168.853 133.197 1.00 42.52 214 GLY C CA 1
ATOM 5389 C C . GLY E 1 214 ? 152.538 167.958 134.308 1.00 44.44 214 GLY C C 1
ATOM 5390 O O . GLY E 1 214 ? 151.746 167.443 135.100 1.00 47.61 214 GLY C O 1
ATOM 5391 N N . SER E 1 215 ? 153.856 167.770 134.381 1.00 45.14 215 SER C N 1
ATOM 5392 C CA . SER E 1 215 ? 154.431 166.982 135.465 1.00 43.24 215 SER C CA 1
ATOM 5393 C C . SER E 1 215 ? 154.174 167.641 136.815 1.00 40.72 215 SER C C 1
ATOM 5394 O O . SER E 1 215 ? 153.838 166.969 137.798 1.00 43.15 215 SER C O 1
ATOM 5397 N N . VAL E 1 216 ? 154.326 168.966 136.877 1.00 38.17 216 VAL C N 1
ATOM 5398 C CA . VAL E 1 216 ? 154.073 169.691 138.122 1.00 36.75 216 VAL C CA 1
ATOM 5399 C C . VAL E 1 216 ? 152.615 169.536 138.536 1.00 38.26 216 VAL C C 1
ATOM 5400 O O . VAL E 1 216 ? 152.300 169.303 139.708 1.00 42.07 216 VAL C O 1
ATOM 5404 N N . MET E 1 217 ? 151.702 169.649 137.570 1.00 37.89 217 MET C N 1
ATOM 5405 C CA . MET E 1 217 ? 150.280 169.502 137.859 1.00 36.27 217 MET C CA 1
ATOM 5406 C C . MET E 1 217 ? 149.948 168.088 138.320 1.00 36.00 217 MET C C 1
ATOM 5407 O O . MET E 1 217 ? 149.114 167.890 139.205 1.00 40.62 217 MET C O 1
ATOM 5412 N N . PHE E 1 218 ? 150.592 167.088 137.724 1.00 35.99 218 PHE C N 1
ATOM 5413 C CA . PHE E 1 218 ? 150.422 165.706 138.153 1.00 35.35 218 PHE C CA 1
ATOM 5414 C C . PHE E 1 218 ? 150.869 165.528 139.597 1.00 36.37 218 PHE C C 1
ATOM 5415 O O . PHE E 1 218 ? 150.187 164.874 140.395 1.00 38.34 218 PHE C O 1
ATOM 5423 N N . LEU E 1 219 ? 152.017 166.109 139.940 1.00 37.87 219 LEU C N 1
ATOM 5424 C CA . LEU E 1 219 ? 152.523 166.039 141.304 1.00 33.00 219 LEU C CA 1
ATOM 5425 C C . LEU E 1 219 ? 151.576 166.734 142.272 1.00 29.65 219 LEU C C 1
ATOM 5426 O O . LEU E 1 219 ? 151.299 166.217 143.359 1.00 34.02 219 LEU C O 1
ATOM 5431 N N . ILE E 1 220 ? 151.075 167.908 141.883 1.00 30.71 220 ILE C N 1
ATOM 5432 C CA . ILE E 1 220 ? 150.146 168.640 142.738 1.00 30.03 220 ILE C CA 1
ATOM 5433 C C . ILE E 1 220 ? 148.864 167.845 142.932 1.00 30.23 220 ILE C C 1
ATOM 5434 O O . ILE E 1 220 ? 148.301 167.808 144.029 1.00 33.90 220 ILE C O 1
ATOM 5439 N N . GLY E 1 221 ? 148.388 167.191 141.879 1.00 29.96 221 GLY C N 1
ATOM 5440 C CA . GLY E 1 221 ? 147.214 166.354 141.966 1.00 28.28 221 GLY C CA 1
ATOM 5441 C C . GLY E 1 221 ? 147.398 165.169 142.885 1.00 29.05 221 GLY C C 1
ATOM 5442 O O . GLY E 1 221 ? 146.501 164.846 143.660 1.00 32.20 221 GLY C O 1
ATOM 5443 N N . VAL E 1 222 ? 148.556 164.512 142.806 1.00 30.60 222 VAL C N 1
ATOM 5444 C CA . VAL E 1 222 ? 148.830 163.378 143.688 1.00 28.62 222 VAL C CA 1
ATOM 5445 C C . VAL E 1 222 ? 148.905 163.839 145.140 1.00 27.45 222 VAL C C 1
ATOM 5446 O O . VAL E 1 222 ? 148.332 163.214 146.044 1.00 29.84 222 VAL C O 1
ATOM 5450 N N . LEU E 1 223 ? 149.607 164.949 145.381 1.00 24.69 223 LEU C N 1
ATOM 5451 C CA . LEU E 1 223 ? 149.720 165.480 146.736 1.00 23.41 223 LEU C CA 1
ATOM 5452 C C . LEU E 1 223 ? 148.359 165.886 147.280 1.00 23.99 223 LEU C C 1
ATOM 5453 O O . LEU E 1 223 ? 148.045 165.638 148.449 1.00 26.48 223 LEU C O 1
ATOM 5458 N N . PHE E 1 224 ? 147.538 166.520 146.446 1.00 27.42 224 PHE C N 1
ATOM 5459 C CA . PHE E 1 224 ? 146.194 166.921 146.829 1.00 27.69 224 PHE C CA 1
ATOM 5460 C C . PHE E 1 224 ? 145.360 165.698 147.163 1.00 26.00 224 PHE C C 1
ATOM 5461 O O . PHE E 1 224 ? 144.770 165.635 148.243 1.00 29.22 224 PHE C O 1
ATOM 5469 N N . ALA E 1 225 ? 145.323 164.724 146.252 1.00 25.47 225 ALA C N 1
ATOM 5470 C CA . ALA E 1 225 ? 144.639 163.461 146.476 1.00 24.48 225 ALA C CA 1
ATOM 5471 C C . ALA E 1 225 ? 144.977 162.961 147.863 1.00 27.23 225 ALA C C 1
ATOM 5472 O O . ALA E 1 225 ? 144.110 162.972 148.740 1.00 31.95 225 ALA C O 1
ATOM 5474 N N . TYR E 1 226 ? 146.258 162.681 148.097 1.00 26.46 226 TYR C N 1
ATOM 5475 C CA . TYR E 1 226 ? 146.686 162.113 149.365 1.00 22.26 226 TYR C CA 1
ATOM 5476 C C . TYR E 1 226 ? 146.219 162.995 150.515 1.00 23.67 226 TYR C C 1
ATOM 5477 O O . TYR E 1 226 ? 145.174 162.713 151.114 1.00 31.03 226 TYR C O 1
ATOM 5486 N N . TYR E 1 227 ? 146.838 164.165 150.660 1.00 21.68 227 TYR C N 1
ATOM 5487 C CA . TYR E 1 227 ? 146.730 164.967 151.870 1.00 21.96 227 TYR C CA 1
ATOM 5488 C C . TYR E 1 227 ? 145.337 165.526 152.132 1.00 28.28 227 TYR C C 1
ATOM 5489 O O . TYR E 1 227 ? 144.907 165.570 153.288 1.00 33.09 227 TYR C O 1
ATOM 5498 N N . VAL E 1 228 ? 144.617 165.966 151.099 1.00 28.44 228 VAL C N 1
ATOM 5499 C CA . VAL E 1 228 ? 143.280 166.503 151.325 1.00 26.69 228 VAL C CA 1
ATOM 5500 C C . VAL E 1 228 ? 142.229 165.414 151.161 1.00 28.02 228 VAL C C 1
ATOM 5501 O O . VAL E 1 228 ? 141.451 165.136 152.081 1.00 36.11 228 VAL C O 1
ATOM 5505 N N . VAL E 1 229 ? 142.178 164.787 149.985 1.00 24.10 229 VAL C N 1
ATOM 5506 C CA . VAL E 1 229 ? 141.050 163.922 149.673 1.00 26.62 229 VAL C CA 1
ATOM 5507 C C . VAL E 1 229 ? 141.082 162.663 150.529 1.00 29.59 229 VAL C C 1
ATOM 5508 O O . VAL E 1 229 ? 140.064 162.273 151.109 1.00 33.39 229 VAL C O 1
ATOM 5512 N N . THR E 1 230 ? 142.250 161.995 150.614 1.00 29.22 230 THR C N 1
ATOM 5513 C CA . THR E 1 230 ? 142.255 160.634 151.153 1.00 27.04 230 THR C CA 1
ATOM 5514 C C . THR E 1 230 ? 141.792 160.581 152.606 1.00 29.32 230 THR C C 1
ATOM 5515 O O . THR E 1 230 ? 141.031 159.663 152.957 1.00 32.90 230 THR C O 1
ATOM 5519 N N . PRO E 1 231 ? 142.190 161.516 153.505 1.00 29.06 231 PRO C N 1
ATOM 5520 C CA . PRO E 1 231 ? 141.667 161.467 154.878 1.00 33.92 231 PRO C CA 1
ATOM 5521 C C . PRO E 1 231 ? 140.150 161.522 154.964 1.00 33.64 231 PRO C C 1
ATOM 5522 O O . PRO E 1 231 ? 139.521 160.628 155.541 1.00 33.33 231 PRO C O 1
ATOM 5526 N N . PHE E 1 232 ? 139.559 162.575 154.398 1.00 31.91 232 PHE C N 1
ATOM 5527 C CA . PHE E 1 232 ? 138.116 162.758 154.488 1.00 30.32 232 PHE C CA 1
ATOM 5528 C C . PHE E 1 232 ? 137.371 161.641 153.771 1.00 29.35 232 PHE C C 1
ATOM 5529 O O . PHE E 1 232 ? 136.384 161.107 154.288 1.00 36.48 232 PHE C O 1
ATOM 5537 N N . GLY E 1 233 ? 137.835 161.270 152.579 1.00 24.42 233 GLY C N 1
ATOM 5538 C CA . GLY E 1 233 ? 137.172 160.212 151.840 1.00 22.63 233 GLY C CA 1
ATOM 5539 C C . GLY E 1 233 ? 137.232 158.879 152.553 1.00 28.65 233 GLY C C 1
ATOM 5540 O O . GLY E 1 233 ? 136.240 158.152 152.615 1.00 33.93 233 GLY C O 1
ATOM 5541 N N . PHE E 1 234 ? 138.395 158.545 153.111 1.00 30.79 234 PHE C N 1
ATOM 5542 C CA . PHE E 1 234 ? 138.550 157.287 153.830 1.00 28.64 234 PHE C CA 1
ATOM 5543 C C . PHE E 1 234 ? 137.702 157.264 155.092 1.00 28.55 234 PHE C C 1
ATOM 5544 O O . PHE E 1 234 ? 137.067 156.250 155.400 1.00 33.94 234 PHE C O 1
ATOM 5552 N N . GLN E 1 235 ? 137.678 158.373 155.834 1.00 28.45 235 GLN C N 1
ATOM 5553 C CA . GLN E 1 235 ? 136.828 158.449 157.015 1.00 30.78 235 GLN C CA 1
ATOM 5554 C C . GLN E 1 235 ? 135.366 158.267 156.640 1.00 33.99 235 GLN C C 1
ATOM 5555 O O . GLN E 1 235 ? 134.639 157.497 157.276 1.00 38.76 235 GLN C O 1
ATOM 5561 N N . PHE E 1 236 ? 134.928 158.951 155.582 1.00 31.47 236 PHE C N 1
ATOM 5562 C CA . PHE E 1 236 ? 133.544 158.841 155.146 1.00 29.43 236 PHE C CA 1
ATOM 5563 C C . PHE E 1 236 ? 133.212 157.411 154.734 1.00 31.90 236 PHE C C 1
ATOM 5564 O O . PHE E 1 236 ? 132.155 156.879 155.091 1.00 36.02 236 PHE C O 1
ATOM 5572 N N . LEU E 1 237 ? 134.115 156.765 153.997 1.00 29.62 237 LEU C N 1
ATOM 5573 C CA . LEU E 1 237 ? 133.797 155.458 153.436 1.00 29.56 237 LEU C CA 1
ATOM 5574 C C . LEU E 1 237 ? 133.845 154.364 154.496 1.00 33.95 237 LEU C C 1
ATOM 5575 O O . LEU E 1 237 ? 133.064 153.407 154.435 1.00 39.84 237 LEU C O 1
ATOM 5580 N N . ILE E 1 238 ? 134.759 154.472 155.467 1.00 31.81 238 ILE C N 1
ATOM 5581 C CA . ILE E 1 238 ? 134.722 153.576 156.621 1.00 33.95 238 ILE C CA 1
ATOM 5582 C C . ILE E 1 238 ? 133.461 153.803 157.444 1.00 34.94 238 ILE C C 1
ATOM 5583 O O . ILE E 1 238 ? 132.800 152.845 157.860 1.00 38.83 238 ILE C O 1
ATOM 5588 N N . THR E 1 239 ? 133.102 155.062 157.704 1.00 34.03 239 THR C N 1
ATOM 5589 C CA . THR E 1 239 ? 131.932 155.317 158.532 1.00 34.90 239 THR C CA 1
ATOM 5590 C C . THR E 1 239 ? 130.636 154.928 157.837 1.00 38.21 239 THR C C 1
ATOM 5591 O O . THR E 1 239 ? 129.627 154.710 158.514 1.00 43.41 239 THR C O 1
ATOM 5595 N N . PHE E 1 240 ? 130.639 154.831 156.507 1.00 35.95 240 PHE C N 1
ATOM 5596 C CA . PHE E 1 240 ? 129.424 154.452 155.796 1.00 36.37 240 PHE C CA 1
ATOM 5597 C C . PHE E 1 240 ? 128.979 153.040 156.163 1.00 41.80 240 PHE C C 1
ATOM 5598 O O . PHE E 1 240 ? 127.784 152.791 156.364 1.00 50.77 240 PHE C O 1
ATOM 5606 N N . GLY E 1 241 ? 129.919 152.104 156.254 1.00 38.39 241 GLY C N 1
ATOM 5607 C CA . GLY E 1 241 ? 129.591 150.744 156.631 1.00 39.95 241 GLY C CA 1
ATOM 5608 C C . GLY E 1 241 ? 130.048 150.378 158.028 1.00 40.96 241 GLY C C 1
ATOM 5609 O O . GLY E 1 241 ? 130.373 149.219 158.295 1.00 46.09 241 GLY C O 1
ATOM 5610 N N . SER E 1 242 ? 130.067 151.355 158.933 1.00 39.58 242 SER C N 1
ATOM 5611 C CA . SER E 1 242 ? 130.587 151.121 160.274 1.00 38.52 242 SER C CA 1
ATOM 5612 C C . SER E 1 242 ? 129.539 150.547 161.215 1.00 43.33 242 SER C C 1
ATOM 5613 O O . SER E 1 242 ? 129.878 149.761 162.105 1.00 49.18 242 SER C O 1
ATOM 5616 N N . PHE E 1 243 ? 128.277 150.919 161.043 1.00 44.05 243 PHE C N 1
ATOM 5617 C CA . PHE E 1 243 ? 127.207 150.429 161.899 1.00 43.09 243 PHE C CA 1
ATOM 5618 C C . PHE E 1 243 ? 126.628 149.106 161.421 1.00 45.65 243 PHE C C 1
ATOM 5619 O O . PHE E 1 243 ? 125.726 148.570 162.073 1.00 50.39 243 PHE C O 1
ATOM 5627 N N . LEU E 1 244 ? 127.119 148.571 160.307 1.00 42.77 244 LEU C N 1
ATOM 5628 C CA . LEU E 1 244 ? 126.674 147.283 159.794 1.00 40.12 244 LEU C CA 1
ATOM 5629 C C . LEU E 1 244 ? 127.787 146.252 159.759 1.00 41.01 244 LEU C C 1
ATOM 5630 O O . LEU E 1 244 ? 127.611 145.138 160.264 1.00 46.25 244 LEU C O 1
ATOM 5635 N N . TYR E 1 245 ? 128.930 146.590 159.176 1.00 42.15 245 TYR C N 1
ATOM 5636 C CA . TYR E 1 245 ? 129.987 145.636 158.891 1.00 37.08 245 TYR C CA 1
ATOM 5637 C C . TYR E 1 245 ? 131.238 145.975 159.690 1.00 38.72 245 TYR C C 1
ATOM 5638 O O . TYR E 1 245 ? 131.408 147.089 160.187 1.00 41.58 245 TYR C O 1
ATOM 5647 N N . THR E 1 246 ? 132.115 144.977 159.816 1.00 38.08 246 THR C N 1
ATOM 5648 C CA . THR E 1 246 ? 133.399 145.146 160.477 1.00 33.52 246 THR C CA 1
ATOM 5649 C C . THR E 1 246 ? 134.473 145.363 159.426 1.00 36.71 246 THR C C 1
ATOM 5650 O O . THR E 1 246 ? 134.645 144.504 158.549 1.00 37.56 246 THR C O 1
ATOM 5654 N N . PRO E 1 247 ? 135.203 146.477 159.460 1.00 37.58 247 PRO C N 1
ATOM 5655 C CA . PRO E 1 247 ? 136.182 146.818 158.405 1.00 32.96 247 PRO C CA 1
ATOM 5656 C C . PRO E 1 247 ? 137.497 146.045 158.492 1.00 33.12 247 PRO C C 1
ATOM 5657 O O . PRO E 1 247 ? 138.498 146.488 159.046 1.00 40.62 247 PRO C O 1
ATOM 5661 N N . LEU E 1 248 ? 137.506 144.842 157.923 1.00 32.00 248 LEU C N 1
ATOM 5662 C CA . LEU E 1 248 ? 138.726 144.038 157.844 1.00 34.42 248 LEU C CA 1
ATOM 5663 C C . LEU E 1 248 ? 139.411 144.294 156.501 1.00 33.28 248 LEU C C 1
ATOM 5664 O O . LEU E 1 248 ? 139.438 143.457 155.600 1.00 36.47 248 LEU C O 1
ATOM 5669 N N . ILE E 1 249 ? 139.979 145.494 156.389 1.00 35.02 249 ILE C N 1
ATOM 5670 C CA . ILE E 1 249 ? 140.519 145.963 155.119 1.00 35.46 249 ILE C CA 1
ATOM 5671 C C . ILE E 1 249 ? 141.818 145.236 154.808 1.00 32.89 249 ILE C C 1
ATOM 5672 O O . ILE E 1 249 ? 142.772 145.267 155.594 1.00 34.69 249 ILE C O 1
ATOM 5677 N N . ASN E 1 250 ? 141.864 144.589 153.653 1.00 33.85 250 ASN C N 1
ATOM 5678 C CA . ASN E 1 250 ? 143.052 143.880 153.211 1.00 35.65 250 ASN C CA 1
ATOM 5679 C C . ASN E 1 250 ? 143.960 144.791 152.392 1.00 35.69 250 ASN C C 1
ATOM 5680 O O . ASN E 1 250 ? 143.505 145.699 151.694 1.00 39.83 250 ASN C O 1
ATOM 5685 N N . ILE E 1 251 ? 145.264 144.550 152.511 1.00 33.09 251 ILE C N 1
ATOM 5686 C CA . ILE E 1 251 ? 146.252 145.420 151.887 1.00 35.28 251 ILE C CA 1
ATOM 5687 C C . ILE E 1 251 ? 146.306 145.216 150.376 1.00 34.00 251 ILE C C 1
ATOM 5688 O O . ILE E 1 251 ? 146.655 146.142 149.632 1.00 38.75 251 ILE C O 1
ATOM 5693 N N . GLU E 1 252 ? 145.947 144.024 149.899 1.00 33.96 252 GLU C N 1
ATOM 5694 C CA . GLU E 1 252 ? 146.098 143.700 148.484 1.00 35.49 252 GLU C CA 1
ATOM 5695 C C . GLU E 1 252 ? 145.190 144.560 147.617 1.00 38.02 252 GLU C C 1
ATOM 5696 O O . GLU E 1 252 ? 145.638 145.162 146.635 1.00 41.22 252 GLU C O 1
ATOM 5702 N N . ASP E 1 253 ? 143.907 144.631 147.964 1.00 38.40 253 ASP C N 1
ATOM 5703 C CA . ASP E 1 253 ? 142.998 145.499 147.230 1.00 39.11 253 ASP C CA 1
ATOM 5704 C C . ASP E 1 253 ? 143.245 146.966 147.545 1.00 37.55 253 ASP C C 1
ATOM 5705 O O . ASP E 1 253 ? 143.039 147.829 146.680 1.00 41.48 253 ASP C O 1
ATOM 5710 N N . TYR E 1 254 ? 143.697 147.260 148.764 1.00 32.82 254 TYR C N 1
ATOM 5711 C CA . TYR E 1 254 ? 143.875 148.646 149.174 1.00 30.52 254 TYR C CA 1
ATOM 5712 C C . TYR E 1 254 ? 144.996 149.320 148.401 1.00 34.26 254 TYR C C 1
ATOM 5713 O O . TYR E 1 254 ? 144.897 150.505 148.075 1.00 36.71 254 TYR C O 1
ATOM 5722 N N . VAL E 1 255 ? 146.085 148.601 148.129 1.00 35.28 255 VAL C N 1
ATOM 5723 C CA . VAL E 1 255 ? 147.193 149.207 147.396 1.00 33.95 255 VAL C CA 1
ATOM 5724 C C . VAL E 1 255 ? 146.735 149.630 146.006 1.00 33.36 255 VAL C C 1
ATOM 5725 O O . VAL E 1 255 ? 147.018 150.745 145.550 1.00 36.11 255 VAL C O 1
ATOM 5729 N N . GLY E 1 256 ? 145.999 148.753 145.324 1.00 31.33 256 GLY C N 1
ATOM 5730 C CA . GLY E 1 256 ? 145.475 149.101 144.015 1.00 32.34 256 GLY C CA 1
ATOM 5731 C C . GLY E 1 256 ? 144.493 150.253 144.070 1.00 34.78 256 GLY C C 1
ATOM 5732 O O . GLY E 1 256 ? 144.535 151.160 143.239 1.00 39.69 256 GLY C O 1
ATOM 5733 N N . PHE E 1 257 ? 143.600 150.236 145.061 1.00 32.49 257 PHE C N 1
ATOM 5734 C CA . PHE E 1 257 ? 142.627 151.312 145.224 1.00 31.67 257 PHE C CA 1
ATOM 5735 C C . PHE E 1 257 ? 143.320 152.658 145.432 1.00 32.41 257 PHE C C 1
ATOM 5736 O O . PHE E 1 257 ? 142.992 153.659 144.780 1.00 35.47 257 PHE C O 1
ATOM 5744 N N . PHE E 1 258 ? 144.308 152.680 146.324 1.00 33.32 258 PHE C N 1
ATOM 5745 C CA . PHE E 1 258 ? 145.052 153.891 146.646 1.00 34.23 258 PHE C CA 1
ATOM 5746 C C . PHE E 1 258 ? 145.835 154.401 145.440 1.00 33.08 258 PHE C C 1
ATOM 5747 O O . PHE E 1 258 ? 145.851 155.608 145.161 1.00 34.61 258 PHE C O 1
ATOM 5755 N N . THR E 1 259 ? 146.481 153.494 144.706 1.00 33.81 259 THR C N 1
ATOM 5756 C CA . THR E 1 259 ? 147.228 153.894 143.520 1.00 33.17 259 THR C CA 1
ATOM 5757 C C . THR E 1 259 ? 146.300 154.433 142.441 1.00 33.81 259 THR C C 1
ATOM 5758 O O . THR E 1 259 ? 146.630 155.406 141.754 1.00 39.51 259 THR C O 1
ATOM 5762 N N . LYS E 1 260 ? 145.134 153.808 142.272 1.00 33.23 260 LYS C N 1
ATOM 5763 C CA . LYS E 1 260 ? 144.162 154.310 141.311 1.00 32.36 260 LYS C CA 1
ATOM 5764 C C . LYS E 1 260 ? 143.719 155.716 141.679 1.00 32.92 260 LYS C C 1
ATOM 5765 O O . LYS E 1 260 ? 143.623 156.590 140.814 1.00 38.77 260 LYS C O 1
ATOM 5771 N N . ILE E 1 261 ? 143.460 155.958 142.962 1.00 32.08 261 ILE C N 1
ATOM 5772 C CA . ILE E 1 261 ? 143.043 157.284 143.407 1.00 32.55 261 ILE C CA 1
ATOM 5773 C C . ILE E 1 261 ? 144.123 158.311 143.095 1.00 35.08 261 ILE C C 1
ATOM 5774 O O . ILE E 1 261 ? 143.839 159.371 142.522 1.00 40.60 261 ILE C O 1
ATOM 5779 N N . LEU E 1 262 ? 145.370 158.003 143.461 1.00 35.37 262 LEU C N 1
ATOM 5780 C CA . LEU E 1 262 ? 146.453 158.963 143.253 1.00 33.75 262 LEU C CA 1
ATOM 5781 C C . LEU E 1 262 ? 146.674 159.251 141.772 1.00 34.91 262 LEU C C 1
ATOM 5782 O O . LEU E 1 262 ? 146.776 160.416 141.363 1.00 38.96 262 LEU C O 1
ATOM 5787 N N . ILE E 1 263 ? 146.725 158.202 140.948 1.00 33.70 263 ILE C N 1
ATOM 5788 C CA . ILE E 1 263 ? 146.973 158.373 139.518 1.00 34.76 263 ILE C CA 1
ATOM 5789 C C . ILE E 1 263 ? 145.819 159.129 138.870 1.00 36.60 263 ILE C C 1
ATOM 5790 O O . ILE E 1 263 ? 146.023 160.017 138.032 1.00 42.13 263 ILE C O 1
ATOM 5795 N N . GLY E 1 264 ? 144.588 158.792 139.256 1.00 32.86 264 GLY C N 1
ATOM 5796 C CA . GLY E 1 264 ? 143.435 159.466 138.700 1.00 32.22 264 GLY C CA 1
ATOM 5797 C C . GLY E 1 264 ? 143.377 160.931 139.059 1.00 35.47 264 GLY C C 1
ATOM 5798 O O . GLY E 1 264 ? 143.004 161.758 138.228 1.00 39.89 264 GLY C O 1
ATOM 5799 N N . PHE E 1 265 ? 143.752 161.281 140.289 1.00 35.48 265 PHE C N 1
ATOM 5800 C CA . PHE E 1 265 ? 143.753 162.689 140.668 1.00 33.47 265 PHE C CA 1
ATOM 5801 C C . PHE E 1 265 ? 144.865 163.448 139.958 1.00 35.79 265 PHE C C 1
ATOM 5802 O O . PHE E 1 265 ? 144.687 164.606 139.563 1.00 40.59 265 PHE C O 1
ATOM 5810 N N . GLY E 1 266 ? 146.017 162.805 139.761 1.00 34.91 266 GLY C N 1
ATOM 5811 C CA . GLY E 1 266 ? 147.056 163.430 138.958 1.00 33.97 266 GLY C CA 1
ATOM 5812 C C . GLY E 1 266 ? 146.602 163.707 137.537 1.00 39.51 266 GLY C C 1
ATOM 5813 O O . GLY E 1 266 ? 146.813 164.802 137.004 1.00 41.42 266 GLY C O 1
ATOM 5814 N N . ILE E 1 267 ? 145.945 162.729 136.914 1.00 39.27 267 ILE C N 1
ATOM 5815 C CA . ILE E 1 267 ? 145.461 162.904 135.547 1.00 38.50 267 ILE C CA 1
ATOM 5816 C C . ILE E 1 267 ? 144.357 163.958 135.504 1.00 39.25 267 ILE C C 1
ATOM 5817 O O . ILE E 1 267 ? 144.249 164.738 134.548 1.00 45.01 267 ILE C O 1
ATOM 5822 N N . ALA E 1 268 ? 143.516 163.989 136.538 1.00 36.12 268 ALA C N 1
ATOM 5823 C CA . ALA E 1 268 ? 142.442 164.970 136.604 1.00 37.08 268 ALA C CA 1
ATOM 5824 C C . ALA E 1 268 ? 142.989 166.379 136.756 1.00 41.71 268 ALA C C 1
ATOM 5825 O O . ALA E 1 268 ? 142.373 167.344 136.292 1.00 47.00 268 ALA C O 1
ATOM 5827 N N . PHE E 1 269 ? 144.122 166.528 137.439 1.00 40.58 269 PHE C N 1
ATOM 5828 C CA . PHE E 1 269 ? 144.754 167.838 137.527 1.00 39.69 269 PHE C CA 1
ATOM 5829 C C . PHE E 1 269 ? 145.445 168.197 136.217 1.00 45.31 269 PHE C C 1
ATOM 5830 O O . PHE E 1 269 ? 145.550 169.373 135.853 1.00 49.29 269 PHE C O 1
ATOM 5838 N N . GLU E 1 270 ? 145.934 167.186 135.496 1.00 46.33 270 GLU C N 1
ATOM 5839 C CA . GLU E 1 270 ? 146.600 167.442 134.222 1.00 46.24 270 GLU C CA 1
ATOM 5840 C C . GLU E 1 270 ? 145.643 167.876 133.112 1.00 48.54 270 GLU C C 1
ATOM 5841 O O . GLU E 1 270 ? 145.948 168.797 132.349 1.00 53.45 270 GLU C O 1
ATOM 5847 N N . LEU E 1 271 ? 144.494 167.217 132.986 1.00 46.36 271 LEU C N 1
ATOM 5848 C CA . LEU E 1 271 ? 143.661 167.434 131.799 1.00 44.92 271 LEU C CA 1
ATOM 5849 C C . LEU E 1 271 ? 143.196 168.888 131.655 1.00 47.01 271 LEU C C 1
ATOM 5850 O O . LEU E 1 271 ? 143.257 169.440 130.543 1.00 51.89 271 LEU C O 1
ATOM 5855 N N . PRO E 1 272 ? 142.718 169.553 132.728 1.00 45.78 272 PRO C N 1
ATOM 5856 C CA . PRO E 1 272 ? 142.469 170.994 132.625 1.00 46.47 272 PRO C CA 1
ATOM 5857 C C . PRO E 1 272 ? 143.675 171.790 132.155 1.00 50.38 272 PRO C C 1
ATOM 5858 O O . PRO E 1 272 ? 143.509 172.779 131.436 1.00 54.85 272 PRO C O 1
ATOM 5862 N N . VAL E 1 273 ? 144.887 171.393 132.547 1.00 48.39 273 VAL C N 1
ATOM 5863 C CA . VAL E 1 273 ? 146.058 172.171 132.153 1.00 51.16 273 VAL C CA 1
ATOM 5864 C C . VAL E 1 273 ? 146.327 171.999 130.661 1.00 51.82 273 VAL C C 1
ATOM 5865 O O . VAL E 1 273 ? 146.750 172.940 129.983 1.00 55.07 273 VAL C O 1
ATOM 5869 N N . VAL E 1 274 ? 146.064 170.805 130.119 1.00 47.67 274 VAL C N 1
ATOM 5870 C CA . VAL E 1 274 ? 146.243 170.633 128.681 1.00 49.20 274 VAL C CA 1
ATOM 5871 C C . VAL E 1 274 ? 145.172 171.407 127.926 1.00 50.44 274 VAL C C 1
ATOM 5872 O O . VAL E 1 274 ? 145.442 171.972 126.858 1.00 53.36 274 VAL C O 1
ATOM 5876 N N . ALA E 1 275 ? 143.957 171.483 128.477 1.00 49.40 275 ALA C N 1
ATOM 5877 C CA . ALA E 1 275 ? 142.933 172.321 127.863 1.00 46.69 275 ALA C CA 1
ATOM 5878 C C . ALA E 1 275 ? 143.347 173.787 127.864 1.00 48.99 275 ALA C C 1
ATOM 5879 O O . ALA E 1 275 ? 143.223 174.479 126.845 1.00 53.29 275 ALA C O 1
ATOM 5881 N N . TYR E 1 276 ? 143.858 174.273 128.995 1.00 48.12 276 TYR C N 1
ATOM 5882 C CA . TYR E 1 276 ? 144.272 175.668 129.096 1.00 49.64 276 TYR C CA 1
ATOM 5883 C C . TYR E 1 276 ? 145.438 175.965 128.163 1.00 51.04 276 TYR C C 1
ATOM 5884 O O . TYR E 1 276 ? 145.500 177.044 127.563 1.00 55.98 276 TYR C O 1
ATOM 5893 N N . PHE E 1 277 ? 146.373 175.028 128.036 1.00 50.14 277 PHE C N 1
ATOM 5894 C CA . PHE E 1 277 ? 147.494 175.178 127.122 1.00 49.37 277 PHE C CA 1
ATOM 5895 C C . PHE E 1 277 ? 147.014 175.266 125.683 1.00 50.94 277 PHE C C 1
ATOM 5896 O O . PHE E 1 277 ? 147.391 176.192 124.959 1.00 57.63 277 PHE C O 1
ATOM 5904 N N . LEU E 1 278 ? 146.175 174.322 125.258 1.00 48.19 278 LEU C N 1
ATOM 5905 C CA . LEU E 1 278 ? 145.681 174.331 123.888 1.00 44.70 278 LEU C CA 1
ATOM 5906 C C . LEU E 1 278 ? 144.841 175.573 123.613 1.00 44.95 278 LEU C C 1
ATOM 5907 O O . LEU E 1 278 ? 144.755 176.025 122.468 1.00 53.19 278 LEU C O 1
ATOM 5912 N N . ALA E 1 279 ? 144.218 176.130 124.648 1.00 40.35 279 ALA C N 1
ATOM 5913 C CA . ALA E 1 279 ? 143.478 177.374 124.486 1.00 41.26 279 ALA C CA 1
ATOM 5914 C C . ALA E 1 279 ? 144.402 178.581 124.355 1.00 47.94 279 ALA C C 1
ATOM 5915 O O . ALA E 1 279 ? 144.146 179.473 123.541 1.00 53.77 279 ALA C O 1
ATOM 5917 N N . LEU E 1 280 ? 145.471 178.628 125.148 1.00 51.89 280 LEU C N 1
ATOM 5918 C CA . LEU E 1 280 ? 146.408 179.745 125.103 1.00 55.28 280 LEU C CA 1
ATOM 5919 C C . LEU E 1 280 ? 147.127 179.818 123.764 1.00 54.01 280 LEU C C 1
ATOM 5920 O O . LEU E 1 280 ? 147.135 180.869 123.115 1.00 57.39 280 LEU C O 1
ATOM 5925 N N . LEU E 1 281 ? 147.737 178.707 123.343 1.00 50.63 281 LEU C N 1
ATOM 5926 C CA . LEU E 1 281 ? 148.409 178.679 122.050 1.00 53.42 281 LEU C CA 1
ATOM 5927 C C . LEU E 1 281 ? 147.418 178.909 120.922 1.00 57.07 281 LEU C C 1
ATOM 5928 O O . LEU E 1 281 ? 147.690 179.656 119.975 1.00 62.67 281 LEU C O 1
ATOM 5933 N N . GLY E 1 282 ? 146.263 178.270 121.015 1.00 54.64 282 GLY C N 1
ATOM 5934 C CA . GLY E 1 282 ? 145.191 178.369 120.053 1.00 50.54 282 GLY C CA 1
ATOM 5935 C C . GLY E 1 282 ? 145.182 177.156 119.154 1.00 52.94 282 GLY C C 1
ATOM 5936 O O . GLY E 1 282 ? 145.844 177.118 118.113 1.00 60.54 282 GLY C O 1
ATOM 5937 N N . LEU E 1 283 ? 144.422 176.151 119.569 1.00 45.20 283 LEU C N 1
ATOM 5938 C CA . LEU E 1 283 ? 144.031 175.039 118.716 1.00 47.94 283 LEU C CA 1
ATOM 5939 C C . LEU E 1 283 ? 142.592 174.617 118.937 1.00 50.87 283 LEU C C 1
ATOM 5940 O O . LEU E 1 283 ? 142.032 173.920 118.083 1.00 51.81 283 LEU C O 1
ATOM 5945 N N . ILE E 1 284 ? 141.973 175.021 120.046 1.00 43.37 284 ILE C N 1
ATOM 5946 C CA . ILE E 1 284 ? 140.590 174.708 120.366 1.00 39.61 284 ILE C CA 1
ATOM 5947 C C . ILE E 1 284 ? 139.965 175.946 120.988 1.00 36.84 284 ILE C C 1
ATOM 5948 O O . ILE E 1 284 ? 140.648 176.796 121.560 1.00 42.45 284 ILE C O 1
ATOM 5953 N N . THR E 1 285 ? 138.649 176.042 120.863 1.00 34.99 285 THR C N 1
ATOM 5954 C CA . THR E 1 285 ? 137.867 177.083 121.504 1.00 31.48 285 THR C CA 1
ATOM 5955 C C . THR E 1 285 ? 136.753 176.416 122.296 1.00 37.01 285 THR C C 1
ATOM 5956 O O . THR E 1 285 ? 136.642 175.187 122.334 1.00 41.39 285 THR C O 1
ATOM 5960 N N . ASP E 1 286 ? 135.922 177.229 122.949 1.00 33.89 286 ASP C N 1
ATOM 5961 C CA . ASP E 1 286 ? 134.771 176.671 123.648 1.00 34.41 286 ASP C CA 1
ATOM 5962 C C . ASP E 1 286 ? 133.804 176.011 122.676 1.00 41.21 286 ASP C C 1
ATOM 5963 O O . ASP E 1 286 ? 133.140 175.030 123.030 1.00 41.68 286 ASP C O 1
ATOM 5968 N N . LYS E 1 287 ? 133.711 176.534 121.451 1.00 40.88 287 LYS C N 1
ATOM 5969 C CA . LYS E 1 287 ? 132.859 175.919 120.441 1.00 36.17 287 LYS C CA 1
ATOM 5970 C C . LYS E 1 287 ? 133.359 174.533 120.063 1.00 36.43 287 LYS C C 1
ATOM 5971 O O . LYS E 1 287 ? 132.559 173.618 119.844 1.00 43.72 287 LYS C O 1
ATOM 5977 N N . THR E 1 288 ? 134.676 174.361 119.964 1.00 32.67 288 THR C N 1
ATOM 5978 C CA . THR E 1 288 ? 135.220 173.053 119.614 1.00 33.53 288 THR C CA 1
ATOM 5979 C C . THR E 1 288 ? 134.914 172.024 120.691 1.00 34.42 288 THR C C 1
ATOM 5980 O O . THR E 1 288 ? 134.531 170.888 120.387 1.00 38.97 288 THR C O 1
ATOM 5984 N N . LEU E 1 289 ? 135.060 172.406 121.954 1.00 33.59 289 LEU C N 1
ATOM 5985 C CA . LEU E 1 289 ? 134.783 171.502 123.058 1.00 33.21 289 LEU C CA 1
ATOM 5986 C C . LEU E 1 289 ? 133.294 171.262 123.259 1.00 33.97 289 LEU C C 1
ATOM 5987 O O . LEU E 1 289 ? 132.913 170.193 123.746 1.00 35.09 289 LEU C O 1
ATOM 5992 N N . LYS E 1 290 ? 132.448 172.226 122.905 1.00 33.99 290 LYS C N 1
ATOM 5993 C CA . LYS E 1 290 ? 131.004 172.059 122.998 1.00 30.99 290 LYS C CA 1
ATOM 5994 C C . LYS E 1 290 ? 130.432 171.240 121.853 1.00 35.62 290 LYS C C 1
ATOM 5995 O O . LYS E 1 290 ? 129.448 170.518 122.048 1.00 41.42 290 LYS C O 1
ATOM 6001 N N . ASP E 1 291 ? 131.023 171.336 120.666 1.00 33.92 291 ASP C N 1
ATOM 6002 C CA . ASP E 1 291 ? 130.532 170.620 119.501 1.00 33.15 291 ASP C CA 1
ATOM 6003 C C . ASP E 1 291 ? 131.073 169.206 119.400 1.00 34.37 291 ASP C C 1
ATOM 6004 O O . ASP E 1 291 ? 130.508 168.392 118.662 1.00 42.42 291 ASP C O 1
ATOM 6009 N N . TYR E 1 292 ? 132.147 168.894 120.118 1.00 31.15 292 TYR C N 1
ATOM 6010 C CA . TYR E 1 292 ? 132.724 167.560 120.125 1.00 29.62 292 TYR C CA 1
ATOM 6011 C C . TYR E 1 292 ? 132.380 166.787 121.388 1.00 27.88 292 TYR C C 1
ATOM 6012 O O . TYR E 1 292 ? 133.028 165.780 121.684 1.00 29.75 292 TYR C O 1
ATOM 6021 N N . PHE E 1 293 ? 131.376 167.236 122.141 1.00 27.78 293 PHE C N 1
ATOM 6022 C CA . PHE E 1 293 ? 130.978 166.511 123.341 1.00 25.71 293 PHE C CA 1
ATOM 6023 C C . PHE E 1 293 ? 130.243 165.220 123.006 1.00 30.53 293 PHE C C 1
ATOM 6024 O O . PHE E 1 293 ? 130.300 164.262 123.784 1.00 31.61 293 PHE C O 1
ATOM 6032 N N . LYS E 1 294 ? 129.553 165.172 121.863 1.00 31.17 294 LYS C N 1
ATOM 6033 C CA . LYS E 1 294 ? 128.841 163.957 121.483 1.00 23.24 294 LYS C CA 1
ATOM 6034 C C . LYS E 1 294 ? 129.799 162.785 121.328 1.00 28.51 294 LYS C C 1
ATOM 6035 O O . LYS E 1 294 ? 129.496 161.665 121.753 1.00 34.96 294 LYS C O 1
ATOM 6041 N N . TYR E 1 295 ? 130.954 163.020 120.708 1.00 30.40 295 TYR C N 1
ATOM 6042 C CA . TYR E 1 295 ? 131.971 161.984 120.586 1.00 25.64 295 TYR C CA 1
ATOM 6043 C C . TYR E 1 295 ? 132.793 161.850 121.857 1.00 24.51 295 TYR C C 1
ATOM 6044 O O . TYR E 1 295 ? 133.249 160.750 122.187 1.00 28.98 295 TYR C O 1
ATOM 6053 N N . ALA E 1 296 ? 132.974 162.954 122.580 1.00 23.92 296 ALA C N 1
ATOM 6054 C CA . ALA E 1 296 ? 133.751 162.920 123.809 1.00 21.83 296 ALA C CA 1
ATOM 6055 C C . ALA E 1 296 ? 133.099 162.028 124.851 1.00 25.18 296 ALA C C 1
ATOM 6056 O O . ALA E 1 296 ? 133.791 161.320 125.581 1.00 28.24 296 ALA C O 1
ATOM 6058 N N . ILE E 1 297 ? 131.770 162.055 124.945 1.00 27.67 297 ILE C N 1
ATOM 6059 C CA . ILE E 1 297 ? 131.092 161.257 125.962 1.00 25.95 297 ILE C CA 1
ATOM 6060 C C . ILE E 1 297 ? 131.182 159.770 125.630 1.00 29.53 297 ILE C C 1
ATOM 6061 O O . ILE E 1 297 ? 131.361 158.931 126.523 1.00 33.02 297 ILE C O 1
ATOM 6066 N N . VAL E 1 298 ? 131.086 159.419 124.347 1.00 27.54 298 VAL C N 1
ATOM 6067 C CA . VAL E 1 298 ? 131.258 158.027 123.944 1.00 26.52 298 VAL C CA 1
ATOM 6068 C C . VAL E 1 298 ? 132.679 157.561 124.235 1.00 28.93 298 VAL C C 1
ATOM 6069 O O . VAL E 1 298 ? 132.894 156.451 124.737 1.00 32.20 298 VAL C O 1
ATOM 6073 N N . ILE E 1 299 ? 133.671 158.402 123.933 1.00 27.65 299 ILE C N 1
ATOM 6074 C CA . ILE E 1 299 ? 135.055 158.049 124.241 1.00 25.24 299 ILE C CA 1
ATOM 6075 C C . ILE E 1 299 ? 135.258 157.948 125.748 1.00 29.61 299 ILE C C 1
ATOM 6076 O O . ILE E 1 299 ? 136.030 157.114 126.230 1.00 34.95 299 ILE C O 1
ATOM 6081 N N . ILE E 1 300 ? 134.574 158.798 126.515 1.00 27.17 300 ILE C N 1
ATOM 6082 C CA . ILE E 1 300 ? 134.675 158.762 127.970 1.00 26.89 300 ILE C CA 1
ATOM 6083 C C . ILE E 1 300 ? 134.139 157.444 128.503 1.00 29.39 300 ILE C C 1
ATOM 6084 O O . ILE E 1 300 ? 134.732 156.831 129.396 1.00 35.63 300 ILE C O 1
ATOM 6089 N N . PHE E 1 301 ? 133.011 156.985 127.964 1.00 29.09 301 PHE C N 1
ATOM 6090 C CA . PHE E 1 301 ? 132.453 155.716 128.417 1.00 29.91 301 PHE C CA 1
ATOM 6091 C C . PHE E 1 301 ? 133.319 154.544 127.975 1.00 32.30 301 PHE C C 1
ATOM 6092 O O . PHE E 1 301 ? 133.467 153.563 128.713 1.00 38.01 301 PHE C O 1
ATOM 6100 N N . LEU E 1 302 ? 133.925 154.642 126.791 1.00 31.39 302 LEU C N 1
ATOM 6101 C CA . LEU E 1 302 ? 134.888 153.632 126.359 1.00 31.77 302 LEU C CA 1
ATOM 6102 C C . LEU E 1 302 ? 136.082 153.569 127.306 1.00 35.02 302 LEU C C 1
ATOM 6103 O O . LEU E 1 302 ? 136.518 152.484 127.710 1.00 39.87 302 LEU C O 1
ATOM 6108 N N . LEU E 1 303 ? 136.616 154.732 127.681 1.00 33.55 303 LEU C N 1
ATOM 6109 C CA . LEU E 1 303 ? 137.742 154.786 128.605 1.00 35.98 303 LEU C CA 1
ATOM 6110 C C . LEU E 1 303 ? 137.358 154.247 129.973 1.00 38.25 303 LEU C C 1
ATOM 6111 O O . LEU E 1 303 ? 138.149 153.557 130.622 1.00 44.85 303 LEU C O 1
ATOM 6116 N N . ALA E 1 304 ? 136.151 154.572 130.435 1.00 36.64 304 ALA C N 1
ATOM 6117 C CA . ALA E 1 304 ? 135.680 154.068 131.718 1.00 36.80 304 ALA C CA 1
ATOM 6118 C C . ALA E 1 304 ? 135.552 152.553 131.698 1.00 39.87 304 ALA C C 1
ATOM 6119 O O . ALA E 1 304 ? 135.907 151.881 132.671 1.00 48.06 304 ALA C O 1
ATOM 6121 N N . ALA E 1 305 ? 135.053 151.994 130.595 1.00 37.56 305 ALA C N 1
ATOM 6122 C CA . ALA E 1 305 ? 135.010 150.543 130.461 1.00 40.42 305 ALA C CA 1
ATOM 6123 C C . ALA E 1 305 ? 136.411 149.947 130.468 1.00 47.25 305 ALA C C 1
ATOM 6124 O O . ALA E 1 305 ? 136.647 148.902 131.085 1.00 51.10 305 ALA C O 1
ATOM 6126 N N . PHE E 1 306 ? 137.355 150.598 129.787 1.00 46.34 306 PHE C N 1
ATOM 6127 C CA . PHE E 1 306 ? 138.719 150.080 129.726 1.00 44.62 306 PHE C CA 1
ATOM 6128 C C . PHE E 1 306 ? 139.402 150.125 131.087 1.00 43.39 306 PHE C C 1
ATOM 6129 O O . PHE E 1 306 ? 140.179 149.226 131.426 1.00 50.05 306 PHE C O 1
ATOM 6137 N N . LEU E 1 307 ? 139.133 151.159 131.876 1.00 40.16 307 LEU C N 1
ATOM 6138 C CA . LEU E 1 307 ? 139.847 151.403 133.121 1.00 44.04 307 LEU C CA 1
ATOM 6139 C C . LEU E 1 307 ? 139.129 150.857 134.348 1.00 45.09 307 LEU C C 1
ATOM 6140 O O . LEU E 1 307 ? 139.578 151.107 135.470 1.00 51.73 307 LEU C O 1
ATOM 6145 N N . THR E 1 308 ? 138.038 150.129 134.171 1.00 43.12 308 THR C N 1
ATOM 6146 C CA . THR E 1 308 ? 137.246 149.614 135.273 1.00 44.24 308 THR C CA 1
ATOM 6147 C C . THR E 1 308 ? 136.953 148.138 135.052 1.00 46.97 308 THR C C 1
ATOM 6148 O O . THR E 1 308 ? 137.041 147.642 133.925 1.00 49.14 308 THR C O 1
ATOM 6152 N N . PRO E 1 309 ? 136.623 147.408 136.115 1.00 47.47 309 PRO C N 1
ATOM 6153 C CA . PRO E 1 309 ? 136.138 146.032 135.958 1.00 46.36 309 PRO C CA 1
ATOM 6154 C C . PRO E 1 309 ? 134.917 145.979 135.058 1.00 51.90 309 PRO C C 1
ATOM 6155 O O . PRO E 1 309 ? 134.280 147.012 134.800 1.00 54.76 309 PRO C O 1
ATOM 6159 N N . PRO E 1 310 ? 134.544 144.790 134.566 1.00 49.58 310 PRO C N 1
ATOM 6160 C CA . PRO E 1 310 ? 133.469 144.705 133.564 1.00 51.47 310 PRO C CA 1
ATOM 6161 C C . PRO E 1 310 ? 132.090 145.127 134.054 1.00 52.89 310 PRO C C 1
ATOM 6162 O O . PRO E 1 310 ? 131.116 145.037 133.302 1.00 55.22 310 PRO C O 1
ATOM 6166 N N . ASP E 1 311 ? 131.985 145.581 135.298 1.00 50.87 311 ASP C N 1
ATOM 6167 C CA . ASP E 1 311 ? 130.706 146.043 135.819 1.00 48.83 311 ASP C CA 1
ATOM 6168 C C . ASP E 1 311 ? 130.327 147.393 135.218 1.00 46.79 311 ASP C C 1
ATOM 6169 O O . ASP E 1 311 ? 131.182 148.253 134.991 1.00 49.55 311 ASP C O 1
ATOM 6174 N N . VAL E 1 312 ? 129.031 147.572 134.961 1.00 43.07 312 VAL C N 1
ATOM 6175 C CA . VAL E 1 312 ? 128.537 148.832 134.412 1.00 42.68 312 VAL C CA 1
ATOM 6176 C C . VAL E 1 312 ? 128.602 149.941 135.456 1.00 44.05 312 VAL C C 1
ATOM 6177 O O . VAL E 1 312 ? 128.889 151.102 135.133 1.00 44.77 312 VAL C O 1
ATOM 6181 N N . LEU E 1 313 ? 128.330 149.608 136.720 1.00 43.67 313 LEU C N 1
ATOM 6182 C CA . LEU E 1 313 ? 128.297 150.626 137.765 1.00 41.41 313 LEU C CA 1
ATOM 6183 C C . LEU E 1 313 ? 129.653 151.299 137.930 1.00 42.90 313 LEU C C 1
ATOM 6184 O O . LEU E 1 313 ? 129.730 152.524 138.082 1.00 44.73 313 LEU C O 1
ATOM 6189 N N . THR E 1 314 ? 130.733 150.519 137.901 1.00 42.78 314 THR C N 1
ATOM 6190 C CA . THR E 1 314 ? 132.065 151.110 137.942 1.00 40.54 314 THR C CA 1
ATOM 6191 C C . THR E 1 314 ? 132.310 151.984 136.721 1.00 38.18 314 THR C C 1
ATOM 6192 O O . THR E 1 314 ? 132.968 153.027 136.813 1.00 40.29 314 THR C O 1
ATOM 6196 N N . GLN E 1 315 ? 131.780 151.579 135.567 1.00 36.41 315 GLN C N 1
ATOM 6197 C CA . GLN E 1 315 ? 131.943 152.372 134.356 1.00 34.50 315 GLN C CA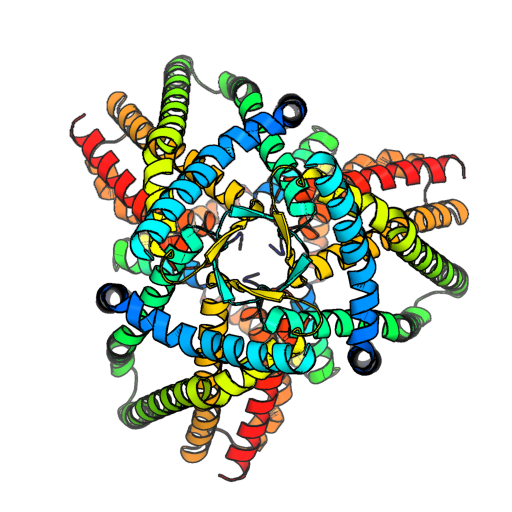 1
ATOM 6198 C C . GLN E 1 315 ? 131.281 153.737 134.495 1.00 38.68 315 GLN C C 1
ATOM 6199 O O . GLN E 1 315 ? 131.862 154.756 134.113 1.00 42.00 315 GLN C O 1
ATOM 6205 N N . LEU E 1 316 ? 130.070 153.781 135.052 1.00 39.27 316 LEU C N 1
ATOM 6206 C CA . LEU E 1 316 ? 129.412 155.069 135.262 1.00 35.80 316 LEU C CA 1
ATOM 6207 C C . LEU E 1 316 ? 130.123 155.885 136.336 1.00 35.24 316 LEU C C 1
ATOM 6208 O O . LEU E 1 316 ? 130.258 157.111 136.210 1.00 39.89 316 LEU C O 1
ATOM 6213 N N . LEU E 1 317 ? 130.586 155.220 137.397 1.00 35.12 317 LEU C N 1
ATOM 6214 C CA . LEU E 1 317 ? 131.294 155.911 138.466 1.00 34.36 317 LEU C CA 1
ATOM 6215 C C . LEU E 1 317 ? 132.604 156.509 137.980 1.00 36.83 317 LEU C C 1
ATOM 6216 O O . LEU E 1 317 ? 133.095 157.479 138.565 1.00 41.78 317 LEU C O 1
ATOM 6221 N N . MET E 1 318 ? 133.200 155.930 136.941 1.00 36.98 318 MET C N 1
ATOM 6222 C CA . MET E 1 318 ? 134.403 156.498 136.347 1.00 34.97 318 MET C CA 1
ATOM 6223 C C . MET E 1 318 ? 134.092 157.517 135.259 1.00 35.36 318 MET C C 1
ATOM 6224 O O . MET E 1 318 ? 134.877 158.447 135.046 1.00 41.21 318 MET C O 1
ATOM 6229 N N . ALA E 1 319 ? 132.958 157.372 134.575 1.00 30.46 319 ALA C N 1
ATOM 6230 C CA . ALA E 1 319 ? 132.604 158.311 133.520 1.00 30.53 319 ALA C CA 1
ATOM 6231 C C . ALA E 1 319 ? 132.165 159.652 134.090 1.00 32.73 319 ALA C C 1
ATOM 6232 O O . ALA E 1 319 ? 132.429 160.699 133.490 1.00 36.76 319 ALA C O 1
ATOM 6234 N N . ALA E 1 320 ? 131.487 159.643 135.238 1.00 32.23 320 ALA C N 1
ATOM 6235 C CA . ALA E 1 320 ? 131.022 160.900 135.824 1.00 29.24 320 ALA C CA 1
ATOM 6236 C C . ALA E 1 320 ? 132.153 161.889 136.091 1.00 32.38 320 ALA C C 1
ATOM 6237 O O . ALA E 1 320 ? 132.021 163.064 135.699 1.00 34.14 320 ALA C O 1
ATOM 6239 N N . PRO E 1 321 ? 133.266 161.513 136.735 1.00 33.97 321 PRO C N 1
ATOM 6240 C CA . PRO E 1 321 ? 134.369 162.472 136.880 1.00 32.64 321 PRO C CA 1
ATOM 6241 C C . PRO E 1 321 ? 134.929 162.942 135.556 1.00 34.38 321 PRO C C 1
ATOM 6242 O O . PRO E 1 321 ? 135.340 164.100 135.450 1.00 35.20 321 PRO C O 1
ATOM 6246 N N . LEU E 1 322 ? 134.957 162.080 134.541 1.00 33.15 322 LEU C N 1
ATOM 6247 C CA . LEU E 1 322 ? 135.458 162.494 133.236 1.00 28.93 322 LEU C CA 1
ATOM 6248 C C . LEU E 1 322 ? 134.539 163.523 132.591 1.00 29.87 322 LEU C C 1
ATOM 6249 O O . LEU E 1 322 ? 135.011 164.479 131.965 1.00 33.99 322 LEU C O 1
ATOM 6254 N N . ILE E 1 323 ? 133.226 163.358 132.745 1.00 28.83 323 ILE C N 1
ATOM 6255 C CA . ILE E 1 323 ? 132.290 164.343 132.215 1.00 30.28 323 ILE C CA 1
ATOM 6256 C C . ILE E 1 323 ? 132.428 165.665 132.960 1.00 33.03 323 ILE C C 1
ATOM 6257 O O . ILE E 1 323 ? 132.381 166.745 132.354 1.00 34.95 323 ILE C O 1
ATOM 6262 N N . LEU E 1 324 ? 132.602 165.605 134.282 1.00 33.37 324 LEU C N 1
ATOM 6263 C CA . LEU E 1 324 ? 132.817 166.830 135.048 1.00 30.52 324 LEU C CA 1
ATOM 6264 C C . LEU E 1 324 ? 134.110 167.521 134.635 1.00 31.84 324 LEU C C 1
ATOM 6265 O O . LEU E 1 324 ? 134.166 168.753 134.548 1.00 37.40 324 LEU C O 1
ATOM 6270 N N . LEU E 1 325 ? 135.163 166.742 134.382 1.00 32.18 325 LEU C N 1
ATOM 6271 C CA . LEU E 1 325 ? 136.418 167.310 133.906 1.00 30.57 325 LEU C CA 1
ATOM 6272 C C . LEU E 1 325 ? 136.244 167.962 132.545 1.00 30.69 325 LEU C C 1
ATOM 6273 O O . LEU E 1 325 ? 136.810 169.027 132.284 1.00 37.63 325 LEU C O 1
ATOM 6278 N N . TYR E 1 326 ? 135.468 167.335 131.661 1.00 28.16 326 TYR C N 1
ATOM 6279 C CA . TYR E 1 326 ? 135.202 167.933 130.358 1.00 26.94 326 TYR C CA 1
ATOM 6280 C C . TYR E 1 326 ? 134.454 169.255 130.499 1.00 30.29 326 TYR C C 1
ATOM 6281 O O . TYR E 1 326 ? 134.763 170.229 129.802 1.00 34.73 326 TYR C O 1
ATOM 6290 N N . GLY E 1 327 ? 133.471 169.311 131.396 1.00 29.53 327 GLY C N 1
ATOM 6291 C CA . GLY E 1 327 ? 132.755 170.561 131.610 1.00 30.69 327 GLY C CA 1
ATOM 6292 C C . GLY E 1 327 ? 133.638 171.655 132.183 1.00 35.96 327 GLY C C 1
ATOM 6293 O O . GLY E 1 327 ? 133.569 172.816 131.759 1.00 38.23 327 GLY C O 1
ATOM 6294 N N . LEU E 1 328 ? 134.477 171.301 133.157 1.00 35.56 328 LEU C N 1
ATOM 6295 C CA . LEU E 1 328 ? 135.431 172.263 133.696 1.00 34.74 328 LEU C CA 1
ATOM 6296 C C . LEU E 1 328 ? 136.385 172.744 132.612 1.00 35.95 328 LEU C C 1
ATOM 6297 O O . LEU E 1 328 ? 136.760 173.921 132.577 1.00 38.72 328 LEU C O 1
ATOM 6302 N N . SER E 1 329 ? 136.784 171.841 131.717 1.00 33.07 329 SER C N 1
ATOM 6303 C CA . SER E 1 329 ? 137.635 172.220 130.599 1.00 31.53 329 SER C CA 1
ATOM 6304 C C . SER E 1 329 ? 136.926 173.203 129.678 1.00 32.57 329 SER C C 1
ATOM 6305 O O . SER E 1 329 ? 137.540 174.155 129.181 1.00 37.52 329 SER C O 1
ATOM 6308 N N . ILE E 1 330 ? 135.632 172.987 129.437 1.00 32.57 330 ILE C N 1
ATOM 6309 C CA . ILE E 1 330 ? 134.861 173.926 128.624 1.00 32.62 330 ILE C CA 1
ATOM 6310 C C . ILE E 1 330 ? 134.853 175.301 129.275 1.00 33.89 330 ILE C C 1
ATOM 6311 O O . ILE E 1 330 ? 135.044 176.325 128.610 1.00 35.78 330 ILE C O 1
ATOM 6316 N N . LEU E 1 331 ? 134.636 175.342 130.592 1.00 37.18 331 LEU C N 1
ATOM 6317 C CA . LEU E 1 331 ? 134.649 176.620 131.302 1.00 31.75 331 LEU C CA 1
ATOM 6318 C C . LEU E 1 331 ? 136.004 177.308 131.186 1.00 33.17 331 LEU C C 1
ATOM 6319 O O . LEU E 1 331 ? 136.080 178.517 130.926 1.00 38.53 331 LEU C O 1
ATOM 6324 N N . ILE E 1 332 ? 137.085 176.550 131.370 1.00 31.90 332 ILE C N 1
ATOM 6325 C CA . ILE E 1 332 ? 138.426 177.124 131.308 1.00 28.77 332 ILE C CA 1
ATOM 6326 C C . ILE E 1 332 ? 138.687 177.713 129.930 1.00 35.27 332 ILE C C 1
ATOM 6327 O O . ILE E 1 332 ? 139.156 178.850 129.799 1.00 39.63 332 ILE C O 1
ATOM 6332 N N . VAL E 1 333 ? 138.383 176.950 128.878 1.00 33.69 333 VAL C N 1
ATOM 6333 C CA . VAL E 1 333 ? 138.628 177.441 127.526 1.00 27.50 333 VAL C CA 1
ATOM 6334 C C . VAL E 1 333 ? 137.712 178.615 127.201 1.00 31.99 333 VAL C C 1
ATOM 6335 O O . VAL E 1 333 ? 138.071 179.486 126.401 1.00 35.74 333 VAL C O 1
ATOM 6339 N N . HIS E 1 334 ? 136.528 178.675 127.815 1.00 34.68 334 HIS C N 1
ATOM 6340 C CA . HIS E 1 334 ? 135.642 179.811 127.584 1.00 35.16 334 HIS C CA 1
ATOM 6341 C C . HIS E 1 334 ? 136.198 181.084 128.201 1.00 42.34 334 HIS C C 1
ATOM 6342 O O . HIS E 1 334 ? 136.155 182.150 127.578 1.00 47.07 334 HIS C O 1
ATOM 6349 N N . TYR E 1 335 ? 136.721 180.999 129.424 1.00 44.97 335 TYR C N 1
ATOM 6350 C CA . TYR E 1 335 ? 137.265 182.192 130.061 1.00 38.20 335 TYR C CA 1
ATOM 6351 C C . TYR E 1 335 ? 138.628 182.590 129.514 1.00 35.94 335 TYR C C 1
ATOM 6352 O O . TYR E 1 335 ? 139.098 183.691 129.817 1.00 45.87 335 TYR C O 1
ATOM 6361 N N . VAL E 1 336 ? 139.268 181.739 128.722 1.00 31.18 336 VAL C N 1
ATOM 6362 C CA . VAL E 1 336 ? 140.549 182.075 128.120 1.00 31.37 336 VAL C CA 1
ATOM 6363 C C . VAL E 1 336 ? 140.341 183.007 126.936 1.00 42.50 336 VAL C C 1
ATOM 6364 O O . VAL E 1 336 ? 139.218 183.419 126.646 1.00 49.85 336 VAL C O 1
ATOM 6368 N N . MET F 2 1 ? 136.963 141.436 126.800 1.00 75.72 1 MET D N 1
ATOM 6369 C CA . MET F 2 1 ? 137.956 142.130 125.990 1.00 80.24 1 MET D CA 1
ATOM 6370 C C . MET F 2 1 ? 138.644 143.242 126.772 1.00 77.83 1 MET D C 1
ATOM 6371 O O . MET F 2 1 ? 138.209 144.391 126.740 1.00 80.27 1 MET D O 1
ATOM 6376 N N . PHE F 2 2 ? 139.723 142.887 127.470 1.00 76.79 2 PHE D N 1
ATOM 6377 C CA . PHE F 2 2 ? 140.539 143.835 128.228 1.00 73.54 2 PHE D CA 1
ATOM 6378 C C . PHE F 2 2 ? 139.713 144.546 129.302 1.00 69.70 2 PHE D C 1
ATOM 6379 O O . PHE F 2 2 ? 139.636 145.774 129.360 1.00 66.95 2 PHE D O 1
ATOM 6387 N N . GLY F 2 3 ? 139.099 143.740 130.165 1.00 67.31 3 GLY D N 1
ATOM 6388 C CA . GLY F 2 3 ? 138.303 144.279 131.254 1.00 64.42 3 GLY D CA 1
ATOM 6389 C C . GLY F 2 3 ? 137.124 145.102 130.797 1.00 63.08 3 GLY D C 1
ATOM 6390 O O . GLY F 2 3 ? 136.737 146.058 131.476 1.00 60.63 3 GLY D O 1
ATOM 6391 N N . MET F 2 4 ? 136.537 144.753 129.657 1.00 63.27 4 MET D N 1
ATOM 6392 C CA . MET F 2 4 ? 135.412 145.483 129.080 1.00 60.83 4 MET D CA 1
ATOM 6393 C C . MET F 2 4 ? 134.296 144.470 128.852 1.00 65.45 4 MET D C 1
ATOM 6394 O O . MET F 2 4 ? 134.323 143.712 127.878 1.00 70.45 4 MET D O 1
ATOM 6399 N N . GLY F 2 5 ? 133.323 144.455 129.757 1.00 57.78 5 GLY D N 1
ATOM 6400 C CA . GLY F 2 5 ? 132.262 143.478 129.696 1.00 54.85 5 GLY D CA 1
ATOM 6401 C C . GLY F 2 5 ? 131.271 143.741 128.584 1.00 53.77 5 GLY D C 1
ATOM 6402 O O . GLY F 2 5 ? 131.262 144.793 127.948 1.00 55.84 5 GLY D O 1
ATOM 6403 N N . PHE F 2 6 ? 130.423 142.739 128.346 1.00 54.80 6 PHE D N 1
ATOM 6404 C CA . PHE F 2 6 ? 129.381 142.874 127.336 1.00 56.13 6 PHE D CA 1
ATOM 6405 C C . PHE F 2 6 ? 128.391 143.967 127.714 1.00 52.20 6 PHE D C 1
ATOM 6406 O O . PHE F 2 6 ? 127.944 144.737 126.855 1.00 50.78 6 PHE D O 1
ATOM 6414 N N . SER F 2 7 ? 128.040 144.050 128.997 1.00 51.93 7 SER D N 1
ATOM 6415 C CA . SER F 2 7 ? 127.131 145.096 129.450 1.00 46.75 7 SER D CA 1
ATOM 6416 C C . SER F 2 7 ? 127.754 146.476 129.290 1.00 46.97 7 SER D C 1
ATOM 6417 O O . SER F 2 7 ? 127.056 147.449 128.991 1.00 47.38 7 SER D O 1
ATOM 6420 N N . GLU F 2 8 ? 129.070 146.583 129.483 1.00 47.78 8 GLU D N 1
ATOM 6421 C CA . GLU F 2 8 ? 129.750 147.852 129.242 1.00 41.39 8 GLU D CA 1
ATOM 6422 C C . GLU F 2 8 ? 129.701 148.234 127.768 1.00 42.13 8 GLU D C 1
ATOM 6423 O O . GLU F 2 8 ? 129.519 149.410 127.432 1.00 44.56 8 GLU D O 1
ATOM 6429 N N . ILE F 2 9 ? 129.855 147.257 126.873 1.00 42.93 9 ILE D N 1
ATOM 6430 C CA . ILE F 2 9 ? 129.714 147.524 125.444 1.00 39.46 9 ILE D CA 1
ATOM 6431 C C . ILE F 2 9 ? 128.300 147.989 125.128 1.00 41.52 9 ILE D C 1
ATOM 6432 O O . ILE F 2 9 ? 128.094 148.915 124.332 1.00 43.41 9 ILE D O 1
ATOM 6437 N N . LEU F 2 10 ? 127.302 147.355 125.746 1.00 43.14 10 LEU D N 1
ATOM 6438 C CA . LEU F 2 10 ? 125.921 147.776 125.541 1.00 38.10 10 LEU D CA 1
ATOM 6439 C C . LEU F 2 10 ? 125.692 149.188 126.057 1.00 36.50 10 LEU D C 1
ATOM 6440 O O . LEU F 2 10 ? 124.929 149.955 125.465 1.00 39.23 10 LEU D O 1
ATOM 6445 N N . VAL F 2 11 ? 126.335 149.548 127.165 1.00 38.29 11 VAL D N 1
ATOM 6446 C CA . VAL F 2 11 ? 126.211 150.902 127.693 1.00 35.19 11 VAL D CA 1
ATOM 6447 C C . VAL F 2 11 ? 126.864 151.906 126.750 1.00 34.20 11 VAL D C 1
ATOM 6448 O O . VAL F 2 11 ? 126.347 153.009 126.544 1.00 37.74 11 VAL D O 1
ATOM 6452 N N . ILE F 2 12 ? 128.006 151.546 126.166 1.00 34.68 12 ILE D N 1
ATOM 6453 C CA . ILE F 2 12 ? 128.647 152.425 125.190 1.00 32.21 12 ILE D CA 1
ATOM 6454 C C . ILE F 2 12 ? 127.745 152.615 123.979 1.00 32.97 12 ILE D C 1
ATOM 6455 O O . ILE F 2 12 ? 127.611 153.725 123.451 1.00 36.93 12 ILE D O 1
ATOM 6460 N N . ALA F 2 13 ? 127.099 151.538 123.530 1.00 34.12 13 ALA D N 1
ATOM 6461 C CA . ALA F 2 13 ? 126.149 151.645 122.427 1.00 32.99 13 ALA D CA 1
ATOM 6462 C C . ALA F 2 13 ? 124.950 152.508 122.805 1.00 32.68 13 ALA D C 1
ATOM 6463 O O . ALA F 2 13 ? 124.453 153.286 121.985 1.00 36.03 13 ALA D O 1
ATOM 6465 N N . LEU F 2 14 ? 124.467 152.373 124.039 1.00 33.39 14 LEU D N 1
ATOM 6466 C CA . LEU F 2 14 ? 123.358 153.190 124.520 1.00 31.68 14 LEU D CA 1
ATOM 6467 C C . LEU F 2 14 ? 123.725 154.667 124.516 1.00 33.18 14 LEU D C 1
ATOM 6468 O O . LEU F 2 14 ? 122.942 155.515 124.077 1.00 35.94 14 LEU D O 1
ATOM 6473 N N . VAL F 2 15 ? 124.923 154.987 125.005 1.00 33.43 15 VAL D N 1
ATOM 6474 C CA . VAL F 2 15 ? 125.397 156.366 125.016 1.00 30.77 15 VAL D CA 1
ATOM 6475 C C . VAL F 2 15 ? 125.544 156.888 123.594 1.00 32.42 15 VAL D C 1
ATOM 6476 O O . VAL F 2 15 ? 125.214 158.044 123.303 1.00 35.26 15 VAL D O 1
ATOM 6480 N N . ALA F 2 16 ? 126.035 156.043 122.684 1.00 31.19 16 ALA D N 1
ATOM 6481 C CA . ALA F 2 16 ? 126.163 156.448 121.289 1.00 29.49 16 ALA D CA 1
ATOM 6482 C C . ALA F 2 16 ? 124.805 156.748 120.670 1.00 33.71 16 ALA D C 1
ATOM 6483 O O . ALA F 2 16 ? 124.651 157.737 119.946 1.00 39.07 16 ALA D O 1
ATOM 6485 N N . ILE F 2 17 ? 123.808 155.904 120.937 1.00 34.64 17 ILE D N 1
ATOM 6486 C CA . ILE F 2 17 ? 122.472 156.143 120.401 1.00 33.17 17 ILE D CA 1
ATOM 6487 C C . ILE F 2 17 ? 121.880 157.414 120.992 1.00 34.13 17 ILE D C 1
ATOM 6488 O O . ILE F 2 17 ? 121.243 158.206 120.289 1.00 38.66 17 ILE D O 1
ATOM 6493 N N . LEU F 2 18 ? 122.079 157.629 122.292 1.00 33.35 18 LEU D N 1
ATOM 6494 C CA . LEU F 2 18 ? 121.472 158.775 122.957 1.00 28.66 18 LEU D CA 1
ATOM 6495 C C . LEU F 2 18 ? 122.090 160.082 122.486 1.00 30.73 18 LEU D C 1
ATOM 6496 O O . LEU F 2 18 ? 121.376 161.043 122.183 1.00 35.58 18 LEU D O 1
ATOM 6501 N N . PHE F 2 19 ? 123.418 160.137 122.408 1.00 34.74 19 PHE D N 1
ATOM 6502 C CA . PHE F 2 19 ? 124.098 161.407 122.198 1.00 30.43 19 PHE D CA 1
ATOM 6503 C C . PHE F 2 19 ? 124.394 161.701 120.738 1.00 37.03 19 PHE D C 1
ATOM 6504 O O . PHE F 2 19 ? 124.323 162.865 120.327 1.00 42.00 19 PHE D O 1
ATOM 6512 N N . LEU F 2 20 ? 124.719 160.688 119.939 1.00 33.82 20 LEU D N 1
ATOM 6513 C CA . LEU F 2 20 ? 124.853 160.915 118.506 1.00 33.16 20 LEU D CA 1
ATOM 6514 C C . LEU F 2 20 ? 123.477 161.028 117.858 1.00 46.07 20 LEU D C 1
ATOM 6515 O O . LEU F 2 20 ? 123.117 162.083 117.325 1.00 58.50 20 LEU D O 1
ATOM 6520 N N . GLY F 2 21 ? 122.679 159.968 117.932 1.00 45.16 21 GLY D N 1
ATOM 6521 C CA . GLY F 2 21 ? 121.268 160.061 117.641 1.00 47.84 21 GLY D CA 1
ATOM 6522 C C . GLY F 2 21 ? 120.890 159.718 116.218 1.00 53.95 21 GLY D C 1
ATOM 6523 O O . GLY F 2 21 ? 121.623 159.030 115.503 1.00 60.76 21 GLY D O 1
ATOM 6524 N N . PRO F 2 22 ? 119.716 160.182 115.785 1.00 50.37 22 PRO D N 1
ATOM 6525 C CA . PRO F 2 22 ? 119.295 159.923 114.399 1.00 57.05 22 PRO D CA 1
ATOM 6526 C C . PRO F 2 22 ? 120.269 160.466 113.374 1.00 69.86 22 PRO D C 1
ATOM 6527 O O . PRO F 2 22 ? 120.482 159.835 112.332 1.00 74.54 22 PRO D O 1
ATOM 6531 N N . ASP F 2 23 ? 120.867 161.620 113.642 1.00 70.48 23 ASP D N 1
ATOM 6532 C CA . ASP F 2 23 ? 121.915 162.180 112.807 1.00 70.85 23 ASP D CA 1
ATOM 6533 C C . ASP F 2 23 ? 123.264 161.990 113.487 1.00 71.09 23 ASP D C 1
ATOM 6534 O O . ASP F 2 23 ? 123.344 161.838 114.707 1.00 68.82 23 ASP D O 1
ATOM 6539 N N . LYS F 2 24 ? 124.315 161.945 112.671 1.00 73.66 24 LYS D N 1
ATOM 6540 C CA . LYS F 2 24 ? 125.702 161.846 113.120 1.00 76.74 24 LYS D CA 1
ATOM 6541 C C . LYS F 2 24 ? 126.038 160.466 113.671 1.00 72.48 24 LYS D C 1
ATOM 6542 O O . LYS F 2 24 ? 127.207 160.184 113.948 1.00 76.79 24 LYS D O 1
ATOM 6548 N N . LEU F 2 25 ? 125.043 159.597 113.841 1.00 65.63 25 LEU D N 1
ATOM 6549 C CA . LEU F 2 25 ? 125.363 158.204 114.132 1.00 67.12 25 LEU D CA 1
ATOM 6550 C C . LEU F 2 25 ? 125.664 157.459 112.834 1.00 80.24 25 LEU D C 1
ATOM 6551 O O . LEU F 2 25 ? 126.665 156.734 112.774 1.00 88.99 25 LEU D O 1
ATOM 6556 N N . PRO F 2 26 ? 124.838 157.579 111.782 1.00 79.49 26 PRO D N 1
ATOM 6557 C CA . PRO F 2 26 ? 125.273 157.035 110.485 1.00 83.74 26 PRO D CA 1
ATOM 6558 C C . PRO F 2 26 ? 126.543 157.687 109.972 1.00 86.77 26 PRO D C 1
ATOM 6559 O O . PRO F 2 26 ? 127.387 157.010 109.372 1.00 97.40 26 PRO D O 1
ATOM 6563 N N . GLU F 2 27 ? 126.709 158.989 110.209 1.00 79.44 27 GLU D N 1
ATOM 6564 C CA . GLU F 2 27 ? 127.938 159.665 109.814 1.00 85.07 27 GLU D CA 1
ATOM 6565 C C . GLU F 2 27 ? 129.140 159.093 110.554 1.00 94.45 27 GLU D C 1
ATOM 6566 O O . GLU F 2 27 ? 130.184 158.821 109.950 1.00 106.53 27 GLU D O 1
ATOM 6572 N N . ALA F 2 28 ? 129.011 158.896 111.867 1.00 88.87 28 ALA D N 1
ATOM 6573 C CA . ALA F 2 28 ? 130.116 158.326 112.630 1.00 94.35 28 ALA D CA 1
ATOM 6574 C C . ALA F 2 28 ? 130.401 156.893 112.204 1.00 107.34 28 ALA D C 1
ATOM 6575 O O . ALA F 2 28 ? 131.564 156.481 112.132 1.00 117.30 28 ALA D O 1
ATOM 6577 N N . MET F 2 29 ? 129.352 156.116 111.925 1.00 102.22 29 MET D N 1
ATOM 6578 C CA . MET F 2 29 ? 129.550 154.744 111.474 1.00 104.40 29 MET D CA 1
ATOM 6579 C C . MET F 2 29 ? 130.288 154.704 110.143 1.00 110.66 29 MET D C 1
ATOM 6580 O O . MET F 2 29 ? 131.210 153.901 109.961 1.00 117.78 29 MET D O 1
ATOM 6585 N N . VAL F 2 30 ? 129.902 155.565 109.200 1.00 109.19 30 VAL D N 1
ATOM 6586 C CA . VAL F 2 30 ? 130.573 155.564 107.906 1.00 115.03 30 VAL D CA 1
ATOM 6587 C C . VAL F 2 30 ? 132.001 156.078 108.042 1.00 120.66 30 VAL D C 1
ATOM 6588 O O . VAL F 2 30 ? 132.901 155.610 107.335 1.00 128.01 30 VAL D O 1
ATOM 6592 N N . GLN F 2 31 ? 132.247 157.020 108.957 1.00 117.71 31 GLN D N 1
ATOM 6593 C CA . GLN F 2 31 ? 133.614 157.479 109.182 1.00 121.13 31 GLN D CA 1
ATOM 6594 C C . GLN F 2 31 ? 134.475 156.371 109.775 1.00 130.68 31 GLN D C 1
ATOM 6595 O O . GLN F 2 31 ? 135.638 156.205 109.389 1.00 139.09 31 GLN D O 1
ATOM 6601 N N . ILE F 2 32 ? 133.919 155.600 110.712 1.00 128.72 32 ILE D N 1
ATOM 6602 C CA . ILE F 2 32 ? 134.656 154.483 111.297 1.00 135.38 32 ILE D CA 1
ATOM 6603 C C . ILE F 2 32 ? 134.939 153.424 110.240 1.00 142.78 32 ILE D C 1
ATOM 6604 O O . ILE F 2 32 ? 136.037 152.853 110.188 1.00 149.90 32 ILE D O 1
ATOM 6609 N N . ALA F 2 33 ? 133.957 153.144 109.380 1.00 140.32 33 ALA D N 1
ATOM 6610 C CA . ALA F 2 33 ? 134.167 152.184 108.302 1.00 141.59 33 ALA D CA 1
ATOM 6611 C C . ALA F 2 33 ? 135.245 152.663 107.337 1.00 147.69 33 ALA D C 1
ATOM 6612 O O . ALA F 2 33 ? 136.081 151.872 106.887 1.00 154.05 33 ALA D O 1
ATOM 6614 N N . LYS F 2 34 ? 135.239 153.957 107.004 1.00 144.85 34 LYS D N 1
ATOM 6615 C CA . LYS F 2 34 ? 136.268 154.503 106.126 1.00 149.85 34 LYS D CA 1
ATOM 6616 C C . LYS F 2 34 ? 137.647 154.409 106.767 1.00 155.97 34 LYS D C 1
ATOM 6617 O O . LYS F 2 34 ? 138.631 154.082 106.094 1.00 161.55 34 LYS D O 1
ATOM 6623 N N . PHE F 2 35 ? 137.739 154.700 108.067 1.00 153.89 35 PHE D N 1
ATOM 6624 C CA . PHE F 2 35 ? 139.017 154.580 108.762 1.00 155.75 35 PHE D CA 1
ATOM 6625 C C . PHE F 2 35 ? 139.508 153.137 108.766 1.00 160.99 35 PHE D C 1
ATOM 6626 O O . PHE F 2 35 ? 140.697 152.876 108.547 1.00 165.49 35 PHE D O 1
ATOM 6634 N N . PHE F 2 36 ? 138.603 152.186 109.013 1.00 159.84 36 PHE D N 1
ATOM 6635 C CA . PHE F 2 36 ? 138.986 150.777 108.998 1.00 163.42 36 PHE D CA 1
ATOM 6636 C C . PHE F 2 36 ? 139.447 150.344 107.612 1.00 168.35 36 PHE D C 1
ATOM 6637 O O . PHE F 2 36 ? 140.430 149.606 107.479 1.00 170.16 36 PHE D O 1
ATOM 6645 N N . ASN F 2 37 ? 138.747 150.794 106.567 1.00 168.52 37 ASN D N 1
ATOM 6646 C CA . ASN F 2 37 ? 139.146 150.454 105.205 1.00 171.16 37 ASN D CA 1
ATOM 6647 C C . ASN F 2 37 ? 140.505 151.052 104.863 1.00 173.81 37 ASN D C 1
ATOM 6648 O O . ASN F 2 37 ? 141.330 150.403 104.209 1.00 176.79 37 ASN D O 1
ATOM 6653 N N . SER F 2 38 ? 140.753 152.293 105.289 1.00 172.48 38 SER D N 1
ATOM 6654 C CA . SER F 2 38 ? 142.052 152.913 105.054 1.00 172.94 38 SER D CA 1
ATOM 6655 C C . SER F 2 38 ? 143.160 152.160 105.778 1.00 175.66 38 SER D C 1
ATOM 6656 O O . SER F 2 38 ? 144.245 151.951 105.223 1.00 177.39 38 SER D O 1
ATOM 6659 N N . VAL F 2 39 ? 142.904 151.741 107.020 1.00 175.33 39 VAL D N 1
ATOM 6660 C CA . VAL F 2 39 ? 143.891 150.955 107.756 1.00 177.05 39 VAL D CA 1
ATOM 6661 C C . VAL F 2 39 ? 144.169 149.642 107.035 1.00 180.01 39 VAL D C 1
ATOM 6662 O O . VAL F 2 39 ? 145.327 149.234 106.876 1.00 182.61 39 VAL D O 1
ATOM 6666 N N . ARG F 2 40 ? 143.111 148.968 106.575 1.00 178.80 40 ARG D N 1
ATOM 6667 C CA . ARG F 2 40 ? 143.282 147.696 105.879 1.00 180.75 40 ARG D CA 1
ATOM 6668 C C . ARG F 2 40 ? 144.074 147.870 104.589 1.00 182.87 40 ARG D C 1
ATOM 6669 O O . ARG F 2 40 ? 144.930 147.040 104.261 1.00 183.92 40 ARG D O 1
ATOM 6677 N N . LYS F 2 41 ? 143.803 148.942 103.841 1.00 183.07 41 LYS D N 1
ATOM 6678 C CA . LYS F 2 41 ? 144.509 149.150 102.582 1.00 182.61 41 LYS D CA 1
ATOM 6679 C C . LYS F 2 41 ? 145.947 149.600 102.809 1.00 182.84 41 LYS D C 1
ATOM 6680 O O . LYS F 2 41 ? 146.813 149.343 101.965 1.00 182.15 41 LYS D O 1
ATOM 6686 N N . THR F 2 42 ? 146.226 150.268 103.932 1.00 183.38 42 THR D N 1
ATOM 6687 C CA . THR F 2 42 ? 147.602 150.652 104.228 1.00 183.83 42 THR D CA 1
ATOM 6688 C C . THR F 2 42 ? 148.422 149.454 104.690 1.00 183.35 42 THR D C 1
ATOM 6689 O O . THR F 2 42 ? 149.593 149.316 104.316 1.00 183.23 42 THR D O 1
ATOM 6693 N N . ILE F 2 43 ? 147.828 148.575 105.504 1.00 184.00 43 ILE D N 1
ATOM 6694 C CA . ILE F 2 43 ? 148.550 147.391 105.971 1.00 185.74 43 ILE D CA 1
ATOM 6695 C C . ILE F 2 43 ? 148.639 146.299 104.919 1.00 187.62 43 ILE D C 1
ATOM 6696 O O . ILE F 2 43 ? 149.357 145.313 105.126 1.00 188.34 43 ILE D O 1
ATOM 6701 N N . ASN F 2 44 ? 147.932 146.440 103.801 1.00 188.27 44 ASN D N 1
ATOM 6702 C CA . ASN F 2 44 ? 147.991 145.453 102.727 1.00 186.83 44 ASN D CA 1
ATOM 6703 C C . ASN F 2 44 ? 149.361 145.451 102.058 1.00 182.30 44 ASN D C 1
ATOM 6704 O O . ASN F 2 44 ? 149.696 144.533 101.309 1.00 175.04 44 ASN D O 1
#

Foldseek 3Di:
DCVVVVVLVVVLVVQLVVQLVVQLVVLLVCLVVLLCLLCVLVQVLQVVVVVVLVVVVCHEDEDAPDPCQVVVLSSVRSNVRSNVRSVVSSVVSVCVSCVVVDDPVVVVLVPVLVVVLVVLLVVQLVCLRPPVSNVVSNVVCNVCVVPDHHHHYSRVSSVVSVCSSNVSSVLSRPLVVLLSCLVVPDDALCRLVVCVVVVLVVLLVVQCVVDPNDVVSSVVSSVSVVVSSVVSSVSRHVD/DVPQDPVNVVVVVVCLCVVCHPHNSVVVVVVVVVVVVVVVVVVD/DCVVVVVLVVVLVVQLVVQLVVQLVVLLVCLVVLVCLLCVLVVVLQVVLVVVLVVVVCAEDEDAPDPCQVVVLSSVSSNVRSNVRSVVSSVVSVCVSCVVVDDPVVVVLPPVLVVVLVVLLVVQLVCLRPPVSNVVSNVVCNVCVVPDHHHHYSRVSSVVSVCSSNVSSVLSRVLVVLLSCLVVPDDALCRLVVCVVVVLVVLLVVQCVVDPVDVVSSVVSSVSVVVSSVVSSVSRHVD/DVPADPVNVVVVVVCLCVVCHPHNSVVVVVVVVVVVVVVVVVVD/DCVVVVVLVVVLVVVLVVQLVVQLVVLLVCLVVLVCLLCVLVQVLQVVVVVVVVVVVCHEDEDAPDPCQVVVLSSVRSSVRSNVRSVVSSVVSVCVSCVVPDDPVVVVLPPVLVVVLVVLLVVQLVCLRPPVSNVVSNVVCNVCVVPDHHHHYSRVSSVVSVCSSNVSSVLSRVLVVLLSCLVVPDDALCRLVVCVVVVLVVLLVVQCVVDPVDVVSSVVSSVSVVVSSVVSSVSRHVD/DVPQDPVNVVVVVVCLCVVCHPHNSVVVVVVVVVVVVVVVVVVD

Solvent-accessible surface area: 47533 Å² total; per-residue (Å²): 119,117,103,76,112,20,32,71,45,82,83,43,38,41,64,11,58,118,19,27,110,69,3,44,80,75,1,54,94,120,25,69,70,41,4,30,94,15,12,116,9,0,47,75,4,10,84,74,4,33,115,52,29,108,128,118,126,182,178,18,79,7,6,4,39,50,2,25,3,4,54,42,1,0,14,35,4,0,28,65,18,0,61,106,83,3,71,86,42,41,75,117,6,88,123,64,66,81,12,120,66,60,178,102,99,79,67,126,89,57,104,76,82,55,85,19,9,59,73,49,51,111,78,0,25,78,78,0,16,132,72,42,1,58,151,25,2,60,106,25,4,40,40,3,15,113,74,13,45,22,30,2,2,0,24,59,6,0,18,68,4,31,128,39,12,66,35,62,0,76,24,55,46,76,17,24,52,7,85,62,55,14,113,102,46,137,35,65,30,124,46,18,117,59,135,54,66,71,16,8,28,104,16,16,63,80,0,0,99,105,15,76,68,71,26,11,26,0,56,79,57,1,50,64,32,54,137,27,40,30,79,13,32,96,41,10,107,172,80,73,74,38,21,10,121,53,0,59,94,20,17,43,50,9,17,32,36,79,11,0,26,84,96,38,43,84,20,123,76,63,117,54,106,109,147,80,31,83,126,134,105,132,135,124,119,101,75,109,20,33,74,48,80,81,45,36,44,62,10,58,114,19,24,117,68,3,42,80,73,0,56,94,119,22,70,69,39,4,31,94,14,13,115,9,0,50,79,4,11,84,76,5,32,108,49,28,102,127,116,124,183,171,18,81,7,7,5,36,56,5,22,1,3,54,44,1,0,16,36,6,0,31,73,17,0,58,108,81,3,70,86,44,40,70,118,5,90,102,55,71,80,13,118,65,58,176,98,99,80,62,126,88,50,60,87,80,52,100,19,7,58,75,51,43,110,79,0,27,77,80,0,15,131,69,44,1,59,152,25,4,60,106,27,7,42,42,5,15,112,79,12,48,21,30,2,2,0,23,59,7,0,17,75,2,33,133,32,20,73,35,62,0,77,24,54,41,73,17,21,48,6,89,56,61,15,108,102,47,137,37,61,31,124,44,19,112,66,136,56,76,77,16,7,26,104,15,17,60,80,0,0,99,101,13,76,72,65,24,12,25,0,57,79,64,1,50,65,34,46,133,27,40,32,79,12,32,94,44,10,106,173,83,72,73,38,21,9,123,62,0,60,93,23,16,46,52,9,17,31,36,76,12,0,27,86,101,37,43,82,19,123,76,61,116,52,105,109,148,79,31,85,126,134,105,133,134,124,116,104,76,107,20,34,72,45,82,81,40,35,41,64,11,59,111,19,26,111,70,3,43,85,73,0,55,92,118,23,75,68,38,5,32,96,15,10,115,10,0,43,74,3,11,84,66,5,33,114,51,28,109,129,118,127,186,177,16,83,7,7,5,34,53,6,22,1,5,55,40,2,0,13,36,5,0,28,68,17,0,52,102,84,2,70,86,45,47,82,116,6,91,120,64,65,81,11,118,66,57,171,119,90,67,70,130,90,56,90,66,86,52,84,19,7,60,74,52,50,112,77,0,26,79,80,0,14,131,72,45,2,56,159,24,4,68,108,28,6,39,41,2,15,108,76,12,47,20,29,2,4,0,28,55,3,0,22,65,4,30,132,35,12,70,35,61,0,77,24,53,42,71,17,22,46,6,88,48,64,14,104,108,51,142,37,65,30,116,45,17,112,61,132,53,68,70,14,7,26,101,16,17,60,79,0,0,94,99,12,76,69,70,25,13,24,0,57,80,60,1,49,65,33,49,135,28,41,32,79,12,32,97,44,10,101,176,77,78,73,38,23,10,123,53,0,60,94,20,17,46,48,9,17,31,34,80,12,0,26,85,97,37,42,82,19,121,75,60,114,53,106,109,148,78,32,83,124,133,103,134,133

B-factor: mean 49.49, std 32.09, range [18.32, 189.46]

Secondary structure (DSSP, 8-state):
-HHHHHHHHHHHHHHHHHHHHHHHHHHHHTHHHHHHHHHHHHHHHHHHHHHHHHHHH-----EES-HHHHHHHHHHHHHHHHHHHHHHHHHHHHHHHHGGGS-HHHHHHHHHHHHHHHHHHHHHHHHIIIIIHHHHHHHHHHHTTTTSEE--BHHHHHHHHHHHHHHHHHHHHHHHHHHHHHHHTS--HHHHHHTHHHHHHHHHHHHHHHS-S-HHHHHHHHHHHHHHHHHHHHHHHH-/--S--HHHHHHHHHHHHHHT-SSSHHHHHHHHHHHHHHHHHHH-/-HHHHHHHHHHHHHHHHHHHHHHHHHHHHTHHHHHHHHHHHHHHHHHHHHHHHHHHH---EEEES-HHHHHHHHHHHHHHHHHHHHHHHHHHHHHHHHGGGS-HHHHHHHHHHHHHHHHHHHHHHHHIIIIIHHHHHHHHHHHTTTTSEEEEEHHHHHHHHHHHHHHHHHHHHHHHHHHHHHHHTS--HHHHHHTHHHHHHHHHHHHHHTS-S-HHHHHHHHHHHHHHHHHHHHHHHH-/--S--HHHHHHHHHHHHHHT-TTTHHHHHHHHHHHHHHHHHHH-/-HHHHHHHHHHHHHHHHHHHHHHHHHHHHTHHHHHHHHHHHHHHHHHHHHHHHHHHH---EEEES-HHHHHHHHHHHHHHHHHHHHHHHHHHHHHHHHGGGS-HHHHHHHHHHHHHHHHHHHHHHHHIIIIIHHHHHHHHHHHTTTTSEEEEEHHHHHHHHHHHHHHHHHHHHHHHHHHHHHHHTS--HHHHHHSHHHHHHHHHHHHHHTS-S-HHHHHHHHHHHHHHHHHHHHHHHH-/--S--HHHHHHHHHHHHHHT-SSSHHHHHHHHHHHHHHHHHHH-

Organism: Nitratifractor salsuginis (strain DSM 16511 / JCM 12458 / E9I37-1) (NCBI:txid749222)

Radius of gyration: 29.95 Å; Cα contacts (8 Å, |Δi|>4): 971; chains: 6; bounding box: 81×81×72 Å

Sequence (849 aa):
SMKPHLAELRQRLAISVLAVFVGFIIAFTFHNAILGWITKPLNNALIQVGKIVEKREMNGMITTHQVGGAFFVALKVSFFAGILMAMPVILWQLWLFIAPGLYDNEKKMVLPFVVGGSVMFLIGVLFAYYVVTPFGFQFLITFGSFLYTPLINIEDYVGFFTKILIGFGIAFELPVVAYFLALLGLITDKTLKDYFKYAIVIIFLLAAFLTPPDVLTQLLMAAPLILLYGLSILIVHYVMFGMGFSEILVIALVAILFLGPDKLPEAMVQIAKFFNSVRKTINSMKPHLAELRQRLAISVLAVFVGFIIAFTFHNAILGWITKPLNNALIQVGKIVEKREMNGMITTHQVGGAFFVALKVSFFAGILMAMPVILWQLWLFIAPGLYDNEKKMVLPFVVGGSVMFLIGVLFAYYVVTPFGFQFLITFGSFLYTPLINIEDYVGFFTKILIGFGIAFELPVVAYFLALLGLITDKTLKDYFKYAIVIIFLLAAFLTPPDVLTQLLMAAPLILLYGLSILIVHYVMFGMGFSEILVIALVAILFLGPDKLPEAMVQIAKFFNSVRKTINSMKPHLAELRQRLAISVLAVFVGFIIAFTFHNAILGWITKPLNNALIQVGKIVEKREMNGMITTHQVGGAFFVALKVSFFAGILMAMPVILWQLWLFIAPGLYDNEKKMVLPFVVGGSVMFLIGVLFAYYVVTPFGFQFLITFGSFLYTPLINIEDYVGFFTKILIGFGIAFELPVVAYFLALLGLITDKTLKDYFKYAIVIIFLLAAFLTPPDVLTQLLMAAPLILLYGLSILIVHYVMFGMGFSEILVIALVAILFLGPDKLPEAMVQIAKFFNSVRKTIN

InterPro domains:
  IPR002033 Sec-independent periplasmic protein translocase TatC [MF_00902] (3-344)
  IPR002033 Sec-independent periplasmic protein translocase TatC [PF00902] (8-321)
  IPR002033 Sec-independent periplasmic protein translocase TatC [PTHR30371] (3-343)
  IPR002033 Sec-independent periplasmic protein translocase TatC [TIGR00945] (158-326)
  IPR019820 Sec-independent periplasmic protein translocase, conserved site [PS01218] (254-273)